Protein 3K8D (pdb70)

Sequence (984 aa):
SFVVIIPARYASTRLPGKPLVDINGKPMIVHVLERARESGAERIIVATDHEDVARAVEAAGGEVCMTRADHQSGTERLAEVVEKCAFSDDTVIVNVQGDEPMIPATIIRRQQVADNLAQRQVGMATLAVPIHNAEEAFNPNAVKVVVLDAEGYALYFSRATIPWDRDRFAEGLETVGDNFLRHLGIYGYRAGFIRRRYVNWQPSPLEHIEMLEQLRVLWYGEKIHVAVAQEVPGTGVDTPEDLERVRAEMSFVVIIPARYASTRLPGKPLVDINGKPMIVHVLERARESGAERIIVATDHEEDVARAVEAAGGEVCMTRADHQSGTERLAEVVEKCAFSDDTVIVNVQGDEPMIPATTIIRRQQVADNLAQRQVGMATLAVPIHNAEEAFNPNAVKVVVLDAEGYALYFSRATIPWDRDRFAEGLETVGDNFLRHLGIYGYRRAGFIRRRYVNWQPSPLEHIEMLEQLRVLWYGEKIHVAVAQEVPGTGVDTPEDLERVRAEMSFVVIIPARYASTRLPGKPLVDINGKPMIVHVLERARESGAERIIVATDHEDVARAVEAAGGEVCMTRADHQSGTERLAEVVEKCAFSDDTVIVNVQGDEPMIPATTIIRQVADNLAQRQVGMATLAVPIHNAEEAFNPNAVKVVLDAEGYALYFSRATIPWDRDRFAEGLETVGDNFLRHLGIYGYRRAGFIRRYVNWQPSPLEHIEMLEQLRVLLWYGEKIHVAVAQEVPGTGVDTPEDLERVRAEMSFVVIIPARYASTRLPGKPLVDINGKPMIVHVLERARESGAERIIVATDHEDVARAVEAAGGEVCMTRADHQSGTERLAEVVEKCAFSDDTVIVNVQGDEPMIPATTIIRQVADNLAQRQVGMATLAVPIHNAEEAFNPNAVKVVLDAEGYALYFSRATIPWDRDRFAEGLETVGDNFLRHLGIYGYRRAGFIRRYVNWQPSPLEHIEMLEQLRVLWYGEKIHVAVAQEVPGTGVDTPEDLERVRAEM

Nearest PDB structures (foldseek):
  3k8d-assembly1_A  TM=1.002E+00  e=8.936E-54  Escherichia coli
  1vh1-assembly1_D  TM=8.757E-01  e=4.073E-48  Escherichia coli
  1vh1-assembly1_A  TM=8.915E-01  e=3.406E-46  Escherichia coli
  3jtj-assembly1_A-2  TM=8.720E-01  e=7.257E-44  Yersinia pestis CO92
  3oam-assembly2_D  TM=9.037E-01  e=1.471E-38  Vibrio cholerae O1 biovar El Tor str. N16961

InterPro domains:
  IPR003329 Acylneuraminate cytidylyltransferase [PF02348] (4-221)
  IPR004528 3-deoxy-D-manno-octulosonate cytidylyltransferase [MF_00057] (1-248)
  IPR004528 3-deoxy-D-manno-octulosonate cytidylyltransferase [TIGR00466] (1-241)
  IPR004528 3-deoxy-D-manno-octulosonate cytidylyltransferase [cd02517] (2-245)
  IPR029044 Nucleotide-diphospho-sugar transferases [G3DSA:3.90.550.10] (1-247)
  IPR029044 Nucleotide-diphospho-sugar transferases [SSF53448] (3-245)

B-factor: mean 27.19, std 15.76, range [0.56, 127.56]

Solvent-accessible surface area: 38850 Å² total; per-residue (Å²): 130,19,10,0,0,0,14,6,112,79,63,14,100,76,16,98,7,32,5,54,26,72,0,94,64,99,33,0,0,10,21,0,1,46,42,0,87,84,3,57,16,80,91,28,0,0,0,0,42,57,111,70,0,8,134,23,0,104,95,34,61,9,75,32,20,90,14,143,85,79,31,133,24,15,2,27,6,0,3,46,0,0,94,168,36,76,27,70,96,111,35,17,0,0,0,0,37,8,17,13,0,36,4,40,13,87,10,0,98,67,0,4,83,27,0,62,150,93,117,11,19,4,0,1,0,0,6,30,2,143,78,17,147,32,0,60,52,49,47,9,20,0,2,7,25,11,24,110,13,35,9,19,0,0,0,13,5,9,0,6,33,22,33,77,88,11,88,158,20,91,142,75,26,21,100,46,3,28,23,17,3,8,0,5,0,1,61,0,22,19,0,97,108,3,49,126,33,137,62,1,73,8,12,97,32,0,76,10,31,5,0,4,0,7,52,69,45,52,108,0,13,3,13,57,15,138,88,22,98,5,16,9,0,20,23,85,75,28,12,101,108,0,79,90,83,70,144,15,10,0,0,0,13,6,114,79,63,14,100,76,16,98,7,32,5,53,27,73,0,95,62,94,33,0,0,8,22,0,2,20,43,0,16,102,1,53,9,81,92,17,1,0,0,0,42,56,106,70,0,9,135,23,0,96,29,22,0,5,47,31,21,91,14,140,86,80,31,136,22,17,0,28,6,0,2,47,0,0,108,164,36,77,25,70,96,110,36,18,0,0,0,0,38,10,16,13,0,35,3,42,20,101,11,0,110,60,0,4,76,31,0,60,158,94,121,11,19,0,0,1,0,0,6,29,2,135,74,16,146,32,0,61,53,48,45,9,19,0,2,6,24,12,50,125,13,38,9,19,0,0,0,13,5,9,0,6,35,21,32,84,93,11,90,96,20,90,141,73,24,14,134,46,3,27,20,16,2,8,0,5,0,0,59,0,23,21,0,59,112,1,50,126,34,136,63,0,76,10,13,98,34,0,77,9,32,4,0,5,0,7,54,71,45,51,108,0,13,3,13,59,16,140,86,22,99,8,16,8,0,19,25,86,74,28,11,100,107,0,80,88,84,70,110,16,12,0,0,0,13,6,111,82,62,18,99,77,15,102,6,30,6,54,26,76,0,90,66,90,35,0,0,9,12,0,2,41,35,0,105,104,4,60,15,143,90,26,0,0,0,0,41,54,111,68,0,10,139,21,0,107,94,32,64,11,74,31,18,86,14,138,84,87,14,142,23,14,2,28,6,0,11,26,0,0,100,131,36,80,24,74,87,64,32,14,0,0,0,0,37,9,17,13,0,33,4,29,19,94,9,0,124,61,0,6,60,34,2,52,144,101,122,20,30,3,1,1,0,0,10,25,3,125,61,26,78,25,0,58,55,49,46,11,20,0,1,6,23,9,54,123,12,36,10,19,0,0,0,14,4,12,0,4,40,20,36,82,90,10,86,155,17,90,126,68,26,12,130,35,2,26,21,17,2,9,0,5,0,0,87,0,21,19,0,55,114,2,62,126,34,138,67,0,77,8,15,97,37,0,81,11,31,4,0,4,0,8,51,67,50,50,106,0,13,3,15,57,14,121,152,21,75,10,13,11,0,18,11,73,120,23,12,102,91,0,79,90,95,70,132,17,12,0,0,0,14,5,107,82,62,18,101,79,14,100,7,29,5,52,26,77,0,90,67,89,36,0,0,12,13,0,2,42,36,0,104,103,2,60,16,82,89,25,0,0,0,0,41,54,112,68,0,12,143,22,0,109,96,34,64,12,73,30,18,81,14,129,84,96,17,138,23,16,1,29,6,0,9,17,0,0,100,130,36,80,25,68,88,108,30,23,0,0,0,0,36,9,18,12,0,30,3,33,21,100,10,0,143,57,1,7,73,33,0,60,140,94,116,14,24,0,0,2,0,0,10,21,4,125,66,26,79,25,0,58,59,48,46,10,20,0,1,6,23,9,54,123,12,38,9,20,0,0,0,14,3,12,0,4,36,20,33,80,88,10,86,160,26,94,153,74,28,18,117,39,2,27,21,17,2,9,0,4,0,0,61,0,21,18,0,56,60,1,62,50,6,81,68,0,74,8,13,100,37,0,79,10,29,3,0,5,0,8,52,29,48,51,106,0,14,3,16,57,15,124,156,23,79,10,12,11,0,17,15,70,129,23,12,104,94,0,80,92,94,70

CATH classification: 3.90.550.10

Structure (mmCIF, N/CA/C/O backbone):
data_3K8D
#
_entry.id   3K8D
#
_cell.length_a   94.770
_cell.length_b   94.770
_cell.length_c   153.140
_cell.angle_alpha   90.00
_cell.angle_beta   90.00
_cell.angle_gamma   120.00
#
_symmetry.space_group_name_H-M   'P 31'
#
loop_
_entity.id
_entity.type
_entity.pdbx_description
1 polymer '3-deoxy-manno-octulosonate cytidylyltransferase'
2 non-polymer 'MAGNESIUM ION'
3 non-polymer '3-deoxy-alpha-D-manno-oct-2-ulopyranosonic acid'
4 non-polymer "CYTIDINE-5'-TRIPHOSPHATE"
5 water water
#
loop_
_atom_site.group_PDB
_atom_site.id
_atom_site.type_symbol
_atom_site.label_atom_id
_atom_site.label_alt_id
_atom_site.label_comp_id
_atom_site.label_asym_id
_atom_site.label_entity_id
_atom_site.label_seq_id
_atom_site.pdbx_PDB_ins_code
_atom_site.Cartn_x
_atom_site.Cartn_y
_atom_site.Cartn_z
_atom_site.occupancy
_atom_site.B_iso_or_equiv
_atom_site.auth_seq_id
_atom_site.auth_comp_id
_atom_site.auth_asym_id
_atom_site.auth_atom_id
_atom_site.pdbx_PDB_model_num
ATOM 1 N N . SER A 1 18 ? -12.848 57.051 131.923 1.00 70.93 2 SER A N 1
ATOM 2 C CA . SER A 1 18 ? -11.791 56.220 131.362 1.00 30.94 2 SER A CA 1
ATOM 3 C C . SER A 1 18 ? -11.421 56.580 129.915 1.00 26.43 2 SER A C 1
ATOM 4 O O . SER A 1 18 ? -10.436 56.070 129.400 1.00 21.30 2 SER A O 1
ATOM 7 N N . PHE A 1 19 ? -12.206 57.430 129.254 1.00 18.53 3 PHE A N 1
ATOM 8 C CA . PHE A 1 19 ? -11.781 57.952 127.948 1.00 15.57 3 PHE A CA 1
ATOM 9 C C . PHE A 1 19 ? -12.353 59.339 127.663 1.00 18.56 3 PHE A C 1
ATOM 10 O O . PHE A 1 19 ? -13.348 59.744 128.260 1.00 17.02 3 PHE A O 1
ATOM 18 N N . VAL A 1 20 ? -11.708 60.065 126.757 1.00 12.82 4 VAL A N 1
ATOM 19 C CA . VAL A 1 20 ? -12.135 61.416 126.404 1.00 11.99 4 VAL A CA 1
ATOM 20 C C . VAL A 1 20 ? -12.636 61.379 124.969 1.00 20.06 4 VAL A C 1
ATOM 21 O O . VAL A 1 20 ? -12.012 60.739 124.129 1.00 17.10 4 VAL A O 1
ATOM 25 N N . VAL A 1 21 ? -13.759 62.041 124.683 1.00 12.53 5 VAL A N 1
ATOM 26 C CA . VAL A 1 21 ? -14.207 62.174 123.292 1.00 10.87 5 VAL A CA 1
ATOM 27 C C . VAL A 1 21 ? -13.903 63.588 122.811 1.00 15.63 5 VAL A C 1
ATOM 28 O O . VAL A 1 21 ? -14.175 64.568 123.523 1.00 13.35 5 VAL A O 1
ATOM 32 N N . ILE A 1 22 ? -13.296 63.695 121.629 1.00 10.88 6 ILE A N 1
ATOM 33 C CA . ILE A 1 22 ? -13.097 64.994 120.989 1.00 10.24 6 ILE A CA 1
ATOM 34 C C . ILE A 1 22 ? -13.760 64.907 119.625 1.00 15.85 6 ILE A C 1
ATOM 35 O O . ILE A 1 22 ? -13.535 63.952 118.877 1.00 14.87 6 ILE A O 1
ATOM 40 N N . ILE A 1 23 ? -14.611 65.881 119.318 1.00 11.65 7 ILE A N 1
ATOM 41 C CA . ILE A 1 23 ? -15.359 65.885 118.064 1.00 11.78 7 ILE A CA 1
ATOM 42 C C . ILE A 1 23 ? -14.842 67.023 117.200 1.00 15.63 7 ILE A C 1
ATOM 43 O O . ILE A 1 23 ? -15.023 68.186 117.544 1.00 16.79 7 ILE A O 1
ATOM 48 N N . PRO A 1 24 ? -14.171 66.692 116.085 1.00 13.07 8 PRO A N 1
ATOM 49 C CA . PRO A 1 24 ? -13.665 67.748 115.204 1.00 16.89 8 PRO A CA 1
ATOM 50 C C . PRO A 1 24 ? -14.796 68.231 114.304 1.00 17.66 8 PRO A C 1
ATOM 51 O O . PRO A 1 24 ? -15.506 67.416 113.715 1.00 17.25 8 PRO A O 1
ATOM 55 N N . ALA A 1 25 ? -14.964 69.544 114.190 1.00 15.26 9 ALA A N 1
ATOM 56 C CA . ALA A 1 25 ? -16.092 70.058 113.429 1.00 16.16 9 ALA A CA 1
ATOM 57 C C . ALA A 1 25 ? -15.754 71.414 112.819 1.00 26.25 9 ALA A C 1
ATOM 58 O O . ALA A 1 25 ? -16.137 72.461 113.347 1.00 20.48 9 ALA A O 1
ATOM 60 N N . ARG A 1 26 ? -15.019 71.402 111.717 1.00 18.29 10 ARG A N 1
ATOM 61 C CA . ARG A 1 26 ? -14.751 72.652 111.011 1.00 20.92 10 ARG A CA 1
ATOM 62 C C . ARG A 1 26 ? -15.996 73.072 110.233 1.00 17.64 10 ARG A C 1
ATOM 63 O O . ARG A 1 26 ? -16.850 72.246 109.900 1.00 18.15 10 ARG A O 1
ATOM 71 N N . TYR A 1 27 ? -16.111 74.360 109.943 1.00 16.43 11 TYR A N 1
ATOM 72 C CA . TYR A 1 27 ? -17.318 74.857 109.295 1.00 18.39 11 TYR A CA 1
ATOM 73 C C . TYR A 1 27 ? -17.333 74.585 107.777 1.00 17.49 11 TYR A C 1
ATOM 74 O O . TYR A 1 27 ? -18.327 74.096 107.234 1.00 21.93 11 TYR A O 1
ATOM 83 N N . ALA A 1 28 ? -16.222 74.878 107.110 1.00 20.27 12 ALA A N 1
ATOM 84 C CA . ALA A 1 28 ? -16.197 74.889 105.642 1.00 26.18 12 ALA A CA 1
ATOM 85 C C . ALA A 1 28 ? -15.992 73.521 104.980 1.00 22.18 12 ALA A C 1
ATOM 86 O O . ALA A 1 28 ? -15.021 73.315 104.246 1.00 25.44 12 ALA A O 1
ATOM 88 N N . SER A 1 29 ? -16.913 72.597 105.211 1.00 19.16 13 SER A N 1
ATOM 89 C CA . SER A 1 29 ? -16.917 71.352 104.445 1.00 19.18 13 SER A CA 1
ATOM 90 C C . SER A 1 29 ? -17.261 71.659 102.987 1.00 46.15 13 SER A C 1
ATOM 91 O O . SER A 1 29 ? -18.046 72.564 102.716 1.00 22.95 13 SER A O 1
ATOM 94 N N . THR A 1 30 ? -16.674 70.911 102.055 1.00 22.88 14 THR A N 1
ATOM 95 C CA . THR A 1 30 ? -16.853 71.185 100.624 1.00 26.45 14 THR A CA 1
ATOM 96 C C . THR A 1 30 ? -18.040 70.442 100.011 1.00 31.50 14 THR A C 1
ATOM 97 O O . THR A 1 30 ? -18.756 70.993 99.177 1.00 34.21 14 THR A O 1
ATOM 101 N N . ARG A 1 31 ? -18.257 69.196 100.418 1.00 24.08 15 ARG A N 1
ATOM 102 C CA . ARG A 1 31 ? -19.366 68.412 99.872 1.00 20.85 15 ARG A CA 1
ATOM 103 C C . ARG A 1 31 ? -20.707 68.816 100.486 1.00 39.01 15 ARG A C 1
ATOM 104 O O . ARG A 1 31 ? -21.768 68.529 99.928 1.00 30.47 15 ARG A O 1
ATOM 112 N N . LEU A 1 32 ? -20.656 69.473 101.640 1.00 26.33 16 LEU A N 1
ATOM 113 C CA . LEU A 1 32 ? -21.865 69.972 102.294 1.00 24.89 16 LEU A CA 1
ATOM 114 C C . LEU A 1 32 ? -21.488 71.147 103.182 1.00 28.05 16 LEU A C 1
ATOM 115 O O . LEU A 1 32 ? -21.299 70.976 104.381 1.00 30.29 16 LEU A O 1
ATOM 120 N N . PRO A 1 33 ? -21.373 72.348 102.598 1.00 32.16 17 PRO A N 1
ATOM 121 C CA . PRO A 1 33 ? -20.873 73.514 103.340 1.00 42.24 17 PRO A CA 1
ATOM 122 C C . PRO A 1 33 ? -21.611 73.806 104.651 1.00 28.43 17 PRO A C 1
ATOM 123 O O . PRO A 1 33 ? -22.828 73.617 104.758 1.00 24.36 17 PRO A O 1
ATOM 127 N N . GLY A 1 34 ? -20.847 74.247 105.644 1.00 22.77 18 GLY A N 1
ATOM 128 C CA . GLY A 1 34 ? -21.379 74.582 106.951 1.00 24.08 18 GLY A CA 1
ATOM 129 C C . GLY A 1 34 ? -22.086 73.443 107.671 1.00 30.06 18 GLY A C 1
ATOM 130 O O . GLY A 1 34 ? -22.949 73.687 108.509 1.00 20.71 18 GLY A O 1
ATOM 131 N N . LYS A 1 35 ? -21.701 72.200 107.391 1.00 17.65 19 LYS A N 1
ATOM 132 C CA . LYS A 1 35 ? -22.487 71.060 107.869 1.00 19.52 19 LYS A CA 1
ATOM 133 C C . LYS A 1 35 ? -22.659 70.882 109.395 1.00 12.89 19 LYS A C 1
ATOM 134 O O . LYS A 1 35 ? -23.672 70.326 109.819 1.00 21.28 19 LYS A O 1
ATOM 140 N N . PRO A 1 36 ? -21.694 71.341 110.219 1.00 16.22 20 PRO A N 1
ATOM 141 C CA . PRO A 1 36 ? -21.932 71.171 111.663 1.00 16.53 20 PRO A CA 1
ATOM 142 C C . PRO A 1 36 ? -23.234 71.838 112.107 1.00 25.75 20 PRO A C 1
ATOM 143 O O . PRO A 1 36 ? -23.840 71.416 113.089 1.00 17.95 20 PRO A O 1
ATOM 147 N N . LEU A 1 37 ? -23.655 72.875 111.390 1.00 20.79 21 LEU A N 1
ATOM 148 C CA . LEU A 1 37 ? -24.828 73.648 111.804 1.00 20.02 21 LEU A CA 1
ATOM 149 C C . LEU A 1 37 ? -26.122 73.344 111.039 1.00 31.52 21 LEU A C 1
ATOM 150 O O . LEU A 1 37 ? -27.150 73.975 111.295 1.00 26.85 21 LEU A O 1
ATOM 155 N N . VAL A 1 38 ? -26.097 72.383 110.117 1.00 21.76 22 VAL A N 1
ATOM 156 C CA . VAL A 1 38 ? -27.332 72.043 109.409 1.00 31.39 22 VAL A CA 1
ATOM 157 C C . VAL A 1 38 ? -28.339 71.463 110.384 1.00 40.02 22 VAL A C 1
ATOM 158 O O . VAL A 1 38 ? -27.998 70.656 111.248 1.00 26.05 22 VAL A O 1
ATOM 162 N N . ASP A 1 39 ? -29.588 71.889 110.243 1.00 25.95 23 ASP A N 1
ATOM 163 C CA . ASP A 1 39 ? -30.632 71.461 111.150 1.00 22.31 23 ASP A CA 1
ATOM 164 C C . ASP A 1 39 ? -31.033 70.019 110.915 1.00 30.02 23 ASP A C 1
ATOM 165 O O . ASP A 1 39 ? -31.268 69.599 109.782 1.00 29.20 23 ASP A O 1
ATOM 170 N N . ILE A 1 40 ? -31.108 69.256 111.998 1.00 25.32 24 ILE A N 1
ATOM 171 C CA . ILE A 1 40 ? -31.727 67.940 111.946 1.00 25.66 24 ILE A CA 1
ATOM 172 C C . ILE A 1 40 ? -32.806 67.873 113.018 1.00 40.18 24 ILE A C 1
ATOM 173 O O . ILE A 1 40 ? -32.517 67.771 114.211 1.00 29.85 24 ILE A O 1
ATOM 178 N N . ASN A 1 41 ? -34.057 67.971 112.585 1.00 46.37 25 ASN A N 1
ATOM 179 C CA . ASN A 1 41 ? -35.188 67.929 113.503 1.00 26.60 25 ASN A CA 1
ATOM 180 C C . ASN A 1 41 ? -35.054 68.870 114.701 1.00 22.35 25 ASN A C 1
ATOM 181 O O . ASN A 1 41 ? -35.309 68.482 115.838 1.00 41.87 25 ASN A O 1
ATOM 186 N N . GLY A 1 42 ? -34.649 70.108 114.439 1.00 30.42 26 GLY A N 1
ATOM 187 C CA . GLY A 1 42 ? -34.636 71.137 115.461 1.00 33.52 26 GLY A CA 1
ATOM 188 C C . GLY A 1 42 ? -33.316 71.393 116.165 1.00 54.09 26 GLY A C 1
ATOM 189 O O . GLY A 1 42 ? -33.207 72.334 116.947 1.00 32.89 26 GLY A O 1
ATOM 190 N N . LYS A 1 43 ? -32.317 70.557 115.905 1.00 35.66 27 LYS A N 1
ATOM 191 C CA . LYS A 1 43 ? -30.992 70.752 116.491 1.00 24.76 27 LYS A CA 1
ATOM 192 C C . LYS A 1 43 ? -29.926 70.642 115.406 1.00 18.19 27 LYS A C 1
ATOM 193 O O . LYS A 1 43 ? -30.077 69.865 114.466 1.00 24.58 27 LYS A O 1
ATOM 199 N N . PRO A 1 44 ? -28.851 71.426 115.532 1.00 19.80 28 PRO A N 1
ATOM 200 C CA . PRO A 1 44 ? -27.763 71.320 114.557 1.00 22.40 28 PRO A CA 1
ATOM 201 C C . PRO A 1 44 ? -27.048 69.971 114.676 1.00 22.82 28 PRO A C 1
ATOM 202 O O . PRO A 1 44 ? -26.926 69.428 115.787 1.00 20.91 28 PRO A O 1
ATOM 206 N N . MET A 1 45 ? -26.562 69.458 113.549 1.00 23.17 29 MET A N 1
ATOM 207 C CA . MET A 1 45 ? -25.889 68.163 113.515 1.00 16.36 29 MET A CA 1
ATOM 208 C C . MET A 1 45 ? -24.853 68.008 114.632 1.00 11.38 29 MET A C 1
ATOM 209 O O . MET A 1 45 ? -24.803 66.967 115.294 1.00 20.36 29 MET A O 1
ATOM 214 N N . ILE A 1 46 ? -24.033 69.033 114.838 1.00 16.85 30 ILE A N 1
ATOM 215 C CA . ILE A 1 46 ? -22.971 68.945 115.842 1.00 17.10 30 ILE A CA 1
ATOM 216 C C . ILE A 1 46 ? -23.529 68.635 117.234 1.00 25.22 30 ILE A C 1
ATOM 217 O O . ILE A 1 46 ? -22.897 67.928 118.014 1.00 15.51 30 ILE A O 1
ATOM 222 N N . VAL A 1 47 ? -24.720 69.143 117.540 1.00 18.57 31 VAL A N 1
ATOM 223 C CA . VAL A 1 47 ? -25.333 68.881 118.849 1.00 21.27 31 VAL A CA 1
ATOM 224 C C . VAL A 1 47 ? -25.814 67.429 118.978 1.00 14.85 31 VAL A C 1
ATOM 225 O O . VAL A 1 47 ? -25.739 66.835 120.054 1.00 19.25 31 VAL A O 1
ATOM 229 N N . HIS A 1 48 ? -26.301 66.846 117.885 1.00 16.29 32 HIS A N 1
ATOM 230 C CA . HIS A 1 48 ? -26.630 65.420 117.879 1.00 13.57 32 HIS A CA 1
ATOM 231 C C . HIS A 1 48 ? -25.392 64.556 118.166 1.00 21.19 32 HIS A C 1
ATOM 232 O O . HIS A 1 48 ? -25.460 63.604 118.946 1.00 15.14 32 HIS A O 1
ATOM 239 N N . VAL A 1 49 ? -24.267 64.870 117.524 1.00 17.21 33 VAL A N 1
ATOM 240 C CA . VAL A 1 49 ? -23.032 64.112 117.783 1.00 16.47 33 VAL A CA 1
ATOM 241 C C . VAL A 1 49 ? -22.614 64.264 119.259 1.00 12.86 33 VAL A C 1
ATOM 242 O O . VAL A 1 49 ? -22.216 63.299 119.914 1.00 15.28 33 VAL A O 1
ATOM 246 N N . LEU A 1 50 ? -22.701 65.489 119.769 1.00 12.35 34 LEU A N 1
ATOM 247 C CA . LEU A 1 50 ? -22.437 65.758 121.180 1.00 17.68 34 LEU A CA 1
ATOM 248 C C . LEU A 1 50 ? -23.266 64.824 122.074 1.00 15.59 34 LEU A C 1
ATOM 249 O O . LEU A 1 50 ? -22.768 64.293 123.075 1.00 14.98 34 LEU A O 1
ATOM 254 N N . GLU A 1 51 ? -24.530 64.614 121.711 1.00 18.41 35 GLU A N 1
ATOM 255 C CA . GLU A 1 51 ? -25.396 63.735 122.494 1.00 17.77 35 GLU A CA 1
ATOM 256 C C . GLU A 1 51 ? -24.959 62.270 122.440 1.00 22.51 35 GLU A C 1
ATOM 257 O O . GLU A 1 51 ? -24.996 61.574 123.459 1.00 19.51 35 GLU A O 1
ATOM 263 N N . ARG A 1 52 ? -24.546 61.797 121.265 1.00 15.83 36 ARG A N 1
ATOM 264 C CA . ARG A 1 52 ? -24.034 60.437 121.167 1.00 14.03 36 ARG A CA 1
ATOM 265 C C . ARG A 1 52 ? -22.838 60.288 122.119 1.00 17.22 36 ARG A C 1
ATOM 266 O O . ARG A 1 52 ? -22.724 59.287 122.824 1.00 17.50 36 ARG A O 1
ATOM 274 N N . ALA A 1 53 ? -21.960 61.289 122.138 1.00 15.45 37 ALA A N 1
ATOM 275 C CA . ALA A 1 53 ? -20.772 61.243 122.997 1.00 15.56 37 ALA A CA 1
ATOM 276 C C . ALA A 1 53 ? -21.143 61.214 124.474 1.00 20.34 37 ALA A C 1
ATOM 277 O O . ALA A 1 53 ? -20.555 60.468 125.258 1.00 16.42 37 ALA A O 1
ATOM 279 N N . ARG A 1 54 ? -22.102 62.044 124.866 1.00 17.61 38 ARG A N 1
ATOM 280 C CA . ARG A 1 54 ? -22.580 62.006 126.244 1.00 16.31 38 ARG A CA 1
ATOM 281 C C . ARG A 1 54 ? -23.097 60.624 126.618 1.00 15.46 38 ARG A C 1
ATOM 282 O O . ARG A 1 54 ? -22.801 60.108 127.699 1.00 21.88 38 ARG A O 1
ATOM 290 N N . GLU A 1 55 ? -23.878 60.030 125.727 1.00 16.14 39 GLU A N 1
ATOM 291 C CA . GLU A 1 55 ? -24.474 58.719 125.975 1.00 19.29 39 GLU A CA 1
ATOM 292 C C . GLU A 1 55 ? -23.430 57.608 126.136 1.00 21.80 39 GLU A C 1
ATOM 293 O O . GLU A 1 55 ? -23.721 56.567 126.725 1.00 19.87 39 GLU A O 1
ATOM 299 N N . SER A 1 56 ? -22.226 57.828 125.610 1.00 19.41 40 SER A N 1
ATOM 300 C CA . SER A 1 56 ? -21.156 56.825 125.676 1.00 14.90 40 SER A CA 1
ATOM 301 C C . SER A 1 56 ? -20.541 56.699 127.066 1.00 20.14 40 SER A C 1
ATOM 302 O O . SER A 1 56 ? -19.874 55.712 127.350 1.00 20.29 40 SER A O 1
ATOM 305 N N . GLY A 1 57 ? -20.749 57.698 127.922 1.00 16.76 41 GLY A N 1
ATOM 306 C CA . GLY A 1 57 ? -20.148 57.696 129.248 1.00 20.36 41 GLY A CA 1
ATOM 307 C C . GLY A 1 57 ? -18.728 58.248 129.306 1.00 18.78 41 GLY A C 1
ATOM 308 O O . GLY A 1 57 ? -18.042 58.105 130.311 1.00 19.51 41 GLY A O 1
ATOM 309 N N . ALA A 1 58 ? -18.278 58.869 128.219 1.00 17.11 42 ALA A N 1
ATOM 310 C CA . ALA A 1 58 ? -16.981 59.541 128.201 1.00 17.82 42 ALA A CA 1
ATOM 311 C C . ALA A 1 58 ? -16.819 60.467 129.409 1.00 27.31 42 ALA A C 1
ATOM 312 O O . ALA A 1 58 ? -17.770 61.131 129.812 1.00 21.69 42 ALA A O 1
ATOM 314 N N . GLU A 1 59 ? -15.614 60.519 129.972 1.00 16.84 43 GLU A N 1
ATOM 315 C CA . GLU A 1 59 ? -15.339 61.335 131.158 1.00 22.76 43 GLU A CA 1
ATOM 316 C C . GLU A 1 59 ? -15.273 62.821 130.820 1.00 31.21 43 GLU A C 1
ATOM 317 O O . GLU A 1 59 ? -15.494 63.681 131.663 1.00 20.55 43 GLU A O 1
ATOM 319 N N . ARG A 1 60 ? -14.949 63.119 129.575 1.00 16.81 44 ARG A N 1
ATOM 320 C CA . ARG A 1 60 ? -14.822 64.492 129.133 1.00 13.68 44 ARG A CA 1
ATOM 321 C C . ARG A 1 60 ? -15.132 64.500 127.653 1.00 20.36 44 ARG A C 1
ATOM 322 O O . ARG A 1 60 ? -14.765 63.568 126.949 1.00 18.71 44 ARG A O 1
ATOM 330 N N . ILE A 1 61 ? -15.834 65.534 127.192 1.00 13.68 45 ILE A N 1
ATOM 331 C CA . ILE A 1 61 ? -16.241 65.643 125.798 1.00 14.98 45 ILE A CA 1
ATOM 332 C C . ILE A 1 61 ? -15.965 67.058 125.333 1.00 21.52 45 ILE A C 1
ATOM 333 O O . ILE A 1 61 ? -16.420 68.020 125.960 1.00 19.95 45 ILE A O 1
ATOM 338 N N . ILE A 1 62 ? -15.212 67.185 124.244 1.00 14.35 46 ILE A N 1
ATOM 339 C CA . ILE A 1 62 ? -14.828 68.497 123.722 1.00 14.21 46 ILE A CA 1
ATOM 340 C C . ILE A 1 62 ? -15.138 68.585 122.236 1.00 23.04 46 ILE A C 1
ATOM 341 O O . ILE A 1 62 ? -14.800 67.681 121.474 1.00 16.69 46 ILE A O 1
ATOM 346 N N . VAL A 1 63 ? -15.783 69.668 121.811 1.00 11.20 47 VAL A N 1
ATOM 347 C CA . VAL A 1 63 ? -15.916 69.916 120.378 1.00 11.08 47 VAL A CA 1
ATOM 348 C C . VAL A 1 63 ? -14.793 70.848 119.926 1.00 15.73 47 VAL A C 1
ATOM 349 O O . VAL A 1 63 ? -14.606 71.927 120.500 1.00 15.57 47 VAL A O 1
ATOM 353 N N . ALA A 1 64 ? -14.032 70.417 118.920 1.00 12.75 48 ALA A N 1
ATOM 354 C CA . ALA A 1 64 ? -12.935 71.213 118.364 1.00 17.38 48 ALA A CA 1
ATOM 355 C C . ALA A 1 64 ? -13.449 71.880 117.106 1.00 17.60 48 ALA A C 1
ATOM 356 O O . ALA A 1 64 ? -13.894 71.192 116.183 1.00 15.46 48 ALA A O 1
ATOM 358 N N . THR A 1 65 ? -13.408 73.208 117.054 1.00 17.79 49 THR A N 1
ATOM 359 C CA . THR A 1 65 ? -13.924 73.891 115.869 1.00 14.36 49 THR A CA 1
ATOM 360 C C . THR A 1 65 ? -13.097 75.128 115.516 1.00 16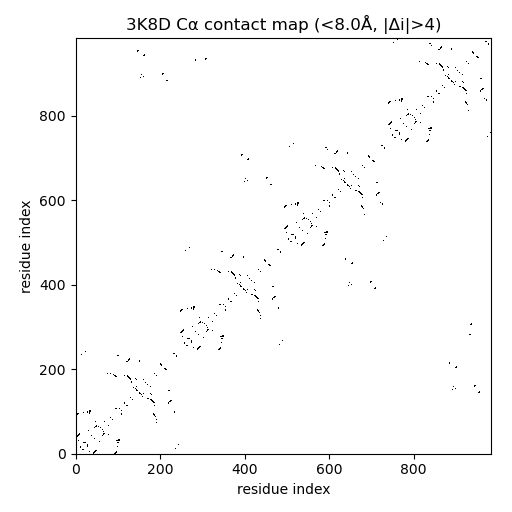.40 49 THR A C 1
ATOM 361 O O . THR A 1 65 ? -12.245 75.561 116.294 1.00 18.95 49 THR A O 1
ATOM 365 N N . ASP A 1 66 ? -13.353 75.690 114.341 1.00 18.91 50 ASP A N 1
ATOM 366 C CA . ASP A 1 66 ? -12.601 76.849 113.881 1.00 20.38 50 ASP A CA 1
ATOM 367 C C . ASP A 1 66 ? -13.523 78.043 113.655 1.00 28.21 50 ASP A C 1
ATOM 368 O O . ASP A 1 66 ? -13.094 79.079 113.162 1.00 26.15 50 ASP A O 1
ATOM 373 N N . HIS A 1 67 ? -14.787 77.893 114.034 1.00 21.34 51 HIS A N 1
ATOM 374 C CA . HIS A 1 67 ? -15.820 78.859 113.667 1.00 20.42 51 HIS A CA 1
ATOM 375 C C . HIS A 1 67 ? -16.684 79.264 114.869 1.00 28.88 51 HIS A C 1
ATOM 376 O O . HIS A 1 67 ? -17.230 78.414 115.568 1.00 19.62 51 HIS A O 1
ATOM 383 N N . GLU A 1 68 ? -16.820 80.563 115.102 1.00 21.26 52 GLU A N 1
ATOM 384 C CA . GLU A 1 68 ? -17.549 81.043 116.282 1.00 18.82 52 GLU A CA 1
ATOM 385 C C . GLU A 1 68 ? -19.011 80.614 116.335 1.00 15.82 52 GLU A C 1
ATOM 386 O O . GLU A 1 68 ? -19.550 80.380 117.419 1.00 27.95 52 GLU A O 1
ATOM 392 N N . ASP A 1 69 ? -19.668 80.516 115.183 1.00 18.83 53 ASP A N 1
ATOM 393 C CA . ASP A 1 69 ? -21.065 80.082 115.177 1.00 18.87 53 ASP A CA 1
ATOM 394 C C . ASP A 1 69 ? -21.222 78.624 115.607 1.00 33.02 53 ASP A C 1
ATOM 395 O O . ASP A 1 69 ? -22.226 78.253 116.216 1.00 19.24 53 ASP A O 1
ATOM 400 N N . VAL A 1 70 ? -20.246 77.789 115.272 1.00 22.69 54 VAL A N 1
ATOM 401 C CA . VAL A 1 70 ? -20.262 76.411 115.761 1.00 19.79 54 VAL A CA 1
ATOM 402 C C . VAL A 1 70 ? -20.022 76.408 117.271 1.00 13.16 54 VAL A C 1
ATOM 403 O O . VAL A 1 70 ? -20.730 75.729 118.017 1.00 22.75 54 VAL A O 1
ATOM 407 N N . ALA A 1 71 ? -19.020 77.162 117.716 1.00 14.75 55 ALA A N 1
ATOM 408 C CA . ALA A 1 71 ? -18.755 77.292 119.152 1.00 19.39 55 ALA A CA 1
ATOM 409 C C . ALA A 1 71 ? -20.010 77.701 119.939 1.00 29.96 55 ALA A C 1
ATOM 410 O O . ALA A 1 71 ? -20.360 77.077 120.944 1.00 19.78 55 ALA A O 1
ATOM 412 N N . ARG A 1 72 ? -20.696 78.743 119.483 1.00 22.66 56 ARG A N 1
ATOM 413 C CA . ARG A 1 72 ? -21.886 79.215 120.195 1.00 25.08 56 ARG A CA 1
ATOM 414 C C . ARG A 1 72 ? -22.976 78.156 120.295 1.00 21.78 56 ARG A C 1
ATOM 415 O O . ARG A 1 72 ? -23.630 78.035 121.327 1.00 22.26 56 ARG A O 1
ATOM 423 N N . ALA A 1 73 ? -23.183 77.396 119.223 1.00 20.24 57 ALA A N 1
ATOM 424 C CA . ALA A 1 73 ? -24.193 76.345 119.222 1.00 15.83 57 ALA A CA 1
ATOM 425 C C . ALA A 1 73 ? -23.863 75.269 120.263 1.00 20.70 57 ALA A C 1
ATOM 426 O O . ALA A 1 73 ? -24.747 74.780 120.977 1.00 17.67 57 ALA A O 1
ATOM 428 N N . VAL A 1 74 ? -22.592 74.891 120.339 1.00 20.68 58 VAL A N 1
ATOM 429 C CA . VAL A 1 74 ? -22.186 73.840 121.276 1.00 15.43 58 VAL A CA 1
ATOM 430 C C . VAL A 1 74 ? -22.275 74.349 122.719 1.00 16.28 58 VAL A C 1
ATOM 431 O O . VAL A 1 74 ? -22.753 73.643 123.607 1.00 18.21 58 VAL A O 1
ATOM 435 N N . GLU A 1 75 ? -21.818 75.578 122.941 1.00 16.68 59 GLU A N 1
ATOM 436 C CA . GLU A 1 75 ? -21.881 76.187 124.271 1.00 18.68 59 GLU A CA 1
ATOM 437 C C . GLU A 1 75 ? -23.323 76.313 124.762 1.00 23.29 59 GLU A C 1
ATOM 438 O O . GLU A 1 75 ? -23.608 76.110 125.942 1.00 18.79 59 GLU A O 1
ATOM 444 N N . ALA A 1 76 ? -24.232 76.619 123.843 1.00 18.45 60 ALA A N 1
ATOM 445 C CA . ALA A 1 76 ? -25.645 76.764 124.184 1.00 25.26 60 ALA A CA 1
ATOM 446 C C . ALA A 1 76 ? -26.269 75.424 124.540 1.00 32.63 60 ALA A C 1
ATOM 447 O O . ALA A 1 76 ? -27.258 75.375 125.267 1.00 22.15 60 ALA A O 1
ATOM 449 N N . ALA A 1 77 ? -25.691 74.339 124.026 1.00 18.53 61 ALA A N 1
ATOM 450 C CA . ALA A 1 77 ? -26.126 72.995 124.377 1.00 14.65 61 ALA A CA 1
ATOM 451 C C . ALA A 1 77 ? -25.350 72.479 125.593 1.00 15.79 61 ALA A C 1
ATOM 452 O O . ALA A 1 77 ? -25.534 71.342 126.028 1.00 18.79 61 ALA A O 1
ATOM 454 N N . GLY A 1 78 ? -24.472 73.316 126.129 1.00 16.51 62 GLY A N 1
ATOM 455 C CA . GLY A 1 78 ? -23.770 72.991 127.361 1.00 22.20 62 GLY A CA 1
ATOM 456 C C . GLY A 1 78 ? -22.520 72.138 127.180 1.00 23.86 62 GLY A C 1
ATOM 457 O O . GLY A 1 78 ? -22.033 71.526 128.141 1.00 15.44 62 GLY A O 1
ATOM 458 N N . GLY A 1 79 ? -21.994 72.093 125.960 1.00 19.65 63 GLY A N 1
ATOM 459 C CA . GLY A 1 79 ? -20.788 71.314 125.693 1.00 14.69 63 GLY A CA 1
ATOM 460 C C . GLY A 1 79 ? -19.544 72.176 125.780 1.00 21.02 63 GLY A C 1
ATOM 461 O O . GLY A 1 79 ? -19.608 73.386 125.557 1.00 19.29 63 GLY A O 1
ATOM 462 N N . GLU A 1 80 ? -18.411 71.558 126.111 1.00 14.27 64 GLU A N 1
ATOM 463 C CA . GLU A 1 80 ? -17.129 72.248 126.139 1.00 14.01 64 GLU A CA 1
ATOM 464 C C . GLU A 1 80 ? -16.608 72.428 124.710 1.00 21.03 64 GLU A C 1
ATOM 465 O O . GLU A 1 80 ? -16.756 71.535 123.880 1.00 17.42 64 GLU A O 1
ATOM 471 N N . VAL A 1 81 ? -16.003 73.579 124.434 1.00 17.80 65 VAL A N 1
ATOM 472 C CA . VAL A 1 81 ? -15.476 73.878 123.098 1.00 18.64 65 VAL A CA 1
ATOM 473 C C . VAL A 1 81 ? -14.009 74.267 123.155 1.00 28.76 65 VAL A C 1
ATOM 474 O O . VAL A 1 81 ? -13.578 74.965 124.066 1.00 21.93 65 VAL A O 1
ATOM 478 N N . CYS A 1 82 ? -13.239 73.825 122.171 1.00 20.96 66 CYS A N 1
ATOM 479 C CA . CYS A 1 82 ? -11.875 74.312 122.015 1.00 15.35 66 CYS A CA 1
ATOM 480 C C . CYS A 1 82 ? -11.727 74.916 120.624 1.00 24.68 66 CYS A C 1
ATOM 481 O O . CYS A 1 82 ? -11.925 74.222 119.630 1.00 18.84 66 CYS A O 1
ATOM 484 N N . MET A 1 83 ? -11.420 76.212 120.549 1.00 20.53 67 MET A N 1
ATOM 485 C CA . MET A 1 83 ? -11.167 76.860 119.257 1.00 21.27 67 MET A CA 1
ATOM 486 C C . MET A 1 83 ? -9.821 76.376 118.747 1.00 21.93 67 MET A C 1
ATOM 487 O O . MET A 1 83 ? -8.889 76.187 119.532 1.00 20.20 67 MET A O 1
ATOM 492 N N . THR A 1 84 ? -9.721 76.166 117.438 1.00 22.36 68 THR A N 1
ATOM 493 C CA . THR A 1 84 ? -8.506 75.607 116.852 1.00 14.53 68 THR A CA 1
ATOM 494 C C . THR A 1 84 ? -8.194 76.288 115.531 1.00 20.85 68 THR A C 1
ATOM 495 O O . THR A 1 84 ? -9.045 76.979 114.977 1.00 19.44 68 THR A O 1
ATOM 499 N N . ARG A 1 85 ? -6.982 76.075 115.021 1.00 19.29 69 ARG A N 1
ATOM 500 C CA . ARG A 1 85 ? -6.524 76.762 113.814 1.00 21.23 69 ARG A CA 1
ATOM 501 C C . ARG A 1 85 ? -7.343 76.424 112.577 1.00 27.82 69 ARG A C 1
ATOM 502 O O . ARG A 1 85 ? -7.773 75.290 112.381 1.00 24.81 69 ARG A O 1
ATOM 510 N N . ALA A 1 86 ? -7.533 77.420 111.725 1.00 22.54 70 ALA A N 1
ATOM 511 C CA . ALA A 1 86 ? -8.250 77.223 110.474 1.00 17.01 70 ALA A CA 1
ATOM 512 C C . ALA A 1 86 ? -7.467 76.346 109.492 1.00 17.96 70 ALA A C 1
ATOM 513 O O . ALA A 1 86 ? -8.060 75.744 108.594 1.00 25.75 70 ALA A O 1
ATOM 515 N N . ASP A 1 87 ? -6.147 76.274 109.646 1.00 19.32 71 ASP A N 1
ATOM 516 C CA . ASP A 1 87 ? -5.353 75.566 108.634 1.00 24.73 71 ASP A CA 1
ATOM 517 C C . ASP A 1 87 ? -5.132 74.057 108.850 1.00 26.70 71 ASP A C 1
ATOM 518 O O . ASP A 1 87 ? -4.419 73.422 108.076 1.00 22.66 71 ASP A O 1
ATOM 523 N N . HIS A 1 88 ? -5.741 73.477 109.880 1.00 21.43 72 HIS A N 1
ATOM 524 C CA . HIS A 1 88 ? -5.690 72.019 110.023 1.00 14.41 72 HIS A CA 1
ATOM 525 C C . HIS A 1 88 ? -6.328 71.360 108.799 1.00 15.90 72 HIS A C 1
ATOM 526 O O . HIS A 1 88 ? -7.336 71.842 108.291 1.00 22.04 72 HIS A O 1
ATOM 533 N N . GLN A 1 89 ? -5.753 70.247 108.342 1.00 14.49 73 GLN A N 1
ATOM 534 C CA . GLN A 1 89 ? -6.220 69.579 107.120 1.00 19.73 73 GLN A CA 1
ATOM 535 C C . GLN A 1 89 ? -7.072 68.325 107.374 1.00 21.93 73 GLN A C 1
ATOM 536 O O . GLN A 1 89 ? -7.591 67.706 106.437 1.00 16.18 73 GLN A O 1
ATOM 542 N N . SER A 1 90 ? -7.226 67.945 108.639 1.00 18.99 74 SER A N 1
ATOM 543 C CA . SER A 1 90 ? -8.100 66.826 108.976 1.00 19.10 74 SER A CA 1
ATOM 544 C C . SER A 1 90 ? -8.533 66.919 110.434 1.00 18.87 74 SER A C 1
ATOM 545 O O . SER A 1 90 ? -7.955 67.681 111.209 1.00 14.12 74 SER A O 1
ATOM 548 N N . GLY A 1 91 ? -9.556 66.151 110.794 1.00 13.75 75 GLY A N 1
ATOM 549 C CA . GLY A 1 91 ? -9.989 66.059 112.179 1.00 11.80 75 GLY A CA 1
ATOM 550 C C . GLY A 1 91 ? -8.877 65.612 113.118 1.00 16.53 75 GLY A C 1
ATOM 551 O O . GLY A 1 91 ? -8.755 66.122 114.229 1.00 14.99 75 GLY A O 1
ATOM 552 N N . THR A 1 92 ? -8.066 64.649 112.686 1.00 15.81 76 THR A N 1
ATOM 553 C CA . THR A 1 92 ? -6.998 64.137 113.544 1.00 11.16 76 THR A CA 1
ATOM 554 C C . THR A 1 92 ? -5.946 65.220 113.795 1.00 9.89 76 THR A C 1
ATOM 555 O O . THR A 1 92 ? -5.448 65.362 114.914 1.00 13.10 76 THR A O 1
ATOM 559 N N . GLU A 1 93 ? -5.614 65.995 112.761 1.00 12.24 77 GLU A N 1
ATOM 560 C CA . GLU A 1 93 ? -4.688 67.117 112.950 1.00 11.63 77 GLU A CA 1
ATOM 561 C C . GLU A 1 93 ? -5.277 68.121 113.945 1.00 15.22 77 GLU A C 1
ATOM 562 O O . GLU A 1 93 ? -4.573 68.626 114.810 1.00 13.45 77 GLU A O 1
ATOM 568 N N . ARG A 1 94 ? -6.573 68.398 113.820 1.00 11.38 78 ARG A N 1
ATOM 569 C CA . ARG A 1 94 ? -7.237 69.342 114.735 1.00 11.93 78 ARG A CA 1
ATOM 570 C C . ARG A 1 94 ? -7.217 68.807 116.171 1.00 19.81 78 ARG A C 1
ATOM 571 O O . ARG A 1 94 ? -6.973 69.556 117.123 1.00 12.69 78 ARG A O 1
ATOM 579 N N . LEU A 1 95 ? -7.462 67.506 116.329 1.00 15.46 79 LEU A N 1
ATOM 580 C CA . LEU A 1 95 ? -7.393 66.894 117.652 1.00 15.99 79 LEU A CA 1
ATOM 581 C C . LEU A 1 95 ? -6.055 67.121 118.340 1.00 15.50 79 LEU A C 1
ATOM 582 O O . LEU A 1 95 ? -6.013 67.316 119.553 1.00 15.81 79 LEU A O 1
ATOM 587 N N . ALA A 1 96 ? -4.959 67.063 117.588 1.00 12.03 80 ALA A N 1
ATOM 588 C CA . ALA A 1 96 ? -3.643 67.240 118.207 1.00 15.63 80 ALA A CA 1
ATOM 589 C C . ALA A 1 96 ? -3.529 68.600 118.893 1.00 18.99 80 ALA A C 1
ATOM 590 O O . ALA A 1 96 ? -2.901 68.722 119.945 1.00 17.75 80 ALA A O 1
ATOM 592 N N . GLU A 1 97 ? -4.123 69.629 118.304 1.00 14.50 81 GLU A N 1
ATOM 593 C CA . GLU A 1 97 ? -4.098 70.938 118.967 1.00 14.91 81 GLU A CA 1
ATOM 594 C C . GLU A 1 97 ? -4.854 70.897 120.302 1.00 18.17 81 GLU A C 1
ATOM 595 O O . GLU A 1 97 ? -4.394 71.467 121.306 1.00 17.57 81 GLU A O 1
ATOM 601 N N . VAL A 1 98 ? -6.001 70.218 120.330 1.00 12.43 82 VAL A N 1
ATOM 602 C CA . VAL A 1 98 ? -6.760 70.089 121.586 1.00 15.28 82 VAL A CA 1
ATOM 603 C C . VAL A 1 98 ? -5.956 69.308 122.626 1.00 25.80 82 VAL A C 1
ATOM 604 O O . VAL A 1 98 ? -5.910 69.672 123.808 1.00 18.19 82 VAL A O 1
ATOM 608 N N . VAL A 1 99 ? -5.333 68.224 122.175 1.00 16.65 83 VAL A N 1
ATOM 609 C CA . VAL A 1 99 ? -4.504 67.380 123.035 1.00 11.87 83 VAL A CA 1
ATOM 610 C C . VAL A 1 99 ? -3.359 68.177 123.675 1.00 14.71 83 VAL A C 1
ATOM 611 O O . VAL A 1 99 ? -3.060 68.006 124.860 1.00 17.93 83 VAL A O 1
ATOM 615 N N . GLU A 1 100 ? -2.740 69.060 122.899 1.00 15.17 84 GLU A N 1
ATOM 616 C CA . GLU A 1 100 ? -1.638 69.879 123.407 1.00 17.44 84 GLU A CA 1
ATOM 617 C C . GLU A 1 100 ? -2.154 70.901 124.422 1.00 19.45 84 GLU A C 1
ATOM 618 O O . GLU A 1 100 ? -1.564 71.088 125.482 1.00 20.26 84 GLU A O 1
ATOM 624 N N . LYS A 1 101 ? -3.261 71.553 124.090 1.00 18.92 85 LYS A N 1
ATOM 625 C CA . LYS A 1 101 ? -3.857 72.559 124.973 1.00 20.05 85 LYS A CA 1
ATOM 626 C C . LYS A 1 101 ? -4.340 71.974 126.308 1.00 23.77 85 LYS A C 1
ATOM 627 O O . LYS A 1 101 ? -4.160 72.586 127.357 1.00 22.10 85 LYS A O 1
ATOM 633 N N . CYS A 1 102 ? -4.950 70.794 126.271 1.00 17.18 86 CYS A N 1
ATOM 634 C CA . CYS A 1 102 ? -5.436 70.152 127.497 1.00 21.63 86 CYS A CA 1
ATOM 635 C C . CYS A 1 102 ? -4.336 69.423 128.235 1.00 20.66 86 CYS A C 1
ATOM 636 O O . CYS A 1 102 ? -4.528 68.998 129.370 1.00 21.06 86 CYS A O 1
ATOM 639 N N . ALA A 1 103 ? -3.207 69.231 127.566 1.00 17.01 87 ALA A N 1
ATOM 640 C CA . ALA A 1 103 ? -2.048 68.570 128.170 1.00 21.60 87 ALA A CA 1
ATOM 641 C C . ALA A 1 103 ? -2.329 67.158 128.695 1.00 18.94 87 ALA A C 1
ATOM 642 O O . ALA A 1 103 ? -1.837 66.777 129.763 1.00 16.97 87 ALA A O 1
ATOM 644 N N . PHE A 1 104 ? -3.094 66.370 127.939 1.00 16.11 88 PHE A N 1
ATOM 645 C CA . PHE A 1 104 ? -3.375 64.989 128.331 1.00 19.37 88 PHE A CA 1
ATOM 646 C C . PHE A 1 104 ? -2.099 64.159 128.489 1.00 15.81 88 PHE A C 1
ATOM 647 O O . PHE A 1 104 ? -1.132 64.336 127.741 1.00 14.54 88 PHE A O 1
ATOM 655 N N . SER A 1 105 ? -2.102 63.234 129.445 1.00 14.39 89 SER A N 1
ATOM 656 C CA . SER A 1 105 ? -1.003 62.273 129.565 1.00 19.39 89 SER A CA 1
ATOM 657 C C . SER A 1 105 ? -0.927 61.442 128.286 1.00 17.89 89 SER A C 1
ATOM 658 O O . SER A 1 105 ? -1.938 61.260 127.605 1.00 15.26 89 SER A O 1
ATOM 661 N N . ASP A 1 106 ? 0.257 60.926 127.966 1.00 18.34 90 ASP A N 1
ATOM 662 C CA . ASP A 1 106 ? 0.430 60.132 126.746 1.00 13.78 90 ASP A CA 1
ATOM 663 C C . ASP A 1 106 ? -0.488 58.909 126.690 1.00 15.85 90 ASP A C 1
ATOM 664 O O . ASP A 1 106 ? -0.919 58.516 125.602 1.00 16.66 90 ASP A O 1
ATOM 669 N N . ASP A 1 107 ? -0.749 58.287 127.848 1.00 13.01 91 ASP A N 1
ATOM 670 C CA . ASP A 1 107 ? -1.560 57.065 127.902 1.00 20.99 91 ASP A CA 1
ATOM 671 C C . ASP A 1 107 ? -3.079 57.304 127.960 1.00 23.78 91 ASP A C 1
ATOM 672 O O . ASP A 1 107 ? -3.859 56.351 127.986 1.00 19.57 91 ASP A O 1
ATOM 677 N N . THR A 1 108 ? -3.500 58.566 127.962 1.00 16.20 92 THR A N 1
ATOM 678 C CA . THR A 1 108 ? -4.935 58.881 127.974 1.00 14.19 92 THR A CA 1
ATOM 679 C C . THR A 1 108 ? -5.603 58.478 126.669 1.00 13.99 92 THR A C 1
ATOM 680 O O . THR A 1 108 ? -5.109 58.799 125.576 1.00 13.90 92 THR A O 1
ATOM 684 N N . VAL A 1 109 ? -6.716 57.759 126.784 1.00 15.60 93 VAL A N 1
ATOM 685 C CA . VAL A 1 109 ? -7.424 57.254 125.616 1.00 16.25 93 VAL A CA 1
ATOM 686 C C . VAL A 1 109 ? -8.343 58.331 125.047 1.00 18.30 93 VAL A C 1
ATOM 687 O O . VAL A 1 109 ? -9.208 58.847 125.758 1.00 15.87 93 VAL A O 1
ATOM 691 N N . ILE A 1 110 ? -8.146 58.670 123.775 1.00 12.58 94 ILE A N 1
ATOM 692 C CA . ILE A 1 110 ? -8.974 59.667 123.088 1.00 14.20 94 ILE A CA 1
ATOM 693 C C . ILE A 1 110 ? -9.814 58.952 122.025 1.00 18.62 94 ILE A C 1
ATOM 694 O O . ILE A 1 110 ? -9.305 58.099 121.304 1.00 12.80 94 ILE A O 1
ATOM 699 N N . VAL A 1 111 ? -11.099 59.276 121.937 1.00 12.54 95 VAL A N 1
ATOM 700 C CA . VAL A 1 111 ? -11.909 58.793 120.821 1.00 9.73 95 VAL A CA 1
ATOM 701 C C . VAL A 1 111 ? -12.331 59.992 119.988 1.00 12.00 95 VAL A C 1
ATOM 702 O O . VAL A 1 111 ? -12.971 60.914 120.491 1.00 15.57 95 VAL A O 1
ATOM 706 N N . ASN A 1 112 ? -11.913 59.984 118.727 1.00 11.83 96 ASN A N 1
ATOM 707 C CA . ASN A 1 112 ? -12.378 60.934 117.729 1.00 13.03 96 ASN A CA 1
ATOM 708 C C . ASN A 1 112 ? -13.717 60.428 117.225 1.00 16.11 96 ASN A C 1
ATOM 709 O O . ASN A 1 112 ? -13.780 59.426 116.523 1.00 14.33 96 ASN A O 1
ATOM 714 N N . VAL A 1 113 ? -14.802 61.077 117.633 1.00 12.70 97 VAL A N 1
ATOM 715 C CA . VAL A 1 113 ? -16.096 60.817 117.001 1.00 13.91 97 VAL A CA 1
ATOM 716 C C . VAL A 1 113 ? -16.337 61.940 115.993 1.00 16.14 97 VAL A C 1
ATOM 717 O O . VAL A 1 113 ? -16.500 63.100 116.384 1.00 14.73 97 VAL A O 1
ATOM 721 N N . GLN A 1 114 ? -16.313 61.625 114.699 1.00 15.30 98 GLN A N 1
ATOM 722 C CA . GLN A 1 114 ? -16.358 62.690 113.698 1.00 13.45 98 GLN A CA 1
ATOM 723 C C . GLN A 1 114 ? -17.683 63.446 113.754 1.00 16.63 98 GLN A C 1
ATOM 724 O O . GLN A 1 114 ? -18.729 62.863 114.043 1.00 13.82 98 GLN A O 1
ATOM 730 N N . GLY A 1 115 ? -17.619 64.742 113.474 1.00 17.10 99 GLY A N 1
ATOM 731 C CA . GLY A 1 115 ? -18.789 65.600 113.512 1.00 16.98 99 GLY A CA 1
ATOM 732 C C . GLY A 1 115 ? -19.828 65.215 112.473 1.00 20.73 99 GLY A C 1
ATOM 733 O O . GLY A 1 115 ? -20.943 65.737 112.495 1.00 22.76 99 GLY A O 1
ATOM 734 N N . ASP A 1 116 ? -19.476 64.301 111.568 1.00 18.94 100 ASP A N 1
ATOM 735 C CA . ASP A 1 116 ? -20.422 63.848 110.543 1.00 20.83 100 ASP A CA 1
ATOM 736 C C . ASP A 1 116 ? -21.121 62.534 110.901 1.00 28.28 100 ASP A C 1
ATOM 737 O O . ASP A 1 116 ? -21.699 61.886 110.030 1.00 25.09 100 ASP A O 1
ATOM 742 N N . GLU A 1 117 ? -21.084 62.141 112.177 1.00 18.69 101 GLU A N 1
ATOM 743 C CA . GLU A 1 117 ? -21.696 60.871 112.579 1.00 13.52 101 GLU A CA 1
ATOM 744 C C . GLU A 1 117 ? -22.782 61.047 113.650 1.00 20.97 101 GLU A C 1
ATOM 745 O O . GLU A 1 117 ? -22.669 60.501 114.741 1.00 23.95 101 GLU A O 1
ATOM 751 N N . PRO A 1 118 ? -23.857 61.786 113.330 1.00 20.99 102 PRO A N 1
ATOM 752 C CA . PRO A 1 118 ? -24.906 62.040 114.331 1.00 21.17 102 PRO A CA 1
ATOM 753 C C . PRO A 1 118 ? -25.671 60.785 114.797 1.00 22.83 102 PRO A C 1
ATOM 754 O O . PRO A 1 118 ? -26.324 60.848 115.835 1.00 24.32 102 PRO A O 1
ATOM 758 N N . MET A 1 119 ? -25.601 59.681 114.059 1.00 21.34 103 MET A N 1
ATOM 759 C CA . MET A 1 119 ? -26.345 58.474 114.439 1.00 26.20 103 MET A CA 1
ATOM 760 C C . MET A 1 119 ? -25.485 57.339 115.002 1.00 32.26 103 MET A C 1
ATOM 761 O O . MET A 1 119 ? -25.978 56.233 115.218 1.00 28.70 103 MET A O 1
ATOM 766 N N . ILE A 1 120 ? -24.203 57.594 115.228 1.00 23.63 104 ILE A N 1
ATOM 767 C CA . ILE A 1 120 ? -23.331 56.546 115.741 1.00 21.16 104 ILE A CA 1
ATOM 768 C C . ILE A 1 120 ? -23.747 56.196 117.174 1.00 17.50 104 ILE A C 1
ATOM 769 O O . ILE A 1 120 ? -23.851 57.069 118.024 1.00 21.05 104 ILE A O 1
ATOM 774 N N . PRO A 1 121 ? -24.030 54.914 117.442 1.00 20.73 105 PRO A N 1
ATOM 775 C CA . PRO A 1 121 ? -24.534 54.554 118.777 1.00 26.81 105 PRO A CA 1
ATOM 776 C C . PRO A 1 121 ? -23.486 54.689 119.881 1.00 26.64 105 PRO A C 1
ATOM 777 O O . PRO A 1 121 ? -22.298 54.469 119.639 1.00 16.35 105 PRO A O 1
ATOM 781 N N . ALA A 1 122 ? -23.923 55.029 121.089 1.00 15.78 106 ALA A N 1
ATOM 782 C CA . ALA A 1 122 ? -23.012 55.094 122.226 1.00 26.11 106 ALA A CA 1
ATOM 783 C C . ALA A 1 122 ? -22.239 53.788 122.446 1.00 26.73 106 ALA A C 1
ATOM 784 O O . ALA A 1 122 ? -21.080 53.812 122.848 1.00 22.09 106 ALA A O 1
ATOM 786 N N . THR A 1 123 ? -22.876 52.646 122.196 1.00 16.44 107 THR A N 1
ATOM 787 C CA . THR A 1 123 ? -22.204 51.360 122.397 1.00 19.00 107 THR A CA 1
ATOM 788 C C . THR A 1 123 ? -20.990 51.198 121.488 1.00 22.24 107 THR A C 1
ATOM 789 O O . THR A 1 123 ? -19.984 50.592 121.880 1.00 19.33 107 THR A O 1
ATOM 793 N N . ILE A 1 124 ? -21.093 51.721 120.272 1.00 19.03 108 ILE A N 1
ATOM 794 C CA . ILE A 1 124 ? -19.980 51.679 119.319 1.00 17.40 108 ILE A CA 1
ATOM 795 C C . ILE A 1 124 ? -18.832 52.570 119.802 1.00 20.65 108 ILE A C 1
ATOM 796 O O . ILE A 1 124 ? -17.657 52.202 119.688 1.00 18.19 108 ILE A O 1
ATOM 801 N N . ILE A 1 125 ? -19.170 53.741 120.339 1.00 14.34 109 ILE A N 1
ATOM 802 C CA . ILE A 1 125 ? -18.151 54.629 120.896 1.00 18.24 109 ILE A CA 1
ATOM 803 C C . ILE A 1 125 ? -17.376 53.904 122.011 1.00 22.65 109 ILE A C 1
ATOM 804 O O . ILE A 1 125 ? -16.142 53.897 122.013 1.00 19.28 109 ILE A O 1
ATOM 809 N N . ARG A 1 126 ? -18.097 53.283 122.945 1.00 19.07 110 ARG A N 1
ATOM 810 C CA A ARG A 1 126 ? -17.459 52.529 124.026 0.50 20.27 110 ARG A CA 1
ATOM 811 C CA B ARG A 1 126 ? -17.462 52.523 124.023 0.50 20.27 110 ARG A CA 1
ATOM 812 C C . ARG A 1 126 ? -16.611 51.384 123.488 1.00 23.48 110 ARG A C 1
ATOM 813 O O . ARG A 1 126 ? -15.513 51.135 123.987 1.00 21.69 110 ARG A O 1
ATOM 828 N N . GLN A 1 127 ? -17.129 50.683 122.478 1.00 17.74 111 GLN A N 1
ATOM 829 C CA A GLN A 1 127 ? -16.436 49.525 121.938 0.50 19.31 111 GLN A CA 1
ATOM 830 C CA B GLN A 1 127 ? -16.440 49.524 121.926 0.50 19.31 111 GLN A CA 1
ATOM 831 C C . GLN A 1 127 ? -15.073 49.908 121.369 1.00 24.95 111 GLN A C 1
ATOM 832 O O . GLN A 1 127 ? -14.095 49.177 121.533 1.00 18.62 111 GLN A O 1
ATOM 843 N N . VAL A 1 128 ? -15.007 51.054 120.701 1.00 16.76 112 VAL A N 1
ATOM 844 C CA . VAL A 1 128 ? -13.750 51.465 120.084 1.00 13.96 112 VAL A CA 1
ATOM 845 C C . VAL A 1 128 ? -12.731 51.815 121.167 1.00 16.04 112 VAL A C 1
ATOM 846 O O . VAL A 1 128 ? -11.561 51.433 121.080 1.00 18.42 112 VAL A O 1
ATOM 850 N N . ALA A 1 129 ? -13.176 52.529 122.197 1.00 16.44 113 ALA A N 1
ATOM 851 C CA . ALA A 1 129 ? -12.291 52.841 123.318 1.00 12.64 113 ALA A CA 1
ATOM 852 C C . ALA A 1 129 ? -11.759 51.560 123.984 1.00 16.65 113 ALA A C 1
ATOM 853 O O . ALA A 1 129 ? -10.565 51.440 124.269 1.00 17.75 113 ALA A O 1
ATOM 855 N N . ASP A 1 130 ? -12.647 50.604 124.230 1.00 19.72 114 ASP A N 1
ATOM 856 C CA . ASP A 1 130 ? -12.259 49.353 124.889 1.00 19.52 114 ASP A CA 1
ATOM 857 C C . ASP A 1 130 ? -11.299 48.535 124.028 1.00 24.08 114 ASP A C 1
ATOM 858 O O . ASP A 1 130 ? -10.307 47.994 124.523 1.00 22.34 114 ASP A O 1
ATOM 863 N N . ASN A 1 131 ? -11.605 48.440 122.738 1.00 17.30 115 ASN A N 1
ATOM 864 C CA . ASN A 1 131 ? -10.761 47.698 121.806 1.00 18.63 115 ASN A CA 1
ATOM 865 C C . ASN A 1 131 ? -9.347 48.250 121.783 1.00 22.30 115 ASN A C 1
ATOM 866 O O . ASN A 1 131 ? -8.369 47.497 121.772 1.00 20.87 115 ASN A O 1
ATOM 871 N N . LEU A 1 132 ? -9.245 49.577 121.771 1.00 17.09 116 LEU A N 1
ATOM 872 C CA . LEU A 1 132 ? -7.947 50.240 121.764 1.00 21.81 116 LEU A CA 1
ATOM 873 C C . LEU A 1 132 ? -7.184 49.896 123.037 1.00 29.12 116 LEU A C 1
ATOM 874 O O . LEU A 1 132 ? -6.016 49.523 122.989 1.00 24.99 116 LEU A O 1
ATOM 879 N N . ALA A 1 133 ? -7.852 50.024 124.177 1.00 26.72 117 ALA A N 1
ATOM 880 C CA . ALA A 1 133 ? -7.188 49.844 125.458 1.00 40.72 117 ALA A CA 1
ATOM 881 C C . ALA A 1 133 ? -6.759 48.401 125.678 1.00 27.41 117 ALA A C 1
ATOM 882 O O . ALA A 1 133 ? -5.813 48.138 126.415 1.00 49.98 117 ALA A O 1
ATOM 884 N N . GLN A 1 134 ? -7.449 47.469 125.028 1.00 31.34 118 GLN A N 1
ATOM 885 C CA . GLN A 1 134 ? -7.160 46.049 125.197 1.00 34.38 118 GLN A CA 1
ATOM 886 C C . GLN A 1 134 ? -6.083 45.518 124.258 1.00 65.64 118 GLN A C 1
ATOM 887 O O . GLN A 1 134 ? -5.677 44.363 124.372 1.00 40.38 118 GLN A O 1
ATOM 893 N N . ARG A 1 135 ? -5.626 46.346 123.326 1.00 35.23 119 ARG A N 1
ATOM 894 C CA . ARG A 1 135 ? -4.615 45.899 122.365 1.00 34.38 119 ARG A CA 1
ATOM 895 C C . ARG A 1 135 ? -3.374 46.776 122.431 1.00 38.35 119 ARG A C 1
ATOM 896 O O . ARG A 1 135 ? -3.416 47.892 122.951 1.00 63.51 119 ARG A O 1
ATOM 904 N N . GLN A 1 136 ? -2.267 46.260 121.907 1.00 48.11 120 GLN A N 1
ATOM 905 C CA . GLN A 1 136 ? -1.026 47.021 121.860 1.00 36.21 120 GLN A CA 1
ATOM 906 C C . GLN A 1 136 ? -0.920 47.730 120.517 1.00 77.27 120 GLN A C 1
ATOM 907 O O . GLN A 1 136 ? 0.173 48.062 120.054 1.00 66.38 120 GLN A O 1
ATOM 909 N N . VAL A 1 137 ? -2.072 47.954 119.894 1.00 48.01 121 VAL A N 1
ATOM 910 C CA . VAL A 1 137 ? -2.135 48.668 118.629 1.00 36.77 121 VAL A CA 1
ATOM 911 C C . VAL A 1 137 ? -2.265 50.159 118.912 1.00 29.06 121 VAL A C 1
ATOM 912 O O . VAL A 1 137 ? -2.819 50.556 119.936 1.00 30.17 121 VAL A O 1
ATOM 916 N N . GLY A 1 138 ? -1.755 50.982 118.006 1.00 23.76 122 GLY A N 1
ATOM 917 C CA . GLY A 1 138 ? -1.756 52.418 118.212 1.00 31.80 122 GLY A CA 1
ATOM 918 C C . GLY A 1 138 ? -3.083 53.081 117.896 1.00 33.15 122 GLY A C 1
ATOM 919 O O . GLY A 1 138 ? -3.371 54.161 118.400 1.00 19.45 122 GLY A O 1
ATOM 920 N N . MET A 1 139 ? -3.893 52.438 117.061 1.00 19.94 123 MET A N 1
ATOM 921 C CA . MET A 1 139 ? -5.144 53.039 116.613 1.00 14.62 123 MET A CA 1
ATOM 922 C C . MET A 1 139 ? -6.201 51.974 116.318 1.00 17.16 123 MET A C 1
ATOM 923 O O . MET A 1 139 ? -5.894 50.923 115.754 1.00 15.19 123 MET A O 1
ATOM 928 N N . ALA A 1 140 ? -7.439 52.240 116.731 1.00 13.30 124 ALA A N 1
ATOM 929 C CA . ALA A 1 140 ? -8.528 51.282 116.572 1.00 11.93 124 ALA A CA 1
ATOM 930 C C . ALA A 1 140 ? -9.693 51.980 115.895 1.00 14.59 124 ALA A C 1
ATOM 931 O O . ALA A 1 140 ? -9.893 53.179 116.070 1.00 14.30 124 ALA A O 1
ATOM 933 N N . THR A 1 141 ? -10.466 51.231 115.124 1.00 10.17 125 THR A N 1
ATOM 934 C CA . THR A 1 141 ? -11.647 51.804 114.492 1.00 11.05 125 THR A CA 1
ATOM 935 C C . THR A 1 141 ? -12.665 50.694 114.267 1.00 18.08 125 THR A C 1
ATOM 936 O O . THR A 1 141 ? -12.496 49.579 114.777 1.00 13.60 125 THR A O 1
ATOM 940 N N . LEU A 1 142 ? -13.727 50.997 113.538 1.00 12.91 126 LEU A N 1
ATOM 941 C CA . LEU A 1 142 ? -14.817 50.045 113.376 1.00 15.04 126 LEU A CA 1
ATOM 942 C C . LEU A 1 142 ? -15.457 50.159 111.988 1.00 19.10 126 LEU A C 1
ATOM 943 O O . LEU A 1 142 ? -15.457 51.230 111.378 1.00 14.42 126 LEU A O 1
ATOM 948 N N . ALA A 1 143 ? -15.970 49.040 111.481 1.00 15.37 127 ALA A N 1
ATOM 949 C CA . ALA A 1 143 ? -16.637 49.014 110.178 1.00 14.14 127 ALA A CA 1
ATOM 950 C C . ALA A 1 143 ? -17.897 48.157 110.269 1.00 17.04 127 ALA A C 1
ATOM 951 O O . ALA A 1 143 ? -18.056 47.371 111.214 1.00 18.45 127 ALA A O 1
ATOM 953 N N . VAL A 1 144 ? -18.786 48.321 109.292 1.00 17.60 128 VAL A N 1
ATOM 954 C CA . VAL A 1 144 ? -20.032 47.568 109.246 1.00 18.15 128 VAL A CA 1
ATOM 955 C C . VAL A 1 144 ? -20.258 47.018 107.835 1.00 16.48 128 VAL A C 1
ATOM 956 O O . VAL A 1 144 ? -19.839 47.630 106.850 1.00 18.85 128 VAL A O 1
ATOM 960 N N . PRO A 1 145 ? -20.919 45.859 107.734 1.00 26.43 129 PRO A N 1
ATOM 961 C CA . PRO A 1 145 ? -21.147 45.266 106.408 1.00 26.96 129 PRO A CA 1
ATOM 962 C C . PRO A 1 145 ? -21.969 46.170 105.496 1.00 25.83 129 PRO A C 1
ATOM 963 O O . PRO A 1 145 ? -22.838 46.912 105.959 1.00 30.02 129 PRO A O 1
ATOM 967 N N . ILE A 1 146 ? -21.658 46.122 104.204 1.00 21.39 130 ILE A N 1
ATOM 968 C CA . ILE A 1 146 ? -22.422 46.816 103.183 1.00 19.58 130 ILE A CA 1
ATOM 969 C C . ILE A 1 146 ? -23.326 45.768 102.541 1.00 33.68 130 ILE A C 1
ATOM 970 O O . ILE A 1 146 ? -22.867 44.684 102.188 1.00 34.59 130 ILE A O 1
ATOM 975 N N . HIS A 1 147 ? -24.610 46.071 102.406 1.00 31.59 131 HIS A N 1
ATOM 976 C CA . HIS A 1 147 ? -25.543 45.084 101.872 1.00 34.70 131 HIS A CA 1
ATOM 977 C C . HIS A 1 147 ? -26.184 45.484 100.547 1.00 59.92 131 HIS A C 1
ATOM 978 O O . HIS A 1 147 ? -26.984 44.735 99.987 1.00 52.55 131 HIS A O 1
ATOM 985 N N . ASN A 1 148 ? -25.837 46.658 100.037 1.00 28.39 132 ASN A N 1
ATOM 986 C CA . ASN A 1 148 ? -26.339 47.041 98.717 1.00 37.01 132 ASN A CA 1
ATOM 987 C C . ASN A 1 148 ? -25.273 47.619 97.796 1.00 36.17 132 ASN A C 1
ATOM 988 O O . ASN A 1 148 ? -24.348 48.308 98.236 1.00 29.98 132 ASN A O 1
ATOM 993 N N . ALA A 1 149 ? -25.423 47.339 96.507 1.00 25.81 133 ALA A N 1
ATOM 994 C CA . ALA A 1 149 ? -24.405 47.664 95.521 1.00 31.40 133 ALA A CA 1
ATOM 995 C C . ALA A 1 149 ? -24.200 49.163 95.342 1.00 24.14 133 ALA A C 1
ATOM 996 O O . ALA A 1 149 ? -23.092 49.610 95.054 1.00 32.90 133 ALA A O 1
ATOM 998 N N . GLU A 1 150 ? -25.261 49.943 95.494 0.50 9.97 134 GLU A N 1
ATOM 999 C CA . GLU A 1 150 ? -25.124 51.384 95.336 0.50 11.06 134 GLU A CA 1
ATOM 1000 C C . GLU A 1 150 ? -24.055 51.936 96.291 0.50 9.66 134 GLU A C 1
ATOM 1001 O O . GLU A 1 150 ? -23.220 52.748 95.901 0.50 14.73 134 GLU A O 1
ATOM 1007 N N . GLU A 1 151 ? -24.086 51.480 97.536 1.00 22.16 135 GLU A N 1
ATOM 1008 C CA . GLU A 1 151 ? -23.137 51.953 98.545 1.00 25.29 135 GLU A CA 1
ATOM 1009 C C . GLU A 1 151 ? -21.730 51.403 98.289 1.00 21.70 135 GLU A C 1
ATOM 1010 O O . GLU A 1 151 ? -20.734 52.102 98.475 1.00 21.49 135 GLU A O 1
ATOM 1016 N N . ALA A 1 152 ? -21.651 50.152 97.847 1.00 24.82 136 ALA A N 1
ATOM 1017 C CA . ALA A 1 152 ? -20.363 49.560 97.488 1.00 21.61 136 ALA A CA 1
ATOM 1018 C C . ALA A 1 152 ? -19.646 50.343 96.391 1.00 22.12 136 ALA A C 1
ATOM 1019 O O . ALA A 1 152 ? -18.415 50.377 96.349 1.00 22.24 136 ALA A O 1
ATOM 1021 N N . PHE A 1 153 ? -20.408 50.973 95.497 1.00 18.72 137 PHE A N 1
ATOM 1022 C CA . PHE A 1 153 ? -19.815 51.721 94.391 1.00 21.66 137 PHE A CA 1
ATOM 1023 C C . PHE A 1 153 ? -19.856 53.244 94.582 1.00 21.47 137 PHE A C 1
ATOM 1024 O O . PHE A 1 153 ? -19.555 53.997 93.655 1.00 21.65 137 PHE A O 1
ATOM 1032 N N . ASN A 1 154 ? -20.217 53.688 95.782 1.00 18.91 138 ASN A N 1
ATOM 1033 C CA . ASN A 1 154 ? -20.242 55.114 96.111 1.00 19.45 138 ASN A CA 1
ATOM 1034 C C . ASN A 1 154 ? -18.935 55.578 96.770 1.00 15.47 138 ASN A C 1
ATOM 1035 O O . ASN A 1 154 ? -18.614 55.148 97.877 1.00 17.23 138 ASN A O 1
ATOM 1040 N N . PRO A 1 155 ? -18.184 56.463 96.100 1.00 18.13 139 PRO A N 1
ATOM 1041 C CA . PRO A 1 155 ? -16.879 56.879 96.630 1.00 17.96 139 PRO A CA 1
ATOM 1042 C C . PRO A 1 155 ? -16.987 57.705 97.906 1.00 26.46 139 PRO A C 1
ATOM 1043 O O . PRO A 1 155 ? -15.956 57.945 98.530 1.00 19.11 139 PRO A O 1
ATOM 1047 N N . ASN A 1 156 ? -18.190 58.136 98.289 1.00 16.16 140 ASN A N 1
ATOM 1048 C CA . ASN A 1 156 ? -18.352 58.783 99.596 1.00 18.90 140 ASN A CA 1
ATOM 1049 C C . ASN A 1 156 ? -18.500 57.782 100.730 1.00 21.83 140 ASN A C 1
ATOM 1050 O O . ASN A 1 156 ? -18.419 58.151 101.898 1.00 18.44 140 ASN A O 1
ATOM 1055 N N . ALA A 1 157 ? -18.741 56.518 100.392 1.00 18.13 141 ALA A N 1
ATOM 1056 C CA . ALA A 1 157 ? -18.690 55.470 101.404 1.00 14.79 141 ALA A CA 1
ATOM 1057 C C . ALA A 1 157 ? -17.310 54.833 101.346 1.00 18.50 141 ALA A C 1
ATOM 1058 O O . ALA A 1 157 ? -16.922 54.263 100.332 1.00 17.79 141 ALA A O 1
ATOM 1060 N N . VAL A 1 158 ? -16.558 54.957 102.429 1.00 15.89 142 VAL A N 1
ATOM 1061 C CA . VAL A 1 158 ? -15.191 54.462 102.442 1.00 14.69 142 VAL A CA 1
ATOM 1062 C C . VAL A 1 158 ? -15.198 52.963 102.707 1.00 13.40 142 VAL A C 1
ATOM 1063 O O . VAL A 1 158 ? -15.776 52.520 103.698 1.00 15.90 142 VAL A O 1
ATOM 1067 N N . LYS A 1 159 ? -14.569 52.186 101.823 1.00 14.25 143 LYS A N 1
ATOM 1068 C CA . LYS A 1 159 ? -14.481 50.744 102.040 1.00 12.75 143 LYS A CA 1
ATOM 1069 C C . LYS A 1 159 ? -13.165 50.389 102.724 1.00 13.03 143 LYS A C 1
ATOM 1070 O O . LYS A 1 159 ? -12.174 51.111 102.599 1.00 15.42 143 LYS A O 1
ATOM 1076 N N . VAL A 1 160 ? -13.152 49.275 103.445 1.00 14.97 144 VAL A N 1
ATOM 1077 C CA . VAL A 1 160 ? -11.911 48.839 104.075 1.00 13.71 144 VAL A CA 1
ATOM 1078 C C . VAL A 1 160 ? -11.757 47.336 103.890 1.00 14.87 144 VAL A C 1
ATOM 1079 O O . VAL A 1 160 ? -12.747 46.604 103.915 1.00 15.36 144 VAL A O 1
ATOM 1083 N N . VAL A 1 161 ? -10.523 46.903 103.645 1.00 11.49 145 VAL A N 1
ATOM 1084 C CA A VAL A 1 161 ? -10.199 45.480 103.498 0.50 11.65 145 VAL A CA 1
ATOM 1085 C CA B VAL A 1 161 ? -10.208 45.482 103.507 0.50 11.65 145 VAL A CA 1
ATOM 1086 C C . VAL A 1 161 ? -9.281 45.074 104.645 1.00 16.74 145 VAL A C 1
ATOM 1087 O O . VAL A 1 161 ? -8.307 45.773 104.934 1.00 14.43 145 VAL A O 1
ATOM 1094 N N . LEU A 1 162 ? -9.597 43.950 105.290 1.00 12.66 146 LEU A N 1
ATOM 1095 C CA . LEU A 1 162 ? -8.890 43.507 106.494 1.00 13.01 146 LEU A CA 1
ATOM 1096 C C . LEU A 1 162 ? -8.002 42.293 106.264 1.00 15.33 146 LEU A C 1
ATOM 1097 O O . LEU A 1 162 ? -8.229 41.521 105.331 1.00 15.24 146 LEU A O 1
ATOM 1102 N N . ASP A 1 163 ? -6.999 42.121 107.124 1.00 13.13 147 ASP A N 1
ATOM 1103 C CA . ASP A 1 163 ? -6.242 40.872 107.124 1.00 11.66 147 ASP A CA 1
ATOM 1104 C C . ASP A 1 163 ? -6.893 39.866 108.078 1.00 16.30 147 ASP A C 1
ATOM 1105 O O . ASP A 1 163 ? -7.958 40.143 108.647 1.00 12.40 147 ASP A O 1
ATOM 1110 N N . ALA A 1 164 ? -6.270 38.699 108.238 1.00 14.76 148 ALA A N 1
ATOM 1111 C CA . ALA A 1 164 ? -6.871 37.620 109.030 1.00 18.58 148 ALA A CA 1
ATOM 1112 C C . ALA A 1 164 ? -7.074 37.985 110.496 1.00 14.15 148 ALA A C 1
ATOM 1113 O O . ALA A 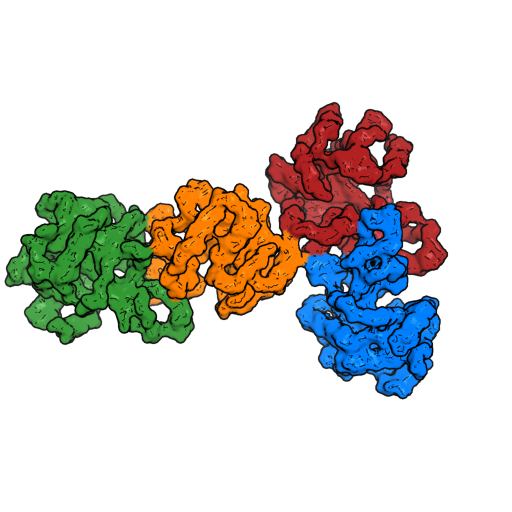1 164 ? -7.973 37.447 111.149 1.00 17.84 148 ALA A O 1
ATOM 1115 N N . GLU A 1 165 ? -6.231 38.879 111.009 1.00 15.04 149 GLU A N 1
ATOM 1116 C CA . GLU A 1 165 ? -6.305 39.305 112.409 1.00 16.37 149 GLU A CA 1
ATOM 1117 C C . GLU A 1 165 ? -7.181 40.540 112.637 1.00 22.87 149 GLU A C 1
ATOM 1118 O O . GLU A 1 165 ? -7.286 41.039 113.762 1.00 17.90 149 GLU A O 1
ATOM 1124 N N . GLY A 1 166 ? -7.790 41.041 111.572 1.00 16.86 150 GLY A N 1
ATOM 1125 C CA . GLY A 1 166 ? -8.630 42.224 111.669 1.00 15.28 150 GLY A CA 1
ATOM 1126 C C . GLY A 1 166 ? -7.923 43.569 111.509 1.00 19.03 150 GLY A C 1
ATOM 1127 O O . GLY A 1 166 ? -8.559 44.605 111.684 1.00 18.54 150 GLY A O 1
ATOM 1128 N N . TYR A 1 167 ? -6.628 43.582 111.188 1.00 13.46 151 TYR A N 1
ATOM 1129 C CA . TYR A 1 167 ? -5.965 44.864 110.917 1.00 13.45 151 TYR A CA 1
ATOM 1130 C C . TYR A 1 167 ? -6.293 45.304 109.502 1.00 14.60 151 TYR A C 1
ATOM 1131 O O . TYR A 1 167 ? -6.482 44.464 108.620 1.00 14.33 151 TYR A O 1
ATOM 1140 N N . ALA A 1 168 ? -6.356 46.613 109.276 1.00 12.66 152 ALA A N 1
ATOM 1141 C CA . ALA A 1 168 ? -6.643 47.116 107.930 1.00 9.78 152 ALA A CA 1
ATOM 1142 C C . ALA A 1 168 ? -5.442 46.894 107.002 1.00 14.93 152 ALA A C 1
ATOM 1143 O O . ALA A 1 168 ? -4.295 47.219 107.346 1.00 13.83 152 ALA A O 1
ATOM 1145 N N . LEU A 1 169 ? -5.699 46.321 105.832 1.00 11.04 153 LEU A N 1
ATOM 1146 C CA . LEU A 1 169 ? -4.709 46.328 104.765 1.00 8.85 153 LEU A CA 1
ATOM 1147 C C . LEU A 1 169 ? -4.735 47.683 104.050 1.00 11.75 153 LEU A C 1
ATOM 1148 O O . LEU A 1 169 ? -3.683 48.257 103.749 1.00 12.83 153 LEU A O 1
ATOM 1153 N N . TYR A 1 170 ? -5.939 48.182 103.786 1.00 13.80 154 TYR A N 1
ATOM 1154 C CA . TYR A 1 170 ? -6.102 49.430 103.033 1.00 11.90 154 TYR A CA 1
ATOM 1155 C C . TYR A 1 170 ? -7.526 49.977 103.221 1.00 14.24 154 TYR A C 1
ATOM 1156 O O . TYR A 1 170 ? -8.453 49.212 103.472 1.00 14.16 154 TYR A O 1
ATOM 1165 N N . PHE A 1 171 ? -7.684 51.303 103.154 1.00 11.59 155 PHE A N 1
ATOM 1166 C CA . PHE A 1 171 ? -9.005 51.951 103.143 1.00 10.89 155 PHE A CA 1
ATOM 1167 C C . PHE A 1 171 ? -9.052 52.661 101.798 1.00 11.99 155 PHE A C 1
ATOM 1168 O O . PHE A 1 171 ? -8.047 53.221 101.370 1.00 13.36 155 PHE A O 1
ATOM 1176 N N . SER A 1 172 ? -10.199 52.663 101.132 1.00 13.36 156 SER A N 1
ATOM 1177 C CA . SER A 1 172 ? -10.280 53.343 99.836 1.00 11.82 156 SER A CA 1
ATOM 1178 C C . SER A 1 172 ? -11.686 53.813 99.522 1.00 13.27 156 SER A C 1
ATOM 1179 O O . SER A 1 172 ? -12.669 53.259 100.020 1.00 12.87 156 SER A O 1
ATOM 1182 N N . ARG A 1 173 ? -11.775 54.842 98.688 1.00 13.04 157 ARG A N 1
ATOM 1183 C CA . ARG A 1 173 ? -13.060 55.225 98.111 1.00 16.00 157 ARG A CA 1
ATOM 1184 C C . ARG A 1 173 ? -13.415 54.341 96.921 1.00 18.77 157 ARG A C 1
ATOM 1185 O O . ARG A 1 173 ? -14.551 54.368 96.440 1.00 19.68 157 ARG A O 1
ATOM 1193 N N . ALA A 1 174 ? -12.451 53.553 96.455 1.00 14.42 158 ALA A N 1
ATOM 1194 C CA . ALA A 1 174 ? -12.718 52.592 95.378 1.00 14.27 158 ALA A CA 1
ATOM 1195 C C . ALA A 1 174 ? -13.402 51.356 95.947 1.00 17.89 158 ALA A C 1
ATOM 1196 O O . ALA A 1 174 ? -13.394 51.131 97.154 1.00 18.57 158 ALA A O 1
ATOM 1198 N N . THR A 1 175 ? -13.981 50.549 95.067 1.00 17.42 159 THR A N 1
ATOM 1199 C CA . THR A 1 175 ? -14.747 49.386 95.489 1.00 15.85 159 THR A CA 1
ATOM 1200 C C . THR A 1 175 ? -13.817 48.209 95.760 1.00 18.87 159 THR A C 1
ATOM 1201 O O . THR A 1 175 ? -13.507 47.436 94.865 1.00 17.20 159 THR A O 1
ATOM 1205 N N . ILE A 1 176 ? -13.361 48.089 97.002 1.00 17.48 160 ILE A N 1
ATOM 1206 C CA . ILE A 1 176 ? -12.474 46.994 97.385 1.00 14.48 160 ILE A CA 1
ATOM 1207 C C . ILE A 1 176 ? -13.107 46.156 98.502 1.00 13.30 160 ILE A C 1
ATOM 1208 O O . ILE A 1 176 ? -13.872 46.682 99.313 1.00 17.94 160 ILE A O 1
ATOM 1213 N N . PRO A 1 177 ? -12.846 44.835 98.517 1.00 15.05 161 PRO A N 1
ATOM 1214 C CA . PRO A 1 177 ? -12.094 44.079 97.506 1.00 17.45 161 PRO A CA 1
ATOM 1215 C C . PRO A 1 177 ? -12.901 43.958 96.216 1.00 26.15 161 PRO A C 1
ATOM 1216 O O . PRO A 1 177 ? -14.112 43.778 96.262 1.00 20.02 161 PRO A O 1
ATOM 1220 N N . TRP A 1 178 ? -12.232 44.061 95.078 1.00 14.81 162 TRP A N 1
ATOM 1221 C CA . TRP A 1 178 ? -12.905 43.947 93.788 1.00 15.24 162 TRP A CA 1
ATOM 1222 C C . TRP A 1 178 ? -13.254 42.483 93.528 1.00 16.91 162 TRP A C 1
ATOM 1223 O O . TRP A 1 178 ? -12.405 41.609 93.653 1.00 20.27 162 TRP A O 1
ATOM 1234 N N . ASP A 1 179 ? -14.511 42.217 93.187 1.00 16.62 163 ASP A N 1
ATOM 1235 C CA . ASP A 1 179 ? -14.950 40.849 92.893 1.00 14.74 163 ASP A CA 1
ATOM 1236 C C . ASP A 1 179 ? -14.778 40.603 91.394 1.00 21.16 163 ASP A C 1
ATOM 1237 O O . ASP A 1 179 ? -15.633 40.990 90.597 1.00 19.80 163 ASP A O 1
ATOM 1242 N N . ARG A 1 180 ? -13.670 39.978 91.003 1.00 14.07 164 ARG A N 1
ATOM 1243 C CA . ARG A 1 180 ? -13.335 39.899 89.579 1.00 17.15 164 ARG A CA 1
ATOM 1244 C C . ARG A 1 180 ? -14.455 39.278 88.750 1.00 21.10 164 ARG A C 1
ATOM 1245 O O . ARG A 1 180 ? -14.945 39.893 87.797 1.00 19.83 164 ARG A O 1
ATOM 1253 N N . ASP A 1 181 ? -14.855 38.065 89.119 1.00 23.10 165 ASP A N 1
ATOM 1254 C CA . ASP A 1 181 ? -15.797 37.299 88.299 1.00 29.41 165 ASP A CA 1
ATOM 1255 C C . ASP A 1 181 ? -17.203 37.887 88.284 1.00 34.71 165 ASP A C 1
ATOM 1256 O O . ASP A 1 181 ? -17.858 37.904 87.243 1.00 29.16 165 ASP A O 1
ATOM 1261 N N . ARG A 1 182 ? -17.669 38.362 89.435 1.00 20.47 166 ARG A N 1
ATOM 1262 C CA . ARG A 1 182 ? -19.004 38.946 89.520 1.00 26.70 166 ARG A CA 1
ATOM 1263 C C . ARG A 1 182 ? -19.094 40.253 88.738 1.00 27.71 166 ARG A C 1
ATOM 1264 O O . ARG A 1 182 ? -20.054 40.486 88.010 1.00 30.07 166 ARG A O 1
ATOM 1272 N N . PHE A 1 183 ? -18.086 41.106 88.889 1.00 20.42 167 PHE A N 1
ATOM 1273 C CA . PHE A 1 183 ? -18.120 42.431 88.281 1.00 18.73 167 PHE A CA 1
ATOM 1274 C C . PHE A 1 183 ? -17.761 42.405 86.795 1.00 23.94 167 PHE A C 1
ATOM 1275 O O . PHE A 1 183 ? -18.001 43.377 86.083 1.00 28.17 167 PHE A O 1
ATOM 1283 N N . ALA A 1 184 ? -17.169 41.309 86.329 1.00 22.86 168 ALA A N 1
ATOM 1284 C CA . ALA A 1 184 ? -16.941 41.159 84.893 1.00 29.66 168 ALA A CA 1
ATOM 1285 C C . ALA A 1 184 ? -18.296 40.984 84.206 1.00 37.90 168 ALA A C 1
ATOM 1286 O O . ALA A 1 184 ? -18.484 41.415 83.069 1.00 38.39 168 ALA A O 1
ATOM 1288 N N . GLU A 1 185 ? -19.236 40.361 84.917 1.00 24.44 169 GLU A N 1
ATOM 1289 C CA . GLU A 1 185 ? -20.601 40.179 84.420 1.00 44.71 169 GLU A CA 1
ATOM 1290 C C . GLU A 1 185 ? -21.368 41.496 84.415 1.00 60.82 169 GLU A C 1
ATOM 1291 O O . GLU A 1 185 ? -21.912 41.912 83.392 1.00 67.92 169 GLU A O 1
ATOM 1297 N N . GLY A 1 186 ? -21.422 42.138 85.577 1.00 31.95 170 GLY A N 1
ATOM 1298 C CA . GLY A 1 186 ? -22.151 43.386 85.735 1.00 44.40 170 GLY A CA 1
ATOM 1299 C C . GLY A 1 186 ? -21.945 43.980 87.115 1.00 77.54 170 GLY A C 1
ATOM 1300 O O . GLY A 1 186 ? -21.406 43.326 88.008 1.00 41.51 170 GLY A O 1
ATOM 1301 N N . LEU A 1 187 ? -22.387 45.218 87.298 1.00 40.61 171 LEU A N 1
ATOM 1302 C CA . LEU A 1 187 ? -22.131 45.945 88.538 1.00 40.75 171 LEU A CA 1
ATOM 1303 C C . LEU A 1 187 ? -23.361 46.123 89.432 1.00 44.83 171 LEU A C 1
ATOM 1304 O O . LEU A 1 187 ? -23.350 46.969 90.328 1.00 37.73 171 LEU A O 1
ATOM 1309 N N . GLU A 1 188 ? -24.414 45.341 89.210 1.00 43.74 172 GLU A N 1
ATOM 1310 C CA . GLU A 1 188 ? -25.675 45.597 89.915 1.00 41.77 172 GLU A CA 1
ATOM 1311 C C . GLU A 1 188 ? -25.891 44.816 91.208 1.00 45.82 172 GLU A C 1
ATOM 1312 O O . GLU A 1 188 ? -26.858 45.067 91.927 1.00 48.58 172 GLU A O 1
ATOM 1318 N N . THR A 1 189 ? -24.997 43.882 91.510 1.00 41.77 173 THR A N 1
ATOM 1319 C CA . THR A 1 189 ? -25.100 43.116 92.750 1.00 33.89 173 THR A CA 1
ATOM 1320 C C . THR A 1 189 ? -23.742 42.967 93.429 1.00 27.27 173 THR A C 1
ATOM 1321 O O . THR A 1 189 ? -22.703 43.019 92.776 1.00 32.06 173 THR A O 1
ATOM 1325 N N . VAL A 1 190 ? -23.762 42.766 94.740 1.00 30.17 174 VAL A N 1
ATOM 1326 C CA . VAL A 1 190 ? -22.542 42.494 95.486 1.00 34.05 174 VAL A CA 1
ATOM 1327 C C . VAL A 1 190 ? -22.769 41.332 96.433 1.00 30.19 174 VAL A C 1
ATOM 1328 O O . VAL A 1 190 ? -23.878 41.125 96.925 1.00 44.08 174 VAL A O 1
ATOM 1332 N N . GLY A 1 191 ? -21.714 40.568 96.683 1.00 29.48 175 GLY A N 1
ATOM 1333 C CA . GLY A 1 191 ? -21.770 39.510 97.670 1.00 32.53 175 GLY A CA 1
ATOM 1334 C C . GLY A 1 191 ? -21.748 40.071 99.080 1.00 39.99 175 GLY A C 1
ATOM 1335 O O . GLY A 1 191 ? -22.023 41.254 99.296 1.00 36.10 175 GLY A O 1
ATOM 1336 N N . ASP A 1 192 ? -21.417 39.220 100.044 1.00 33.59 176 ASP A N 1
ATOM 1337 C CA . ASP A 1 192 ? -21.455 39.605 101.448 1.00 45.34 176 ASP A CA 1
ATOM 1338 C C . ASP A 1 192 ? -20.046 39.776 102.003 1.00 54.46 176 ASP A C 1
ATOM 1339 O O . ASP A 1 192 ? -19.683 39.150 102.997 1.00 85.76 176 ASP A O 1
ATOM 1341 N N . ASN A 1 193 ? -19.252 40.624 101.357 1.00 26.65 177 ASN A N 1
ATOM 1342 C CA . ASN A 1 193 ? -17.867 40.812 101.768 1.00 42.02 177 ASN A CA 1
ATOM 1343 C C . ASN A 1 193 ? -17.352 42.256 101.707 1.00 32.23 177 ASN A C 1
ATOM 1344 O O . ASN A 1 193 ? -16.141 42.486 101.743 1.00 39.67 177 ASN A O 1
ATOM 1349 N N . PHE A 1 194 ? -18.254 43.225 101.601 1.00 24.60 178 PHE A N 1
ATOM 1350 C CA . PHE A 1 194 ? -17.838 44.625 101.661 1.00 22.47 178 PHE A CA 1
ATOM 1351 C C . PHE A 1 194 ? -18.055 45.201 103.058 1.00 21.99 178 PHE A C 1
ATOM 1352 O O . PHE A 1 194 ? -19.017 44.846 103.731 1.00 18.91 178 PHE A O 1
ATOM 1360 N N . LEU A 1 195 ? -17.149 46.080 103.485 1.00 15.57 179 LEU A N 1
ATOM 1361 C CA . LEU A 1 195 ? -17.239 46.725 104.788 1.00 13.69 179 LEU A CA 1
ATOM 1362 C C . LEU A 1 195 ? -17.176 48.242 104.618 1.00 18.75 179 LEU A C 1
ATOM 1363 O O . LEU A 1 195 ? -16.287 48.744 103.922 1.00 16.92 179 LEU A O 1
ATOM 1368 N N . ARG A 1 196 ? -18.114 48.962 105.241 1.00 16.50 180 ARG A N 1
ATOM 1369 C CA . ARG A 1 196 ? -18.091 50.430 105.250 1.00 15.55 180 ARG A CA 1
ATOM 1370 C C . ARG A 1 196 ? -17.427 50.922 106.536 1.00 17.28 180 ARG A C 1
ATOM 1371 O O . ARG A 1 196 ? -17.837 50.555 107.631 1.00 17.41 180 ARG A O 1
ATOM 1379 N N . HIS A 1 197 ? -16.409 51.757 106.395 1.00 14.05 181 HIS A N 1
ATOM 1380 C CA . HIS A 1 197 ? -15.686 52.282 107.540 1.00 14.22 181 HIS A CA 1
ATOM 1381 C C . HIS A 1 197 ? -16.476 53.401 108.218 1.00 16.49 181 HIS A C 1
ATOM 1382 O O . HIS A 1 197 ? -16.931 54.322 107.550 1.00 18.09 181 HIS A O 1
ATOM 1389 N N . LEU A 1 198 ? -16.641 53.318 109.535 1.00 12.64 182 LEU A N 1
ATOM 1390 C CA . LEU A 1 198 ? -17.324 54.375 110.303 1.00 12.84 182 LEU A CA 1
ATOM 1391 C C . LEU A 1 198 ? -16.363 55.512 110.698 1.00 21.09 182 LEU A C 1
ATOM 1392 O O . LEU A 1 198 ? -15.183 55.270 110.914 1.00 17.61 182 LEU A O 1
ATOM 1397 N N . GLY A 1 199 ? -16.871 56.742 110.794 1.00 16.53 183 GLY A N 1
ATOM 1398 C CA . GLY A 1 199 ? -16.036 57.895 111.126 1.00 13.92 183 GLY A CA 1
ATOM 1399 C C . GLY A 1 199 ? -15.723 58.014 112.611 1.00 18.09 183 GLY A C 1
ATOM 1400 O O . GLY A 1 199 ? -16.167 58.944 113.287 1.00 16.73 183 GLY A O 1
ATOM 1401 N N . ILE A 1 200 ? -14.971 57.053 113.135 1.00 12.23 184 ILE A N 1
ATOM 1402 C CA . ILE A 1 200 ? -14.604 57.067 114.542 1.00 9.70 184 ILE A CA 1
ATOM 1403 C C . ILE A 1 200 ? -13.209 56.449 114.709 1.00 15.41 184 ILE A C 1
ATOM 1404 O O . ILE A 1 200 ? -12.897 55.436 114.081 1.00 17.91 184 ILE A O 1
ATOM 1409 N N . TYR A 1 201 ? -12.367 57.076 115.523 1.00 13.21 185 TYR A N 1
ATOM 1410 C CA . TYR A 1 201 ? -11.029 56.530 115.787 1.00 10.40 185 TYR A CA 1
ATOM 1411 C C . TYR A 1 201 ? -10.715 56.539 117.283 1.00 10.91 185 TYR A C 1
ATOM 1412 O O . TYR A 1 201 ? -11.020 57.503 117.971 1.00 15.47 185 TYR A O 1
ATOM 1421 N N . GLY A 1 202 ? -10.098 55.466 117.773 1.00 10.13 186 GLY A N 1
ATOM 1422 C CA . GLY A 1 202 ? -9.558 55.460 119.129 1.00 11.39 186 GLY A CA 1
ATOM 1423 C C . GLY A 1 202 ? -8.046 55.506 119.031 1.00 15.04 186 GLY A C 1
ATOM 1424 O O . GLY A 1 202 ? -7.453 54.782 118.237 1.00 14.57 186 GLY A O 1
ATOM 1425 N N . TYR A 1 203 ? -7.423 56.396 119.793 1.00 12.02 187 TYR A N 1
ATOM 1426 C CA . TYR A 1 203 ? -5.972 56.451 119.865 1.00 9.99 187 TYR A CA 1
ATOM 1427 C C . TYR A 1 203 ? -5.554 57.140 121.149 1.00 18.22 187 TYR A C 1
ATOM 1428 O O . TYR A 1 203 ? -6.275 57.999 121.662 1.00 16.71 187 TYR A O 1
ATOM 1437 N N . ARG A 1 204 ? -4.408 56.746 121.690 1.00 12.88 188 ARG A N 1
ATOM 1438 C CA . ARG A 1 204 ? -3.919 57.412 122.899 1.00 15.31 188 ARG A CA 1
ATOM 1439 C C . ARG A 1 204 ? -3.358 58.775 122.532 1.00 16.80 188 ARG A C 1
ATOM 1440 O O . ARG A 1 204 ? -2.971 59.007 121.381 1.00 13.67 188 ARG A O 1
ATOM 1448 N N . ALA A 1 205 ? -3.343 59.694 123.492 1.00 13.64 189 ALA A N 1
ATOM 1449 C CA . ALA A 1 205 ? -2.865 61.056 123.220 1.00 14.13 189 ALA A CA 1
ATOM 1450 C C . ALA A 1 205 ? -1.454 61.042 122.629 1.00 9.56 189 ALA A C 1
ATOM 1451 O O . ALA A 1 205 ? -1.125 61.856 121.775 1.00 13.77 189 ALA A O 1
ATOM 1453 N N . GLY A 1 206 ? -0.618 60.125 123.101 1.00 13.12 190 GLY A N 1
ATOM 1454 C CA . GLY A 1 206 ? 0.758 60.067 122.619 1.00 14.03 190 GLY A CA 1
ATOM 1455 C C . GLY A 1 206 ? 0.835 59.679 121.153 1.00 13.68 190 GLY A C 1
ATOM 1456 O O . GLY A 1 206 ? 1.714 60.129 120.430 1.00 13.41 190 GLY A O 1
ATOM 1457 N N . PHE A 1 207 ? -0.089 58.831 120.716 1.00 13.46 191 PHE A N 1
ATOM 1458 C CA . PHE A 1 207 ? -0.158 58.462 119.300 1.00 13.03 191 PHE A CA 1
ATOM 1459 C C . PHE A 1 207 ? -0.605 59.638 118.444 1.00 14.37 191 PHE A C 1
ATOM 1460 O O . PHE A 1 207 ? -0.110 59.827 117.334 1.00 15.05 191 PHE A O 1
ATOM 1468 N N . ILE A 1 208 ? -1.569 60.414 118.933 1.00 10.60 192 ILE A N 1
ATOM 1469 C CA . ILE A 1 208 ? -2.012 61.598 118.190 1.00 10.89 192 ILE A CA 1
ATOM 1470 C C . ILE A 1 208 ? -0.825 62.560 117.997 1.00 12.61 192 ILE A C 1
ATOM 1471 O O . ILE A 1 208 ? -0.640 63.136 116.921 1.00 12.70 192 ILE A O 1
ATOM 1476 N N . ARG A 1 209 ? -0.009 62.718 119.039 1.00 13.56 193 ARG A N 1
ATOM 1477 C CA A ARG A 1 209 ? 1.217 63.521 118.946 0.50 14.38 193 ARG A CA 1
ATOM 1478 C CA B ARG A 1 209 ? 1.189 63.546 118.926 0.50 14.35 193 ARG A CA 1
ATOM 1479 C C . ARG A 1 209 ? 2.150 62.993 117.861 1.00 15.72 193 ARG A C 1
ATOM 1480 O O . ARG A 1 209 ? 2.680 63.750 117.042 1.00 14.53 193 ARG A O 1
ATOM 1495 N N . ARG A 1 210 ? 2.363 61.680 117.861 1.00 13.59 194 ARG A N 1
ATOM 1496 C CA . ARG A 1 210 ? 3.224 61.057 116.855 1.00 12.99 194 ARG A CA 1
ATOM 1497 C C . ARG A 1 210 ? 2.651 61.284 115.461 1.00 16.80 194 ARG A C 1
ATOM 1498 O O . ARG A 1 210 ? 3.385 61.568 114.509 1.00 15.29 194 ARG A O 1
ATOM 1506 N N . TYR A 1 211 ? 1.331 61.163 115.340 1.00 13.84 195 TYR A N 1
ATOM 1507 C CA . TYR A 1 211 ? 0.674 61.326 114.042 1.00 13.81 195 TYR A CA 1
ATOM 1508 C C . TYR A 1 211 ? 0.984 62.692 113.396 1.00 17.34 195 TYR A C 1
ATOM 1509 O O . TYR A 1 211 ? 1.325 62.755 112.220 1.00 14.89 195 TYR A O 1
ATOM 1518 N N . VAL A 1 212 ? 0.869 63.781 114.154 1.00 14.72 196 VAL A N 1
ATOM 1519 C CA . VAL A 1 212 ? 1.086 65.099 113.559 1.00 13.41 196 VAL A CA 1
ATOM 1520 C C . VAL A 1 212 ? 2.566 65.441 113.424 1.00 16.23 196 VAL A C 1
ATOM 1521 O O . VAL A 1 212 ? 2.932 66.402 112.746 1.00 18.36 196 VAL A O 1
ATOM 1525 N N . ASN A 1 213 ? 3.421 64.657 114.069 1.00 11.73 197 ASN A N 1
ATOM 1526 C CA . ASN A 1 213 ? 4.851 64.836 113.865 1.00 14.80 197 ASN A CA 1
ATOM 1527 C C . ASN A 1 213 ? 5.368 64.222 112.571 1.00 26.11 197 ASN A C 1
ATOM 1528 O O . ASN A 1 213 ? 6.409 64.627 112.064 1.00 22.64 197 ASN A O 1
ATOM 1533 N N . TRP A 1 214 ? 4.637 63.246 112.038 1.00 16.65 198 TRP A N 1
ATOM 1534 C CA . TRP A 1 214 ? 4.957 62.687 110.730 1.00 17.43 198 TRP A CA 1
ATOM 1535 C C . TRP A 1 214 ? 4.712 63.716 109.629 1.00 20.91 198 TRP A C 1
ATOM 1536 O O . TRP A 1 214 ? 3.749 64.473 109.687 1.00 19.94 198 TRP A O 1
ATOM 1547 N N . GLN A 1 215 ? 5.549 63.729 108.598 1.00 17.89 199 GLN A N 1
ATOM 1548 C CA . GLN A 1 215 ? 5.191 64.461 107.381 1.00 19.75 199 GLN A CA 1
ATOM 1549 C C . GLN A 1 215 ? 3.977 63.798 106.731 1.00 17.36 199 GLN A C 1
ATOM 1550 O O . GLN A 1 215 ? 3.841 62.578 106.770 1.00 21.76 199 GLN A O 1
ATOM 1556 N N . PRO A 1 216 ? 3.094 64.600 106.131 1.00 18.47 200 PRO A N 1
ATOM 1557 C CA . PRO A 1 216 ? 1.908 64.067 105.449 1.00 18.36 200 PRO A CA 1
ATOM 1558 C C . PRO A 1 216 ? 2.306 63.065 104.377 1.00 30.35 200 PRO A C 1
ATOM 1559 O O . PRO A 1 216 ? 3.326 63.255 103.715 1.00 23.90 200 PRO A O 1
ATOM 1563 N N . SER A 1 217 ? 1.524 62.005 104.219 1.00 18.20 201 SER A N 1
ATOM 1564 C CA . SER A 1 217 ? 1.757 61.041 103.147 1.00 15.95 201 SER A CA 1
ATOM 1565 C C . SER A 1 217 ? 1.148 61.573 101.852 1.00 22.15 201 SER A C 1
ATOM 1566 O O . SER A 1 217 ? 0.181 62.335 101.883 1.00 23.93 201 SER A O 1
ATOM 1569 N N . PRO A 1 218 ? 1.718 61.185 100.706 1.00 26.87 202 PRO A N 1
ATOM 1570 C CA . PRO A 1 218 ? 1.116 61.552 99.415 1.00 25.51 202 PRO A CA 1
ATOM 1571 C C . PRO A 1 218 ? -0.236 60.867 99.278 1.00 20.88 202 PRO A C 1
ATOM 1572 O O . PRO A 1 218 ? -1.198 61.415 98.743 1.00 21.31 202 PRO A O 1
ATOM 1576 N N . LEU A 1 219 ? -0.306 59.658 99.817 1.00 19.06 203 LEU A N 1
ATOM 1577 C CA . LEU A 1 219 ? -1.493 58.823 99.722 1.00 17.57 203 LEU A CA 1
ATOM 1578 C C . LEU A 1 219 ? -2.742 59.447 100.353 1.00 20.01 203 LEU A C 1
ATOM 1579 O O . LEU A 1 219 ? -3.836 59.377 99.787 1.00 15.66 203 LEU A O 1
ATOM 1584 N N . GLU A 1 220 ? -2.589 60.029 101.541 1.00 14.99 204 GLU A N 1
ATOM 1585 C CA . GLU A 1 220 ? -3.736 60.590 102.246 1.00 15.74 204 GLU A CA 1
ATOM 1586 C C . GLU A 1 220 ? -4.379 61.735 101.460 1.00 17.82 204 GLU A C 1
ATOM 1587 O O . GLU A 1 220 ? -5.591 61.928 101.530 1.00 17.01 204 GLU A O 1
ATOM 1593 N N . HIS A 1 221 ? -3.572 62.483 100.714 1.00 14.35 205 HIS A N 1
ATOM 1594 C CA . HIS A 1 221 ? -4.096 63.620 99.955 1.00 19.30 205 HIS A CA 1
ATOM 1595 C C . HIS A 1 221 ? -4.804 63.193 98.669 1.00 22.58 205 HIS A C 1
ATOM 1596 O O . HIS A 1 221 ? -5.686 63.896 98.182 1.00 21.42 205 HIS A O 1
ATOM 1603 N N . ILE A 1 222 ? -4.410 62.054 98.108 1.00 16.85 206 ILE A N 1
ATOM 1604 C CA . ILE A 1 222 ? -5.083 61.548 96.914 1.00 14.39 206 ILE A CA 1
ATOM 1605 C C . ILE A 1 222 ? -6.483 61.030 97.253 1.00 17.02 206 ILE A C 1
ATOM 1606 O O . ILE A 1 222 ? -7.483 61.502 96.709 1.00 15.37 206 ILE A O 1
ATOM 1611 N N . GLU A 1 223 ? -6.560 60.082 98.182 1.00 12.95 207 GLU A N 1
ATOM 1612 C CA . GLU A 1 223 ? -7.843 59.509 98.576 1.00 12.34 207 GLU A CA 1
ATOM 1613 C C . GLU A 1 223 ? -8.643 60.466 99.464 1.00 17.00 207 GLU A C 1
ATOM 1614 O O . GLU A 1 223 ? -9.845 60.282 99.643 1.00 14.04 207 GLU A O 1
ATOM 1620 N N . MET A 1 224 ? -7.972 61.464 100.035 1.00 12.88 208 MET A N 1
ATOM 1621 C CA . MET A 1 224 ? -8.591 62.313 101.056 1.00 17.15 208 MET A CA 1
ATOM 1622 C C . MET A 1 224 ? -9.090 61.464 102.237 1.00 23.20 208 MET A C 1
ATOM 1623 O O . MET A 1 224 ? -10.241 61.558 102.667 1.00 15.72 208 MET A O 1
ATOM 1628 N N . LEU A 1 225 ? -8.191 60.632 102.753 1.00 15.03 209 LEU A N 1
ATOM 1629 C CA . LEU A 1 225 ? -8.484 59.745 103.873 1.00 13.31 209 LEU A CA 1
ATOM 1630 C C . LEU A 1 225 ? -7.327 59.868 104.865 1.00 17.64 209 LEU A C 1
ATOM 1631 O O . LEU A 1 225 ? -6.231 59.365 104.605 1.00 13.99 209 LEU A O 1
ATOM 1636 N N . GLU A 1 226 ? -7.557 60.550 105.987 1.00 10.04 210 GLU A N 1
ATOM 1637 C CA . GLU A 1 226 ? -6.477 60.848 106.926 1.00 10.85 210 GLU A CA 1
ATOM 1638 C C . GLU A 1 226 ? -5.833 59.594 107.546 1.00 13.74 210 GLU A C 1
ATOM 1639 O O . GLU A 1 226 ? -4.663 59.622 107.953 1.00 11.68 210 GLU A O 1
ATOM 1645 N N . GLN A 1 227 ? -6.597 58.507 107.643 1.00 12.01 211 GLN A N 1
ATOM 1646 C CA . GLN A 1 227 ? -6.080 57.298 108.282 1.00 13.22 211 GLN A CA 1
ATOM 1647 C C . GLN A 1 227 ? -4.962 56.646 107.457 1.00 16.27 211 GLN A C 1
ATOM 1648 O O . GLN A 1 227 ? -4.175 55.840 107.972 1.00 13.02 211 GLN A O 1
ATOM 1654 N N . LEU A 1 228 ? -4.870 56.995 106.180 1.00 10.70 212 LEU A N 1
ATOM 1655 C CA . LEU A 1 228 ? -3.820 56.402 105.360 1.00 9.57 212 LEU A CA 1
ATOM 1656 C C . LEU A 1 228 ? -2.409 56.832 105.781 1.00 13.38 212 LEU A C 1
ATOM 1657 O O . LEU A 1 228 ? -1.436 56.149 105.465 1.00 13.40 212 LEU A O 1
ATOM 1662 N N . ARG A 1 229 ? -2.285 57.951 106.493 1.00 11.17 213 ARG A N 1
ATOM 1663 C CA . ARG A 1 229 ? -0.959 58.351 106.977 1.00 13.14 213 ARG A CA 1
ATOM 1664 C C . ARG A 1 229 ? -0.358 57.251 107.849 1.00 14.57 213 ARG A C 1
ATOM 1665 O O . ARG A 1 229 ? 0.848 56.956 107.772 1.00 13.06 213 ARG A O 1
ATOM 1673 N N . VAL A 1 230 ? -1.206 56.655 108.684 1.00 11.59 214 VAL A N 1
ATOM 1674 C CA . VAL A 1 230 ? -0.780 55.617 109.627 1.00 11.65 214 VAL A CA 1
ATOM 1675 C C . VAL A 1 230 ? -0.257 54.400 108.865 1.00 17.90 214 VAL A C 1
ATOM 1676 O O . VAL A 1 230 ? 0.823 53.886 109.162 1.00 12.96 214 VAL A O 1
ATOM 1680 N N . LEU A 1 231 ? -1.016 53.947 107.868 1.00 12.45 215 LEU A N 1
ATOM 1681 C CA . LEU A 1 231 ? -0.592 52.778 107.085 1.00 11.38 215 LEU A CA 1
ATOM 1682 C C . LEU A 1 231 ? 0.669 53.078 106.289 1.00 15.84 215 LEU A C 1
ATOM 1683 O O . LEU A 1 231 ? 1.540 52.224 106.146 1.00 14.08 215 LEU A O 1
ATOM 1688 N N . TRP A 1 232 ? 0.758 54.295 105.764 1.00 10.92 216 TRP A N 1
ATOM 1689 C CA . TRP A 1 232 ? 1.937 54.729 105.002 1.00 12.85 216 TRP A CA 1
ATOM 1690 C C . TRP A 1 232 ? 3.224 54.599 105.828 1.00 16.54 216 TRP A C 1
ATOM 1691 O O . TRP A 1 232 ? 4.249 54.178 105.297 1.00 15.70 216 TRP A O 1
ATOM 1702 N N . TYR A 1 233 ? 3.170 54.942 107.118 1.00 13.34 217 TYR A N 1
ATOM 1703 C CA . TYR A 1 233 ? 4.365 54.860 107.977 1.00 12.05 217 TYR A CA 1
ATOM 1704 C C . TYR A 1 233 ? 4.515 53.490 108.628 1.00 20.46 217 TYR A C 1
ATOM 1705 O O . TYR A 1 233 ? 5.305 53.314 109.555 1.00 19.51 217 TYR A O 1
ATOM 1714 N N . GLY A 1 234 ? 3.743 52.526 108.142 1.00 20.33 218 GLY A N 1
ATOM 1715 C CA . GLY A 1 234 ? 3.888 51.144 108.561 1.00 18.82 218 GLY A CA 1
ATOM 1716 C C . GLY A 1 234 ? 3.310 50.745 109.904 1.00 22.76 218 GLY A C 1
ATOM 1717 O O . GLY A 1 234 ? 3.653 49.688 110.418 1.00 22.69 218 GLY A O 1
ATOM 1718 N N . GLU A 1 235 ? 2.434 51.569 110.470 1.00 13.17 219 GLU A N 1
ATOM 1719 C CA . GLU A 1 235 ? 1.769 51.237 111.738 1.00 17.59 219 GLU A CA 1
ATOM 1720 C C . GLU A 1 235 ? 0.403 50.585 111.495 1.00 21.16 219 GLU A C 1
ATOM 1721 O O . GLU A 1 235 ? -0.242 50.843 110.489 1.00 19.61 219 GLU A O 1
ATOM 1727 N N . LYS A 1 236 ? -0.044 49.764 112.437 1.00 17.17 220 LYS A N 1
ATOM 1728 C CA . LYS A 1 236 ? -1.301 49.032 112.279 1.00 22.64 220 LYS A CA 1
ATOM 1729 C C . LYS A 1 236 ? -2.531 49.786 112.777 1.00 23.26 220 LYS A C 1
ATOM 1730 O O . LYS A 1 236 ? -2.462 50.576 113.719 1.00 18.78 220 LYS A O 1
ATOM 1736 N N . ILE A 1 237 ? -3.663 49.517 112.135 1.00 13.10 221 ILE A N 1
ATOM 1737 C CA . ILE A 1 237 ? -4.958 49.990 112.605 1.00 11.67 221 ILE A CA 1
ATOM 1738 C C . ILE A 1 237 ? -5.867 48.775 112.762 1.00 14.58 221 ILE A C 1
ATOM 1739 O O . ILE A 1 237 ? -6.135 48.063 111.787 1.00 14.50 221 ILE A O 1
ATOM 1744 N N . HIS A 1 238 ? -6.344 48.517 113.974 1.00 12.31 222 HIS A N 1
ATOM 1745 C CA . HIS A 1 238 ? -7.279 47.406 114.123 1.00 12.34 222 HIS A CA 1
ATOM 1746 C C . HIS A 1 238 ? -8.710 47.849 113.834 1.00 15.63 222 HIS A C 1
ATOM 1747 O O . HIS A 1 238 ? -9.150 48.914 114.277 1.00 15.52 222 HIS A O 1
ATOM 1754 N N . VAL A 1 239 ? -9.436 47.026 113.088 1.00 11.90 223 VAL A N 1
ATOM 1755 C CA . VAL A 1 239 ? -10.804 47.348 112.700 1.00 13.16 223 VAL A CA 1
ATOM 1756 C C . VAL A 1 239 ? -11.763 46.290 113.229 1.00 15.92 223 VAL A C 1
ATOM 1757 O O . VAL A 1 239 ? -11.748 45.143 112.763 1.00 17.05 223 VAL A O 1
ATOM 1761 N N . ALA A 1 240 ? -12.594 46.658 114.196 1.00 15.61 224 ALA A N 1
ATOM 1762 C CA . ALA A 1 240 ? -13.644 45.750 114.645 1.00 14.63 224 ALA A CA 1
ATOM 1763 C C . ALA A 1 240 ? -14.800 45.839 113.671 1.00 18.03 224 ALA A C 1
ATOM 1764 O O . ALA A 1 240 ? -14.999 46.869 113.023 1.00 19.98 224 ALA A O 1
ATOM 1766 N N . VAL A 1 241 ? -15.547 44.748 113.542 1.00 15.75 225 VAL A N 1
ATOM 1767 C CA . VAL A 1 241 ? -16.717 44.737 112.674 1.00 15.11 225 VAL A CA 1
ATOM 1768 C C . VAL A 1 241 ? -17.974 44.579 113.522 1.00 24.16 225 VAL A C 1
ATOM 1769 O O . VAL A 1 241 ? -18.072 43.644 114.307 1.00 22.71 225 VAL A O 1
ATOM 1773 N N . ALA A 1 242 ? -18.912 45.511 113.382 1.00 18.75 226 ALA A N 1
ATOM 1774 C CA . ALA A 1 242 ? -20.211 45.403 114.035 1.00 28.98 226 ALA A CA 1
ATOM 1775 C C . ALA A 1 242 ? -21.246 45.022 112.976 1.00 33.69 226 ALA A C 1
ATOM 1776 O O . ALA A 1 242 ? -21.224 45.549 111.866 1.00 30.40 226 ALA A O 1
ATOM 1778 N N . GLN A 1 243 ? -22.151 44.109 113.308 1.00 26.22 227 GLN A N 1
ATOM 1779 C CA . GLN A 1 243 ? -23.063 43.579 112.293 1.00 29.21 227 GLN A CA 1
ATOM 1780 C C . GLN A 1 243 ? -24.140 44.567 111.864 1.00 47.09 227 GLN A C 1
ATOM 1781 O O . GLN A 1 243 ? -24.470 44.661 110.679 1.00 43.73 227 GLN A O 1
ATOM 1787 N N . GLU A 1 244 ? -24.692 45.298 112.822 1.00 36.46 228 GLU A N 1
ATOM 1788 C CA . GLU A 1 244 ? -25.808 46.188 112.522 1.00 86.48 228 GLU A CA 1
ATOM 1789 C C . GLU A 1 244 ? -25.649 47.564 113.153 1.00 60.45 228 GLU A C 1
ATOM 1790 O O . GLU A 1 244 ? -25.580 47.699 114.373 1.00 56.24 228 GLU A O 1
ATOM 1792 N N . VAL A 1 245 ? -25.585 48.585 112.307 1.00 37.01 229 VAL A N 1
ATOM 1793 C CA . VAL A 1 245 ? -25.615 49.965 112.767 1.00 37.57 229 VAL A CA 1
ATOM 1794 C C . VAL A 1 245 ? -26.468 50.786 111.806 1.00 42.71 229 VAL A C 1
ATOM 1795 O O . VAL A 1 245 ? -26.039 51.090 110.691 1.00 64.02 229 VAL A O 1
ATOM 1799 N N . PRO A 1 246 ? -27.689 51.136 112.231 1.00 65.27 230 PRO A N 1
ATOM 1800 C CA . PRO A 1 246 ? -28.607 51.912 111.392 1.00 45.54 230 PRO A CA 1
ATOM 1801 C C . PRO A 1 246 ? -28.048 53.297 111.092 1.00 40.48 230 PRO A C 1
ATOM 1802 O O . PRO A 1 246 ? -27.239 53.817 111.860 1.00 39.52 230 PRO A O 1
ATOM 1806 N N . GLY A 1 247 ? -28.472 53.884 109.979 1.00 47.32 231 GLY A N 1
ATOM 1807 C CA . GLY A 1 247 ? -28.041 55.221 109.620 1.00 54.79 231 GLY A CA 1
ATOM 1808 C C . GLY A 1 247 ? -26.801 55.254 108.747 1.00 37.42 231 GLY A C 1
ATOM 1809 O O . GLY A 1 247 ? -26.398 54.243 108.174 1.00 43.77 231 GLY A O 1
ATOM 1810 N N . THR A 1 248 ? -26.199 56.433 108.653 1.00 28.89 232 THR A N 1
ATOM 1811 C CA . THR A 1 248 ? -25.039 56.654 107.805 1.00 22.83 232 THR A CA 1
ATOM 1812 C C . THR A 1 248 ? -24.369 57.946 108.235 1.00 23.23 232 THR A C 1
ATOM 1813 O O . THR A 1 248 ? -24.957 58.742 108.960 1.00 35.40 232 THR A O 1
ATOM 1817 N N . GLY A 1 249 ? -23.134 58.149 107.798 1.00 25.07 233 GLY A N 1
ATOM 1818 C CA . GLY A 1 249 ? -22.461 59.408 108.027 1.00 28.45 233 GLY A CA 1
ATOM 1819 C C . GLY A 1 249 ? -23.071 60.452 107.115 1.00 30.87 233 GLY A C 1
ATOM 1820 O O . GLY A 1 249 ? -23.723 60.114 106.129 1.00 27.30 233 GLY A O 1
ATOM 1821 N N . VAL A 1 250 ? -22.865 61.720 107.443 1.00 20.76 234 VAL A N 1
ATOM 1822 C CA . VAL A 1 250 ? -23.455 62.805 106.668 1.00 18.82 234 VAL A CA 1
ATOM 1823 C C . VAL A 1 250 ? -22.389 63.596 105.928 1.00 17.94 234 VAL A C 1
ATOM 1824 O O . VAL A 1 250 ? -21.781 64.509 106.484 1.00 19.28 234 VAL A O 1
ATOM 1828 N N . ASP A 1 251 ? -22.168 63.257 104.658 1.00 17.96 235 ASP A N 1
ATOM 1829 C CA . ASP A 1 251 ? -21.157 63.945 103.875 1.00 21.27 235 ASP A CA 1
ATOM 1830 C C . ASP A 1 251 ? -21.738 64.690 102.678 1.00 19.37 235 ASP A C 1
ATOM 1831 O O . ASP A 1 251 ? -21.102 65.598 102.151 1.00 25.74 235 ASP A O 1
ATOM 1836 N N . THR A 1 252 ? -22.947 64.313 102.273 1.00 26.16 236 THR A N 1
ATOM 1837 C CA . THR A 1 252 ? -23.602 64.932 101.120 1.00 29.51 236 THR A CA 1
ATOM 1838 C C . THR A 1 252 ? -25.025 65.391 101.412 1.00 26.98 236 THR A C 1
ATOM 1839 O O . THR A 1 252 ? -25.645 64.959 102.387 1.00 27.44 236 THR A O 1
ATOM 1843 N N . PRO A 1 253 ? -25.563 66.262 100.545 1.00 40.05 237 PRO A N 1
ATOM 1844 C CA . PRO A 1 253 ? -26.969 66.658 100.650 1.00 37.53 237 PRO A CA 1
ATOM 1845 C C . PRO A 1 253 ? -27.890 65.442 100.719 1.00 26.81 237 PRO A C 1
ATOM 1846 O O . PRO A 1 253 ? -28.856 65.447 101.484 1.00 34.81 237 PRO A O 1
ATOM 1850 N N . GLU A 1 254 ? -27.588 64.410 99.934 1.00 31.55 238 GLU A N 1
ATOM 1851 C CA . GLU A 1 254 ? -28.382 63.181 99.945 1.00 33.31 238 GLU A CA 1
ATOM 1852 C C . GLU A 1 254 ? -28.315 62.441 101.289 1.00 44.24 238 GLU A C 1
ATOM 1853 O O . GLU A 1 254 ? -29.308 61.865 101.741 1.00 27.95 238 GLU A O 1
ATOM 1855 N N . ASP A 1 255 ? -27.143 62.444 101.917 1.00 31.88 239 ASP A N 1
ATOM 1856 C CA . ASP A 1 255 ? -26.980 61.809 103.224 1.00 22.39 239 ASP A CA 1
ATOM 1857 C C . ASP A 1 255 ? -27.852 62.512 104.259 1.00 23.02 239 ASP A C 1
ATOM 1858 O O . ASP A 1 255 ? -28.482 61.871 105.103 1.00 32.37 239 ASP A O 1
ATOM 1863 N N . LEU A 1 256 ? -27.860 63.840 104.188 1.00 27.57 240 LEU A N 1
ATOM 1864 C CA . LEU A 1 256 ? -28.611 64.674 105.118 1.00 28.49 240 LEU A CA 1
ATOM 1865 C C . LEU A 1 256 ? -30.114 64.396 105.040 1.00 36.44 240 LEU A C 1
ATOM 1866 O O . LEU A 1 256 ? -30.794 64.297 106.066 1.00 31.12 240 LEU A O 1
ATOM 1871 N N . GLU A 1 257 ? -30.636 64.256 103.825 1.00 32.92 241 GLU A N 1
ATOM 1872 C CA . GLU A 1 257 ? -32.048 63.928 103.677 1.00 29.35 241 GLU A CA 1
ATOM 1873 C C . GLU A 1 257 ? -32.360 62.571 104.290 1.00 27.95 241 GLU A C 1
ATOM 1874 O O . GLU A 1 257 ? -33.359 62.411 104.993 1.00 34.26 241 GLU A O 1
ATOM 1880 N N . ARG A 1 258 ? -31.495 61.594 104.045 1.00 38.51 242 ARG A N 1
ATOM 1881 C CA . ARG A 1 258 ? -31.695 60.272 104.618 1.00 33.19 242 ARG A CA 1
ATOM 1882 C C . ARG A 1 258 ? -31.667 60.299 106.145 1.00 46.02 242 ARG A C 1
ATOM 1883 O O . ARG A 1 258 ? -32.492 59.659 106.795 1.00 33.38 242 ARG A O 1
ATOM 1891 N N . VAL A 1 259 ? -30.716 61.032 106.719 1.00 25.84 243 VAL A N 1
ATOM 1892 C CA . VAL A 1 259 ? -30.588 61.072 108.173 1.00 28.71 243 VAL A CA 1
ATOM 1893 C C . VAL A 1 259 ? -31.745 61.848 108.807 1.00 28.58 243 VAL A C 1
ATOM 1894 O O . VAL A 1 259 ? -32.256 61.469 109.864 1.00 26.10 243 VAL A O 1
ATOM 1898 N N . ARG A 1 260 ? -32.160 62.928 108.152 1.00 35.76 244 ARG A N 1
ATOM 1899 C CA . ARG A 1 260 ? -33.323 63.686 108.604 1.00 29.61 244 ARG A CA 1
ATOM 1900 C C . ARG A 1 260 ? -34.539 62.775 108.729 1.00 37.13 244 ARG A C 1
ATOM 1901 O O . ARG A 1 260 ? -35.279 62.843 109.708 1.00 45.50 244 ARG A O 1
ATOM 1909 N N . ALA A 1 261 ? -34.722 61.908 107.740 1.00 38.46 245 ALA A N 1
ATOM 1910 C CA . ALA A 1 261 ? -35.839 60.971 107.739 1.00 35.02 245 ALA A CA 1
ATOM 1911 C C . ALA A 1 261 ? -35.693 59.857 108.774 1.00 47.93 245 ALA A C 1
ATOM 1912 O O . ALA A 1 261 ? -36.684 59.406 109.346 1.00 47.92 245 ALA A O 1
ATOM 1914 N N . GLU A 1 262 ? -34.467 59.408 109.021 1.00 37.59 246 GLU A N 1
ATOM 1915 C CA . GLU A 1 262 ? -34.270 58.254 109.903 1.00 38.49 246 GLU A CA 1
ATOM 1916 C C . GLU A 1 262 ? -34.223 58.567 111.401 1.00 53.33 246 GLU A C 1
ATOM 1917 O O . GLU A 1 262 ? -34.522 57.701 112.220 1.00 57.80 246 GLU A O 1
ATOM 1923 N N . MET A 1 263 ? -33.846 59.790 111.763 1.00 46.88 247 MET A N 1
ATOM 1924 C CA . MET A 1 263 ? -33.715 60.143 113.178 1.00 36.53 247 MET A CA 1
ATOM 1925 C C . MET A 1 263 ? -35.037 60.591 113.805 1.00 52.64 247 MET A C 1
ATOM 1926 O O . MET A 1 263 ? -35.817 61.315 113.186 1.00 57.04 247 MET A O 1
ATOM 1931 N N . SER B 1 18 ? 6.077 10.458 104.298 1.00 27.45 2 SER B N 1
ATOM 1932 C CA . SER B 1 18 ? 4.818 11.190 104.405 1.00 26.83 2 SER B CA 1
ATOM 1933 C C . SER B 1 18 ? 4.170 10.939 105.759 1.00 26.81 2 SER B C 1
ATOM 1934 O O . SER B 1 18 ? 4.037 9.796 106.186 1.00 20.84 2 SER B O 1
ATOM 1937 N N . PHE B 1 19 ? 3.773 12.005 106.442 1.00 18.75 3 PHE B N 1
ATOM 1938 C CA . PHE B 1 19 ? 3.096 11.832 107.720 1.00 15.75 3 PHE B CA 1
ATOM 1939 C C . PHE B 1 19 ? 2.174 13.011 107.998 1.00 16.03 3 PHE B C 1
ATOM 1940 O O . PHE B 1 19 ? 2.294 14.058 107.370 1.00 16.74 3 PHE B O 1
ATOM 1948 N N . VAL B 1 20 ? 1.238 12.820 108.921 1.00 12.10 4 VAL B N 1
ATOM 1949 C CA . VAL B 1 20 ? 0.282 13.860 109.276 1.00 10.98 4 VAL B CA 1
ATOM 1950 C C . VAL B 1 20 ? 0.571 14.276 110.706 1.00 20.17 4 VAL B C 1
ATOM 1951 O O . VAL B 1 20 ? 0.831 13.419 111.542 1.00 18.94 4 VAL B O 1
ATOM 1955 N N . VAL B 1 21 ? 0.545 15.577 110.992 1.00 12.94 5 VAL B N 1
ATOM 1956 C CA . VAL B 1 21 ? 0.641 16.032 112.387 1.00 11.61 5 VAL B CA 1
ATOM 1957 C C . VAL B 1 21 ? -0.743 16.466 112.857 1.00 16.46 5 VAL B C 1
ATOM 1958 O O . VAL B 1 21 ? -1.448 17.193 112.143 1.00 14.27 5 VAL B O 1
ATOM 1962 N N . ILE B 1 22 ? -1.151 15.994 114.037 1.00 11.06 6 ILE B N 1
ATOM 1963 C CA . ILE B 1 22 ? -2.369 16.481 114.676 1.00 11.13 6 ILE B CA 1
ATOM 1964 C C . ILE B 1 22 ? -1.956 17.009 116.039 1.00 14.83 6 ILE B C 1
ATOM 1965 O O . ILE B 1 22 ? -1.269 16.318 116.791 1.00 14.08 6 ILE B O 1
ATOM 1970 N N . ILE B 1 23 ? -2.348 18.243 116.339 1.00 12.56 7 ILE B N 1
ATOM 1971 C CA . ILE B 1 23 ? -2.003 18.889 117.602 1.00 9.26 7 ILE B CA 1
ATOM 1972 C C . ILE B 1 23 ? -3.244 19.013 118.474 1.00 15.93 7 ILE B C 1
ATOM 1973 O O . ILE B 1 23 ? -4.154 19.772 118.150 1.00 15.92 7 ILE B O 1
ATOM 1978 N N . PRO B 1 24 ? -3.299 18.249 119.579 1.00 13.64 8 PRO B N 1
ATOM 1979 C CA . PRO B 1 24 ? -4.461 18.341 120.470 1.00 14.99 8 PRO B CA 1
ATOM 1980 C C . PRO B 1 24 ? -4.318 19.567 121.353 1.00 18.27 8 PRO B C 1
ATOM 1981 O O . PRO B 1 24 ? -3.247 19.781 121.927 1.00 15.82 8 PRO B O 1
ATOM 1985 N N . ALA B 1 25 ? -5.381 20.356 121.485 1.00 14.94 9 ALA B N 1
ATOM 1986 C CA . ALA B 1 25 ? -5.262 21.600 122.229 1.00 15.48 9 ALA B CA 1
ATOM 1987 C C . ALA B 1 25 ? -6.597 21.985 122.854 1.00 23.18 9 ALA B C 1
ATOM 1988 O O . ALA B 1 25 ? -7.310 22.852 122.342 1.00 20.11 9 ALA B O 1
ATOM 1990 N N . ARG B 1 26 ? -6.947 21.330 123.950 1.00 17.44 10 ARG B N 1
ATOM 1991 C CA . ARG B 1 26 ? -8.147 21.736 124.679 1.00 19.19 10 ARG B CA 1
ATOM 1992 C C . ARG B 1 26 ? -7.883 23.033 125.445 1.00 20.53 10 ARG B C 1
ATOM 1993 O O . ARG B 1 26 ? -6.740 23.354 125.781 1.00 18.40 10 ARG B O 1
ATOM 2001 N N . TYR B 1 27 ? -8.938 23.786 125.728 1.00 17.29 11 TYR B N 1
ATOM 2002 C CA . TYR B 1 27 ? -8.754 25.078 126.381 1.00 17.14 11 TYR B CA 1
ATOM 2003 C C . TYR B 1 27 ? -8.521 24.946 127.898 1.00 17.45 11 TYR B C 1
ATOM 2004 O O . TYR B 1 27 ? -7.600 25.554 128.448 1.00 22.23 11 TYR B O 1
ATOM 2013 N N . ALA B 1 28 ? -9.339 24.130 128.559 1.00 24.63 12 ALA B N 1
ATOM 2014 C CA . ALA B 1 28 ? -9.370 24.116 130.029 1.00 26.51 12 ALA B CA 1
ATOM 2015 C C . ALA B 1 28 ? -8.307 23.236 130.699 1.00 21.40 12 ALA B C 1
ATOM 2016 O O . ALA B 1 28 ? -8.635 22.287 131.410 1.00 23.68 12 ALA B O 1
ATOM 2018 N N . SER B 1 29 ? -7.041 23.568 130.499 1.00 20.15 13 SER B N 1
ATOM 2019 C CA . SER B 1 29 ? -5.976 22.936 131.272 1.00 23.58 13 SER B CA 1
ATOM 2020 C C . SER B 1 29 ? -6.065 23.401 132.722 1.00 55.02 13 SER B C 1
ATOM 2021 O O . SER B 1 29 ? -6.417 24.549 132.993 1.00 23.63 13 SER B O 1
ATOM 2024 N N . THR B 1 30 ? -5.736 22.511 133.652 1.00 21.94 14 THR B N 1
ATOM 2025 C CA . THR B 1 30 ? -5.852 22.820 135.080 1.00 26.58 14 THR B CA 1
ATOM 2026 C C . THR B 1 30 ? -4.606 23.489 135.657 1.00 34.36 14 THR B C 1
ATOM 2027 O O . THR B 1 30 ? -4.720 24.416 136.456 1.00 37.66 14 THR B O 1
ATOM 2031 N N . ARG B 1 31 ? -3.419 23.047 135.251 1.00 25.96 15 ARG B N 1
ATOM 2032 C CA . ARG B 1 31 ? -2.189 23.623 135.808 1.00 23.92 15 ARG B CA 1
ATOM 2033 C C . ARG B 1 31 ? -1.859 24.981 135.197 1.00 36.60 15 ARG B C 1
ATOM 2034 O O . ARG B 1 31 ? -1.096 25.756 135.766 1.00 29.38 15 ARG B O 1
ATOM 2042 N N . LEU B 1 32 ? -2.428 25.259 134.030 1.00 26.96 16 LEU B N 1
ATOM 2043 C CA . LEU B 1 32 ? -2.247 26.554 133.382 1.00 28.43 16 LEU B CA 1
ATOM 2044 C C . LEU B 1 32 ? -3.456 26.804 132.498 1.00 30.61 16 LEU B C 1
ATOM 2045 O O . LEU B 1 32 ? -3.422 26.511 131.311 1.00 33.10 16 LEU B O 1
ATOM 2050 N N . PRO B 1 33 ? -4.537 27.348 133.074 1.00 34.44 17 PRO B N 1
ATOM 2051 C CA . PRO B 1 33 ? -5.800 27.469 132.332 1.00 39.25 17 PRO B CA 1
ATOM 2052 C C . PRO B 1 33 ? -5.697 28.272 131.033 1.00 26.51 17 PRO B C 1
ATOM 2053 O O . PRO B 1 33 ? -4.931 29.233 130.946 1.00 23.64 17 PRO B O 1
ATOM 2057 N N . GLY B 1 34 ? -6.463 27.845 130.032 1.00 24.42 18 GLY B N 1
ATOM 2058 C CA . GLY B 1 34 ? -6.479 28.482 128.728 1.00 28.87 18 GLY B CA 1
ATOM 2059 C C . GLY B 1 34 ? -5.149 28.493 127.987 1.00 27.97 18 GLY B C 1
ATOM 2060 O O . GLY B 1 34 ? -4.929 29.346 127.126 1.00 22.01 18 GLY B O 1
ATOM 2061 N N . LYS B 1 35 ? -4.274 27.531 128.271 1.00 18.19 19 LYS B N 1
ATOM 2062 C CA . LYS B 1 35 ? -2.886 27.642 127.805 1.00 16.91 19 LYS B CA 1
ATOM 2063 C C . LYS B 1 35 ? -2.644 27.714 126.280 1.00 12.65 19 LYS B C 1
ATOM 2064 O O . LYS B 1 35 ? -1.668 28.330 125.860 1.00 20.96 19 LYS B O 1
ATOM 2070 N N . PRO B 1 36 ? -3.514 27.096 125.454 1.00 16.11 20 PRO B N 1
ATOM 2071 C CA . PRO B 1 36 ? -3.256 27.220 124.011 1.00 14.94 20 PRO B CA 1
ATOM 2072 C C . PRO B 1 36 ? -3.208 28.685 123.569 1.00 25.70 20 PRO B C 1
ATOM 2073 O O . PRO B 1 36 ? -2.558 29.010 122.579 1.00 18.34 20 PRO B O 1
ATOM 2077 N N . LEU B 1 37 ? -3.895 29.560 124.294 1.00 21.96 21 LEU B N 1
ATOM 2078 C CA . LEU B 1 37 ? -3.981 30.963 123.877 1.00 20.29 21 LEU B CA 1
ATOM 2079 C C . LEU B 1 37 ? -3.060 31.927 124.631 1.00 36.73 21 LEU B C 1
ATOM 2080 O O . LEU B 1 37 ? -3.100 33.130 124.381 1.00 27.63 21 LEU B O 1
ATOM 2085 N N . VAL B 1 38 ? -2.221 31.425 125.536 1.00 22.20 22 VAL B N 1
ATOM 2086 C CA . VAL B 1 38 ? -1.312 32.335 126.236 1.00 32.74 22 VAL B CA 1
ATOM 2087 C C . VAL B 1 38 ? -0.312 32.925 125.266 1.00 42.96 22 VAL B C 1
ATOM 2088 O O . VAL B 1 38 ? 0.223 32.234 124.398 1.00 25.64 22 VAL B O 1
ATOM 2092 N N . ASP B 1 39 ? -0.070 34.219 125.414 1.00 26.70 23 ASP B N 1
ATOM 2093 C CA . ASP B 1 39 ? 0.838 34.910 124.524 1.00 20.91 23 ASP B CA 1
ATOM 2094 C C . ASP B 1 39 ? 2.282 34.534 124.784 1.00 26.38 23 ASP B C 1
ATOM 2095 O O . ASP B 1 39 ? 2.742 34.507 125.927 1.00 33.74 23 ASP B O 1
ATOM 2100 N N . ILE B 1 40 ? 2.994 34.236 123.707 1.00 25.51 24 ILE B N 1
ATOM 2101 C CA . ILE B 1 40 ? 4.437 34.092 123.770 1.00 23.20 24 ILE B CA 1
ATOM 2102 C C . ILE B 1 40 ? 5.049 34.982 122.694 1.00 35.72 24 ILE B C 1
ATOM 2103 O O . ILE B 1 40 ? 5.026 34.656 121.510 1.00 30.48 24 ILE B O 1
ATOM 2108 N N . ASN B 1 41 ? 5.563 36.134 123.111 1.00 45.21 25 ASN B N 1
ATOM 2109 C CA . ASN B 1 41 ? 6.179 37.077 122.184 1.00 26.60 25 ASN B CA 1
ATOM 2110 C C . ASN B 1 41 ? 5.308 37.441 120.978 1.00 25.16 25 ASN B C 1
ATOM 2111 O O . ASN B 1 41 ? 5.791 37.507 119.850 1.00 38.61 25 ASN B O 1
ATOM 2116 N N . GLY B 1 42 ? 4.024 37.678 121.221 1.00 28.16 26 GLY B N 1
ATOM 2117 C CA . GLY B 1 42 ? 3.142 38.182 120.183 1.00 37.10 26 GLY B CA 1
ATOM 2118 C C . GLY B 1 42 ? 2.217 37.182 119.513 1.00 52.92 26 GLY B C 1
ATOM 2119 O O . GLY B 1 42 ? 1.302 37.572 118.787 1.00 34.59 26 GLY B O 1
ATOM 2120 N N . LYS B 1 43 ? 2.454 35.894 119.738 1.00 39.59 27 LYS B N 1
ATOM 2121 C CA . LYS B 1 43 ? 1.604 34.856 119.164 1.00 26.61 27 LYS B CA 1
ATOM 2122 C C . LYS B 1 43 ? 1.164 33.879 120.251 1.00 18.71 27 LYS B C 1
ATOM 2123 O O . LYS B 1 43 ? 1.912 33.617 121.193 1.00 24.30 27 LYS B O 1
ATOM 2129 N N . PRO B 1 44 ? -0.055 33.341 120.126 1.00 18.90 28 PRO B N 1
ATOM 2130 C CA . PRO B 1 44 ? -0.496 32.357 121.121 1.00 22.82 28 PRO B CA 1
ATOM 2131 C C . PRO B 1 44 ? 0.323 31.065 121.017 1.00 24.49 28 PRO B C 1
ATOM 2132 O O . PRO B 1 44 ? 0.806 30.720 119.930 1.00 22.93 28 PRO B O 1
ATOM 2136 N N . MET B 1 45 ? 0.460 30.356 122.134 1.00 25.39 29 MET B N 1
ATOM 2137 C CA . MET B 1 45 ? 1.258 29.135 122.175 1.00 16.66 29 MET B CA 1
ATOM 2138 C C . MET B 1 45 ? 0.902 28.166 121.050 1.00 10.07 29 MET B C 1
ATOM 2139 O O . MET B 1 45 ? 1.792 27.583 120.425 1.00 19.30 29 MET B O 1
ATOM 2144 N N . ILE B 1 46 ? -0.389 27.990 120.806 1.00 15.25 30 ILE B N 1
ATOM 2145 C CA . ILE B 1 46 ? -0.837 27.009 119.819 1.00 14.76 30 ILE B CA 1
ATOM 2146 C C . ILE B 1 46 ? -0.295 27.330 118.426 1.00 25.34 30 ILE B C 1
ATOM 2147 O O . ILE B 1 46 ? -0.012 26.423 117.644 1.00 15.96 30 ILE B O 1
ATOM 2152 N N . VAL B 1 47 ? -0.142 28.616 118.118 1.00 20.94 31 VAL B N 1
ATOM 2153 C CA . VAL B 1 47 ? 0.392 29.017 116.812 1.00 21.62 31 VAL B CA 1
ATOM 2154 C C . VAL B 1 47 ? 1.881 28.689 116.689 1.00 14.68 31 VAL B C 1
ATOM 2155 O O . VAL B 1 47 ? 2.346 28.301 115.619 1.00 18.69 31 VAL B O 1
ATOM 2159 N N . HIS B 1 48 ? 2.632 28.831 117.782 1.00 15.48 32 HIS B N 1
ATOM 2160 C CA . HIS B 1 48 ? 4.031 28.410 117.800 1.00 14.62 32 HIS B CA 1
ATOM 2161 C C . HIS B 1 48 ? 4.159 26.905 117.514 1.00 21.18 32 HIS B C 1
ATOM 2162 O O . HIS B 1 48 ? 5.031 26.480 116.750 1.00 15.15 32 HIS B O 1
ATOM 2169 N N . VAL B 1 49 ? 3.311 26.092 118.140 1.00 16.89 33 VAL B N 1
ATOM 2170 C CA . VAL B 1 49 ? 3.364 24.644 117.882 1.00 13.33 33 VAL B CA 1
ATOM 2171 C C . VAL B 1 49 ? 3.032 24.358 116.405 1.00 12.53 33 VAL B C 1
ATOM 2172 O O . VAL B 1 49 ? 3.663 23.524 115.753 1.00 15.94 33 VAL B O 1
ATOM 2176 N N . LEU B 1 50 ? 2.023 25.052 115.893 1.00 13.49 34 LEU B N 1
ATOM 2177 C CA . LEU B 1 50 ? 1.654 24.951 114.486 1.00 16.75 34 LEU B CA 1
ATOM 2178 C C . LEU B 1 50 ? 2.871 25.201 113.595 1.00 14.66 34 LEU B C 1
ATOM 2179 O O . LEU B 1 50 ? 3.075 24.502 112.592 1.00 13.15 34 LEU B O 1
ATOM 2184 N N . GLU B 1 51 ? 3.685 26.194 113.959 1.00 18.62 35 GLU B N 1
ATOM 2185 C CA . GLU B 1 51 ? 4.873 26.507 113.164 1.00 17.25 35 GLU B CA 1
ATOM 2186 C C . GLU B 1 51 ? 5.931 25.403 113.222 1.00 23.06 35 GLU B C 1
ATOM 2187 O O . GLU B 1 51 ? 6.563 25.102 112.210 1.00 20.27 35 GLU B O 1
ATOM 2193 N N . ARG B 1 52 ? 6.131 24.801 114.395 1.00 14.36 36 ARG B N 1
ATOM 2194 C CA . ARG B 1 52 ? 7.064 23.683 114.504 1.00 15.88 36 ARG B CA 1
ATOM 2195 C C . ARG B 1 52 ? 6.609 22.562 113.559 1.00 17.24 36 ARG B C 1
ATOM 2196 O O . ARG B 1 52 ? 7.424 21.949 112.858 1.00 17.76 36 ARG B O 1
ATOM 2204 N N . ALA B 1 53 ? 5.303 22.309 113.541 1.00 12.93 37 ALA B N 1
ATOM 2205 C CA . ALA B 1 53 ? 4.731 21.261 112.695 1.00 14.64 37 ALA B CA 1
ATOM 2206 C C . ALA B 1 53 ? 4.938 21.547 111.210 1.00 17.42 37 ALA B C 1
ATOM 2207 O O . ALA B 1 53 ? 5.268 20.650 110.429 1.00 16.57 37 ALA B O 1
ATOM 2209 N N . ARG B 1 54 ? 4.719 22.794 110.810 1.00 19.60 38 ARG B N 1
ATOM 2210 C CA . ARG B 1 54 ? 4.969 23.184 109.424 1.00 16.67 38 ARG B CA 1
ATOM 2211 C C . ARG B 1 54 ? 6.422 22.952 109.055 1.00 14.69 38 ARG B C 1
ATOM 2212 O O . ARG B 1 54 ? 6.723 22.441 107.978 1.00 19.96 38 ARG B O 1
ATOM 2220 N N . GLU B 1 55 ? 7.324 23.348 109.947 1.00 13.33 39 GLU B N 1
ATOM 2221 C CA . GLU B 1 55 ? 8.761 23.203 109.709 1.00 15.23 39 GLU B CA 1
ATOM 2222 C C . GLU B 1 55 ? 9.188 21.743 109.535 1.00 20.29 39 GLU B C 1
ATOM 2223 O O . GLU B 1 55 ? 10.229 21.466 108.945 1.00 18.72 39 GLU B O 1
ATOM 2229 N N . SER B 1 56 ? 8.390 20.817 110.060 1.00 19.80 40 SER B N 1
ATOM 2230 C CA . SER B 1 56 ? 8.729 19.393 110.009 1.00 16.47 40 SER B CA 1
ATOM 2231 C C . SER B 1 56 ? 8.526 18.784 108.627 1.00 22.40 40 SER B C 1
ATOM 2232 O O . SER B 1 56 ? 9.020 17.688 108.356 1.00 21.17 40 SER B O 1
ATOM 2235 N N . GLY B 1 57 ? 7.793 19.474 107.759 1.00 17.03 41 GLY B N 1
ATOM 2236 C CA . GLY B 1 57 ? 7.507 18.940 106.433 1.00 20.07 41 GLY B CA 1
ATOM 2237 C C . GLY B 1 57 ? 6.321 17.984 106.373 1.00 21.38 41 GLY B C 1
ATOM 2238 O O . GLY B 1 57 ? 6.108 17.307 105.368 1.00 20.59 41 GLY B O 1
ATOM 2239 N N . ALA B 1 58 ? 5.550 17.920 107.453 1.00 17.68 42 ALA B N 1
ATOM 2240 C CA . ALA B 1 58 ? 4.322 17.125 107.475 1.00 16.83 42 ALA B CA 1
ATOM 2241 C C . ALA B 1 58 ? 3.425 17.439 106.276 1.00 26.81 42 ALA B C 1
ATOM 2242 O O . ALA B 1 58 ? 3.283 18.595 105.894 1.00 19.38 42 ALA B O 1
ATOM 2244 N N . GLU B 1 59 ? 2.796 16.414 105.709 1.00 16.91 43 GLU B N 1
ATOM 2245 C CA . GLU B 1 59 ? 1.946 16.584 104.526 1.00 26.87 43 GLU B CA 1
ATOM 2246 C C . GLU B 1 59 ? 0.610 17.245 104.857 1.00 30.97 43 GLU B C 1
ATOM 2247 O O . GLU B 1 59 ? -0.063 17.798 103.994 1.00 21.97 43 GLU B O 1
ATOM 2249 N N . ARG B 1 60 ? 0.217 17.165 106.115 1.00 16.35 44 ARG B N 1
ATOM 2250 C CA . ARG B 1 60 ? -1.048 17.723 106.551 1.00 13.87 44 ARG B CA 1
ATOM 2251 C C . ARG B 1 60 ? -0.917 18.000 108.032 1.00 23.18 44 ARG B C 1
ATOM 2252 O O . ARG B 1 60 ? -0.294 17.220 108.746 1.00 17.24 44 ARG B O 1
ATOM 2260 N N . ILE B 1 61 ? -1.476 19.121 108.486 1.00 13.14 45 ILE B N 1
ATOM 2261 C CA . ILE B 1 61 ? -1.376 19.529 109.883 1.00 14.40 45 ILE B CA 1
ATOM 2262 C C . ILE B 1 61 ? -2.738 20.011 110.340 1.00 22.77 45 ILE B C 1
ATOM 2263 O O . ILE B 1 61 ? -3.334 20.894 109.713 1.00 18.85 45 ILE B O 1
ATOM 2268 N N . ILE B 1 62 ? -3.227 19.431 111.430 1.00 13.77 46 ILE B N 1
ATOM 2269 C CA . ILE B 1 62 ? -4.553 19.751 111.950 1.00 14.49 46 ILE B CA 1
ATOM 2270 C C . ILE B 1 62 ? -4.470 20.051 113.437 1.00 22.39 46 ILE B C 1
ATOM 2271 O O . ILE B 1 62 ? -3.862 19.298 114.192 1.00 17.18 46 ILE B O 1
ATOM 2276 N N . VAL B 1 63 ? -5.067 21.153 113.872 1.00 11.56 47 VAL B N 1
ATOM 2277 C CA . VAL B 1 63 ? -5.205 21.381 115.307 1.00 11.22 47 VAL B CA 1
ATOM 2278 C C . VAL B 1 63 ? -6.580 20.880 115.749 1.00 15.42 47 VAL B C 1
ATOM 2279 O O . VAL B 1 63 ? -7.607 21.255 115.165 1.00 16.54 47 VAL B O 1
ATOM 2283 N N . ALA B 1 64 ? -6.596 20.015 116.761 1.00 14.81 48 ALA B N 1
ATOM 2284 C CA . ALA B 1 64 ? -7.837 19.472 117.299 1.00 18.22 48 ALA B CA 1
ATOM 2285 C C . ALA B 1 64 ? -8.144 20.249 118.560 1.00 16.53 48 ALA B C 1
ATOM 2286 O O . ALA B 1 64 ? -7.326 20.279 119.478 1.00 15.52 48 ALA B O 1
ATOM 2288 N N . THR B 1 65 ? -9.305 20.891 118.617 1.00 17.61 49 THR B N 1
ATOM 2289 C CA . THR B 1 65 ? -9.635 21.662 119.812 1.00 13.67 49 THR B CA 1
ATOM 2290 C C . THR B 1 65 ? -11.113 21.546 120.170 1.00 15.67 49 THR B C 1
ATOM 2291 O O . THR B 1 65 ? -11.908 20.995 119.406 1.00 19.01 49 THR B O 1
ATOM 2295 N N . ASP B 1 66 ? -11.470 22.069 121.335 1.00 18.47 50 ASP B N 1
ATOM 2296 C CA . ASP B 1 66 ? -12.851 22.010 121.794 1.00 21.17 50 ASP B CA 1
ATOM 2297 C C . ASP B 1 66 ? -13.421 23.403 122.027 1.00 28.40 50 ASP B C 1
ATOM 2298 O O . ASP B 1 66 ? -14.532 23.549 122.529 1.00 24.77 50 ASP B O 1
ATOM 2303 N N . HIS B 1 67 ? -12.667 24.423 121.638 1.00 21.54 51 HIS B N 1
ATOM 2304 C CA . HIS B 1 67 ? -13.000 25.799 121.995 1.00 20.35 51 HIS B CA 1
ATOM 2305 C C . HIS B 1 67 ? -12.915 26.743 120.789 1.00 28.32 51 HIS B C 1
ATOM 2306 O O . HIS B 1 67 ? -11.887 26.806 120.121 1.00 20.19 51 HIS B O 1
ATOM 2313 N N . GLU B 1 68 ? -13.978 27.496 120.522 1.00 20.50 52 GLU B N 1
ATOM 2314 C CA A GLU B 1 68 ? -14.025 28.353 119.332 0.50 23.06 52 GLU B CA 1
ATOM 2315 C CA B GLU B 1 68 ? -14.017 28.342 119.326 0.50 23.06 52 GLU B CA 1
ATOM 2316 C C . GLU B 1 68 ? -12.914 29.400 119.292 1.00 19.11 52 GLU B C 1
ATOM 2317 O O . GLU B 1 68 ? -12.422 29.754 118.217 1.00 27.22 52 GLU B O 1
ATOM 2328 N N . ASP B 1 69 ? -12.510 29.902 120.456 1.00 20.04 53 ASP B N 1
ATOM 2329 C CA . ASP B 1 69 ? -11.440 30.903 120.478 1.00 19.51 53 ASP B CA 1
ATOM 2330 C C . ASP B 1 69 ? -10.095 30.319 120.054 1.00 29.52 53 ASP B C 1
ATOM 2331 O O . ASP B 1 69 ? -9.290 30.994 119.407 1.00 18.08 53 ASP B O 1
ATOM 2336 N N . VAL B 1 70 ? -9.835 29.073 120.436 1.00 24.61 54 VAL B N 1
ATOM 2337 C CA . VAL B 1 70 ? -8.650 28.377 119.932 1.00 22.63 54 VAL B CA 1
ATOM 2338 C C . VAL B 1 70 ? -8.784 28.164 118.424 1.00 14.10 54 VAL B C 1
ATOM 2339 O O . VAL B 1 70 ? -7.838 28.399 117.677 1.00 21.12 54 VAL B O 1
ATOM 2343 N N . ALA B 1 71 ? -9.954 27.709 117.980 1.00 13.41 55 ALA B N 1
ATOM 2344 C CA . ALA B 1 71 ? -10.177 27.516 116.544 1.00 19.57 55 ALA B CA 1
ATOM 2345 C C . ALA B 1 71 ? -9.911 28.808 115.751 1.00 35.20 55 ALA B C 1
ATOM 2346 O O . ALA B 1 71 ? -9.209 28.802 114.734 1.00 19.29 55 ALA B O 1
ATOM 2348 N N . ARG B 1 72 ? -10.460 29.923 116.219 1.00 21.23 56 ARG B N 1
ATOM 2349 C CA . ARG B 1 72 ? -10.285 31.191 115.506 1.00 24.87 56 ARG B CA 1
ATOM 2350 C C . ARG B 1 72 ? -8.824 31.607 115.389 1.00 20.63 56 ARG B C 1
ATOM 2351 O O . ARG B 1 72 ? -8.404 32.105 114.345 1.00 23.50 56 ARG B O 1
ATOM 2359 N N . ALA B 1 73 ? -8.052 31.407 116.457 1.00 18.57 57 ALA B N 1
ATOM 2360 C CA . ALA B 1 73 ? -6.640 31.779 116.466 1.00 14.27 57 ALA B CA 1
ATOM 2361 C C . ALA B 1 73 ? -5.867 30.956 115.434 1.00 21.56 57 ALA B C 1
ATOM 2362 O O . ALA B 1 73 ? -5.005 31.477 114.715 1.00 16.98 57 ALA B O 1
ATOM 2364 N N . VAL B 1 74 ? -6.170 29.663 115.374 1.00 22.07 58 VAL B N 1
ATOM 2365 C CA . VAL B 1 74 ? -5.486 28.780 114.429 1.00 17.08 58 VAL B CA 1
ATOM 2366 C C . VAL B 1 74 ? -5.867 29.116 112.984 1.00 16.10 58 VAL B C 1
ATOM 2367 O O . VAL B 1 74 ? -5.002 29.199 112.114 1.00 19.38 58 VAL B O 1
ATOM 2371 N N . GLU B 1 75 ? -7.158 29.315 112.739 1.00 16.62 59 GLU B N 1
ATOM 2372 C CA . GLU B 1 75 ? -7.627 29.657 111.387 1.00 19.58 59 GLU B CA 1
ATOM 2373 C C . GLU B 1 75 ? -7.031 30.979 110.907 1.00 24.14 59 GLU B C 1
ATOM 2374 O O . GLU B 1 75 ? -6.711 31.133 109.727 1.00 17.42 59 GLU B O 1
ATOM 2380 N N . ALA B 1 76 ? -6.858 31.918 111.832 1.00 19.62 60 ALA B N 1
ATOM 2381 C CA . ALA B 1 76 ? -6.266 33.214 111.501 1.00 24.00 60 ALA B CA 1
ATOM 2382 C C . ALA B 1 76 ? -4.796 33.074 111.136 1.00 35.25 60 ALA B C 1
ATOM 2383 O O . ALA B 1 76 ? -4.263 33.902 110.410 1.00 22.26 60 ALA B O 1
ATOM 2385 N N . ALA B 1 77 ? -4.143 32.032 111.648 1.00 16.11 61 ALA B N 1
ATOM 2386 C CA . ALA B 1 77 ? -2.760 31.744 111.294 1.00 14.02 61 ALA B CA 1
ATOM 2387 C C . ALA B 1 77 ? -2.715 30.816 110.079 1.00 15.75 61 ALA B C 1
ATOM 2388 O O . ALA B 1 77 ? -1.646 30.386 109.648 1.00 18.41 61 ALA B O 1
ATOM 2390 N N . GLY B 1 78 ? -3.887 30.502 109.542 1.00 15.68 62 GLY B N 1
ATOM 2391 C CA . GLY B 1 78 ? -3.979 29.727 108.314 1.00 18.99 62 GLY B CA 1
ATOM 2392 C C . GLY B 1 78 ? -3.861 28.220 108.503 1.00 22.06 62 GLY B C 1
ATOM 2393 O O . GLY B 1 78 ? -3.598 27.488 107.544 1.00 16.31 62 GLY B O 1
ATOM 2394 N N . GLY B 1 79 ? -4.055 27.749 109.731 1.00 20.38 63 GLY B N 1
ATOM 2395 C CA . GLY B 1 79 ? -3.990 26.317 109.994 1.00 13.36 63 GLY B CA 1
ATOM 2396 C C . GLY B 1 79 ? -5.354 25.660 109.911 1.00 19.53 63 GLY B C 1
ATOM 2397 O O . GLY B 1 79 ? -6.382 26.307 110.130 1.00 19.32 63 GLY B O 1
ATOM 2398 N N . GLU B 1 80 ? -5.367 24.367 109.591 1.00 14.98 64 GLU B N 1
ATOM 2399 C CA . GLU B 1 80 ? -6.604 23.602 109.553 1.00 12.36 64 GLU B CA 1
ATOM 2400 C C . GLU B 1 80 ? -7.028 23.238 110.980 1.00 18.01 64 GLU B C 1
ATOM 2401 O O . GLU B 1 80 ? -6.186 22.904 111.811 1.00 18.18 64 GLU B O 1
ATOM 2407 N N . VAL B 1 81 ? -8.327 23.306 111.256 1.00 16.07 65 VAL B N 1
ATOM 2408 C CA . VAL B 1 81 ? -8.856 23.008 112.590 1.00 21.73 65 VAL B CA 1
ATOM 2409 C C . VAL B 1 81 ? -9.910 21.920 112.522 1.00 28.34 65 VAL B C 1
ATOM 2410 O O . VAL B 1 81 ? -10.717 21.892 111.600 1.00 21.77 65 VAL B O 1
ATOM 2414 N N . CYS B 1 82 ? -9.913 21.030 113.508 1.00 19.36 66 CYS B N 1
ATOM 2415 C CA . CYS B 1 82 ? -11.006 20.079 113.660 1.00 16.17 66 CYS B CA 1
ATOM 2416 C C . CYS B 1 82 ? -11.616 20.250 115.042 1.00 24.39 66 CYS B C 1
ATOM 2417 O O . CYS B 1 82 ? -10.926 20.087 116.045 1.00 20.25 66 CYS B O 1
ATOM 2420 N N . MET B 1 83 ? -12.896 20.617 115.102 1.00 20.21 67 MET B N 1
ATOM 2421 C CA . MET B 1 83 ? -13.592 20.717 116.386 1.00 21.17 67 MET B CA 1
ATOM 2422 C C . MET B 1 83 ? -13.862 19.309 116.899 1.00 18.90 67 MET B C 1
ATOM 2423 O O . MET B 1 83 ? -14.184 18.408 116.115 1.00 21.21 67 MET B O 1
ATOM 2428 N N . THR B 1 84 ? -13.730 19.120 118.210 1.00 18.84 68 THR B N 1
ATOM 2429 C CA . THR B 1 84 ? -13.845 17.790 118.813 1.00 14.06 68 THR B CA 1
ATOM 2430 C C . THR B 1 84 ? -14.588 17.862 120.143 1.00 18.72 68 THR B C 1
ATOM 2431 O O . THR B 1 84 ? -14.767 18.944 120.696 1.00 20.81 68 THR B O 1
ATOM 2435 N N . ARG B 1 85 ? -15.007 16.711 120.660 1.00 19.36 69 ARG B N 1
ATOM 2436 C CA . ARG B 1 85 ? -15.826 16.679 121.875 1.00 24.05 69 ARG B CA 1
ATOM 2437 C C . ARG B 1 85 ? -15.113 17.249 123.093 1.00 25.14 69 ARG B C 1
ATOM 2438 O O . ARG B 1 85 ? -13.906 17.106 123.249 1.00 27.16 69 ARG B O 1
ATOM 2446 N N . ALA B 1 86 ? -15.879 17.876 123.978 1.00 21.14 70 ALA B N 1
ATOM 2447 C CA . ALA B 1 86 ? -15.324 18.386 125.221 1.00 20.30 70 ALA B CA 1
ATOM 2448 C C . ALA B 1 86 ? -14.974 17.264 126.207 1.00 18.62 70 ALA B C 1
ATOM 2449 O O . ALA B 1 86 ? -14.152 17.458 127.105 1.00 26.46 70 ALA B O 1
ATOM 2451 N N . ASP B 1 87 ? -15.597 16.100 126.057 1.00 22.26 71 ASP B N 1
ATOM 2452 C CA . ASP B 1 87 ? -15.397 15.043 127.055 1.00 26.32 71 ASP B CA 1
ATOM 2453 C C . ASP B 1 87 ? -14.196 14.102 126.832 1.00 25.71 71 ASP B C 1
ATOM 2454 O O . ASP B 1 87 ? -14.011 13.151 127.588 1.00 24.12 71 ASP B O 1
ATOM 2459 N N . HIS B 1 88 ? -13.377 14.360 125.816 1.00 19.85 72 HIS B N 1
ATOM 2460 C CA . HIS B 1 88 ? -12.137 13.591 125.663 1.00 15.21 72 HIS B CA 1
ATOM 2461 C C . HIS B 1 88 ? -11.239 13.812 126.881 1.00 17.06 72 HIS B C 1
ATOM 2462 O O . HIS B 1 88 ? -11.113 14.931 127.371 1.00 18.86 72 HIS B O 1
ATOM 2469 N N . GLN B 1 89 ? -10.588 12.749 127.346 1.00 14.11 73 GLN B N 1
ATOM 2470 C CA . GLN B 1 89 ? -9.774 12.819 128.563 1.00 19.00 73 GLN B CA 1
ATOM 2471 C C . GLN B 1 89 ? -8.268 12.910 128.297 1.00 23.88 73 GLN B C 1
ATOM 2472 O O . GLN B 1 89 ? -7.474 13.049 129.230 1.00 16.80 73 GLN B O 1
ATOM 2478 N N . SER B 1 90 ? -7.863 12.831 127.034 1.00 17.61 74 SER B N 1
ATOM 2479 C CA . SER B 1 90 ? -6.457 13.054 126.706 1.00 16.69 74 SER B CA 1
ATOM 2480 C C . SER B 1 90 ? -6.319 13.478 125.250 1.00 16.59 74 SER B C 1
ATOM 2481 O O . SER B 1 90 ? -7.269 13.371 124.475 1.00 12.75 74 SER B O 1
ATOM 2484 N N . GLY B 1 91 ? -5.137 13.966 124.893 1.00 13.96 75 GLY B N 1
ATOM 2485 C CA . GLY B 1 91 ? -4.843 14.317 123.513 1.00 13.11 75 GLY B CA 1
ATOM 2486 C C . GLY B 1 91 ? -4.986 13.132 122.574 1.00 15.53 75 GLY B C 1
ATOM 2487 O O . GLY B 1 91 ? -5.460 13.274 121.450 1.00 14.34 75 GLY B O 1
ATOM 2488 N N . THR B 1 92 ? -4.569 11.951 123.020 1.00 15.72 76 THR B N 1
ATOM 2489 C CA . THR B 1 92 ? -4.656 10.773 122.156 1.00 12.40 76 THR B CA 1
ATOM 2490 C C . THR B 1 92 ? -6.120 10.405 121.891 1.00 11.41 76 THR B C 1
ATOM 2491 O O . THR B 1 92 ? -6.488 10.066 120.760 1.00 14.15 76 THR B O 1
ATOM 2495 N N . GLU B 1 93 ? -6.965 10.488 122.920 1.00 12.26 77 GLU B N 1
ATOM 2496 C CA . GLU B 1 93 ? -8.399 10.243 122.711 1.00 13.03 77 GLU B CA 1
ATOM 2497 C C . GLU B 1 93 ? -8.978 11.266 121.717 1.00 13.11 77 GLU B C 1
ATOM 2498 O O . GLU B 1 93 ? -9.770 10.913 120.849 1.00 14.43 77 GLU B O 1
ATOM 2504 N N . ARG B 1 94 ? -8.567 12.524 121.845 1.00 12.06 78 ARG B N 1
ATOM 2505 C CA . ARG B 1 94 ? -9.049 13.586 120.946 1.00 11.45 78 ARG B CA 1
ATOM 2506 C C . ARG B 1 94 ? -8.588 13.309 119.508 1.00 16.18 78 ARG B C 1
ATOM 2507 O O . ARG B 1 94 ? -9.350 13.482 118.548 1.00 13.62 78 ARG B O 1
ATOM 2515 N N . LEU B 1 95 ? -7.340 12.868 119.359 1.00 16.26 79 LEU B N 1
ATOM 2516 C CA . LEU B 1 95 ? -6.841 12.506 118.036 1.00 14.04 79 LEU B CA 1
ATOM 2517 C C . LEU B 1 95 ? -7.695 11.457 117.342 1.00 15.96 79 LEU B C 1
ATOM 2518 O O . LEU B 1 95 ? -7.889 11.525 116.128 1.00 16.51 79 LEU B O 1
ATOM 2523 N N . ALA B 1 96 ? -8.192 10.476 118.090 1.00 13.47 80 ALA B N 1
ATOM 2524 C CA . ALA B 1 96 ? -9.003 9.426 117.472 1.00 13.11 80 ALA B CA 1
ATOM 2525 C C . ALA B 1 96 ? -10.240 9.998 116.780 1.00 17.07 80 ALA B C 1
ATOM 2526 O O . ALA B 1 96 ? -10.627 9.524 115.718 1.00 16.11 80 ALA B O 1
ATOM 2528 N N . GLU B 1 97 ? -10.869 11.000 117.386 1.00 13.35 81 GLU B N 1
ATOM 2529 C CA . GLU B 1 97 ? -12.000 11.657 116.726 1.00 15.63 81 GLU B CA 1
ATOM 2530 C C . GLU B 1 97 ? -11.578 12.284 115.388 1.00 18.27 81 GLU B C 1
ATOM 2531 O O . GLU B 1 97 ? -12.292 12.168 114.380 1.00 17.71 81 GLU B O 1
ATOM 2537 N N . VAL B 1 98 ? -10.419 12.940 115.365 1.00 14.13 82 VAL B N 1
ATOM 2538 C CA . VAL B 1 98 ? -9.929 13.548 114.112 1.00 13.85 82 VAL B CA 1
ATOM 2539 C C . VAL B 1 98 ? -9.658 12.467 113.062 1.00 23.72 82 VAL B C 1
ATOM 2540 O O . VAL B 1 98 ? -9.991 12.616 111.875 1.00 19.88 82 VAL B O 1
ATOM 2544 N N . VAL B 1 99 ? -9.052 11.373 113.508 1.00 17.35 83 VAL B N 1
ATOM 2545 C CA . VAL B 1 99 ? -8.731 10.248 112.628 1.00 12.03 83 VAL B CA 1
ATOM 2546 C C . VAL B 1 99 ? -9.989 9.640 111.987 1.00 12.53 83 VAL B C 1
ATOM 2547 O O . VAL B 1 99 ? -9.982 9.278 110.809 1.00 18.43 83 VAL B O 1
ATOM 2551 N N . GLU B 1 100 ? -11.065 9.535 112.759 1.00 14.51 84 GLU B N 1
ATOM 2552 C CA . GLU B 1 100 ? -12.321 8.985 112.243 1.00 19.50 84 GLU B CA 1
ATOM 2553 C C . GLU B 1 100 ? -12.964 9.949 111.245 1.00 19.66 84 GLU B C 1
ATOM 2554 O O . GLU B 1 100 ? -13.449 9.538 110.193 1.00 20.39 84 GLU B O 1
ATOM 2560 N N . LYS B 1 101 ? -12.965 11.232 111.581 1.00 19.46 85 LYS B N 1
ATOM 2561 C CA . LYS B 1 101 ? -13.546 12.244 110.700 1.00 19.97 85 LYS B CA 1
ATOM 2562 C C . LYS B 1 101 ? -12.781 12.366 109.377 1.00 27.41 85 LYS B C 1
ATOM 2563 O O . LYS B 1 101 ? -13.385 12.493 108.317 1.00 24.45 85 LYS B O 1
ATOM 2569 N N . CYS B 1 102 ? -11.454 12.314 109.435 1.00 18.05 86 CYS B N 1
ATOM 2570 C CA . CYS B 1 102 ? -10.643 12.406 108.219 1.00 20.78 86 CYS B CA 1
ATOM 2571 C C . CYS B 1 102 ? -10.574 11.093 107.463 1.00 21.27 86 CYS B C 1
ATOM 2572 O O . CYS B 1 102 ? -10.140 11.062 106.315 1.00 21.05 86 CYS B O 1
ATOM 2575 N N . ALA B 1 103 ? -10.965 10.012 108.128 1.00 16.75 87 ALA B N 1
ATOM 2576 C CA . ALA B 1 103 ? -10.973 8.680 107.523 1.00 20.84 87 ALA B CA 1
ATOM 2577 C C . ALA B 1 103 ? -9.614 8.219 106.992 1.00 18.55 87 ALA B C 1
ATOM 2578 O O . ALA B 1 103 ? -9.538 7.596 105.932 1.00 17.64 87 ALA B O 1
ATOM 2580 N N . PHE B 1 104 ? -8.545 8.504 107.736 1.00 15.60 88 PHE B N 1
ATOM 2581 C CA . PHE B 1 104 ? -7.205 8.045 107.356 1.00 18.91 88 PHE B CA 1
ATOM 2582 C C . PHE B 1 104 ? -7.137 6.527 107.194 1.00 16.28 88 PHE B C 1
ATOM 2583 O O . PHE B 1 104 ? -7.798 5.791 107.925 1.00 15.52 88 PHE B O 1
ATOM 2591 N N . SER B 1 105 ? -6.331 6.064 106.242 1.00 14.27 89 SER B N 1
ATOM 2592 C CA . SER B 1 105 ? -6.020 4.639 106.119 1.00 16.28 89 SER B CA 1
ATOM 2593 C C . SER B 1 105 ? -5.344 4.164 107.399 1.00 17.38 89 SER B C 1
ATOM 2594 O O . SER B 1 105 ? -4.664 4.947 108.059 1.00 16.42 89 SER B O 1
ATOM 2597 N N . ASP B 1 106 ? -5.511 2.888 107.739 1.00 16.52 90 ASP B N 1
ATOM 2598 C CA . ASP B 1 106 ? -4.897 2.341 108.949 1.00 17.01 90 ASP B CA 1
ATOM 2599 C C . ASP B 1 106 ? -3.379 2.519 108.978 1.00 14.99 90 ASP B C 1
ATOM 2600 O O . ASP B 1 106 ? -2.802 2.657 110.063 1.00 17.51 90 ASP B O 1
ATOM 2605 N N . ASP B 1 107 ? -2.731 2.472 107.807 1.00 13.53 91 ASP B N 1
ATOM 2606 C CA . ASP B 1 107 ? -1.267 2.553 107.757 1.00 17.95 91 ASP B CA 1
ATOM 2607 C C . ASP B 1 107 ? -0.707 3.986 107.711 1.00 20.02 91 ASP B C 1
ATOM 2608 O O . ASP B 1 107 ? 0.505 4.179 107.684 1.00 20.34 91 ASP B O 1
ATOM 2613 N N . THR B 1 108 ? -1.585 4.984 107.720 1.00 17.12 92 THR B N 1
ATOM 2614 C CA . THR B 1 108 ? -1.140 6.385 107.707 1.00 15.24 92 THR B CA 1
ATOM 2615 C C . THR B 1 108 ? -0.456 6.746 109.017 1.00 12.50 92 THR B C 1
ATOM 2616 O O . THR B 1 108 ? -0.976 6.453 110.102 1.00 13.77 92 THR B O 1
ATOM 2620 N N . VAL B 1 109 ? 0.724 7.357 108.911 1.00 13.76 93 VAL B N 1
ATOM 2621 C CA . VAL B 1 109 ? 1.517 7.706 110.081 1.00 14.38 93 VAL B CA 1
ATOM 2622 C C . VAL B 1 109 ? 1.061 9.050 110.635 1.00 14.56 93 VAL B C 1
ATOM 2623 O O . VAL B 1 109 ? 1.043 10.049 109.914 1.00 14.19 93 VAL B O 1
ATOM 2627 N N . ILE B 1 110 ? 0.673 9.056 111.905 1.00 11.88 94 ILE B N 1
ATOM 2628 C CA . ILE B 1 110 ? 0.212 10.263 112.590 1.00 15.94 94 ILE B CA 1
ATOM 2629 C C . ILE B 1 110 ? 1.246 10.624 113.653 1.00 17.66 94 ILE B C 1
ATOM 2630 O O . ILE B 1 110 ? 1.720 9.753 114.375 1.00 14.00 94 ILE B O 1
ATOM 2635 N N . VAL B 1 111 ? 1.610 11.898 113.745 1.00 11.50 95 VAL B N 1
ATOM 2636 C CA . VAL B 1 111 ? 2.426 12.356 114.870 1.00 10.86 95 VAL B CA 1
ATOM 2637 C C . VAL B 1 111 ? 1.594 13.311 115.708 1.00 14.93 95 VAL B C 1
ATOM 2638 O O . VAL B 1 111 ? 1.118 14.335 115.212 1.00 14.66 95 VAL B O 1
ATOM 2642 N N . ASN B 1 112 ? 1.387 12.941 116.967 1.00 11.93 96 ASN B N 1
ATOM 2643 C CA . ASN B 1 112 ? 0.803 13.829 117.955 1.00 14.62 96 ASN B CA 1
ATOM 2644 C C . ASN B 1 112 ? 1.921 14.737 118.453 1.00 15.25 96 ASN B C 1
ATOM 2645 O O . ASN B 1 112 ? 2.825 14.288 119.158 1.00 14.16 96 ASN B O 1
ATOM 2650 N N . VAL B 1 113 ? 1.901 16.001 118.048 1.00 13.94 97 VAL B N 1
ATOM 2651 C CA . VAL B 1 113 ? 2.779 16.986 118.678 1.00 14.18 97 VAL B CA 1
ATOM 2652 C C . VAL B 1 113 ? 1.927 17.752 119.684 1.00 15.48 97 VAL B C 1
ATOM 2653 O O . VAL B 1 113 ? 0.988 18.452 119.296 1.00 16.58 97 VAL B O 1
ATOM 2657 N N . GLN B 1 114 ? 2.205 17.585 120.976 1.00 14.34 98 GLN B N 1
ATOM 2658 C CA . GLN B 1 114 ? 1.307 18.145 121.981 1.00 14.11 98 GLN B CA 1
ATOM 2659 C C . GLN B 1 114 ? 1.303 19.669 121.918 1.00 17.44 98 GLN B C 1
ATOM 2660 O O . GLN B 1 114 ? 2.316 20.286 121.585 1.00 13.88 98 GLN B O 1
ATOM 2666 N N . GLY B 1 115 ? 0.146 20.255 122.217 1.00 17.85 99 GLY B N 1
ATOM 2667 C CA . GLY B 1 115 ? -0.017 21.697 122.203 1.00 16.56 99 GLY B CA 1
ATOM 2668 C C . GLY B 1 115 ? 0.827 22.404 123.246 1.00 17.15 99 GLY B C 1
ATOM 2669 O O . GLY B 1 115 ? 0.924 23.632 123.227 1.00 25.66 99 GLY B O 1
ATOM 2670 N N . ASP B 1 116 ? 1.445 21.640 124.147 1.00 19.96 100 ASP B N 1
ATOM 2671 C CA . ASP B 1 116 ? 2.317 22.226 125.170 1.00 20.37 100 ASP B CA 1
ATOM 2672 C C . ASP B 1 116 ? 3.802 22.195 124.799 1.00 28.08 100 ASP B C 1
ATOM 2673 O O . ASP B 1 116 ? 4.656 22.373 125.661 1.00 24.27 100 ASP B O 1
ATOM 2678 N N . GLU B 1 117 ? 4.120 21.978 123.523 1.00 19.95 101 GLU B N 1
ATOM 2679 C CA . GLU B 1 117 ? 5.524 21.883 123.122 1.00 15.59 101 GLU B CA 1
ATOM 2680 C C . GLU B 1 117 ? 5.905 22.900 122.039 1.00 21.75 101 GLU B C 1
ATOM 2681 O O . GLU B 1 117 ? 6.294 22.518 120.940 1.00 23.01 101 GLU B O 1
ATOM 2687 N N . PRO B 1 118 ? 5.824 24.203 122.355 1.00 20.75 102 PRO B N 1
ATOM 2688 C CA . PRO B 1 118 ? 6.109 25.235 121.345 1.00 20.12 102 PRO B CA 1
ATOM 2689 C C . PRO B 1 118 ? 7.578 25.277 120.884 1.00 21.11 102 PRO B C 1
ATOM 2690 O O . PRO B 1 118 ? 7.860 25.884 119.857 1.00 24.65 102 PRO B O 1
ATOM 2694 N N . MET B 1 119 ? 8.493 24.653 121.619 1.00 19.47 103 MET B N 1
ATOM 2695 C CA . MET B 1 119 ? 9.913 24.710 121.248 1.00 27.82 103 MET B CA 1
ATOM 2696 C C . MET B 1 119 ? 10.466 23.403 120.678 1.00 35.35 103 MET B C 1
ATOM 2697 O O . MET B 1 119 ? 11.671 23.281 120.453 1.00 28.50 103 MET B O 1
ATOM 2702 N N . ILE B 1 120 ? 9.603 22.421 120.449 1.00 25.11 104 ILE B N 1
ATOM 2703 C CA . ILE B 1 120 ? 10.077 21.143 119.931 1.00 22.05 104 ILE B CA 1
ATOM 2704 C C . ILE B 1 120 ? 10.592 21.319 118.496 1.00 18.34 104 ILE B C 1
ATOM 2705 O O . ILE B 1 120 ? 9.895 21.845 117.641 1.00 21.64 104 ILE B O 1
ATOM 2710 N N . PRO B 1 121 ? 11.841 20.910 118.235 1.00 20.43 105 PRO B N 1
ATOM 2711 C CA . PRO B 1 121 ? 12.430 21.148 116.908 1.00 24.28 105 PRO B CA 1
ATOM 2712 C C . PRO B 1 121 ? 11.774 20.325 115.802 1.00 24.85 105 PRO B C 1
ATOM 2713 O O . PRO B 1 121 ? 11.358 19.192 116.041 1.00 17.82 105 PRO B O 1
ATOM 2717 N N . ALA B 1 122 ? 11.695 20.881 114.598 1.00 16.42 106 ALA B N 1
ATOM 2718 C CA . ALA B 1 122 ? 11.167 20.131 113.462 1.00 24.53 106 ALA B CA 1
ATOM 2719 C C . ALA B 1 122 ? 11.917 18.812 113.236 1.00 25.71 106 ALA B C 1
ATOM 2720 O O . ALA B 1 122 ? 11.314 17.815 112.845 1.00 23.19 106 ALA B O 1
ATOM 2722 N N . THR B 1 123 ? 13.227 18.798 113.477 1.00 16.96 107 THR B N 1
ATOM 2723 C CA A THR B 1 123 ? 14.012 17.581 113.286 0.50 19.41 107 THR B CA 1
ATOM 2724 C CA B THR B 1 123 ? 14.016 17.580 113.292 0.50 19.45 107 THR B CA 1
ATOM 2725 C C . THR B 1 123 ? 13.543 16.450 114.204 1.00 22.38 107 THR B C 1
ATOM 2726 O O . THR B 1 123 ? 13.561 15.275 113.817 1.00 19.14 107 THR B O 1
ATOM 2733 N N . ILE B 1 124 ? 13.126 16.804 115.414 1.00 20.41 108 ILE B N 1
ATOM 2734 C CA . ILE B 1 124 ? 12.619 15.814 116.380 1.00 19.48 108 ILE B CA 1
ATOM 2735 C C . ILE B 1 124 ? 11.277 15.246 115.897 1.00 19.39 108 ILE B C 1
ATOM 2736 O O . ILE B 1 124 ? 11.010 14.048 116.017 1.00 17.39 108 ILE B O 1
ATOM 2741 N N . ILE B 1 125 ? 10.434 16.113 115.347 1.00 16.20 109 ILE B N 1
ATOM 2742 C CA . ILE B 1 125 ? 9.154 15.670 114.800 1.00 21.33 109 ILE B CA 1
ATOM 2743 C C . ILE B 1 125 ? 9.377 14.636 113.685 1.00 21.90 109 ILE B C 1
ATOM 2744 O O . ILE B 1 125 ? 8.729 13.585 113.674 1.00 19.15 109 ILE B O 1
ATOM 2749 N N . ARG B 1 126 ? 10.293 14.922 112.759 1.00 19.53 110 ARG B N 1
ATOM 2750 C CA A ARG B 1 126 ? 10.583 13.989 111.670 0.50 18.25 110 ARG B CA 1
ATOM 2751 C CA B ARG B 1 126 ? 10.614 13.998 111.662 0.50 18.33 110 ARG B CA 1
ATOM 2752 C C . ARG B 1 126 ? 11.208 12.695 112.178 1.00 19.63 110 ARG B C 1
ATOM 2753 O O . ARG B 1 126 ? 10.911 11.617 111.663 1.00 20.59 110 ARG B O 1
ATOM 2768 N N . GLN B 1 127 ? 12.077 12.804 113.183 1.00 16.62 111 GLN B N 1
ATOM 2769 C CA A GLN B 1 127 ? 12.735 11.631 113.736 0.50 17.50 111 GLN B CA 1
ATOM 2770 C CA B GLN B 1 127 ? 12.738 11.632 113.739 0.50 17.46 111 GLN B CA 1
ATOM 2771 C C . GLN B 1 127 ? 11.722 10.643 114.310 1.00 24.69 111 GLN B C 1
ATOM 2772 O O . GLN B 1 127 ? 11.869 9.429 114.157 1.00 18.49 111 GLN B O 1
ATOM 2783 N N . VAL B 1 128 ? 10.696 11.159 114.979 1.00 17.07 112 VAL B N 1
ATOM 2784 C CA . VAL B 1 128 ? 9.696 10.276 115.581 1.00 14.80 112 VAL B CA 1
ATOM 2785 C C . VAL B 1 128 ? 8.888 9.565 114.493 1.00 20.25 112 VAL B C 1
ATOM 2786 O O . VAL B 1 128 ? 8.641 8.359 114.577 1.00 18.03 112 VAL B O 1
ATOM 2790 N N . ALA B 1 129 ? 8.490 10.305 113.463 1.00 14.83 113 ALA B N 1
ATOM 2791 C CA . ALA B 1 129 ? 7.761 9.693 112.356 1.00 11.77 113 ALA B CA 1
ATOM 2792 C C . ALA B 1 129 ? 8.613 8.612 111.675 1.00 15.67 113 ALA B C 1
ATOM 2793 O O . ALA B 1 129 ? 8.127 7.525 111.374 1.00 18.09 113 ALA B O 1
ATOM 2795 N N . ASP B 1 130 ? 9.886 8.909 111.450 0.60 9.72 114 ASP B N 1
ATOM 2796 C CA . ASP B 1 130 ? 10.791 7.963 110.795 0.60 9.57 114 ASP B CA 1
ATOM 2797 C C . ASP B 1 130 ? 11.032 6.705 111.634 0.60 13.57 114 ASP B C 1
ATOM 2798 O O . ASP B 1 130 ? 11.035 5.585 111.114 0.60 9.95 114 ASP B O 1
ATOM 2803 N N . ASN B 1 131 ? 11.233 6.899 112.935 1.00 17.59 115 ASN B N 1
ATOM 2804 C CA . ASN B 1 131 ? 11.445 5.789 113.865 1.00 21.91 115 ASN B CA 1
ATOM 2805 C C . ASN B 1 131 ? 10.263 4.834 113.892 1.00 25.03 115 ASN B C 1
ATOM 2806 O O . ASN B 1 131 ? 10.434 3.612 113.899 1.00 20.74 115 ASN B O 1
ATOM 2811 N N . LEU B 1 132 ? 9.061 5.404 113.930 1.00 17.31 116 LEU B N 1
ATOM 2812 C CA . LEU B 1 132 ? 7.833 4.619 113.942 1.00 22.08 116 LEU B CA 1
ATOM 2813 C C . LEU B 1 132 ? 7.750 3.791 112.671 1.00 29.06 116 LEU B C 1
ATOM 2814 O O . LEU B 1 132 ? 7.494 2.592 112.714 1.00 23.86 116 LEU B O 1
ATOM 2819 N N . ALA B 1 133 ? 7.981 4.446 111.540 1.00 26.10 117 ALA B N 1
ATOM 2820 C CA . ALA B 1 133 ? 7.780 3.822 110.244 1.00 47.07 117 ALA B CA 1
ATOM 2821 C C . ALA B 1 133 ? 8.789 2.715 110.004 1.00 31.45 117 ALA B C 1
ATOM 2822 O O . ALA B 1 133 ? 8.511 1.761 109.282 1.00 47.54 117 ALA B O 1
ATOM 2824 N N . GLN B 1 134 ? 9.955 2.839 110.624 1.00 35.73 118 GLN B N 1
ATOM 2825 C CA . GLN B 1 134 ? 11.017 1.860 110.438 1.00 37.06 118 GLN B CA 1
ATOM 2826 C C . GLN B 1 134 ? 10.920 0.661 111.373 1.00 63.83 118 GLN B C 1
ATOM 2827 O O . GLN B 1 134 ? 11.670 -0.299 111.223 1.00 42.43 118 GLN B O 1
ATOM 2833 N N . ARG B 1 135 ? 10.007 0.710 112.336 1.00 35.78 119 ARG B N 1
ATOM 2834 C CA . ARG B 1 135 ? 9.892 -0.377 113.310 1.00 29.80 119 ARG B CA 1
ATOM 2835 C C . ARG B 1 135 ? 8.514 -1.024 113.284 1.00 34.57 119 ARG B C 1
ATOM 2836 O O . ARG B 1 135 ? 7.528 -0.402 112.886 1.00 61.53 119 ARG B O 1
ATOM 2844 N N . GLN B 1 136 ? 8.457 -2.281 113.711 1.00 45.70 120 GLN B N 1
ATOM 2845 C CA . GLN B 1 136 ? 7.197 -3.004 113.790 1.00 38.34 120 GLN B CA 1
ATOM 2846 C C . GLN B 1 136 ? 6.536 -2.716 115.130 1.00 68.81 120 GLN B C 1
ATOM 2847 O O . GLN B 1 136 ? 5.719 -3.497 115.618 1.00 80.09 120 GLN B O 1
ATOM 2849 N N . VAL B 1 137 ? 6.904 -1.586 115.722 1.00 50.51 121 VAL B N 1
ATOM 2850 C CA . VAL B 1 137 ? 6.316 -1.158 116.979 1.00 39.76 121 VAL B CA 1
ATOM 2851 C C . VAL B 1 137 ? 5.088 -0.299 116.698 1.00 34.78 121 VAL B C 1
ATOM 2852 O O . VAL B 1 137 ? 5.010 0.367 115.667 1.00 31.10 121 VAL B O 1
ATOM 2856 N N . GLY B 1 138 ? 4.130 -0.316 117.616 1.00 24.95 122 GLY B N 1
ATOM 2857 C CA . GLY B 1 138 ? 2.883 0.393 117.410 1.00 33.69 122 GLY B CA 1
ATOM 2858 C C . GLY B 1 138 ? 2.962 1.870 117.746 1.00 31.29 122 GLY B C 1
ATOM 2859 O O . GLY B 1 138 ? 2.171 2.665 117.246 1.00 18.74 122 GLY B O 1
ATOM 2860 N N . MET B 1 139 ? 3.914 2.241 118.596 1.00 21.24 123 MET B N 1
ATOM 2861 C CA . MET B 1 139 ? 4.013 3.621 119.054 1.00 15.35 123 MET B CA 1
ATOM 2862 C C . MET B 1 139 ? 5.462 3.998 119.333 1.00 16.35 123 MET B C 1
ATOM 2863 O O . MET B 1 139 ? 6.223 3.203 119.893 1.00 15.97 123 MET B O 1
ATOM 2868 N N . ALA B 1 140 ? 5.847 5.204 118.925 1.00 12.46 124 ALA B N 1
ATOM 2869 C CA . ALA B 1 140 ? 7.219 5.674 119.109 1.00 13.05 124 ALA B CA 1
ATOM 2870 C C . ALA B 1 140 ? 7.202 7.027 119.791 1.00 14.30 124 ALA B C 1
ATOM 2871 O O . ALA B 1 140 ? 6.279 7.821 119.601 1.00 14.85 124 ALA B O 1
ATOM 2873 N N . THR B 1 141 ? 8.234 7.303 120.571 1.00 10.40 125 THR B N 1
ATOM 2874 C CA . THR B 1 141 ? 8.340 8.615 121.202 1.00 11.67 125 THR B CA 1
ATOM 2875 C C . THR B 1 141 ? 9.811 8.954 121.406 1.00 16.38 125 THR B C 1
ATOM 2876 O O . THR B 1 141 ? 10.687 8.267 120.869 1.00 13.66 125 THR B O 1
ATOM 2880 N N . LEU B 1 142 ? 10.087 10.020 122.143 1.00 14.00 126 LEU B N 1
ATOM 2881 C CA . LEU B 1 142 ? 11.459 10.487 122.296 1.00 14.76 126 LEU B CA 1
ATOM 2882 C C . LEU B 1 142 ? 11.679 11.087 123.684 1.00 18.14 126 LEU B C 1
ATOM 2883 O O . LEU B 1 142 ? 10.750 11.615 124.301 1.00 15.14 126 LEU B O 1
ATOM 2888 N N . ALA B 1 143 ? 12.905 10.982 124.186 1.00 14.94 127 ALA B N 1
ATOM 2889 C CA . ALA B 1 143 ? 13.250 11.569 125.484 1.00 14.73 127 ALA B CA 1
ATOM 2890 C C . ALA B 1 143 ? 14.625 12.237 125.408 1.00 15.54 127 ALA B C 1
ATOM 2891 O O . ALA B 1 143 ? 15.395 11.987 124.469 1.00 18.39 127 ALA B O 1
ATOM 2893 N N . VAL B 1 144 ? 14.923 13.080 126.391 1.00 17.36 128 VAL B N 1
ATOM 2894 C CA . VAL B 1 144 ? 16.207 13.772 126.450 1.00 18.53 128 VAL B CA 1
ATOM 2895 C C . VAL B 1 144 ? 16.795 13.699 127.863 1.00 17.51 128 VAL B C 1
ATOM 2896 O O . VAL B 1 144 ? 16.056 13.621 128.846 1.00 19.45 128 VAL B O 1
ATOM 2900 N N . PRO B 1 145 ? 18.131 13.709 127.968 1.00 26.01 129 PRO B N 1
ATOM 2901 C CA . PRO B 1 145 ? 18.774 13.612 129.285 1.00 22.36 129 PRO B CA 1
ATOM 2902 C C . PRO B 1 145 ? 18.392 14.764 130.202 1.00 26.12 129 PRO B C 1
ATOM 2903 O O . PRO B 1 145 ? 18.153 15.882 129.747 1.00 30.24 129 PRO B O 1
ATOM 2907 N N . ILE B 1 146 ? 18.308 14.466 131.493 1.00 21.70 130 ILE B N 1
ATOM 2908 C CA . ILE B 1 146 ? 18.075 15.466 132.520 1.00 23.34 130 ILE B CA 1
ATOM 2909 C C . ILE B 1 146 ? 19.422 15.728 133.177 1.00 31.42 130 ILE B C 1
ATOM 2910 O O . ILE B 1 146 ? 20.137 14.793 133.536 1.00 35.12 130 ILE B O 1
ATOM 2915 N N . HIS B 1 147 ? 19.784 16.994 133.316 1.00 28.38 131 HIS B N 1
ATOM 2916 C CA . HIS B 1 147 ? 21.105 17.323 133.832 1.00 42.68 131 HIS B CA 1
ATOM 2917 C C . HIS B 1 147 ? 21.079 18.073 135.160 1.00 61.52 131 HIS B C 1
ATOM 2918 O O . HIS B 1 147 ? 22.125 18.304 135.766 1.00 54.30 131 HIS B O 1
ATOM 2925 N N . ASN B 1 148 ? 19.892 18.447 135.622 1.00 30.41 132 ASN B N 1
ATOM 2926 C CA . ASN B 1 148 ? 19.796 19.049 136.952 1.00 39.01 132 ASN B CA 1
ATOM 2927 C C . ASN B 1 148 ? 18.788 18.365 137.865 1.00 38.18 132 ASN B C 1
ATOM 2928 O O . ASN B 1 148 ? 17.758 17.861 137.420 1.00 30.93 132 ASN B O 1
ATOM 2933 N N . ALA B 1 149 ? 19.097 18.372 139.154 1.00 25.94 133 ALA B N 1
ATOM 2934 C CA . ALA B 1 149 ? 18.321 17.638 140.141 1.00 30.32 133 ALA B CA 1
ATOM 2935 C C . ALA B 1 149 ? 16.922 18.204 140.328 1.00 31.30 133 ALA B C 1
ATOM 2936 O O . ALA B 1 149 ? 15.989 17.474 140.654 1.00 30.05 133 ALA B O 1
ATOM 2938 N N . GLU B 1 150 ? 16.772 19.508 140.132 1.00 27.33 134 GLU B N 1
ATOM 2939 C CA . GLU B 1 150 ? 15.462 20.128 140.291 1.00 31.43 134 GLU B CA 1
ATOM 2940 C C . GLU B 1 150 ? 14.446 19.485 139.337 1.00 24.09 134 GLU B C 1
ATOM 2941 O O . GLU B 1 150 ? 13.314 19.183 139.724 1.00 28.36 134 GLU B O 1
ATOM 2947 N N . GLU B 1 151 ? 14.862 19.271 138.097 1.00 22.01 135 GLU B N 1
ATOM 2948 C CA . GLU B 1 151 ? 13.980 18.676 137.095 1.00 24.47 135 GLU B CA 1
ATOM 2949 C C . GLU B 1 151 ? 13.733 17.188 137.380 1.00 23.39 135 GLU B C 1
ATOM 2950 O O . GLU B 1 151 ? 12.624 16.687 137.198 1.00 22.02 135 GLU B O 1
ATOM 2956 N N . ALA B 1 152 ? 14.764 16.489 137.842 1.00 22.34 136 ALA B N 1
ATOM 2957 C CA . ALA B 1 152 ? 14.622 15.077 138.199 1.00 22.78 136 ALA B CA 1
ATOM 2958 C C . ALA B 1 152 ? 13.582 14.845 139.297 1.00 23.54 136 ALA B C 1
ATOM 2959 O O . ALA B 1 152 ? 12.944 13.791 139.342 1.00 22.34 136 ALA B O 1
ATOM 2961 N N . PHE B 1 153 ? 13.410 15.823 140.185 1.00 18.54 137 PHE B N 1
ATOM 2962 C CA . PHE B 1 153 ? 12.483 15.673 141.308 1.00 22.17 137 PHE B CA 1
ATOM 2963 C C . PHE B 1 153 ? 11.191 16.474 141.123 1.00 20.47 137 PHE B C 1
ATOM 2964 O O . PHE B 1 153 ? 10.380 16.592 142.044 1.00 21.28 137 PHE B O 1
ATOM 2972 N N . ASN B 1 154 ? 10.998 17.003 139.921 1.00 20.57 138 ASN B N 1
ATOM 2973 C CA . ASN B 1 154 ? 9.789 17.746 139.585 1.00 20.73 138 ASN B CA 1
ATOM 2974 C C . ASN B 1 154 ? 8.743 16.844 138.917 1.00 17.29 138 ASN B C 1
ATOM 2975 O O . ASN B 1 154 ? 8.967 16.344 137.815 1.00 16.02 138 ASN B O 1
ATOM 2980 N N . PRO B 1 155 ? 7.598 16.634 139.580 1.00 18.48 139 PRO B N 1
ATOM 2981 C CA . PRO B 1 155 ? 6.599 15.698 139.049 1.00 17.86 139 PRO B CA 1
ATOM 2982 C C . PRO B 1 155 ? 5.915 16.198 137.777 1.00 23.25 139 PRO B C 1
ATOM 2983 O O . PRO B 1 155 ? 5.198 15.419 137.151 1.00 17.91 139 PRO B O 1
ATOM 2987 N N . ASN B 1 156 ? 6.130 17.456 137.391 1.00 15.89 140 ASN B N 1
ATOM 2988 C CA . ASN B 1 156 ? 5.629 17.913 136.087 1.00 17.48 140 ASN B CA 1
ATOM 2989 C C . ASN B 1 156 ? 6.566 17.543 134.949 1.00 21.34 140 ASN B C 1
ATOM 2990 O O . ASN B 1 156 ? 6.211 17.672 133.782 1.00 18.00 140 ASN B O 1
ATOM 2995 N N . ALA B 1 157 ? 7.773 17.098 135.287 1.00 20.12 141 ALA B N 1
ATOM 2996 C CA . ALA B 1 157 ? 8.656 16.545 134.270 1.00 16.57 141 ALA B CA 1
ATOM 2997 C C . ALA B 1 157 ? 8.534 15.031 134.338 1.00 16.04 141 ALA B C 1
ATOM 2998 O O . ALA B 1 157 ? 8.830 14.415 135.356 1.00 16.22 141 ALA B O 1
ATOM 3000 N N . VAL B 1 158 ? 8.058 14.437 133.257 1.00 14.53 142 VAL B N 1
ATOM 3001 C CA . VAL B 1 158 ? 7.808 13.007 133.241 1.00 14.30 142 VAL B CA 1
ATOM 3002 C C . VAL B 1 158 ? 9.120 12.290 132.964 1.00 12.24 142 VAL B C 1
ATOM 3003 O O . VAL B 1 158 ? 9.792 12.584 131.968 1.00 15.85 142 VAL B O 1
ATOM 3007 N N . LYS B 1 159 ? 9.492 11.364 133.849 1.00 15.63 143 LYS B N 1
ATOM 3008 C CA . LYS B 1 159 ? 10.685 10.558 133.625 1.00 14.58 143 LYS B CA 1
ATOM 3009 C C . LYS B 1 159 ? 10.331 9.239 132.942 1.00 12.07 143 LYS B C 1
ATOM 3010 O O . LYS B 1 159 ? 9.215 8.732 133.084 1.00 13.50 143 LYS B O 1
ATOM 3016 N N . VAL B 1 160 ? 11.288 8.681 132.210 1.00 15.14 144 VAL B N 1
ATOM 3017 C CA . VAL B 1 160 ? 11.062 7.388 131.571 1.00 13.35 144 VAL B CA 1
ATOM 3018 C C . VAL B 1 160 ? 12.289 6.510 131.778 1.00 15.15 144 VAL B C 1
ATOM 3019 O O . VAL B 1 160 ? 13.415 7.008 131.787 1.00 15.19 144 VAL B O 1
ATOM 3023 N N . VAL B 1 161 ? 12.048 5.219 132.000 1.00 11.50 145 VAL B N 1
ATOM 3024 C CA A VAL B 1 161 ? 13.117 4.227 132.173 0.50 10.82 145 VAL B CA 1
ATOM 3025 C CA B VAL B 1 161 ? 13.124 4.240 132.159 0.50 10.82 145 VAL B CA 1
ATOM 3026 C C . VAL B 1 161 ? 13.017 3.218 131.036 1.00 15.94 145 VAL B C 1
ATOM 3027 O O . VAL B 1 161 ? 11.931 2.697 130.770 1.00 14.58 145 VAL B O 1
ATOM 3034 N N . LEU B 1 162 ? 14.146 2.949 130.373 1.00 12.17 146 LEU B N 1
ATOM 3035 C CA . LEU B 1 162 ? 14.172 2.105 129.173 1.00 14.08 146 LEU B CA 1
ATOM 3036 C C . LEU B 1 162 ? 14.772 0.724 129.402 1.00 15.67 146 LEU B C 1
ATOM 3037 O O . LEU B 1 162 ? 15.567 0.537 130.323 1.00 14.62 146 LEU B O 1
ATOM 3042 N N . ASP B 1 163 ? 14.399 -0.237 128.557 1.00 11.99 147 ASP B N 1
ATOM 3043 C CA . ASP B 1 163 ? 15.106 -1.520 128.546 1.00 12.68 147 ASP B CA 1
ATOM 3044 C C . ASP B 1 163 ? 16.311 -1.445 127.601 1.00 17.19 147 ASP B C 1
ATOM 3045 O O . ASP B 1 163 ? 16.615 -0.373 127.062 1.00 12.44 147 ASP B O 1
ATOM 3050 N N . ALA B 1 164 ? 17.002 -2.570 127.419 1.00 16.50 148 ALA B N 1
ATOM 3051 C CA . ALA B 1 164 ? 18.247 -2.585 126.643 1.00 17.23 148 ALA B CA 1
ATOM 3052 C C . ALA B 1 164 ? 18.041 -2.215 125.179 1.00 13.61 148 ALA B C 1
ATOM 3053 O O . ALA B 1 164 ? 18.952 -1.696 124.534 1.00 17.70 148 ALA B O 1
ATOM 3055 N N . GLU B 1 165 ? 16.848 -2.496 124.664 1.00 14.26 149 GLU B N 1
ATOM 3056 C CA . GLU B 1 165 ? 16.510 -2.238 123.264 1.00 16.38 149 GLU B CA 1
ATOM 3057 C C . GLU B 1 165 ? 15.874 -0.864 123.046 1.00 22.62 149 GLU B C 1
ATOM 3058 O O . GLU B 1 165 ? 15.516 -0.499 121.924 1.00 18.31 149 GLU B O 1
ATOM 3064 N N . GLY B 1 166 ? 15.721 -0.111 124.123 1.00 15.81 150 GLY B N 1
ATOM 3065 C CA . GLY B 1 166 ? 15.150 1.220 124.033 1.00 15.15 150 GLY B CA 1
ATOM 3066 C C . GLY B 1 166 ? 13.634 1.294 124.180 1.00 17.99 150 GLY B C 1
ATOM 3067 O O . GLY B 1 166 ? 13.067 2.368 124.019 1.00 18.89 150 GLY B O 1
ATOM 3068 N N . TYR B 1 167 ? 12.967 0.182 124.481 1.00 13.85 151 TYR B N 1
ATOM 3069 C CA . TYR B 1 167 ? 11.519 0.251 124.759 1.00 12.63 151 TYR B CA 1
ATOM 3070 C C . TYR B 1 167 ? 11.302 0.738 126.177 1.00 15.48 151 TYR B C 1
ATOM 3071 O O . TYR B 1 167 ? 12.106 0.449 127.064 1.00 15.15 151 TYR B O 1
ATOM 3080 N N . ALA B 1 168 ? 10.210 1.465 126.404 1.00 12.69 152 ALA B N 1
ATOM 3081 C CA . ALA B 1 168 ? 9.933 1.977 127.751 1.00 10.38 152 ALA B CA 1
ATOM 3082 C C . ALA B 1 168 ? 9.511 0.834 128.677 1.00 14.74 152 ALA B C 1
ATOM 3083 O O . ALA B 1 168 ? 8.657 0.010 128.324 1.00 14.83 152 ALA B O 1
ATOM 3085 N N . LEU B 1 169 ? 10.121 0.770 129.856 1.00 11.35 153 LEU B N 1
ATOM 3086 C CA . LEU B 1 169 ? 9.618 -0.093 130.911 1.00 9.91 153 LEU B CA 1
ATOM 3087 C C . LEU B 1 169 ? 8.454 0.600 131.626 1.00 11.71 153 LEU B C 1
ATOM 3088 O O . LEU B 1 169 ? 7.435 -0.030 131.932 1.00 13.21 153 LEU B O 1
ATOM 3093 N N . TYR B 1 170 ? 8.621 1.892 131.900 1.00 12.08 154 TYR B N 1
ATOM 3094 C CA . TYR B 1 170 ? 7.618 2.648 132.652 1.00 11.97 154 TYR B CA 1
ATOM 3095 C C . TYR B 1 170 ? 7.858 4.150 132.466 1.00 15.35 154 TYR B C 1
ATOM 3096 O O . TYR B 1 170 ? 8.986 4.567 132.226 1.00 14.48 154 TYR B O 1
ATOM 3105 N N . PHE B 1 171 ? 6.788 4.948 132.515 1.00 11.91 155 PHE B N 1
ATOM 3106 C CA . PHE B 1 171 ? 6.893 6.413 132.515 1.00 11.26 155 PHE B CA 1
ATOM 3107 C C . PHE B 1 171 ? 6.311 6.818 133.865 1.00 12.79 155 PHE B C 1
ATOM 3108 O O . PHE B 1 171 ? 5.301 6.255 134.283 1.00 12.91 155 PHE B O 1
ATOM 3116 N N . SER B 1 172 ? 6.904 7.793 134.541 1.00 14.18 156 SER B N 1
ATOM 3117 C CA . SER B 1 172 ? 6.348 8.205 135.835 1.00 13.39 156 SER B CA 1
ATOM 3118 C C . SER B 1 172 ? 6.644 9.656 136.159 1.00 13.88 156 SER B C 1
ATOM 3119 O O . SER B 1 172 ? 7.624 10.231 135.672 1.00 11.95 156 SER B O 1
ATOM 3122 N N . ARG B 1 173 ? 5.791 10.242 136.989 1.00 14.25 157 ARG B N 1
ATOM 3123 C CA . ARG B 1 173 ? 6.083 11.548 137.562 1.00 15.69 157 ARG B CA 1
ATOM 3124 C C . ARG B 1 173 ? 7.022 11.419 138.759 1.00 18.02 157 ARG B C 1
ATOM 3125 O O . ARG B 1 173 ? 7.557 12.421 139.244 1.00 18.51 157 ARG B O 1
ATOM 3133 N N . ALA B 1 174 ? 7.227 10.192 139.230 1.00 14.66 158 ALA B N 1
ATOM 3134 C CA . ALA B 1 174 ? 8.188 9.953 140.313 1.00 14.14 158 ALA B CA 1
ATOM 3135 C C . ALA B 1 174 ? 9.606 9.927 139.757 1.00 18.59 158 ALA B C 1
ATOM 3136 O O . ALA B 1 174 ? 9.810 9.786 138.553 1.00 17.06 158 ALA B O 1
ATOM 3138 N N . THR B 1 175 ? 10.587 10.049 140.642 1.00 18.17 159 THR B N 1
ATOM 3139 C CA . THR B 1 175 ? 11.980 10.121 140.227 1.00 16.94 159 THR B CA 1
ATOM 3140 C C . THR B 1 175 ? 12.545 8.735 139.942 1.00 19.64 159 THR B C 1
ATOM 3141 O O . THR B 1 175 ? 13.061 8.082 140.838 1.00 16.00 159 THR B O 1
ATOM 3145 N N . ILE B 1 176 ? 12.438 8.288 138.690 1.00 16.41 160 ILE B N 1
ATOM 3146 C CA . ILE B 1 176 ? 12.937 6.969 138.293 1.00 14.28 160 ILE B CA 1
ATOM 3147 C C . ILE B 1 176 ? 13.988 7.092 137.184 1.00 15.40 160 ILE B C 1
ATOM 3148 O O . ILE B 1 176 ? 13.920 8.010 136.366 1.00 17.09 160 ILE B O 1
ATOM 3153 N N . PRO B 1 177 ? 14.999 6.204 137.179 1.00 14.26 161 PRO B N 1
ATOM 3154 C CA . PRO B 1 177 ? 15.274 5.165 138.181 1.00 17.99 161 PRO B CA 1
ATOM 3155 C C . PRO B 1 177 ? 15.797 5.791 139.471 1.00 21.91 161 PRO B C 1
ATOM 3156 O O . PRO B 1 177 ? 16.582 6.734 139.419 1.00 18.81 161 PRO B O 1
ATOM 3160 N N . TRP B 1 178 ? 15.355 5.278 140.612 1.00 12.45 162 TRP B N 1
ATOM 3161 C CA . TRP B 1 178 ? 15.788 5.800 141.904 1.00 14.14 162 TRP B CA 1
ATOM 3162 C C . TRP B 1 178 ? 17.232 5.377 142.156 1.00 16.10 162 TRP B C 1
ATOM 3163 O O . TRP B 1 178 ? 17.566 4.210 142.042 1.00 21.01 162 TRP B O 1
ATOM 3174 N N . ASP B 1 179 ? 18.094 6.334 142.480 1.00 17.49 163 ASP B N 1
ATOM 3175 C CA . ASP B 1 179 ? 19.492 6.027 142.776 1.00 16.28 163 ASP B CA 1
ATOM 3176 C C . ASP B 1 179 ? 19.634 5.744 144.278 1.00 24.46 163 ASP B C 1
ATOM 3177 O O . ASP B 1 179 ? 19.780 6.669 145.081 1.00 20.78 163 ASP B O 1
ATOM 3182 N N . ARG B 1 180 ? 19.585 4.471 144.662 1.00 15.68 164 ARG B N 1
ATOM 3183 C CA . ARG B 1 180 ? 19.510 4.132 146.083 1.00 16.70 164 ARG B CA 1
ATOM 3184 C C . ARG B 1 180 ? 20.613 4.792 146.913 1.00 21.32 164 ARG B C 1
ATOM 3185 O O . ARG B 1 180 ? 20.327 5.534 147.855 1.00 18.24 164 ARG B O 1
ATOM 3193 N N . ASP B 1 181 ? 21.865 4.523 146.562 1.00 23.01 165 ASP B N 1
ATOM 3194 C CA . ASP B 1 181 ? 22.990 4.973 147.393 1.00 29.13 165 ASP B CA 1
ATOM 3195 C C . ASP B 1 181 ? 23.181 6.487 147.388 1.00 29.66 165 ASP B C 1
ATOM 3196 O O . ASP B 1 181 ? 23.471 7.083 148.425 1.00 27.82 165 ASP B O 1
ATOM 3201 N N . ARG B 1 182 ? 23.023 7.109 146.224 1.00 20.86 166 ARG B N 1
ATOM 3202 C CA . ARG B 1 182 ? 23.162 8.559 146.132 1.00 29.08 166 ARG B CA 1
ATOM 3203 C C . ARG B 1 182 ? 22.081 9.277 146.936 1.00 32.48 166 ARG B C 1
ATOM 3204 O O . ARG B 1 182 ? 22.365 10.198 147.693 1.00 25.66 166 ARG B O 1
ATOM 3212 N N . PHE B 1 183 ? 20.837 8.842 146.779 1.00 22.28 167 PHE B N 1
ATOM 3213 C CA . PHE B 1 183 ? 19.713 9.535 147.393 1.00 18.41 167 PHE B CA 1
ATOM 3214 C C . PHE B 1 183 ? 19.568 9.228 148.884 1.00 26.00 167 PHE B C 1
ATOM 3215 O O . PHE B 1 183 ? 18.874 9.949 149.601 1.00 27.34 167 PHE B O 1
ATOM 3223 N N . ALA B 1 184 ? 20.200 8.154 149.351 1.00 21.28 168 ALA B N 1
ATOM 3224 C CA . ALA B 1 184 ? 20.197 7.876 150.786 1.00 29.66 168 ALA B CA 1
ATOM 3225 C C . ALA B 1 184 ? 21.024 8.942 151.503 1.00 39.52 168 ALA B C 1
ATOM 3226 O O . ALA B 1 184 ? 20.770 9.265 152.662 1.00 38.54 168 ALA B O 1
ATOM 3228 N N . GLU B 1 185 ? 22.005 9.494 150.796 1.00 25.61 169 GLU B N 1
ATOM 3229 C CA . GLU B 1 185 ? 22.873 10.521 151.366 1.00 48.64 169 GLU B CA 1
ATOM 3230 C C . GLU B 1 185 ? 22.308 11.937 151.208 1.00 60.84 169 GLU B C 1
ATOM 3231 O O . GLU B 1 185 ? 22.478 12.780 152.087 1.00 65.93 169 GLU B O 1
ATOM 3233 N N . GLY B 1 186 ? 21.631 12.195 150.093 1.00 32.17 170 GLY B N 1
ATOM 3234 C CA . GLY B 1 186 ? 21.066 13.511 149.833 1.00 49.39 170 GLY B CA 1
ATOM 3235 C C . GLY B 1 186 ? 20.377 13.616 148.483 1.00 74.05 170 GLY B C 1
ATOM 3236 O O . GLY B 1 186 ? 20.667 12.848 147.566 1.00 46.04 170 GLY B O 1
ATOM 3237 N N . LEU B 1 187 ? 19.468 14.577 148.355 1.00 38.41 171 LEU B N 1
ATOM 3238 C CA . LEU B 1 187 ? 18.683 14.738 147.130 1.00 44.12 171 LEU B CA 1
ATOM 3239 C C . LEU B 1 187 ? 19.110 15.925 146.265 1.00 50.08 171 LEU B C 1
ATOM 3240 O O . LEU B 1 187 ? 18.346 16.374 145.408 1.00 36.58 171 LEU B O 1
ATOM 3245 N N . GLU B 1 188 ? 20.320 16.434 146.477 1.00 51.19 172 GLU B N 1
ATOM 3246 C CA . GLU B 1 188 ? 20.738 17.666 145.804 1.00 46.62 172 GLU B CA 1
ATOM 3247 C C . GLU B 1 188 ? 21.480 17.459 144.487 1.00 50.36 172 GLU B C 1
ATOM 3248 O O . GLU B 1 188 ? 21.661 18.407 143.721 1.00 52.47 172 GLU B O 1
ATOM 3254 N N . THR B 1 189 ? 21.905 16.228 144.221 1.00 42.11 173 THR B N 1
ATOM 3255 C CA . THR B 1 189 ? 22.644 15.929 142.994 1.00 36.30 173 THR B CA 1
ATOM 3256 C C . THR B 1 189 ? 22.083 14.699 142.275 1.00 33.58 173 THR B C 1
ATOM 3257 O O . THR B 1 189 ? 21.502 13.817 142.902 1.00 37.57 173 THR B O 1
ATOM 3261 N N . VAL B 1 190 ? 22.275 14.648 140.960 1.00 31.72 174 VAL B N 1
ATOM 3262 C CA . VAL B 1 190 ? 21.809 13.522 140.159 1.00 33.06 174 VAL B CA 1
ATOM 3263 C C . VAL B 1 190 ? 22.871 13.081 139.155 1.00 31.91 174 VAL B C 1
ATOM 3264 O O . VAL B 1 190 ? 23.585 13.909 138.589 1.00 39.33 174 VAL B O 1
ATOM 3268 N N . GLY B 1 191 ? 22.970 11.773 138.939 1.00 25.76 175 GLY B N 1
ATOM 3269 C CA . GLY B 1 191 ? 23.939 11.223 138.008 1.00 35.31 175 GLY B CA 1
ATOM 3270 C C . GLY B 1 191 ? 23.563 11.478 136.561 1.00 28.54 175 GLY B C 1
ATOM 3271 O O . GLY B 1 191 ? 22.744 12.350 136.270 1.00 35.52 175 GLY B O 1
ATOM 3272 N N . ASP B 1 192 ? 24.161 10.715 135.651 0.50 15.97 176 ASP B N 1
ATOM 3273 C CA . ASP B 1 192 ? 23.878 10.867 134.228 0.50 33.23 176 ASP B CA 1
ATOM 3274 C C . ASP B 1 192 ? 22.989 9.748 133.716 0.50 26.80 176 ASP B C 1
ATOM 3275 O O . ASP B 1 192 ? 23.372 9.015 132.805 0.50 52.46 176 ASP B O 1
ATOM 3280 N N . ASN B 1 193 ? 21.807 9.604 134.297 1.00 29.60 177 ASN B N 1
ATOM 3281 C CA . ASN B 1 193 ? 20.934 8.510 133.896 1.00 51.27 177 ASN B CA 1
ATOM 3282 C C . ASN B 1 193 ? 19.432 8.795 133.958 1.00 34.96 177 ASN B C 1
ATOM 3283 O O . ASN B 1 193 ? 18.621 7.871 133.881 1.00 37.41 177 ASN B O 1
ATOM 3288 N N . PHE B 1 194 ? 19.053 10.060 134.103 1.00 22.81 178 PHE B N 1
ATOM 3289 C CA . PHE B 1 194 ? 17.638 10.409 134.012 1.00 21.04 178 PHE B CA 1
ATOM 3290 C C . PHE B 1 194 ? 17.272 10.881 132.607 1.00 24.13 178 PHE B C 1
ATOM 3291 O O . PHE B 1 194 ? 18.085 11.497 131.916 1.00 19.77 178 PHE B O 1
ATOM 3299 N N . LEU B 1 195 ? 16.047 10.566 132.193 1.00 16.15 179 LEU B N 1
ATOM 3300 C CA . LEU B 1 195 ? 15.528 10.950 130.887 1.00 13.70 179 LEU B CA 1
ATOM 3301 C C . LEU B 1 195 ? 14.192 11.650 131.077 1.00 18.52 179 LEU B C 1
ATOM 3302 O O . LEU B 1 195 ? 13.313 11.122 131.761 1.00 16.02 179 LEU B O 1
ATOM 3307 N N . ARG B 1 196 ? 14.041 12.834 130.479 1.00 16.90 180 ARG B N 1
ATOM 3308 C CA . ARG B 1 196 ? 12.758 13.543 130.466 1.00 17.16 180 ARG B CA 1
ATOM 3309 C C . ARG B 1 196 ? 12.004 13.209 129.177 1.00 18.71 180 ARG B C 1
ATOM 3310 O O . ARG B 1 196 ? 12.541 13.353 128.081 1.00 16.86 180 ARG B O 1
ATOM 3318 N N . HIS B 1 197 ? 10.762 12.759 129.314 1.00 14.24 181 HIS B N 1
ATOM 3319 C CA . HIS B 1 197 ? 9.951 12.374 128.166 1.00 14.42 181 HIS B CA 1
ATOM 3320 C C . HIS B 1 197 ? 9.364 13.609 127.485 1.00 17.18 181 HIS B C 1
ATOM 3321 O O . HIS B 1 197 ? 8.795 14.466 128.152 1.00 18.93 181 HIS B O 1
ATOM 3328 N N . LEU B 1 198 ? 9.515 13.704 126.167 1.00 14.63 182 LEU B N 1
ATOM 3329 C CA . LEU B 1 198 ? 8.948 14.825 125.400 1.00 12.62 182 LEU B CA 1
ATOM 3330 C C . LEU B 1 198 ? 7.499 14.552 124.969 1.00 19.40 182 LEU B C 1
ATOM 3331 O O . LEU B 1 198 ? 7.136 13.408 124.715 1.00 18.91 182 LEU B O 1
ATOM 3336 N N . GLY B 1 199 ? 6.682 15.604 124.875 1.00 17.01 183 GLY B N 1
ATOM 3337 C CA . GLY B 1 199 ? 5.264 15.453 124.561 1.00 12.41 183 GLY B CA 1
ATOM 3338 C C . GLY B 1 199 ? 5.004 15.243 123.077 1.00 15.29 183 GLY B C 1
ATOM 3339 O O . GLY B 1 199 ? 4.406 16.090 122.407 1.00 16.20 183 GLY B O 1
ATOM 3340 N N . ILE B 1 200 ? 5.479 14.123 122.549 1.00 12.92 184 ILE B N 1
ATOM 3341 C CA . ILE B 1 200 ? 5.294 13.819 121.135 1.00 10.14 184 ILE B CA 1
ATOM 3342 C C . ILE B 1 200 ? 5.128 12.302 120.957 1.00 16.92 184 ILE B C 1
ATOM 3343 O O . ILE B 1 200 ? 5.861 11.520 121.564 1.00 17.78 184 ILE B O 1
ATOM 3348 N N . TYR B 1 201 ? 4.157 11.891 120.144 1.00 13.76 185 TYR B N 1
ATOM 3349 C CA . TYR B 1 201 ? 3.951 10.465 119.880 1.00 8.87 185 TYR B CA 1
ATOM 3350 C C . TYR B 1 201 ? 3.779 10.191 118.393 1.00 12.60 185 TYR B C 1
ATOM 3351 O O . TYR B 1 201 ? 3.059 10.917 117.713 1.00 15.61 185 TYR B O 1
ATOM 3360 N N . GLY B 1 202 ? 4.411 9.129 117.904 1.00 10.04 186 GLY B N 1
ATOM 3361 C CA . GLY B 1 202 ? 4.142 8.635 116.560 1.00 10.85 186 GLY B CA 1
ATOM 3362 C C . GLY B 1 202 ? 3.339 7.347 116.662 1.00 15.34 186 GLY B C 1
ATOM 3363 O O . GLY B 1 202 ? 3.673 6.464 117.447 1.00 14.83 186 GLY B O 1
ATOM 3364 N N . TYR B 1 203 ? 2.259 7.250 115.894 1.00 11.21 187 TYR B N 1
ATOM 3365 C CA . TYR B 1 203 ? 1.492 6.017 115.819 1.00 9.76 187 TYR B CA 1
ATOM 3366 C C . TYR B 1 203 ? 0.683 6.014 114.540 1.00 20.24 187 TYR B C 1
ATOM 3367 O O . TYR B 1 203 ? 0.286 7.068 114.048 1.00 17.20 187 TYR B O 1
ATOM 3376 N N . ARG B 1 204 ? 0.456 4.838 113.977 1.00 12.68 188 ARG B N 1
ATOM 3377 C CA A ARG B 1 204 ? -0.369 4.728 112.777 0.50 15.30 188 ARG B CA 1
ATOM 3378 C CA B ARG B 1 204 ? -0.362 4.766 112.771 0.50 15.29 188 ARG B CA 1
ATOM 3379 C C . ARG B 1 204 ? -1.826 4.947 113.149 1.00 16.30 188 ARG B C 1
ATOM 3380 O O . ARG B 1 204 ? -2.214 4.723 114.301 1.00 13.84 188 ARG B O 1
ATOM 3395 N N . ALA B 1 205 ? -2.638 5.389 112.191 1.00 11.73 189 ALA B N 1
ATOM 3396 C CA . ALA B 1 205 ? -4.052 5.655 112.478 1.00 13.98 189 ALA B CA 1
ATOM 3397 C C . ALA B 1 205 ? -4.749 4.426 113.053 1.00 9.40 189 ALA B C 1
ATOM 3398 O O . ALA B 1 205 ? -5.613 4.544 113.918 1.00 13.95 189 ALA B O 1
ATOM 3400 N N . GLY B 1 206 ? -4.388 3.250 112.552 1.00 12.77 190 GLY B N 1
ATOM 3401 C CA . GLY B 1 206 ? -4.995 2.018 113.039 1.00 16.05 190 GLY B CA 1
ATOM 3402 C C . GLY B 1 206 ? -4.709 1.763 114.512 1.00 17.15 190 GLY B C 1
ATOM 3403 O O . GLY B 1 206 ? -5.546 1.216 115.229 1.00 13.90 190 GLY B O 1
ATOM 3404 N N . PHE B 1 207 ? -3.516 2.143 114.961 1.00 14.83 191 PHE B N 1
ATOM 3405 C CA . PHE B 1 207 ? -3.163 2.014 116.378 1.00 13.73 191 PHE B CA 1
ATOM 3406 C C . PHE B 1 207 ? -3.957 2.984 117.235 1.00 14.21 191 PHE B C 1
ATOM 3407 O O . PHE B 1 207 ? -4.356 2.659 118.354 1.00 13.08 191 PHE B O 1
ATOM 3415 N N . ILE B 1 208 ? -4.165 4.199 116.735 1.00 10.80 192 ILE B N 1
ATOM 3416 C CA . ILE B 1 208 ? -4.958 5.168 117.488 1.00 10.50 192 ILE B CA 1
ATOM 3417 C C . ILE B 1 208 ? -6.384 4.630 117.676 1.00 13.00 192 ILE B C 1
ATOM 3418 O O . ILE B 1 208 ? -6.979 4.763 118.750 1.00 13.26 192 ILE B O 1
ATOM 3423 N N . ARG B 1 209 ? -6.925 3.994 116.639 1.00 14.27 193 ARG B N 1
ATOM 3424 C CA A ARG B 1 209 ? -8.243 3.378 116.753 0.50 14.83 193 ARG B CA 1
ATOM 3425 C CA B ARG B 1 209 ? -8.236 3.345 116.738 0.50 14.88 193 ARG B CA 1
ATOM 3426 C C . ARG B 1 209 ? -8.248 2.270 117.824 1.00 15.11 193 ARG B C 1
ATOM 3427 O O . ARG B 1 209 ? -9.174 2.185 118.638 1.00 15.18 193 ARG B O 1
ATOM 3442 N N . ARG B 1 210 ? -7.215 1.436 117.833 1.00 14.17 194 ARG B N 1
ATOM 3443 C CA . ARG B 1 210 ? -7.119 0.375 118.838 1.00 11.75 194 ARG B CA 1
ATOM 3444 C C . ARG B 1 210 ? -7.028 0.979 120.235 1.00 16.50 194 ARG B C 1
ATOM 3445 O O . ARG B 1 210 ? -7.651 0.486 121.184 1.00 14.43 194 ARG B O 1
ATOM 3453 N N . TYR B 1 211 ? -6.261 2.059 120.357 1.00 13.68 195 TYR B N 1
ATOM 3454 C CA . TYR B 1 211 ? -6.072 2.733 121.651 1.00 15.17 195 TYR B CA 1
ATOM 3455 C C . TYR B 1 211 ? -7.402 3.141 122.309 1.00 16.53 195 TYR B C 1
ATOM 3456 O O . TYR B 1 211 ? -7.624 2.869 123.492 1.00 14.45 195 TYR B O 1
ATOM 3465 N N . VAL B 1 212 ? -8.285 3.793 121.554 1.00 12.86 196 VAL B N 1
ATOM 3466 C CA . VAL B 1 212 ? -9.542 4.258 122.136 1.00 13.53 196 VAL B CA 1
ATOM 3467 C C . VAL B 1 212 ? -10.578 3.146 122.256 1.00 14.38 196 VAL B C 1
ATOM 3468 O O . VAL B 1 212 ? -11.584 3.300 122.947 1.00 17.99 196 VAL B O 1
ATOM 3472 N N . ASN B 1 213 ? -10.330 2.022 121.595 1.00 13.49 197 ASN B N 1
ATOM 3473 C CA . ASN B 1 213 ? -11.188 0.858 121.801 1.00 14.86 197 ASN B CA 1
ATOM 3474 C C . ASN B 1 213 ? -10.910 0.097 123.099 1.00 23.18 197 ASN B C 1
ATOM 3475 O O . ASN B 1 213 ? -11.776 -0.610 123.609 1.00 20.65 197 ASN B O 1
ATOM 3480 N N . TRP B 1 214 ? -9.702 0.244 123.633 1.00 16.55 198 TRP B N 1
ATOM 3481 C CA . TRP B 1 214 ? -9.386 -0.302 124.952 1.00 17.44 198 TRP B CA 1
ATOM 3482 C C . TRP B 1 214 ? -10.163 0.421 126.052 1.00 19.15 198 TRP B C 1
ATOM 3483 O O . TRP B 1 214 ? -10.355 1.631 125.981 1.00 19.80 198 TRP B O 1
ATOM 3494 N N . GLN B 1 215 ? -10.576 -0.296 127.094 1.00 17.35 199 GLN B N 1
ATOM 3495 C CA . GLN B 1 215 ? -11.044 0.377 128.308 1.00 20.02 199 GLN B CA 1
ATOM 3496 C C . GLN B 1 215 ? -9.874 1.106 128.969 1.00 17.20 199 GLN B C 1
ATOM 3497 O O . GLN B 1 215 ? -8.748 0.622 128.948 1.00 21.69 199 GLN B O 1
ATOM 3503 N N . PRO B 1 216 ? -10.138 2.278 129.552 1.00 20.22 200 PRO B N 1
ATOM 3504 C CA . PRO B 1 216 ? -9.076 3.030 130.228 1.00 19.79 200 PRO B CA 1
ATOM 3505 C C . PRO B 1 216 ? -8.397 2.174 131.292 1.00 26.40 200 PRO B C 1
ATOM 3506 O O . PRO B 1 216 ? -9.062 1.354 131.930 1.00 24.52 200 PRO B O 1
ATOM 3510 N N . SER B 1 217 ? -7.089 2.334 131.462 1.00 20.72 201 SER B N 1
ATOM 3511 C CA . SER B 1 217 ? -6.379 1.653 132.550 1.00 17.30 201 SER B CA 1
ATOM 3512 C C . SER B 1 217 ? -6.512 2.457 133.845 1.00 20.46 201 SER B C 1
ATOM 3513 O O . SER B 1 217 ? -6.649 3.677 133.811 1.00 23.49 201 SER B O 1
ATOM 3516 N N . PRO B 1 218 ? -6.487 1.774 134.996 1.00 28.87 202 PRO B N 1
ATOM 3517 C CA . PRO B 1 218 ? -6.489 2.488 136.283 1.00 23.86 202 PRO B CA 1
ATOM 3518 C C . PRO B 1 218 ? -5.217 3.312 136.411 1.00 20.07 202 PRO B C 1
ATOM 3519 O O . PRO B 1 218 ? -5.206 4.427 136.931 1.00 22.32 202 PRO B O 1
ATOM 3523 N N . LEU B 1 219 ? -4.136 2.748 135.893 1.00 21.65 203 LEU B N 1
ATOM 3524 C CA . LEU B 1 219 ? -2.819 3.358 135.963 1.00 16.75 203 LEU B CA 1
ATOM 3525 C C . LEU B 1 219 ? -2.738 4.745 135.318 1.00 21.49 203 LEU B C 1
ATOM 3526 O O . LEU B 1 219 ? -2.129 5.660 135.870 1.00 15.35 203 LEU B O 1
ATOM 3531 N N . GLU B 1 220 ? -3.317 4.897 134.130 1.00 15.86 204 GLU B N 1
ATOM 3532 C CA . GLU B 1 220 ? -3.213 6.167 133.426 1.00 14.47 204 GLU B CA 1
ATOM 3533 C C . GLU B 1 220 ? -3.892 7.291 134.217 1.00 16.85 204 GLU B C 1
ATOM 3534 O O . GLU B 1 220 ? -3.462 8.440 134.159 1.00 15.36 204 GLU B O 1
ATOM 3540 N N . HIS B 1 221 ? -4.942 6.956 134.963 1.00 14.90 205 HIS B N 1
ATOM 3541 C CA . HIS B 1 221 ? -5.675 7.966 135.734 1.00 21.75 205 HIS B CA 1
ATOM 3542 C C . HIS B 1 221 ? -4.945 8.381 137.013 1.00 24.74 205 HIS B C 1
ATOM 3543 O O . HIS B 1 221 ? -5.097 9.505 137.485 1.00 20.83 205 HIS B O 1
ATOM 3550 N N . ILE B 1 222 ? -4.170 7.466 137.585 1.00 16.18 206 ILE B N 1
ATOM 3551 C CA . ILE B 1 222 ? -3.368 7.792 138.764 1.00 16.31 206 ILE B CA 1
ATOM 3552 C C . ILE B 1 222 ? -2.226 8.752 138.426 1.00 16.99 206 ILE B C 1
ATOM 3553 O O . ILE B 1 222 ? -2.118 9.842 138.993 1.00 15.91 206 ILE B O 1
ATOM 3558 N N . GLU B 1 223 ? -1.381 8.361 137.475 1.00 12.23 207 GLU B N 1
ATOM 3559 C CA . GLU B 1 223 ? -0.241 9.181 137.089 1.00 12.27 207 GLU B CA 1
ATOM 3560 C C . GLU B 1 223 ? -0.666 10.359 136.214 1.00 16.42 207 GLU B C 1
ATOM 3561 O O . GLU B 1 223 ? 0.088 11.315 136.050 1.00 14.89 207 GLU B O 1
ATOM 3567 N N . MET B 1 224 ? -1.858 10.270 135.632 1.00 13.57 208 MET B N 1
ATOM 3568 C CA . MET B 1 224 ? -2.282 11.236 134.614 1.00 17.73 208 MET B CA 1
ATOM 3569 C C . MET B 1 224 ? -1.287 11.238 133.441 1.00 18.75 208 MET B C 1
ATOM 3570 O O . MET B 1 224 ? -0.794 12.283 133.001 1.00 14.16 208 MET B O 1
ATOM 3575 N N . LEU B 1 225 ? -1.004 10.036 132.942 1.00 13.37 209 LEU B N 1
ATOM 3576 C CA . LEU B 1 225 ? -0.094 9.841 131.816 1.00 12.15 209 LEU B CA 1
ATOM 3577 C C . LEU B 1 225 ? -0.773 8.907 130.816 1.00 16.93 209 LEU B C 1
ATOM 3578 O O . LEU B 1 225 ? -0.898 7.706 131.073 1.00 12.72 209 LEU B O 1
ATOM 3583 N N . GLU B 1 226 ? -1.234 9.452 129.691 1.00 10.46 210 GLU B N 1
ATOM 3584 C CA . GLU B 1 226 ? -2.062 8.682 128.765 1.00 11.66 210 GLU B CA 1
ATOM 3585 C C . GLU B 1 226 ? -1.315 7.498 128.140 1.00 15.11 210 GLU B C 1
ATOM 3586 O O . GLU B 1 226 ? -1.932 6.509 127.728 1.00 12.89 210 GLU B O 1
ATOM 3592 N N . GLN B 1 227 ? 0.007 7.611 128.044 1.00 13.63 211 GLN B N 1
ATOM 3593 C CA . GLN B 1 227 ? 0.784 6.562 127.394 1.00 12.45 211 GLN B CA 1
ATOM 3594 C C . GLN B 1 227 ? 0.798 5.273 128.222 1.00 15.36 211 GLN B C 1
ATOM 3595 O O . GLN B 1 227 ? 1.092 4.187 127.701 1.00 12.09 211 GLN B O 1
ATOM 3601 N N . LEU B 1 228 ? 0.450 5.372 129.501 1.00 10.16 212 LEU B N 1
ATOM 3602 C CA . LEU B 1 228 ? 0.457 4.170 130.326 1.00 10.38 212 LEU B CA 1
ATOM 3603 C C . LEU B 1 228 ? -0.621 3.163 129.916 1.00 17.41 212 LEU B C 1
ATOM 3604 O O . LEU B 1 228 ? -0.498 1.980 130.228 1.00 13.61 212 LEU B O 1
ATOM 3609 N N . ARG B 1 229 ? -1.668 3.611 129.218 1.00 12.18 213 ARG B N 1
ATOM 3610 C CA . ARG B 1 229 ? -2.665 2.657 128.710 1.00 11.58 213 ARG B CA 1
ATOM 3611 C C . ARG B 1 229 ? -2.015 1.600 127.827 1.00 12.60 213 ARG B C 1
ATOM 3612 O O . ARG B 1 229 ? -2.359 0.412 127.905 1.00 13.14 213 ARG B O 1
ATOM 3620 N N . VAL B 1 230 ? -1.078 2.034 126.984 1.00 10.35 214 VAL B N 1
ATOM 3621 C CA . VAL B 1 230 ? -0.389 1.136 126.056 1.00 11.63 214 VAL B CA 1
ATOM 3622 C C . VAL B 1 230 ? 0.406 0.081 126.826 1.00 16.27 214 VAL B C 1
ATOM 3623 O O . VAL B 1 230 ? 0.297 -1.112 126.543 1.00 12.75 214 VAL B O 1
ATOM 3627 N N . LEU B 1 231 ? 1.178 0.514 127.822 1.00 13.69 215 LEU B N 1
ATOM 3628 C CA . LEU B 1 231 ? 1.969 -0.439 128.607 1.00 10.42 215 LEU B CA 1
ATOM 3629 C C . LEU B 1 231 ? 1.083 -1.394 129.394 1.00 15.64 215 LEU B C 1
ATOM 3630 O O . LEU B 1 231 ? 1.397 -2.572 129.526 1.00 14.30 215 LEU B O 1
ATOM 3635 N N . TRP B 1 232 ? -0.015 -0.874 129.935 1.00 10.44 216 TRP B N 1
ATOM 3636 C CA . TRP B 1 232 ? -0.966 -1.685 130.696 1.00 11.63 216 TRP B CA 1
ATOM 3637 C C . TRP B 1 232 ? -1.499 -2.848 129.852 1.00 12.85 216 TRP B C 1
ATOM 3638 O O . TRP B 1 232 ? -1.667 -3.955 130.368 1.00 15.53 216 TRP B O 1
ATOM 3649 N N . TYR B 1 233 ? -1.745 -2.609 128.559 1.00 13.30 217 TYR B N 1
ATOM 3650 C CA . TYR B 1 233 ? -2.270 -3.669 127.686 1.00 12.89 217 TYR B CA 1
ATOM 3651 C C . TYR B 1 233 ? -1.169 -4.506 127.052 1.00 18.56 217 TYR B C 1
ATOM 3652 O O . TYR B 1 233 ? -1.423 -5.302 126.149 1.00 19.05 217 TYR B O 1
ATOM 3661 N N . GLY B 1 234 ? 0.060 -4.321 127.525 1.00 18.41 218 GLY B N 1
ATOM 3662 C CA . GLY B 1 234 ? 1.164 -5.168 127.112 1.00 17.32 218 GLY B CA 1
ATOM 3663 C C . GLY B 1 234 ? 1.798 -4.867 125.769 1.00 23.14 218 GLY B C 1
ATOM 3664 O O . GLY B 1 234 ? 2.543 -5.687 125.252 1.00 23.63 218 GLY B O 1
ATOM 3665 N N . GLU B 1 235 ? 1.514 -3.701 125.203 1.00 13.88 219 GLU B N 1
ATOM 3666 C CA . GLU B 1 235 ? 2.136 -3.283 123.946 1.00 20.35 219 GLU B CA 1
ATOM 3667 C C . GLU B 1 235 ? 3.379 -2.427 124.211 1.00 19.37 219 GLU B C 1
ATOM 3668 O O . GLU B 1 235 ? 3.475 -1.765 125.236 1.00 20.41 219 GLU B O 1
ATOM 3674 N N . LYS B 1 236 ? 4.318 -2.430 123.271 1.00 16.33 220 LYS B N 1
ATOM 3675 C CA . LYS B 1 236 ? 5.582 -1.715 123.438 1.00 19.96 220 LYS B CA 1
ATOM 3676 C C . LYS B 1 236 ? 5.548 -0.278 122.918 1.00 21.26 220 LYS B C 1
ATOM 3677 O O . LYS B 1 236 ? 4.836 0.040 121.970 1.00 17.37 220 LYS B O 1
ATOM 3683 N N . ILE B 1 237 ? 6.338 0.578 123.555 1.00 13.20 221 ILE B N 1
ATOM 3684 C CA . ILE B 1 237 ? 6.579 1.933 123.087 1.00 11.72 221 ILE B CA 1
ATOM 3685 C C . ILE B 1 237 ? 8.084 2.111 122.932 1.00 14.52 221 ILE B C 1
ATOM 3686 O O . ILE B 1 237 ? 8.835 1.979 123.904 1.00 15.78 221 ILE B O 1
ATOM 3691 N N . HIS B 1 238 ? 8.541 2.404 121.723 1.00 11.17 222 HIS B N 1
ATOM 3692 C CA . HIS B 1 238 ? 9.970 2.646 121.563 1.00 11.32 222 HIS B CA 1
ATOM 3693 C C . HIS B 1 238 ? 10.309 4.107 121.840 1.00 15.65 222 HIS B C 1
ATOM 3694 O O . HIS B 1 238 ? 9.618 5.021 121.380 1.00 16.07 222 HIS B O 1
ATOM 3701 N N . VAL B 1 239 ? 11.379 4.319 122.597 1.00 13.06 223 VAL B N 1
ATOM 3702 C CA . VAL B 1 239 ? 11.790 5.657 122.980 1.00 12.52 223 VAL B CA 1
ATOM 3703 C C . VAL B 1 239 ? 13.188 5.954 122.453 1.00 16.00 223 VAL B C 1
ATOM 3704 O O . VAL B 1 239 ? 14.164 5.354 122.912 1.00 17.19 223 VAL B O 1
ATOM 3708 N N . ALA B 1 240 ? 13.291 6.866 121.492 1.00 14.43 224 ALA B N 1
ATOM 3709 C CA . ALA B 1 240 ? 14.603 7.329 121.053 1.00 14.71 224 ALA B CA 1
ATOM 3710 C C . ALA B 1 240 ? 15.103 8.383 122.032 1.00 16.93 224 ALA B C 1
ATOM 3711 O O . ALA B 1 240 ? 14.310 9.061 122.679 1.00 18.67 224 ALA B O 1
ATOM 3713 N N . VAL B 1 241 ? 16.421 8.502 122.153 1.00 14.53 225 VAL B N 1
ATOM 3714 C CA . VAL B 1 241 ? 17.014 9.510 123.022 1.00 15.24 225 VAL B CA 1
ATOM 3715 C C . VAL B 1 241 ? 17.777 10.522 122.176 1.00 25.30 225 VAL B C 1
ATOM 3716 O O . VAL B 1 241 ? 18.638 10.145 121.392 1.00 23.33 225 VAL B O 1
ATOM 3720 N N . ALA B 1 242 ? 17.430 11.798 122.309 1.00 19.28 226 ALA B N 1
ATOM 3721 C CA . ALA B 1 242 ? 18.175 12.862 121.655 1.00 31.20 226 ALA B CA 1
ATOM 3722 C C . ALA B 1 242 ? 19.024 13.570 122.709 1.00 34.76 226 ALA B C 1
ATOM 3723 O O . ALA B 1 242 ? 18.563 13.823 123.821 1.00 29.80 226 ALA B O 1
ATOM 3725 N N . GLN B 1 243 ? 20.266 13.887 122.369 1.00 28.67 227 GLN B N 1
ATOM 3726 C CA . GLN B 1 243 ? 21.189 14.402 123.376 1.00 31.54 227 GLN B CA 1
ATOM 3727 C C . GLN B 1 243 ? 20.867 15.827 123.798 1.00 47.25 227 GLN B C 1
ATOM 3728 O O . GLN B 1 243 ? 20.944 16.165 124.980 1.00 44.46 227 GLN B O 1
ATOM 3734 N N . GLU B 1 244 ? 20.506 16.663 122.834 1.00 40.02 228 GLU B N 1
ATOM 3735 C CA . GLU B 1 244 ? 20.316 18.081 123.110 1.00 82.43 228 GLU B CA 1
ATOM 3736 C C . GLU B 1 244 ? 19.022 18.622 122.518 1.00 56.19 228 GLU B C 1
ATOM 3737 O O . GLU B 1 244 ? 18.834 18.616 121.303 1.00 58.26 228 GLU B O 1
ATOM 3739 N N . VAL B 1 245 ? 18.131 19.089 123.386 1.00 36.68 229 VAL B N 1
ATOM 3740 C CA . VAL B 1 245 ? 16.934 19.793 122.939 1.00 51.09 229 VAL B CA 1
ATOM 3741 C C . VAL B 1 245 ? 16.637 20.960 123.875 1.00 41.62 229 VAL B C 1
ATOM 3742 O O . VAL B 1 245 ? 16.156 20.762 124.992 1.00 69.97 229 VAL B O 1
ATOM 3746 N N . PRO B 1 246 ? 16.933 22.184 123.422 1.00 62.43 230 PRO B N 1
ATOM 3747 C CA . PRO B 1 246 ? 16.714 23.392 124.225 1.00 49.69 230 PRO B CA 1
ATOM 3748 C C . PRO B 1 246 ? 15.242 23.582 124.565 1.00 40.93 230 PRO B C 1
ATOM 3749 O O . PRO B 1 246 ? 14.373 23.167 123.800 1.00 42.31 230 PRO B O 1
ATOM 3753 N N . GLY B 1 247 ? 14.969 24.205 125.705 1.00 44.67 231 GLY B N 1
ATOM 3754 C CA . GLY B 1 247 ? 13.605 24.519 126.085 1.00 63.23 231 GLY B CA 1
ATOM 3755 C C . GLY B 1 247 ? 12.943 23.465 126.948 1.00 34.96 231 GLY B C 1
ATOM 3756 O O . GLY B 1 247 ? 13.604 22.599 127.523 1.00 42.70 231 GLY B O 1
ATOM 3757 N N . THR B 1 248 ? 11.621 23.546 127.033 1.00 30.76 232 THR B N 1
ATOM 3758 C CA . THR B 1 248 ? 10.844 22.656 127.876 1.00 25.60 232 THR B CA 1
ATOM 3759 C C . THR B 1 248 ? 9.388 22.728 127.445 1.00 25.63 232 THR B C 1
ATOM 3760 O O . THR B 1 248 ? 8.991 23.641 126.724 1.00 32.11 232 THR B O 1
ATOM 3764 N N . GLY B 1 249 ? 8.595 21.756 127.872 1.00 24.52 233 GLY B N 1
ATOM 3765 C CA . GLY B 1 249 ? 7.169 21.800 127.637 1.00 26.17 233 GLY B CA 1
ATOM 3766 C C . GLY B 1 249 ? 6.556 22.829 128.564 1.00 28.79 233 GLY B C 1
ATOM 3767 O O . GLY B 1 249 ? 7.154 23.194 129.571 1.00 25.40 233 GLY B O 1
ATOM 3768 N N . VAL B 1 250 ? 5.366 23.300 128.225 1.00 20.83 234 VAL B N 1
ATOM 3769 C CA . VAL B 1 250 ? 4.721 24.353 128.997 1.00 19.47 234 VAL B CA 1
ATOM 3770 C C . VAL B 1 250 ? 3.510 23.817 129.747 1.00 19.52 234 VAL B C 1
ATOM 3771 O O . VAL B 1 250 ? 2.412 23.747 129.201 1.00 17.82 234 VAL B O 1
ATOM 3775 N N . ASP B 1 251 ? 3.713 23.449 131.011 1.00 18.70 235 ASP B N 1
ATOM 3776 C CA . ASP B 1 251 ? 2.627 22.922 131.827 1.00 19.91 235 ASP B CA 1
ATOM 3777 C C . ASP B 1 251 ? 2.259 23.813 133.014 1.00 19.80 235 ASP B C 1
ATOM 3778 O O . ASP B 1 251 ? 1.147 23.719 133.531 1.00 25.22 235 ASP B O 1
ATOM 3783 N N . THR B 1 252 ? 3.179 24.685 133.412 1.00 25.11 236 THR B N 1
ATOM 3784 C CA . THR B 1 252 ? 2.964 25.565 134.561 1.00 28.07 236 THR B CA 1
ATOM 3785 C C . THR B 1 252 ? 3.293 27.022 134.260 1.00 27.79 236 THR B C 1
ATOM 3786 O O . THR B 1 252 ? 3.979 27.328 133.283 1.00 26.47 236 THR B O 1
ATOM 3790 N N . PRO B 1 253 ? 2.806 27.935 135.112 1.00 37.18 237 PRO B N 1
ATOM 3791 C CA . PRO B 1 253 ? 3.189 29.346 135.003 1.00 34.01 237 PRO B CA 1
ATOM 3792 C C . PRO B 1 253 ? 4.708 29.530 134.943 1.00 25.61 237 PRO B C 1
ATOM 3793 O O . PRO B 1 253 ? 5.188 30.397 134.211 1.00 36.38 237 PRO B O 1
ATOM 3797 N N . GLU B 1 254 ? 5.450 28.724 135.701 1.00 27.77 238 GLU B N 1
ATOM 3798 C CA . GLU B 1 254 ? 6.910 28.799 135.701 1.00 34.20 238 GLU B CA 1
ATOM 3799 C C . GLU B 1 254 ? 7.515 28.377 134.357 1.00 47.34 238 GLU B C 1
ATOM 3800 O O . GLU B 1 254 ? 8.520 28.940 133.906 1.00 28.20 238 GLU B O 1
ATOM 3802 N N . ASP B 1 255 ? 6.912 27.375 133.726 1.00 31.17 239 ASP B N 1
ATOM 3803 C CA . ASP B 1 255 ? 7.360 26.926 132.408 1.00 24.70 239 ASP B CA 1
ATOM 3804 C C . ASP B 1 255 ? 7.166 28.036 131.384 1.00 20.91 239 ASP B C 1
ATOM 3805 O O . ASP B 1 255 ? 8.032 28.289 130.549 1.00 30.93 239 ASP B O 1
ATOM 3810 N N . LEU B 1 256 ? 6.011 28.689 131.458 1.00 28.35 240 LEU B N 1
ATOM 3811 C CA . LEU B 1 256 ? 5.669 29.760 130.532 1.00 28.84 240 LEU B CA 1
ATOM 3812 C C . LEU B 1 256 ? 6.679 30.903 130.596 1.00 35.32 240 LEU B C 1
ATOM 3813 O O . LEU B 1 256 ? 7.139 31.402 129.566 1.00 29.92 240 LEU B O 1
ATOM 3818 N N . GLU B 1 257 ? 7.034 31.318 131.807 1.00 33.77 241 GLU B N 1
ATOM 3819 C CA . GLU B 1 257 ? 8.003 32.393 131.942 1.00 30.00 241 GLU B CA 1
ATOM 3820 C C . GLU B 1 257 ? 9.334 31.970 131.346 1.00 30.96 241 GLU B C 1
ATOM 3821 O O . GLU B 1 257 ? 9.986 32.748 130.652 1.00 36.18 241 GLU B O 1
ATOM 3827 N N . ARG B 1 258 ? 9.725 30.726 131.597 1.00 29.99 242 ARG B N 1
ATOM 3828 C CA . ARG B 1 258 ? 10.973 30.220 131.047 1.00 27.83 242 ARG B CA 1
ATOM 3829 C C . ARG B 1 258 ? 10.967 30.202 129.522 1.00 42.30 242 ARG B C 1
ATOM 3830 O O . ARG B 1 258 ? 11.940 30.608 128.889 1.00 32.14 242 ARG B O 1
ATOM 3838 N N . VAL B 1 259 ? 9.876 29.725 128.931 1.00 23.85 243 VAL B N 1
ATOM 3839 C CA . VAL B 1 259 ? 9.793 29.658 127.475 1.00 28.05 243 VAL B CA 1
ATOM 3840 C C . VAL B 1 259 ? 9.723 31.063 126.862 1.00 27.57 243 VAL B C 1
ATOM 3841 O O . VAL B 1 259 ? 10.305 31.319 125.806 1.00 26.80 243 VAL B O 1
ATOM 3845 N N . ARG B 1 260 ? 9.021 31.970 127.536 1.00 35.56 244 ARG B N 1
ATOM 3846 C CA . ARG B 1 260 ? 8.927 33.355 127.079 1.00 31.43 244 ARG B CA 1
ATOM 3847 C C . ARG B 1 260 ? 10.312 33.974 126.955 1.00 33.19 244 ARG B C 1
ATOM 3848 O O . ARG B 1 260 ? 10.587 34.723 126.019 1.00 47.65 244 ARG B O 1
ATOM 3856 N N . ALA B 1 261 ? 11.182 33.636 127.900 1.00 38.32 245 ALA B N 1
ATOM 3857 C CA . ALA B 1 261 ? 12.549 34.140 127.912 1.00 37.30 245 ALA B CA 1
ATOM 3858 C C . ALA B 1 261 ? 13.445 33.454 126.883 1.00 49.64 245 ALA B C 1
ATOM 3859 O O . ALA B 1 261 ? 14.346 34.080 126.327 1.00 46.40 245 ALA B O 1
ATOM 3861 N N . GLU B 1 262 ? 13.207 32.170 126.629 1.00 38.46 246 GLU B N 1
ATOM 3862 C CA . GLU B 1 262 ? 14.097 31.418 125.744 1.00 40.84 246 GLU B CA 1
ATOM 3863 C C . GLU B 1 262 ? 13.783 31.551 124.250 1.00 55.45 246 GLU B C 1
ATOM 3864 O O . GLU B 1 262 ? 14.673 31.398 123.415 1.00 56.31 246 GLU B O 1
ATOM 3870 N N . MET B 1 263 ? 12.529 31.834 123.910 1.00 43.91 247 MET B N 1
ATOM 3871 C CA . MET B 1 263 ? 12.140 31.951 122.504 1.00 37.80 247 MET B CA 1
ATOM 3872 C C . MET B 1 263 ? 12.367 33.361 121.958 1.00 57.01 247 MET B C 1
ATOM 3873 O O . MET B 1 263 ? 12.174 34.350 122.666 1.00 58.73 247 MET B O 1
ATOM 3878 N N . SER C 1 18 ? 8.824 -31.230 145.530 1.00 70.21 2 SER C N 1
ATOM 3879 C CA . SER C 1 18 ? 8.480 -30.564 144.283 1.00 53.58 2 SER C CA 1
ATOM 3880 C C . SER C 1 18 ? 9.206 -29.225 144.098 1.00 38.36 2 SER C C 1
ATOM 3881 O O . SER C 1 18 ? 9.210 -28.678 142.999 1.00 34.65 2 SER C O 1
ATOM 3884 N N . PHE C 1 19 ? 9.814 -28.694 145.159 1.00 25.40 3 PHE C N 1
ATOM 3885 C CA . PHE C 1 19 ? 10.685 -27.530 144.993 1.00 22.69 3 PHE C CA 1
ATOM 3886 C C . PHE C 1 19 ? 11.809 -27.407 146.027 1.00 25.09 3 PHE C C 1
ATOM 3887 O O . PHE C 1 19 ? 11.720 -27.939 147.129 1.00 26.90 3 PHE C O 1
ATOM 3895 N N . VAL C 1 20 ? 12.865 -26.699 145.638 1.00 17.71 4 VAL C N 1
ATOM 3896 C CA . VAL C 1 20 ? 14.029 -26.483 146.482 1.00 19.59 4 VAL C CA 1
ATOM 3897 C C . VAL C 1 20 ? 14.042 -25.040 14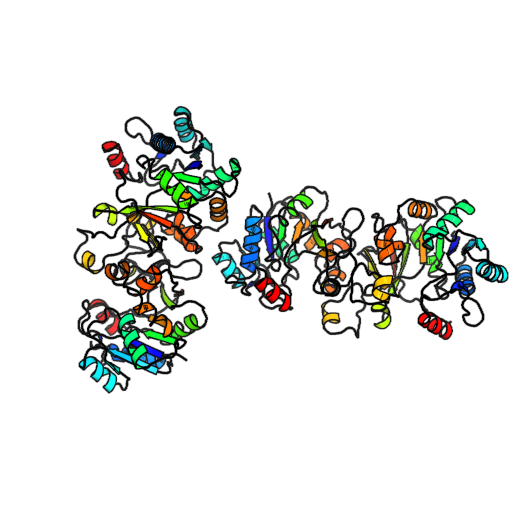6.969 1.00 25.08 4 VAL C C 1
ATOM 3898 O O . VAL C 1 20 ? 13.899 -24.119 146.177 1.00 21.42 4 VAL C O 1
ATOM 3902 N N . VAL C 1 21 ? 14.200 -24.835 148.273 1.00 19.77 5 VAL C N 1
ATOM 3903 C CA . VAL C 1 21 ? 14.384 -23.483 148.776 1.00 15.61 5 VAL C CA 1
ATOM 3904 C C . VAL C 1 21 ? 15.858 -23.203 148.978 1.00 21.18 5 VAL C C 1
ATOM 3905 O O . VAL C 1 21 ? 16.572 -24.002 149.586 1.00 20.08 5 VAL C O 1
ATOM 3909 N N . ILE C 1 22 ? 16.317 -22.068 148.460 1.00 15.37 6 ILE C N 1
ATOM 3910 C CA . ILE C 1 22 ? 17.663 -21.606 148.745 1.00 15.37 6 ILE C CA 1
ATOM 3911 C C . ILE C 1 22 ? 17.576 -20.208 149.341 1.00 21.38 6 ILE C C 1
ATOM 3912 O O . ILE C 1 22 ? 16.951 -19.320 148.766 1.00 19.11 6 ILE C O 1
ATOM 3917 N N . ILE C 1 23 ? 18.189 -20.025 150.504 1.00 14.96 7 ILE C N 1
ATOM 3918 C CA . ILE C 1 23 ? 18.175 -18.737 151.189 1.00 13.34 7 ILE C CA 1
ATOM 3919 C C . ILE C 1 23 ? 19.554 -18.102 151.114 1.00 22.25 7 ILE C C 1
ATOM 3920 O O . ILE C 1 23 ? 20.493 -18.579 151.760 1.00 21.11 7 ILE C O 1
ATOM 3925 N N . PRO C 1 24 ? 19.691 -17.021 150.330 1.00 16.81 8 PRO C N 1
ATOM 3926 C CA . PRO C 1 24 ? 20.982 -16.333 150.246 1.00 18.25 8 PRO C CA 1
ATOM 3927 C C . PRO C 1 24 ? 21.174 -15.433 151.457 1.00 21.77 8 PRO C C 1
ATOM 3928 O O . PRO C 1 24 ? 20.294 -14.630 151.771 1.00 21.25 8 PRO C O 1
ATOM 3932 N N . ALA C 1 25 ? 22.311 -15.548 152.133 1.00 16.36 9 ALA C N 1
ATOM 3933 C CA . ALA C 1 25 ? 22.534 -14.747 153.332 1.00 20.86 9 ALA C CA 1
ATOM 3934 C C . ALA C 1 25 ? 23.996 -14.389 153.523 1.00 24.10 9 ALA C C 1
ATOM 3935 O O . ALA C 1 25 ? 24.695 -15.035 154.292 1.00 20.49 9 ALA C O 1
ATOM 3937 N N . ARG C 1 26 ? 24.451 -13.355 152.825 1.00 15.67 10 ARG C N 1
ATOM 3938 C CA . ARG C 1 26 ? 25.811 -12.870 152.992 1.00 20.25 10 ARG C CA 1
ATOM 3939 C C . ARG C 1 26 ? 25.904 -12.092 154.296 1.00 27.78 10 ARG C C 1
ATOM 3940 O O . ARG C 1 26 ? 24.911 -11.552 154.782 1.00 19.74 10 ARG C O 1
ATOM 3948 N N . TYR C 1 27 ? 27.101 -12.012 154.862 1.00 19.25 11 TYR C N 1
ATOM 3949 C CA . TYR C 1 27 ? 27.242 -11.382 156.170 1.00 20.67 11 TYR C CA 1
ATOM 3950 C C . TYR C 1 27 ? 27.216 -9.855 156.105 1.00 22.46 11 TYR C C 1
ATOM 3951 O O . TYR C 1 27 ? 26.543 -9.212 156.912 1.00 23.53 11 TYR C O 1
ATOM 3960 N N . ALA C 1 28 ? 27.931 -9.278 155.139 1.00 18.14 12 ALA C N 1
ATOM 3961 C CA . ALA C 1 28 ? 28.210 -7.838 155.147 1.00 29.17 12 ALA C CA 1
ATOM 3962 C C . ALA C 1 28 ? 27.148 -6.946 154.490 1.00 38.80 12 ALA C C 1
ATOM 3963 O O . ALA C 1 28 ? 27.440 -6.231 153.531 1.00 18.75 12 ALA C O 1
ATOM 3965 N N . SER C 1 29 ? 25.929 -6.967 155.016 1.00 21.14 13 SER C N 1
ATOM 3966 C CA . SER C 1 29 ? 24.912 -6.021 154.569 1.00 22.33 13 SER C CA 1
ATOM 3967 C C . SER C 1 29 ? 25.305 -4.602 154.988 1.00 22.27 13 SER C C 1
ATOM 3968 O O . SER C 1 29 ? 25.916 -4.405 156.040 1.00 21.44 13 SER C O 1
ATOM 3971 N N . THR C 1 30 ? 24.964 -3.614 154.170 1.00 21.76 14 THR C N 1
ATOM 3972 C CA . THR C 1 30 ? 25.410 -2.245 154.422 1.00 19.67 14 THR C CA 1
ATOM 3973 C C . THR C 1 30 ? 24.438 -1.436 155.272 1.00 28.66 14 THR C C 1
ATOM 3974 O O . THR C 1 30 ? 24.866 -0.605 156.063 1.00 22.68 14 THR C O 1
ATOM 3978 N N . ARG C 1 31 ? 23.136 -1.670 155.112 1.00 19.83 15 ARG C N 1
ATOM 3979 C CA . ARG C 1 31 ? 22.138 -0.906 155.867 1.00 19.71 15 ARG C CA 1
ATOM 3980 C C . ARG C 1 31 ? 21.928 -1.458 157.285 1.00 18.35 15 ARG C C 1
ATOM 3981 O O . ARG C 1 31 ? 21.444 -0.747 158.177 1.00 22.47 15 ARG C O 1
ATOM 3989 N N . LEU C 1 32 ? 22.281 -2.724 157.478 1.00 18.62 16 LEU C N 1
ATOM 3990 C CA . LEU C 1 32 ? 22.188 -3.385 158.784 1.00 24.78 16 LEU C CA 1
ATOM 3991 C C . LEU C 1 32 ? 23.300 -4.427 158.854 1.00 24.86 16 LEU C C 1
ATOM 3992 O O . LEU C 1 32 ? 23.079 -5.585 158.518 1.00 23.28 16 LEU C O 1
ATOM 3997 N N . PRO C 1 33 ? 24.506 -4.025 159.279 1.00 30.90 17 PRO C N 1
ATOM 3998 C CA . PRO C 1 33 ? 25.661 -4.934 159.265 1.00 30.21 17 PRO C CA 1
ATOM 3999 C C . PRO C 1 33 ? 25.443 -6.273 159.983 1.00 21.76 17 PRO C C 1
ATOM 4000 O O . PRO C 1 33 ? 24.863 -6.318 161.069 1.00 24.07 17 PRO C O 1
ATOM 4004 N N . GLY C 1 34 ? 25.905 -7.354 159.355 1.00 17.32 18 GLY C N 1
ATOM 4005 C CA . GLY C 1 34 ? 25.862 -8.684 159.945 1.00 23.28 18 GLY C CA 1
ATOM 4006 C C . GLY C 1 34 ? 24.461 -9.223 160.166 1.00 27.78 18 GLY C C 1
ATOM 4007 O O . GLY C 1 34 ? 24.245 -10.081 161.024 1.00 22.09 18 GLY C O 1
ATOM 4008 N N . LYS C 1 35 ? 23.505 -8.751 159.371 1.00 19.94 19 LYS C N 1
ATOM 4009 C CA . LYS C 1 35 ? 22.092 -9.007 159.669 1.00 15.28 19 LYS C CA 1
ATOM 4010 C C . LYS C 1 35 ? 21.629 -10.468 159.719 1.00 14.70 19 LYS C C 1
ATOM 4011 O O . LYS C 1 35 ? 20.668 -10.764 160.419 1.00 23.11 19 LYS C O 1
ATOM 4017 N N . PRO C 1 36 ? 22.306 -11.397 159.012 1.00 14.09 20 PRO C N 1
ATOM 4018 C CA . PRO C 1 36 ? 21.761 -12.746 159.172 1.00 11.76 20 PRO C CA 1
ATOM 4019 C C . PRO C 1 36 ? 21.894 -13.224 160.619 1.00 19.55 20 PRO C C 1
ATOM 4020 O O . PRO C 1 36 ? 21.174 -14.118 161.055 1.00 14.64 20 PRO C O 1
ATOM 4024 N N . LEU C 1 37 ? 22.819 -12.630 161.357 1.00 17.38 21 LEU C N 1
ATOM 4025 C CA . LEU C 1 37 ? 23.029 -13.055 162.732 1.00 20.51 21 LEU C CA 1
ATOM 4026 C C . LEU C 1 37 ? 22.376 -12.156 163.782 1.00 30.68 21 LEU C C 1
ATOM 4027 O O . LEU C 1 37 ? 22.522 -12.411 164.980 1.00 20.75 21 LEU C O 1
ATOM 4032 N N . VAL C 1 38 ? 21.654 -11.114 163.371 1.00 15.65 22 VAL C N 1
ATOM 4033 C CA . VAL C 1 38 ? 21.024 -10.267 164.392 1.00 17.27 22 VAL C CA 1
ATOM 4034 C C . VAL C 1 38 ? 20.017 -11.058 165.223 1.00 22.17 22 VAL C C 1
ATOM 4035 O O . VAL C 1 38 ? 19.266 -11.876 164.697 1.00 18.08 22 VAL C O 1
ATOM 4039 N N . ASP C 1 39 ? 20.011 -10.816 166.530 1.00 18.31 23 ASP C N 1
ATOM 4040 C CA . ASP C 1 39 ? 19.099 -11.524 167.419 1.00 20.31 23 ASP C CA 1
ATOM 4041 C C . ASP C 1 39 ? 17.662 -11.040 167.236 1.00 17.73 23 ASP C C 1
ATOM 4042 O O . ASP C 1 39 ? 17.382 -9.850 167.335 1.00 21.40 23 ASP C O 1
ATOM 4047 N N . ILE C 1 40 ? 16.759 -11.969 166.962 1.00 18.24 24 ILE C N 1
ATOM 4048 C CA . ILE C 1 40 ? 15.336 -11.658 166.989 1.00 22.36 24 ILE C CA 1
ATOM 4049 C C . ILE C 1 40 ? 14.682 -12.562 168.029 1.00 15.93 24 ILE C C 1
ATOM 4050 O O . ILE C 1 40 ? 14.390 -13.730 167.766 1.00 17.06 24 ILE C O 1
ATOM 4055 N N . ASN C 1 41 ? 14.494 -12.016 169.228 1.00 18.54 25 ASN C N 1
ATOM 4056 C CA . ASN C 1 41 ? 13.818 -12.739 170.307 1.00 19.81 25 ASN C CA 1
ATOM 4057 C C . ASN C 1 41 ? 14.356 -14.131 170.617 1.00 15.70 25 ASN C C 1
ATOM 4058 O O . ASN C 1 41 ? 13.587 -15.066 170.846 1.00 19.39 25 ASN C O 1
ATOM 4063 N N . GLY C 1 42 ? 15.678 -14.261 170.627 1.00 19.02 26 GLY C N 1
ATOM 4064 C CA . GLY C 1 42 ? 16.319 -15.482 171.080 1.00 22.11 26 GLY C CA 1
ATOM 4065 C C . GLY C 1 42 ? 16.890 -16.364 169.989 1.00 29.35 26 GLY C C 1
ATOM 4066 O O . GLY C 1 42 ? 17.554 -17.350 170.289 1.00 21.85 26 GLY C O 1
ATOM 4067 N N . LYS C 1 43 ? 16.618 -16.027 168.728 1.00 19.47 27 LYS C N 1
ATOM 4068 C CA . LYS C 1 43 ? 17.186 -16.758 167.591 1.00 23.28 27 LYS C CA 1
ATOM 4069 C C . LYS C 1 43 ? 17.666 -15.758 166.538 1.00 18.18 27 LYS C C 1
ATOM 4070 O O . LYS C 1 43 ? 17.071 -14.696 166.378 1.00 21.88 27 LYS C O 1
ATOM 4076 N N . PRO C 1 44 ? 18.746 -16.095 165.818 1.00 16.08 28 PRO C N 1
ATOM 4077 C CA . PRO C 1 44 ? 19.261 -15.200 164.774 1.00 19.94 28 PRO C CA 1
ATOM 4078 C C . PRO C 1 44 ? 18.289 -15.143 163.590 1.00 13.78 28 PRO C C 1
ATOM 4079 O O . PRO C 1 44 ? 17.599 -16.131 163.330 1.00 18.09 28 PRO C O 1
ATOM 4083 N N . MET C 1 45 ? 18.249 -14.012 162.889 1.00 15.41 29 MET C N 1
ATOM 4084 C CA . MET C 1 45 ? 17.325 -13.851 161.769 1.00 17.71 29 MET C CA 1
ATOM 4085 C C . MET C 1 45 ? 17.379 -15.023 160.789 1.00 15.01 29 MET C C 1
ATOM 4086 O O . MET C 1 45 ? 16.346 -15.527 160.359 1.00 13.67 29 MET C O 1
ATOM 4091 N N . ILE C 1 46 ? 18.580 -15.465 160.430 1.00 14.58 30 ILE C N 1
ATOM 4092 C CA . ILE C 1 46 ? 18.687 -16.530 159.432 1.00 12.27 30 ILE C CA 1
ATOM 4093 C C . ILE C 1 46 ? 17.971 -17.812 159.873 1.00 19.15 30 ILE C C 1
ATOM 4094 O O . ILE C 1 46 ? 17.406 -18.544 159.055 1.00 14.60 30 ILE C O 1
ATOM 4099 N N . VAL C 1 47 ? 17.954 -18.078 161.176 1.00 18.30 31 VAL C N 1
ATOM 4100 C CA . VAL C 1 47 ? 17.285 -19.278 161.660 1.00 14.89 31 VAL C CA 1
ATOM 4101 C C . VAL C 1 47 ? 15.759 -19.144 161.574 1.00 14.12 31 VAL C C 1
ATOM 4102 O O . VAL C 1 47 ? 15.057 -20.122 161.311 1.00 16.82 31 VAL C O 1
ATOM 4106 N N . HIS C 1 48 ? 15.241 -17.939 161.799 1.00 13.53 32 HIS C N 1
ATOM 4107 C CA . HIS C 1 48 ? 13.811 -17.717 161.602 1.00 15.42 32 HIS C CA 1
ATOM 4108 C C . HIS C 1 48 ? 13.411 -17.970 160.140 1.00 17.47 32 HIS C C 1
ATOM 4109 O O . HIS C 1 48 ? 12.376 -18.582 159.877 1.00 17.76 32 HIS C O 1
ATOM 4116 N N . VAL C 1 49 ? 14.215 -17.490 159.194 1.00 12.92 33 VAL C N 1
ATOM 4117 C CA . VAL C 1 49 ? 13.907 -17.709 157.769 1.00 11.70 33 VAL C CA 1
ATOM 4118 C C . VAL C 1 49 ? 13.928 -19.205 157.468 1.00 15.50 33 VAL C C 1
ATOM 4119 O O . VAL C 1 49 ? 13.046 -19.730 156.786 1.00 18.08 33 VAL C O 1
ATOM 4123 N N . LEU C 1 50 ? 14.933 -19.898 157.998 1.00 17.89 34 LEU C N 1
ATOM 4124 C CA . LEU C 1 50 ? 15.002 -21.353 157.864 1.00 16.78 34 LEU C CA 1
ATOM 4125 C C . LEU C 1 50 ? 13.711 -22.008 158.365 1.00 15.21 34 LEU C C 1
ATOM 4126 O O . LEU C 1 50 ? 13.175 -22.917 157.718 1.00 21.71 34 LEU C O 1
ATOM 4131 N N . GLU C 1 51 ? 13.202 -21.546 159.506 1.00 16.70 35 GLU C N 1
ATOM 4132 C CA . GLU C 1 51 ? 11.948 -22.087 160.038 1.00 17.30 35 GLU C CA 1
ATOM 4133 C C . GLU C 1 51 ? 10.752 -21.854 159.100 1.00 28.51 35 GLU C C 1
ATOM 4134 O O . GLU C 1 51 ? 9.934 -22.752 158.897 1.00 20.27 35 GLU C O 1
ATOM 4140 N N . ARG C 1 52 ? 10.652 -20.656 158.529 1.00 17.03 36 ARG C N 1
ATOM 4141 C CA . ARG C 1 52 ? 9.632 -20.400 157.510 1.00 18.55 36 ARG C CA 1
ATOM 4142 C C . ARG C 1 52 ? 9.776 -21.375 156.340 1.00 17.27 36 ARG C C 1
ATOM 4143 O O . ARG C 1 52 ? 8.787 -21.913 155.853 1.00 19.71 36 ARG C O 1
ATOM 4151 N N . ALA C 1 53 ? 11.008 -21.596 155.882 1.00 14.60 37 ALA C N 1
ATOM 4152 C CA . ALA C 1 53 ? 11.240 -22.526 154.776 1.00 19.95 37 ALA C CA 1
ATOM 4153 C C . ALA C 1 53 ? 10.821 -23.955 155.126 1.00 29.39 37 ALA C C 1
ATOM 4154 O O . ALA C 1 53 ? 10.281 -24.675 154.288 1.00 20.14 37 ALA C O 1
ATOM 4156 N N . ARG C 1 54 ? 11.069 -24.368 156.365 1.00 20.54 38 ARG C N 1
ATOM 4157 C CA . ARG C 1 54 ? 10.656 -25.701 156.789 1.00 17.71 38 ARG C CA 1
ATOM 4158 C C . ARG C 1 54 ? 9.145 -25.835 156.766 1.00 26.47 38 ARG C C 1
ATOM 4159 O O . ARG C 1 54 ? 8.619 -26.864 156.354 1.00 26.85 38 ARG C O 1
ATOM 4167 N N . GLU C 1 55 ? 8.446 -24.785 157.195 1.00 18.24 39 GLU C N 1
ATOM 4168 C CA . GLU C 1 55 ? 6.992 -24.813 157.243 1.00 20.98 39 GLU C CA 1
ATOM 4169 C C . GLU C 1 55 ? 6.369 -24.932 155.850 1.00 23.88 39 GLU C C 1
ATOM 4170 O O . GLU C 1 55 ? 5.230 -25.363 155.707 1.00 22.61 39 GLU C O 1
ATOM 4176 N N . SER C 1 56 ? 7.122 -24.556 154.828 1.00 21.11 40 SER C N 1
ATOM 4177 C CA . SER C 1 56 ? 6.601 -24.582 153.464 1.00 18.40 40 SER C CA 1
ATOM 4178 C C . SER C 1 56 ? 6.540 -25.991 152.897 1.00 31.01 40 SER C C 1
ATOM 4179 O O . SER C 1 56 ? 5.861 -26.224 151.905 1.00 23.19 40 SER C O 1
ATOM 4182 N N . GLY C 1 57 ? 7.265 -26.925 153.511 1.00 29.78 41 GLY C N 1
ATOM 4183 C CA . GLY C 1 57 ? 7.287 -28.298 153.036 1.00 31.72 41 GLY C CA 1
ATOM 4184 C C . GLY C 1 57 ? 8.229 -28.554 151.870 1.00 36.98 41 GLY C C 1
ATOM 4185 O O . GLY C 1 57 ? 8.148 -29.585 151.211 1.00 40.57 41 GLY C O 1
ATOM 4186 N N . ALA C 1 58 ? 9.120 -27.604 151.610 1.00 23.34 42 ALA C N 1
ATOM 4187 C CA . ALA C 1 58 ? 10.138 -27.758 150.581 1.00 26.16 42 ALA C CA 1
ATOM 4188 C C . ALA C 1 58 ? 10.883 -29.069 150.773 1.00 51.80 42 ALA C C 1
ATOM 4189 O O . ALA C 1 58 ? 11.181 -29.454 151.902 1.00 35.41 42 ALA C O 1
ATOM 4191 N N . GLU C 1 59 ? 11.198 -29.739 149.669 1.00 38.09 43 GLU C N 1
ATOM 4192 C CA . GLU C 1 59 ? 11.906 -31.016 149.712 1.00 60.24 43 GLU C CA 1
ATOM 4193 C C . GLU C 1 59 ? 13.334 -30.870 150.212 1.00 55.21 43 GLU C C 1
ATOM 4194 O O . GLU C 1 59 ? 13.885 -31.779 150.827 1.00 46.08 43 GLU C O 1
ATOM 4200 N N . ARG C 1 60 ? 13.931 -29.719 149.932 1.00 25.55 44 ARG C N 1
ATOM 4201 C CA . ARG C 1 60 ? 15.322 -29.464 150.272 1.00 24.68 44 ARG C CA 1
ATOM 4202 C C . ARG C 1 60 ? 15.487 -27.980 150.549 1.00 32.23 44 ARG C C 1
ATOM 4203 O O . ARG C 1 60 ? 14.926 -27.146 149.835 1.00 22.95 44 ARG C O 1
ATOM 4211 N N . ILE C 1 61 ? 16.250 -27.655 151.586 1.00 22.46 45 ILE C N 1
ATOM 4212 C CA . ILE C 1 61 ? 16.445 -26.272 151.998 1.00 18.61 45 ILE C CA 1
ATOM 4213 C C . ILE C 1 61 ? 17.922 -26.002 152.241 1.00 25.37 45 ILE C C 1
ATOM 4214 O O . ILE C 1 61 ? 18.552 -26.667 153.063 1.00 25.45 45 ILE C O 1
ATOM 4219 N N . ILE C 1 62 ? 18.471 -25.028 151.524 1.00 16.75 46 ILE C N 1
ATOM 4220 C CA . ILE C 1 62 ? 19.895 -24.710 151.600 1.00 15.62 46 ILE C CA 1
ATOM 4221 C C . ILE C 1 62 ? 20.086 -23.243 151.963 1.00 27.91 46 ILE C C 1
ATOM 4222 O O . ILE C 1 62 ? 19.475 -22.371 151.345 1.00 22.70 46 ILE C O 1
ATOM 4227 N N . VAL C 1 63 ? 20.907 -22.960 152.974 1.00 16.73 47 VAL C N 1
ATOM 4228 C CA . VAL C 1 63 ? 21.332 -21.582 153.203 1.00 14.11 47 VAL C CA 1
ATOM 4229 C C . VAL C 1 63 ? 22.648 -21.337 152.480 1.00 22.72 47 VAL C C 1
ATOM 4230 O O . VAL C 1 63 ? 23.635 -22.041 152.715 1.00 23.46 47 VAL C O 1
ATOM 4234 N N . ALA C 1 64 ? 22.657 -20.345 151.593 1.00 17.17 48 ALA C N 1
ATOM 4235 C CA . ALA C 1 64 ? 23.860 -19.993 150.843 1.00 19.72 48 ALA C CA 1
ATOM 4236 C C . ALA C 1 64 ? 24.535 -18.810 151.508 1.00 20.87 48 ALA C C 1
ATOM 4237 O O . ALA C 1 64 ? 23.973 -17.712 151.549 1.00 19.07 48 ALA C O 1
ATOM 4239 N N . THR C 1 65 ? 25.742 -19.009 152.028 1.00 18.11 49 THR C N 1
ATOM 4240 C CA . THR C 1 65 ? 26.419 -17.915 152.713 1.00 13.02 49 THR C CA 1
ATOM 4241 C C . THR C 1 65 ? 27.901 -17.828 152.363 1.00 17.31 49 THR C C 1
ATOM 4242 O O . THR C 1 65 ? 28.460 -18.738 151.756 1.00 26.00 49 THR C O 1
ATOM 4246 N N . ASP C 1 66 ? 28.524 -16.719 152.747 1.00 17.92 50 ASP C N 1
ATOM 4247 C CA . ASP C 1 66 ? 29.941 -16.502 152.503 1.00 23.67 50 ASP C CA 1
ATOM 4248 C C . ASP C 1 66 ? 30.705 -16.386 153.821 1.00 22.58 50 ASP C C 1
ATOM 4249 O O . ASP C 1 66 ? 31.867 -15.993 153.830 1.00 21.40 50 ASP C O 1
ATOM 4254 N N . HIS C 1 67 ? 30.052 -16.722 154.932 1.00 18.45 51 HIS C N 1
ATOM 4255 C CA . HIS C 1 67 ? 30.621 -16.433 156.258 1.00 21.71 51 HIS C CA 1
ATOM 4256 C C . HIS C 1 67 ? 30.493 -17.619 157.216 1.00 23.93 51 HIS C C 1
ATOM 4257 O O . HIS C 1 67 ? 29.406 -18.157 157.398 1.00 20.41 51 HIS C O 1
ATOM 4264 N N . GLU C 1 68 ? 31.601 -18.028 157.832 0.60 10.99 52 GLU C N 1
ATOM 4265 C CA . GLU C 1 68 ? 31.576 -19.204 158.694 0.60 14.01 52 GLU C CA 1
ATOM 4266 C C . GLU C 1 68 ? 30.624 -19.094 159.895 0.60 7.34 52 GLU C C 1
ATOM 4267 O O . GLU C 1 68 ? 30.046 -20.094 160.324 0.60 12.95 52 GLU C O 1
ATOM 4273 N N . ASP C 1 69 ? 30.461 -17.895 160.443 1.00 18.19 53 ASP C N 1
ATOM 4274 C CA . ASP C 1 69 ? 29.571 -17.733 161.600 1.00 20.85 53 ASP C CA 1
ATOM 4275 C C . ASP C 1 69 ? 28.097 -17.882 161.217 1.00 24.68 53 ASP C C 1
ATOM 4276 O O . ASP C 1 69 ? 27.286 -18.359 162.005 1.00 19.05 53 ASP C O 1
ATOM 4281 N N . VAL C 1 70 ? 27.750 -17.482 160.000 1.00 23.05 54 VAL C N 1
ATOM 4282 C CA . VAL C 1 70 ? 26.404 -17.742 159.497 1.00 17.92 54 VAL C CA 1
ATOM 4283 C C . VAL C 1 70 ? 26.221 -19.238 159.330 1.00 15.34 54 VAL C C 1
ATOM 4284 O O . VAL C 1 70 ? 25.196 -19.804 159.735 1.00 18.95 54 VAL C O 1
ATOM 4288 N N . ALA C 1 71 ? 27.216 -19.888 158.728 1.00 17.88 55 ALA C N 1
ATOM 4289 C CA . ALA C 1 71 ? 27.162 -21.333 158.547 1.00 17.74 55 ALA C CA 1
ATOM 4290 C C . ALA C 1 71 ? 26.927 -22.057 159.879 1.00 20.68 55 ALA C C 1
ATOM 4291 O O . ALA C 1 71 ? 26.066 -22.934 159.985 1.00 22.07 55 ALA C O 1
ATOM 4293 N N . ARG C 1 72 ? 27.708 -21.699 160.893 1.00 23.45 56 ARG C N 1
ATOM 4294 C CA . ARG C 1 72 ? 27.577 -22.358 162.193 1.00 26.99 56 ARG C CA 1
ATOM 4295 C C . ARG C 1 72 ? 26.179 -22.190 162.807 1.00 17.74 56 ARG C C 1
ATOM 4296 O O . ARG C 1 72 ? 25.629 -23.136 163.380 1.00 21.50 56 ARG C O 1
ATOM 4304 N N . ALA C 1 73 ? 25.601 -20.995 162.689 1.00 19.88 57 ALA C N 1
ATOM 4305 C CA . ALA C 1 73 ? 24.270 -20.769 163.253 1.00 20.35 57 ALA C CA 1
ATOM 4306 C C . ALA C 1 73 ? 23.249 -21.672 162.579 1.00 18.83 57 ALA C C 1
ATOM 4307 O O . ALA C 1 73 ? 22.377 -22.237 163.235 1.00 17.45 57 ALA C O 1
ATOM 4309 N N . VAL C 1 74 ? 23.351 -21.807 161.258 1.00 18.47 58 VAL C N 1
ATOM 4310 C CA . VAL C 1 74 ? 22.417 -22.651 160.510 1.00 19.14 58 VAL C CA 1
ATOM 4311 C C . VAL C 1 74 ? 22.634 -24.133 160.830 1.00 19.92 58 VAL C C 1
ATOM 4312 O O . VAL C 1 74 ? 21.685 -24.887 161.049 1.00 18.80 58 VAL C O 1
ATOM 4316 N N . GLU C 1 75 ? 23.892 -24.548 160.864 1.00 20.25 59 GLU C N 1
ATOM 4317 C CA . GLU C 1 75 ? 24.199 -25.935 161.185 1.00 20.61 59 GLU C CA 1
ATOM 4318 C C . GLU C 1 75 ? 23.771 -26.286 162.613 1.00 25.30 59 GLU C C 1
ATOM 4319 O O . GLU C 1 75 ? 23.268 -27.381 162.866 1.00 22.47 59 GLU C O 1
ATOM 4325 N N . ALA C 1 76 ? 23.951 -25.357 163.543 1.00 19.67 60 ALA C N 1
ATOM 4326 C CA . ALA C 1 76 ? 23.512 -25.601 164.919 1.00 23.72 60 ALA C CA 1
ATOM 4327 C C . ALA C 1 76 ? 21.993 -25.769 164.998 1.00 41.85 60 ALA C C 1
ATOM 4328 O O . ALA C 1 76 ? 21.474 -26.357 165.945 1.00 27.10 60 ALA C O 1
ATOM 4330 N N . ALA C 1 77 ? 21.279 -25.258 163.997 1.00 23.31 61 ALA C N 1
ATOM 4331 C CA . ALA C 1 77 ? 19.821 -25.387 163.964 1.00 21.79 61 ALA C CA 1
ATOM 4332 C C . ALA C 1 77 ? 19.389 -26.556 163.090 1.00 22.75 61 ALA C C 1
ATOM 4333 O O . ALA C 1 77 ? 18.198 -26.756 162.848 1.00 28.56 61 ALA C O 1
ATOM 4335 N N . GLY C 1 78 ? 20.361 -27.331 162.622 1.00 22.70 62 GLY C N 1
ATOM 4336 C CA . GLY C 1 78 ? 20.071 -28.528 161.854 1.00 21.46 62 GLY C CA 1
ATOM 4337 C C . GLY C 1 78 ? 19.846 -28.281 160.365 1.00 24.67 62 GLY C C 1
ATOM 4338 O O . GLY C 1 78 ? 19.340 -29.155 159.666 1.00 25.32 62 GLY C O 1
ATOM 4339 N N . GLY C 1 79 ? 20.217 -27.099 159.879 1.00 23.01 63 GLY C N 1
ATOM 4340 C CA . GLY C 1 79 ? 20.010 -26.752 158.478 1.00 22.34 63 GLY C CA 1
ATOM 4341 C C . GLY C 1 79 ? 21.221 -27.010 157.597 1.00 34.52 63 GLY C C 1
ATOM 4342 O O . GLY C 1 79 ? 22.357 -27.019 158.071 1.00 25.55 63 GLY C O 1
ATOM 4343 N N . GLU C 1 80 ? 20.971 -27.223 156.308 1.00 24.81 64 GLU C N 1
ATOM 4344 C CA . GLU C 1 80 ? 22.029 -27.420 155.316 1.00 23.99 64 GLU C CA 1
ATOM 4345 C C . GLU C 1 80 ? 22.616 -26.088 154.834 1.00 25.21 64 GLU C C 1
ATOM 4346 O O . GLU C 1 80 ? 21.883 -25.130 154.581 1.00 22.90 64 GLU C O 1
ATOM 4352 N N . VAL C 1 81 ? 23.938 -26.037 154.704 1.00 17.38 65 VAL C N 1
ATOM 4353 C CA . VAL C 1 81 ? 24.646 -24.830 154.290 1.00 19.64 65 VAL C CA 1
ATOM 4354 C C . VAL C 1 81 ? 25.458 -25.071 153.022 1.00 32.21 65 VAL C C 1
ATOM 4355 O O . VAL C 1 81 ? 26.054 -26.133 152.856 1.00 25.07 65 VAL C O 1
ATOM 4359 N N . CYS C 1 8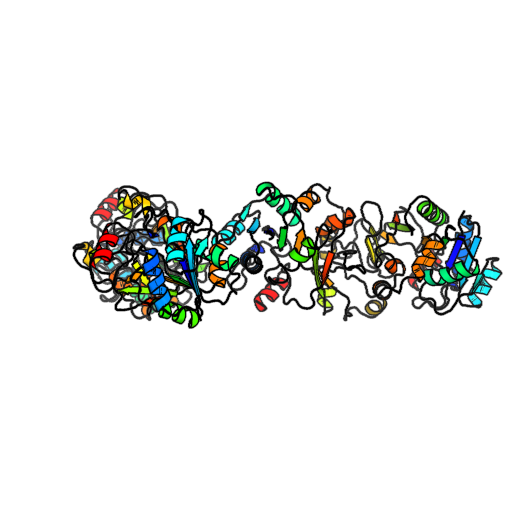2 ? 25.487 -24.082 152.131 1.00 21.56 66 CYS C N 1
ATOM 4360 C CA . CYS C 1 82 ? 26.428 -24.097 151.005 1.00 23.50 66 CYS C CA 1
ATOM 4361 C C . CYS C 1 82 ? 27.298 -22.847 151.058 1.00 32.82 66 CYS C C 1
ATOM 4362 O O . CYS C 1 82 ? 26.789 -21.724 150.986 1.00 23.60 66 CYS C O 1
ATOM 4365 N N . MET C 1 83 ? 28.606 -23.026 151.221 1.00 20.14 67 MET C N 1
ATOM 4366 C CA . MET C 1 83 ? 29.512 -21.880 151.208 1.00 21.29 67 MET C CA 1
ATOM 4367 C C . MET C 1 83 ? 29.619 -21.393 149.770 1.00 19.80 67 MET C C 1
ATOM 4368 O O . MET C 1 83 ? 29.615 -22.192 148.841 1.00 24.96 67 MET C O 1
ATOM 4373 N N . THR C 1 84 ? 29.719 -20.083 149.595 1.00 19.74 68 THR C N 1
ATOM 4374 C CA . THR C 1 84 ? 29.711 -19.500 148.263 1.00 21.21 68 THR C CA 1
ATOM 4375 C C . THR C 1 84 ? 30.702 -18.360 148.230 1.00 24.93 68 THR C C 1
ATOM 4376 O O . THR C 1 84 ? 31.181 -17.923 149.271 1.00 25.80 68 THR C O 1
ATOM 4380 N N . ARG C 1 85 ? 31.009 -17.873 147.032 1.00 23.07 69 ARG C N 1
ATOM 4381 C CA . ARG C 1 85 ? 31.992 -16.810 146.872 1.00 19.55 69 ARG C CA 1
ATOM 4382 C C . ARG C 1 85 ? 31.578 -15.503 147.530 1.00 27.82 69 ARG C C 1
ATOM 4383 O O . ARG C 1 85 ? 30.404 -15.130 147.536 1.00 26.76 69 ARG C O 1
ATOM 4391 N N . ALA C 1 86 ? 32.561 -14.779 148.043 1.00 21.90 70 ALA C N 1
ATOM 4392 C CA . ALA C 1 86 ? 32.310 -13.463 148.604 1.00 33.51 70 ALA C CA 1
ATOM 4393 C C . ALA C 1 86 ? 31.983 -12.416 147.532 1.00 37.66 70 ALA C C 1
ATOM 4394 O O . ALA C 1 86 ? 31.454 -11.353 147.846 1.00 25.68 70 ALA C O 1
ATOM 4396 N N . ASP C 1 87 ? 32.285 -12.699 146.268 1.00 23.70 71 ASP C N 1
ATOM 4397 C CA . ASP C 1 87 ? 32.205 -11.635 145.269 1.00 32.55 71 ASP C CA 1
ATOM 4398 C C . ASP C 1 87 ? 30.853 -11.515 144.548 1.00 30.07 71 ASP C C 1
ATOM 4399 O O . ASP C 1 87 ? 30.659 -10.617 143.729 1.00 31.91 71 ASP C O 1
ATOM 4404 N N . HIS C 1 88 ? 29.922 -12.407 144.864 1.00 24.85 72 HIS C N 1
ATOM 4405 C CA . HIS C 1 88 ? 28.563 -12.305 144.326 1.00 23.96 72 HIS C CA 1
ATOM 4406 C C . HIS C 1 88 ? 27.936 -10.959 144.697 1.00 24.98 72 HIS C C 1
ATOM 4407 O O . HIS C 1 88 ? 28.117 -10.472 145.813 1.00 20.26 72 HIS C O 1
ATOM 4414 N N . GLN C 1 89 ? 27.190 -10.367 143.767 1.00 23.16 73 GLN C N 1
ATOM 4415 C CA . GLN C 1 89 ? 26.645 -9.024 143.967 1.00 18.77 73 GLN C CA 1
ATOM 4416 C C . GLN C 1 89 ? 25.142 -9.017 144.280 1.00 17.73 73 GLN C C 1
ATOM 4417 O O . GLN C 1 89 ? 24.540 -7.954 144.477 1.00 18.29 73 GLN C O 1
ATOM 4423 N N . SER C 1 90 ? 24.538 -10.199 144.307 1.00 16.28 74 SER C N 1
ATOM 4424 C CA . SER C 1 90 ? 23.145 -10.322 144.706 1.00 20.44 74 SER C CA 1
ATOM 4425 C C . SER C 1 90 ? 22.855 -11.753 145.113 1.00 17.86 74 SER C C 1
ATOM 4426 O O . SER C 1 90 ? 23.638 -12.667 144.829 1.00 17.91 74 SER C O 1
ATOM 4429 N N . GLY C 1 91 ? 21.721 -11.950 145.771 1.00 15.37 75 GLY C N 1
ATOM 4430 C CA . GLY C 1 91 ? 21.292 -13.280 146.152 1.00 16.45 75 GLY C CA 1
ATOM 4431 C C . GLY C 1 91 ? 21.063 -14.166 144.940 1.00 22.53 75 GLY C C 1
ATOM 4432 O O . GLY C 1 91 ? 21.379 -15.355 144.958 1.00 15.36 75 GLY C O 1
ATOM 4433 N N . THR C 1 92 ? 20.504 -13.600 143.874 1.00 16.10 76 THR C N 1
ATOM 4434 C CA . THR C 1 92 ? 20.285 -14.400 142.671 1.00 12.47 76 THR C CA 1
ATOM 4435 C C . THR C 1 92 ? 21.615 -14.902 142.072 1.00 11.54 76 THR C C 1
ATOM 4436 O O . THR C 1 92 ? 21.715 -16.071 141.665 1.00 15.77 76 THR C O 1
ATOM 4440 N N . GLU C 1 93 ? 22.619 -14.033 142.012 1.00 14.22 77 GLU C N 1
ATOM 4441 C CA . GLU C 1 93 ? 23.949 -14.454 141.556 1.00 18.14 77 GLU C CA 1
ATOM 4442 C C . GLU C 1 93 ? 24.483 -15.580 142.454 1.00 22.18 77 GLU C C 1
ATOM 4443 O O . GLU C 1 93 ? 24.971 -16.591 141.961 1.00 18.92 77 GLU C O 1
ATOM 4449 N N . ARG C 1 94 ? 24.365 -15.405 143.767 1.00 19.09 78 ARG C N 1
ATOM 4450 C CA . ARG C 1 94 ? 24.840 -16.412 144.729 1.00 13.47 78 ARG C CA 1
ATOM 4451 C C . ARG C 1 94 ? 24.141 -17.757 144.513 1.00 17.16 78 ARG C C 1
ATOM 4452 O O . ARG C 1 94 ? 24.774 -18.818 144.563 1.00 18.69 78 ARG C O 1
ATOM 4460 N N . LEU C 1 95 ? 22.834 -17.725 144.250 1.00 18.64 79 LEU C N 1
ATOM 4461 C CA . LEU C 1 95 ? 22.090 -18.957 143.984 1.00 18.30 79 LEU C CA 1
ATOM 4462 C C . LEU C 1 95 ? 22.629 -19.737 142.786 1.00 23.61 79 LEU C C 1
ATOM 4463 O O . LEU C 1 95 ? 22.516 -20.959 142.747 1.00 18.75 79 LEU C O 1
ATOM 4468 N N . ALA C 1 96 ? 23.198 -19.041 141.807 1.00 20.52 80 ALA C N 1
ATOM 4469 C CA . ALA C 1 96 ? 23.715 -19.738 140.627 1.00 27.51 80 ALA C CA 1
ATOM 4470 C C . ALA C 1 96 ? 24.876 -20.653 141.003 1.00 23.67 80 ALA C C 1
ATOM 4471 O O . ALA C 1 96 ? 25.000 -21.761 140.474 1.00 25.39 80 ALA C O 1
ATOM 4473 N N . GLU C 1 97 ? 25.726 -20.189 141.912 1.00 22.83 81 GLU C N 1
ATOM 4474 C CA . GLU C 1 97 ? 26.822 -21.027 142.396 1.00 25.99 81 GLU C CA 1
ATOM 4475 C C . GLU C 1 97 ? 26.277 -22.270 143.094 1.00 31.08 81 GLU C C 1
ATOM 4476 O O . GLU C 1 97 ? 26.778 -23.377 142.887 1.00 28.16 81 GLU C O 1
ATOM 4482 N N . VAL C 1 98 ? 25.233 -22.099 143.899 1.00 22.27 82 VAL C N 1
ATOM 4483 C CA . VAL C 1 98 ? 24.600 -23.239 144.565 1.00 20.45 82 VAL C CA 1
ATOM 4484 C C . VAL C 1 98 ? 24.039 -24.237 143.564 1.00 33.46 82 VAL C C 1
ATOM 4485 O O . VAL C 1 98 ? 24.174 -25.451 143.733 1.00 24.70 82 VAL C O 1
ATOM 4489 N N . VAL C 1 99 ? 23.403 -23.721 142.517 1.00 20.28 83 VAL C N 1
ATOM 4490 C CA . VAL C 1 99 ? 22.753 -24.566 141.524 1.00 21.41 83 VAL C CA 1
ATOM 4491 C C . VAL C 1 99 ? 23.774 -25.439 140.789 1.00 17.69 83 VAL C C 1
ATOM 4492 O O . VAL C 1 99 ? 23.483 -26.580 140.424 1.00 25.02 83 VAL C O 1
ATOM 4496 N N . GLU C 1 100 ? 24.968 -24.899 140.583 1.00 23.43 84 GLU C N 1
ATOM 4497 C CA . GLU C 1 100 ? 26.020 -25.650 139.912 1.00 40.04 84 GLU C CA 1
ATOM 4498 C C . GLU C 1 100 ? 26.669 -26.665 140.853 1.00 53.61 84 GLU C C 1
ATOM 4499 O O . GLU C 1 100 ? 26.956 -27.793 140.455 1.00 32.88 84 GLU C O 1
ATOM 4505 N N . LYS C 1 101 ? 26.895 -26.268 142.101 1.00 28.88 85 LYS C N 1
ATOM 4506 C CA . LYS C 1 101 ? 27.476 -27.185 143.087 1.00 25.56 85 LYS C CA 1
ATOM 4507 C C . LYS C 1 101 ? 26.582 -28.386 143.326 1.00 39.94 85 LYS C C 1
ATOM 4508 O O . LYS C 1 101 ? 27.070 -29.492 143.561 1.00 39.05 85 LYS C O 1
ATOM 4514 N N . CYS C 1 102 ? 25.272 -28.167 143.279 1.00 27.45 86 CYS C N 1
ATOM 4515 C CA . CYS C 1 102 ? 24.310 -29.237 143.523 1.00 24.02 86 CYS C CA 1
ATOM 4516 C C . CYS C 1 102 ? 23.911 -29.909 142.218 1.00 31.12 86 CYS C C 1
ATOM 4517 O O . CYS C 1 102 ? 23.122 -30.850 142.214 1.00 39.45 86 CYS C O 1
ATOM 4520 N N . ALA C 1 103 ? 24.457 -29.411 141.113 1.00 33.55 87 ALA C N 1
ATOM 4521 C CA . ALA C 1 103 ? 24.135 -29.928 139.787 1.00 41.67 87 ALA C CA 1
ATOM 4522 C C . ALA C 1 103 ? 22.635 -30.173 139.578 1.00 45.83 87 ALA C C 1
ATOM 4523 O O . ALA C 1 103 ? 22.241 -31.231 139.091 1.00 35.26 87 ALA C O 1
ATOM 4525 N N . PHE C 1 104 ? 21.798 -29.206 139.949 1.00 36.68 88 PHE C N 1
ATOM 4526 C CA . PHE C 1 104 ? 20.358 -29.328 139.718 1.00 26.67 88 PHE C CA 1
ATOM 4527 C C . PHE C 1 104 ? 20.094 -29.325 138.217 1.00 26.85 88 PHE C C 1
ATOM 4528 O O . PHE C 1 104 ? 20.763 -28.611 137.467 1.00 33.16 88 PHE C O 1
ATOM 4536 N N . SER C 1 105 ? 19.119 -30.111 137.776 1.00 23.79 89 SER C N 1
ATOM 4537 C CA . SER C 1 105 ? 18.703 -30.055 136.379 1.00 30.94 89 SER C CA 1
ATOM 4538 C C . SER C 1 105 ? 18.018 -28.718 136.090 1.00 41.69 89 SER C C 1
ATOM 4539 O O . SER C 1 105 ? 17.485 -28.082 136.997 1.00 26.79 89 SER C O 1
ATOM 4542 N N . ASP C 1 106 ? 18.025 -28.302 134.828 1.00 27.56 90 ASP C N 1
ATOM 4543 C CA . ASP C 1 106 ? 17.395 -27.045 134.413 1.00 26.86 90 ASP C CA 1
ATOM 4544 C C . ASP C 1 106 ? 15.942 -26.890 134.861 1.00 30.43 90 ASP C C 1
ATOM 4545 O O . ASP C 1 106 ? 15.482 -25.768 135.112 1.00 25.20 90 ASP C O 1
ATOM 4550 N N . ASP C 1 107 ? 15.208 -27.998 134.951 1.00 21.82 91 ASP C N 1
ATOM 4551 C CA . ASP C 1 107 ? 13.782 -27.922 135.265 1.00 23.80 91 ASP C CA 1
ATOM 4552 C C . ASP C 1 107 ? 13.457 -27.880 136.762 1.00 18.13 91 ASP C C 1
ATOM 4553 O O . ASP C 1 107 ? 12.296 -27.747 137.143 1.00 24.55 91 ASP C O 1
ATOM 4555 N N . THR C 1 108 ? 14.477 -27.993 137.608 1.00 20.25 92 THR C N 1
ATOM 4556 C CA . THR C 1 108 ? 14.258 -27.958 139.053 1.00 24.78 92 THR C CA 1
ATOM 4557 C C . THR C 1 108 ? 13.704 -26.595 139.472 1.00 22.57 92 THR C C 1
ATOM 4558 O O . THR C 1 108 ? 14.285 -25.556 139.153 1.00 23.58 92 THR C O 1
ATOM 4562 N N . VAL C 1 109 ? 12.588 -26.611 140.189 1.00 20.03 93 VAL C N 1
ATOM 4563 C CA . VAL C 1 109 ? 11.958 -25.385 140.671 1.00 20.08 93 VAL C CA 1
ATOM 4564 C C . VAL C 1 109 ? 12.682 -24.894 141.920 1.00 26.68 93 VAL C C 1
ATOM 4565 O O . VAL C 1 109 ? 12.764 -25.620 142.914 1.00 23.35 93 VAL C O 1
ATOM 4569 N N . ILE C 1 110 ? 13.221 -23.676 141.854 1.00 16.75 94 ILE C N 1
ATOM 4570 C CA . ILE C 1 110 ? 13.945 -23.071 142.973 1.00 16.47 94 ILE C CA 1
ATOM 4571 C C . ILE C 1 110 ? 13.139 -21.893 143.520 1.00 21.67 94 ILE C C 1
ATOM 4572 O O . ILE C 1 110 ? 12.643 -21.068 142.753 1.00 21.00 94 ILE C O 1
ATOM 4577 N N . VAL C 1 111 ? 12.987 -21.812 144.837 1.00 16.62 95 VAL C N 1
ATOM 4578 C CA . VAL C 1 111 ? 12.429 -20.604 145.432 1.00 16.68 95 VAL C CA 1
ATOM 4579 C C . VAL C 1 111 ? 13.510 -19.899 146.251 1.00 22.85 95 VAL C C 1
ATOM 4580 O O . VAL C 1 111 ? 14.029 -20.451 147.217 1.00 17.45 95 VAL C O 1
ATOM 4584 N N . ASN C 1 112 ? 13.872 -18.692 145.829 1.00 14.52 96 ASN C N 1
ATOM 4585 C CA . ASN C 1 112 ? 14.734 -17.810 146.599 1.00 15.28 96 ASN C CA 1
ATOM 4586 C C . ASN C 1 112 ? 13.899 -17.172 147.698 1.00 20.55 96 ASN C C 1
ATOM 4587 O O . ASN C 1 112 ? 13.044 -16.330 147.434 1.00 14.42 96 ASN C O 1
ATOM 4592 N N . VAL C 1 113 ? 14.097 -17.612 148.934 1.00 13.55 97 VAL C N 1
ATOM 4593 C CA . VAL C 1 113 ? 13.500 -16.909 150.067 1.00 13.31 97 VAL C CA 1
ATOM 4594 C C . VAL C 1 113 ? 14.600 -16.058 150.675 1.00 17.15 97 VAL C C 1
ATOM 4595 O O . VAL C 1 113 ? 15.515 -16.589 151.300 1.00 19.17 97 VAL C O 1
ATOM 4599 N N . GLN C 1 114 ? 14.545 -14.744 150.474 1.00 13.73 98 GLN C N 1
ATOM 4600 C CA . GLN C 1 114 ? 15.642 -13.887 150.934 1.00 14.26 98 GLN C CA 1
ATOM 4601 C C . GLN C 1 114 ? 15.839 -13.978 152.442 1.00 17.72 98 GLN C C 1
ATOM 4602 O O . GLN C 1 114 ? 14.880 -14.157 153.186 1.00 15.05 98 GLN C O 1
ATOM 4608 N N . GLY C 1 115 ? 17.092 -13.858 152.877 1.00 14.96 99 GLY C N 1
ATOM 4609 C CA . GLY C 1 115 ? 17.435 -13.945 154.287 1.00 13.82 99 GLY C CA 1
ATOM 4610 C C . GLY C 1 115 ? 16.874 -12.802 155.112 1.00 19.03 99 GLY C C 1
ATOM 4611 O O . GLY C 1 115 ? 16.968 -12.822 156.339 1.00 20.25 99 GLY C O 1
ATOM 4612 N N . ASP C 1 116 ? 16.308 -11.796 154.449 1.00 18.79 100 ASP C N 1
ATOM 4613 C CA . ASP C 1 116 ? 15.713 -10.664 155.158 1.00 17.97 100 ASP C CA 1
ATOM 4614 C C . ASP C 1 116 ? 14.191 -10.782 155.342 1.00 17.44 100 ASP C C 1
ATOM 4615 O O . ASP C 1 116 ? 13.532 -9.798 155.671 1.00 19.53 100 ASP C O 1
ATOM 4620 N N . GLU C 1 117 ? 13.647 -11.984 155.168 1.00 18.55 101 GLU C N 1
ATOM 4621 C CA . GLU C 1 117 ? 12.199 -12.189 155.277 1.00 15.60 101 GLU C CA 1
ATOM 4622 C C . GLU C 1 117 ? 11.816 -13.219 156.349 1.00 16.01 101 GLU C C 1
ATOM 4623 O O . GLU C 1 117 ? 11.202 -14.249 156.045 1.00 18.30 101 GLU C O 1
ATOM 4629 N N . PRO C 1 118 ? 12.160 -12.940 157.616 1.00 16.01 102 PRO C N 1
ATOM 4630 C CA . PRO C 1 118 ? 11.944 -13.916 158.693 1.00 14.93 102 PRO C CA 1
ATOM 4631 C C . PRO C 1 118 ? 10.466 -14.138 159.043 1.00 19.40 102 PRO C C 1
ATOM 4632 O O . PRO C 1 118 ? 10.160 -15.104 159.732 1.00 17.37 102 PRO C O 1
ATOM 4636 N N . MET C 1 119 ? 9.569 -13.269 158.588 1.00 16.15 103 MET C N 1
ATOM 4637 C CA . MET C 1 119 ? 8.144 -13.466 158.868 1.00 15.06 103 MET C CA 1
ATOM 4638 C C . MET C 1 119 ? 7.316 -13.951 157.672 1.00 24.21 103 MET C C 1
ATOM 4639 O O . MET C 1 119 ? 6.100 -14.075 157.762 1.00 19.96 103 MET C O 1
ATOM 4644 N N . ILE C 1 120 ? 7.960 -14.237 156.551 1.00 16.80 104 ILE C N 1
ATOM 4645 C CA . ILE C 1 120 ? 7.186 -14.603 155.362 1.00 12.82 104 ILE C CA 1
ATOM 4646 C C . ILE C 1 120 ? 6.424 -15.916 155.569 1.00 21.31 104 ILE C C 1
ATOM 4647 O O . ILE C 1 120 ? 6.995 -16.915 156.016 1.00 20.11 104 ILE C O 1
ATOM 4652 N N . PRO C 1 121 ? 5.114 -15.914 155.275 1.00 17.35 105 PRO C N 1
ATOM 4653 C CA . PRO C 1 121 ? 4.316 -17.119 155.534 1.00 21.03 105 PRO C CA 1
ATOM 4654 C C . PRO C 1 121 ? 4.693 -18.303 154.645 1.00 25.01 105 PRO C C 1
ATOM 4655 O O . PRO C 1 121 ? 4.999 -18.134 153.467 1.00 15.84 105 PRO C O 1
ATOM 4659 N N . ALA C 1 122 ? 4.681 -19.499 155.224 1.00 20.15 106 ALA C N 1
ATOM 4660 C CA . ALA C 1 122 ? 4.905 -20.724 154.463 1.00 23.70 106 ALA C CA 1
ATOM 4661 C C . ALA C 1 122 ? 3.976 -20.822 153.242 1.00 24.11 106 ALA C C 1
ATOM 4662 O O . ALA C 1 122 ? 4.373 -21.322 152.184 1.00 22.83 106 ALA C O 1
ATOM 4664 N N A THR C 1 123 ? 2.742 -20.340 153.390 0.50 18.14 107 THR C N 1
ATOM 4665 N N B THR C 1 123 ? 2.740 -20.352 153.372 0.50 18.18 107 THR C N 1
ATOM 4666 C CA A THR C 1 123 ? 1.780 -20.408 152.290 0.50 24.57 107 THR C CA 1
ATOM 4667 C CA B THR C 1 123 ? 1.815 -20.461 152.243 0.50 24.67 107 THR C CA 1
ATOM 4668 C C A THR C 1 123 ? 2.237 -19.581 151.090 0.50 25.95 107 THR C C 1
ATOM 4669 C C B THR C 1 123 ? 2.188 -19.547 151.073 0.50 26.01 107 THR C C 1
ATOM 4670 O O A THR C 1 123 ? 2.027 -19.971 149.940 0.50 16.49 107 THR C O 1
ATOM 4671 O O B THR C 1 123 ? 1.869 -19.844 149.922 0.50 21.21 107 THR C O 1
ATOM 4678 N N . ILE C 1 124 ? 2.873 -18.446 151.365 1.00 19.48 108 ILE C N 1
ATOM 4679 C CA . ILE C 1 124 ? 3.390 -17.570 150.311 1.00 20.86 108 ILE C CA 1
ATOM 4680 C C . ILE C 1 124 ? 4.553 -18.248 149.573 1.00 19.22 108 ILE C C 1
ATOM 4681 O O . ILE C 1 124 ? 4.700 -18.136 148.348 1.00 16.97 108 ILE C O 1
ATOM 4686 N N . ILE C 1 125 ? 5.389 -18.966 150.317 1.00 15.19 109 ILE C N 1
ATOM 4687 C CA . ILE C 1 125 ? 6.482 -19.701 149.692 1.00 17.16 109 ILE C CA 1
ATOM 4688 C C . ILE C 1 125 ? 5.929 -20.744 148.713 1.00 21.81 109 ILE C C 1
ATOM 4689 O O . ILE C 1 125 ? 6.364 -20.823 147.559 1.00 20.62 109 ILE C O 1
ATOM 4694 N N . ARG C 1 126 ? 4.958 -21.530 149.172 1.00 20.99 110 ARG C N 1
ATOM 4695 C CA . ARG C 1 126 ? 4.342 -22.557 148.325 1.00 26.10 110 ARG C CA 1
ATOM 4696 C C . ARG C 1 126 ? 3.674 -21.934 147.108 1.00 26.91 110 ARG C C 1
ATOM 4697 O O . ARG C 1 126 ? 3.740 -22.474 146.000 1.00 24.76 110 ARG C O 1
ATOM 4705 N N . GLN C 1 127 ? 3.009 -20.805 147.319 1.00 21.29 111 GLN C N 1
ATOM 4706 C CA . GLN C 1 127 ? 2.280 -20.149 146.238 1.00 23.89 111 GLN C CA 1
ATOM 4707 C C . GLN C 1 127 ? 3.186 -19.686 145.093 1.00 22.09 111 GLN C C 1
ATOM 4708 O O . GLN C 1 127 ? 2.820 -19.792 143.921 1.00 22.57 111 GLN C O 1
ATOM 4714 N N . VAL C 1 128 ? 4.364 -19.165 145.420 1.00 19.12 112 VAL C N 1
ATOM 4715 C CA . VAL C 1 128 ? 5.273 -18.703 144.374 1.00 15.13 112 VAL C CA 1
ATOM 4716 C C . VAL C 1 128 ? 5.774 -19.884 143.534 1.00 22.54 112 VAL C C 1
ATOM 4717 O O . VAL C 1 128 ? 5.841 -19.803 142.307 1.00 20.72 112 VAL C O 1
ATOM 4721 N N . ALA C 1 129 ? 6.112 -20.983 144.201 1.00 21.07 113 ALA C N 1
ATOM 4722 C CA . ALA C 1 129 ? 6.570 -22.184 143.508 1.00 20.54 113 ALA C CA 1
ATOM 4723 C C . ALA C 1 129 ? 5.482 -22.709 142.575 1.00 22.25 113 ALA C C 1
ATOM 4724 O O . ALA C 1 129 ? 5.752 -23.113 141.439 1.00 25.44 113 ALA C O 1
ATOM 4726 N N . ASP C 1 130 ? 4.254 -22.707 143.081 1.00 24.70 114 ASP C N 1
ATOM 4727 C CA . ASP C 1 130 ? 3.078 -23.165 142.349 1.00 27.34 114 ASP C CA 1
ATOM 4728 C C . ASP C 1 130 ? 2.807 -22.275 141.144 1.00 31.50 114 ASP C C 1
ATOM 4729 O O . ASP C 1 130 ? 2.531 -22.764 140.042 1.00 29.84 114 ASP C O 1
ATOM 4734 N N . ASN C 1 131 ? 2.865 -20.966 141.359 1.00 22.49 115 ASN C N 1
ATOM 4735 C CA . ASN C 1 131 ? 2.615 -20.007 140.284 1.00 22.78 115 ASN C CA 1
ATOM 4736 C C . ASN C 1 131 ? 3.650 -20.123 139.165 1.00 23.37 115 ASN C C 1
ATOM 4737 O O . ASN C 1 131 ? 3.318 -20.063 137.979 1.00 28.14 115 ASN C O 1
ATOM 4742 N N . LEU C 1 132 ? 4.910 -20.283 139.546 1.00 22.32 116 LEU C N 1
ATOM 4743 C CA . LEU C 1 132 ? 5.984 -20.421 138.569 1.00 27.47 116 LEU C CA 1
ATOM 4744 C C . LEU C 1 132 ? 5.736 -21.654 137.702 1.00 42.80 116 LEU C C 1
ATOM 4745 O O . LEU C 1 132 ? 5.796 -21.594 136.470 1.00 32.07 116 LEU C O 1
ATOM 4750 N N . ALA C 1 133 ? 5.434 -22.768 138.360 1.00 37.75 117 ALA C N 1
ATOM 4751 C CA . ALA C 1 133 ? 5.243 -24.046 137.680 1.00 43.40 117 ALA C CA 1
ATOM 4752 C C . ALA C 1 133 ? 4.047 -24.041 136.730 1.00 39.68 117 ALA C C 1
ATOM 4753 O O . ALA C 1 133 ? 4.079 -24.689 135.685 1.00 49.14 117 ALA C O 1
ATOM 4755 N N . GLN C 1 134 ? 2.996 -23.312 137.092 1.00 44.52 118 GLN C N 1
ATOM 4756 C CA . GLN C 1 134 ? 1.775 -23.270 136.292 1.00 33.42 118 GLN C CA 1
ATOM 4757 C C . GLN C 1 134 ? 1.829 -22.280 135.128 1.00 63.94 118 GLN C C 1
ATOM 4758 O O . GLN C 1 134 ? 0.869 -22.166 134.364 1.00 46.25 118 GLN C O 1
ATOM 4764 N N . ARG C 1 135 ? 2.934 -21.551 134.999 1.00 48.29 119 ARG C N 1
ATOM 4765 C CA . ARG C 1 135 ? 3.045 -20.534 133.956 1.00 39.62 119 ARG C CA 1
ATOM 4766 C C . ARG C 1 135 ? 4.267 -20.752 133.069 1.00 39.18 119 ARG C C 1
ATOM 4767 O O . ARG C 1 135 ? 5.274 -21.302 133.511 1.00 48.29 119 ARG C O 1
ATOM 4775 N N . GLN C 1 136 ? 4.175 -20.309 131.817 1.00 49.34 120 GLN C N 1
ATOM 4776 C CA . GLN C 1 136 ? 5.297 -20.410 130.886 1.00 51.28 120 GLN C CA 1
ATOM 4777 C C . GLN C 1 136 ? 6.335 -19.321 131.155 1.00 59.48 120 GLN C C 1
ATOM 4778 O O . GLN C 1 136 ? 7.310 -19.176 130.416 1.00 111.71 120 GLN C O 1
ATOM 4780 N N . VAL C 1 137 ? 6.117 -18.566 132.227 1.00 42.14 121 VAL C N 1
ATOM 4781 C CA . VAL C 1 137 ? 6.992 -17.463 132.606 1.00 29.28 121 VAL C CA 1
ATOM 4782 C C . VAL C 1 137 ? 8.275 -17.971 133.264 1.00 25.67 121 VAL C C 1
ATOM 4783 O O . VAL C 1 137 ? 8.264 -18.982 133.964 1.00 31.38 121 VAL C O 1
ATOM 4787 N N . GLY C 1 138 ? 9.375 -17.261 133.041 1.00 21.29 122 GLY C N 1
ATOM 4788 C CA . GLY C 1 138 ? 10.665 -17.658 133.571 1.00 20.61 122 GLY C CA 1
ATOM 4789 C C . GLY C 1 138 ? 10.849 -17.341 135.045 1.00 28.58 122 GLY C C 1
ATOM 4790 O O . GLY C 1 138 ? 11.652 -17.965 135.724 1.00 16.99 122 GLY C O 1
ATOM 4791 N N . MET C 1 139 ? 10.100 -16.372 135.554 1.00 17.61 123 MET C N 1
ATOM 4792 C CA . MET C 1 139 ? 10.306 -15.928 136.930 1.00 16.79 123 MET C CA 1
ATOM 4793 C C . MET C 1 139 ? 9.011 -15.405 137.532 1.00 19.72 123 MET C C 1
ATOM 4794 O O . MET C 1 139 ? 8.255 -14.687 136.872 1.00 17.46 123 MET C O 1
ATOM 4799 N N . ALA C 1 140 ? 8.756 -15.768 138.788 1.00 14.73 124 ALA C N 1
ATOM 4800 C CA . ALA C 1 140 ? 7.525 -15.365 139.459 1.00 15.25 124 ALA C CA 1
ATOM 4801 C C . ALA C 1 140 ? 7.839 -14.786 140.836 1.00 15.63 124 ALA C C 1
ATOM 4802 O O . ALA C 1 140 ? 8.826 -15.157 141.471 1.00 15.00 124 ALA C O 1
ATOM 4804 N N . THR C 1 141 ? 6.992 -13.870 141.288 1.00 11.18 125 THR C N 1
ATOM 4805 C CA . THR C 1 141 ? 7.174 -13.272 142.601 1.00 13.69 125 THR C CA 1
ATOM 4806 C C . THR C 1 141 ? 5.812 -12.819 143.109 1.00 16.10 125 THR C C 1
ATOM 4807 O O . THR C 1 141 ? 4.768 -13.178 142.530 1.00 13.07 125 THR C O 1
ATOM 4811 N N . LEU C 1 142 ? 5.807 -12.040 144.184 1.00 12.28 126 LEU C N 1
ATOM 4812 C CA . LEU C 1 142 ? 4.555 -11.709 144.826 1.00 15.06 126 LEU C CA 1
ATOM 4813 C C . LEU C 1 142 ? 4.652 -10.339 145.468 1.00 12.85 126 LEU C C 1
ATOM 4814 O O . LEU C 1 142 ? 5.747 -9.892 145.825 1.00 13.33 126 LEU C O 1
ATOM 4819 N N . ALA C 1 143 ? 3.505 -9.677 145.597 1.00 12.90 127 ALA C N 1
ATOM 4820 C CA . ALA C 1 143 ? 3.428 -8.360 146.220 1.00 14.88 127 ALA C CA 1
ATOM 4821 C C . ALA C 1 143 ? 2.173 -8.256 147.102 1.00 10.03 127 ALA C C 1
ATOM 4822 O O . ALA C 1 143 ? 1.241 -9.054 146.966 1.00 15.55 127 ALA C O 1
ATOM 4824 N N . VAL C 1 144 ? 2.166 -7.288 148.016 1.00 14.66 128 VAL C N 1
ATOM 4825 C CA . VAL C 1 144 ? 1.057 -7.124 148.947 1.00 15.69 128 VAL C CA 1
ATOM 4826 C C . VAL C 1 144 ? 0.626 -5.663 148.915 1.00 14.36 128 VAL C C 1
ATOM 4827 O O . VAL C 1 144 ? 1.469 -4.773 148.789 1.00 14.89 128 VAL C O 1
ATOM 4831 N N . PRO C 1 145 ? -0.690 -5.406 149.016 1.00 17.36 129 PRO C N 1
ATOM 4832 C CA . PRO C 1 145 ? -1.156 -4.018 148.962 1.00 18.30 129 PRO C CA 1
ATOM 4833 C C . PRO C 1 145 ? -0.680 -3.232 150.168 1.00 23.23 129 PRO C C 1
ATOM 4834 O O . PRO C 1 145 ? -0.716 -3.747 151.286 1.00 20.74 129 PRO C O 1
ATOM 4838 N N . ILE C 1 146 ? -0.222 -2.009 149.923 1.00 15.52 130 ILE C N 1
ATOM 4839 C CA . ILE C 1 146 ? 0.220 -1.103 150.970 1.00 16.03 130 ILE C CA 1
ATOM 4840 C C . ILE C 1 146 ? -0.964 -0.218 151.377 1.00 27.18 130 ILE C C 1
ATOM 4841 O O . ILE C 1 146 ? -1.607 0.408 150.530 1.00 20.77 130 ILE C O 1
ATOM 4846 N N . HIS C 1 147 ? -1.254 -0.166 152.666 1.00 21.17 131 HIS C N 1
ATOM 4847 C CA . HIS C 1 147 ? -2.352 0.666 153.140 1.00 22.95 131 HIS C CA 1
ATOM 4848 C C . HIS C 1 147 ? -1.899 1.649 154.202 1.00 36.99 131 HIS C C 1
ATOM 4849 O O . HIS C 1 147 ? -2.656 1.970 155.114 1.00 31.12 131 HIS C O 1
ATOM 4856 N N . ASN C 1 148 ? -0.660 2.113 154.090 1.00 22.27 132 ASN C N 1
ATOM 4857 C CA . ASN C 1 148 ? -0.168 3.179 154.951 1.00 24.42 132 ASN C CA 1
ATOM 4858 C C . ASN C 1 148 ? 0.821 4.064 154.197 1.00 28.22 132 ASN C C 1
ATOM 4859 O O . ASN C 1 148 ? 1.580 3.580 153.361 1.00 25.44 132 ASN C O 1
ATOM 4864 N N . ALA C 1 149 ? 0.812 5.360 154.491 1.00 22.73 133 ALA C N 1
ATOM 4865 C CA . ALA C 1 149 ? 1.625 6.317 153.731 1.00 23.70 133 ALA C CA 1
ATOM 4866 C C . ALA C 1 149 ? 3.123 6.167 153.995 1.00 38.35 133 ALA C C 1
ATOM 4867 O O . ALA C 1 149 ? 3.948 6.462 153.123 1.00 28.01 133 ALA C O 1
ATOM 4869 N N . GLU C 1 150 ? 3.470 5.716 155.198 1.00 23.17 134 GLU C N 1
ATOM 4870 C CA . GLU C 1 150 ? 4.871 5.520 155.563 1.00 47.57 134 GLU C CA 1
ATOM 4871 C C . GLU C 1 150 ? 5.615 4.622 154.567 1.00 28.66 134 GLU C C 1
ATOM 4872 O O . GLU C 1 150 ? 6.640 5.018 154.008 1.00 24.80 134 GLU C O 1
ATOM 4874 N N . GLU C 1 151 ? 5.106 3.411 154.358 1.00 20.83 135 GLU C N 1
ATOM 4875 C CA . GLU C 1 151 ? 5.754 2.465 153.457 1.00 21.24 135 GLU C CA 1
ATOM 4876 C C . GLU C 1 151 ? 5.712 2.920 151.999 1.00 26.30 135 GLU C C 1
ATOM 4877 O O . GLU C 1 151 ? 6.642 2.655 151.235 1.00 16.80 135 GLU C O 1
ATOM 4883 N N . ALA C 1 152 ? 4.644 3.608 151.611 1.00 20.58 136 ALA C N 1
ATOM 4884 C CA . ALA C 1 152 ? 4.546 4.090 150.230 1.00 17.17 136 ALA C CA 1
ATOM 4885 C C . ALA C 1 152 ? 5.690 5.031 149.870 1.00 21.27 136 ALA C C 1
ATOM 4886 O O . ALA C 1 152 ? 6.153 5.036 148.738 1.00 19.43 136 ALA C O 1
ATOM 4888 N N . PHE C 1 153 ? 6.147 5.821 150.837 1.00 18.63 137 PHE C N 1
ATOM 4889 C CA . PHE C 1 153 ? 7.183 6.827 150.585 1.00 16.64 137 PHE C CA 1
ATOM 4890 C C . PHE C 1 153 ? 8.577 6.444 151.115 1.00 24.92 137 PHE C C 1
ATOM 4891 O O . PHE C 1 153 ? 9.499 7.252 151.076 1.00 18.01 137 PHE C O 1
ATOM 4899 N N . ASN C 1 154 ? 8.717 5.216 151.604 1.00 19.38 138 ASN C N 1
ATOM 4900 C CA . ASN C 1 154 ? 9.991 4.706 152.134 1.00 16.54 138 ASN C CA 1
ATOM 4901 C C . ASN C 1 154 ? 10.785 3.974 151.036 1.00 18.95 138 ASN C C 1
ATOM 4902 O O . ASN C 1 154 ? 10.333 2.943 150.549 1.00 16.90 138 ASN C O 1
ATOM 4907 N N . PRO C 1 155 ? 11.960 4.503 150.635 1.00 15.69 139 PRO C N 1
ATOM 4908 C CA . PRO C 1 155 ? 12.694 3.850 149.531 1.00 16.16 139 PRO C CA 1
ATOM 4909 C C . PRO C 1 155 ? 13.246 2.464 149.881 1.00 18.54 139 PRO C C 1
ATOM 4910 O O . PRO C 1 155 ? 13.692 1.741 148.983 1.00 17.56 139 PRO C O 1
ATOM 4914 N N . ASN C 1 156 ? 13.213 2.084 151.155 1.00 18.15 140 ASN C N 1
ATOM 4915 C CA . ASN C 1 156 ? 13.570 0.716 151.521 1.00 13.65 140 ASN C CA 1
ATOM 4916 C C . ASN C 1 156 ? 12.424 -0.269 151.281 1.00 19.44 140 ASN C C 1
ATOM 4917 O O . ASN C 1 156 ? 12.624 -1.484 151.335 1.00 21.11 140 ASN C O 1
ATOM 4922 N N . ALA C 1 157 ? 11.228 0.255 151.028 1.00 14.71 141 ALA C N 1
ATOM 4923 C CA . ALA C 1 157 ? 10.098 -0.584 150.627 1.00 18.03 141 ALA C CA 1
ATOM 4924 C C . ALA C 1 157 ? 9.973 -0.506 149.107 1.00 17.97 141 ALA C C 1
ATOM 4925 O O . ALA C 1 157 ? 9.756 0.566 148.547 1.00 15.84 141 ALA C O 1
ATOM 4927 N N . VAL C 1 158 ? 10.152 -1.640 148.442 1.00 15.63 142 VAL C N 1
ATOM 4928 C CA . VAL C 1 158 ? 10.177 -1.671 146.977 1.00 11.44 142 VAL C CA 1
ATOM 4929 C C . VAL C 1 158 ? 8.749 -1.740 146.456 1.00 10.09 142 VAL C C 1
ATOM 4930 O O . VAL C 1 158 ? 7.977 -2.614 146.868 1.00 15.15 142 VAL C O 1
ATOM 4934 N N . LYS C 1 159 ? 8.403 -0.789 145.592 1.00 12.52 143 LYS C N 1
ATOM 4935 C CA . LYS C 1 159 ? 7.083 -0.724 144.981 1.00 11.03 143 LYS C CA 1
ATOM 4936 C C . LYS C 1 159 ? 7.121 -1.407 143.618 1.00 13.31 143 LYS C C 1
ATOM 4937 O O . LYS C 1 159 ? 8.163 -1.431 142.951 1.00 12.16 143 LYS C O 1
ATOM 4943 N N . VAL C 1 160 ? 5.992 -1.966 143.205 1.00 14.58 144 VAL C N 1
ATOM 4944 C CA . VAL C 1 160 ? 5.926 -2.558 141.873 1.00 10.77 144 VAL C CA 1
ATOM 4945 C C . VAL C 1 160 ? 4.624 -2.111 141.189 1.00 14.80 144 VAL C C 1
ATOM 4946 O O . VAL C 1 160 ? 3.604 -1.916 141.858 1.00 13.79 144 VAL C O 1
ATOM 4950 N N . VAL C 1 161 ? 4.687 -1.910 139.873 1.00 13.71 145 VAL C N 1
ATOM 4951 C CA . VAL C 1 161 ? 3.515 -1.556 139.077 1.00 11.59 145 VAL C CA 1
ATOM 4952 C C . VAL C 1 161 ? 3.320 -2.642 138.022 1.00 11.02 145 VAL C C 1
ATOM 4953 O O . VAL C 1 161 ? 4.282 -3.052 137.368 1.00 13.08 145 VAL C O 1
ATOM 4957 N N . LEU C 1 162 ? 2.084 -3.116 137.877 1.00 11.91 146 LEU C N 1
ATOM 4958 C CA . LEU C 1 162 ? 1.802 -4.293 137.046 1.00 9.59 146 LEU C CA 1
ATOM 4959 C C . LEU C 1 162 ? 0.995 -3.932 135.806 1.00 14.50 146 LEU C C 1
ATOM 4960 O O . LEU C 1 162 ? 0.284 -2.925 135.798 1.00 13.95 146 LEU C O 1
ATOM 4965 N N . ASP C 1 163 ? 1.087 -4.772 134.773 1.00 11.66 147 ASP C N 1
ATOM 4966 C CA . ASP C 1 163 ? 0.189 -4.642 133.623 1.00 12.90 147 ASP C CA 1
ATOM 4967 C C . ASP C 1 163 ? -1.111 -5.421 133.873 1.00 26.29 147 ASP C C 1
ATOM 4968 O O . ASP C 1 163 ? -1.294 -6.000 134.954 1.00 13.93 147 ASP C O 1
ATOM 4973 N N . ALA C 1 164 ? -2.021 -5.406 132.900 1.00 17.14 148 ALA C N 1
ATOM 4974 C CA . ALA C 1 164 ? -3.337 -6.027 133.052 1.00 18.22 148 ALA C CA 1
ATOM 4975 C C . ALA C 1 164 ? -3.274 -7.518 133.371 1.00 17.18 148 ALA C C 1
ATOM 4976 O O . ALA C 1 164 ? -4.187 -8.065 133.986 1.00 19.78 148 ALA C O 1
ATOM 4978 N N . GLU C 1 165 ? -2.219 -8.173 132.911 1.00 14.78 149 GLU C N 1
ATOM 4979 C CA . GLU C 1 165 ? -2.083 -9.616 133.087 1.00 13.90 149 GLU C CA 1
ATOM 4980 C C . GLU C 1 165 ? -1.303 -9.943 134.353 1.00 21.94 149 GLU C C 1
ATOM 4981 O O . GLU C 1 165 ? -1.125 -11.109 134.681 1.00 17.27 149 GLU C O 1
ATOM 4987 N N . GLY C 1 166 ? -0.824 -8.912 135.044 1.00 16.65 150 GLY C N 1
ATOM 4988 C CA . GLY C 1 166 ? -0.061 -9.112 136.271 1.00 16.97 150 GLY C CA 1
ATOM 4989 C C . GLY C 1 166 ? 1.453 -9.228 136.125 1.00 20.72 150 GLY C C 1
ATOM 4990 O O . GLY C 1 166 ? 2.147 -9.509 137.106 1.00 17.58 150 GLY C O 1
ATOM 4991 N N . TYR C 1 167 ? 1.980 -9.028 134.917 1.00 12.92 151 TYR C N 1
ATOM 4992 C CA . TYR C 1 167 ? 3.428 -8.950 134.749 1.00 15.50 151 TYR C CA 1
ATOM 4993 C C . TYR C 1 167 ? 3.917 -7.597 135.243 1.00 14.00 151 TYR C C 1
ATOM 4994 O O . TYR C 1 167 ? 3.224 -6.589 135.101 1.00 14.92 151 TYR C O 1
ATOM 5003 N N . ALA C 1 168 ? 5.115 -7.571 135.814 1.00 12.53 152 ALA C N 1
ATOM 5004 C CA . ALA C 1 168 ? 5.677 -6.313 136.299 1.00 13.25 152 ALA C CA 1
ATOM 5005 C C . ALA C 1 168 ? 6.051 -5.397 135.136 1.00 15.50 152 ALA C C 1
ATOM 5006 O O . ALA C 1 168 ? 6.735 -5.816 134.191 1.00 13.47 152 ALA C O 1
ATOM 5008 N N . LEU C 1 169 ? 5.610 -4.147 135.200 1.00 11.72 153 LEU C N 1
ATOM 5009 C CA . LEU C 1 169 ? 6.114 -3.124 134.285 1.00 8.94 153 LEU C CA 1
ATOM 5010 C C . LEU C 1 169 ? 7.459 -2.621 134.804 1.00 13.80 153 LEU C C 1
ATOM 5011 O O . LEU C 1 169 ? 8.399 -2.428 134.041 1.00 13.34 153 LEU C O 1
ATOM 5016 N N . TYR C 1 170 ? 7.543 -2.411 136.115 1.00 12.05 154 TYR C N 1
ATOM 5017 C CA . TYR C 1 170 ? 8.756 -1.851 136.713 1.00 10.94 154 TYR C CA 1
ATOM 5018 C C . TYR C 1 170 ? 8.716 -2.054 138.220 1.00 17.88 154 TYR C C 1
ATOM 5019 O O . TYR C 1 170 ? 7.629 -2.107 138.801 1.00 11.81 154 TYR C O 1
ATOM 5028 N N . PHE C 1 171 ? 9.895 -2.191 138.833 1.00 11.52 155 PHE C N 1
ATOM 5029 C CA . PHE C 1 171 ? 10.035 -2.228 140.301 1.00 11.74 155 PHE C CA 1
ATOM 5030 C C . PHE C 1 171 ? 10.892 -1.028 140.657 1.00 14.90 155 PHE C C 1
ATOM 5031 O O . PHE C 1 171 ? 11.865 -0.739 139.971 1.00 12.70 155 PHE C O 1
ATOM 5039 N N . SER C 1 172 ? 10.570 -0.335 141.741 1.00 15.82 156 SER C N 1
ATOM 5040 C CA . SER C 1 172 ? 11.354 0.848 142.074 1.00 13.25 156 SER C CA 1
ATOM 5041 C C . SER C 1 172 ? 11.292 1.186 143.543 1.00 13.59 156 SER C C 1
ATOM 5042 O O . SER C 1 172 ? 10.328 0.853 144.242 1.00 12.40 156 SER C O 1
ATOM 5045 N N . ARG C 1 173 ? 12.330 1.868 143.996 1.00 11.14 157 ARG C N 1
ATOM 5046 C CA . ARG C 1 173 ? 12.326 2.440 145.334 1.00 13.62 157 ARG C CA 1
ATOM 5047 C C . ARG C 1 173 ? 11.589 3.773 145.350 1.00 18.28 157 ARG C C 1
ATOM 5048 O O . ARG C 1 173 ? 11.254 4.284 146.416 1.00 17.51 157 ARG C O 1
ATOM 5056 N N . ALA C 1 174 ? 11.346 4.337 144.170 1.00 14.90 158 ALA C N 1
ATOM 5057 C CA . ALA C 1 174 ? 10.515 5.540 144.062 1.00 14.01 158 ALA C CA 1
ATOM 5058 C C . ALA C 1 174 ? 9.040 5.227 144.316 1.00 19.40 158 ALA C C 1
ATOM 5059 O O . ALA C 1 174 ? 8.601 4.073 144.246 1.00 15.74 158 ALA C O 1
ATOM 5061 N N . THR C 1 175 ? 8.270 6.266 144.612 1.00 13.62 159 THR C N 1
ATOM 5062 C CA . THR C 1 175 ? 6.868 6.088 144.954 1.00 15.88 159 THR C CA 1
ATOM 5063 C C . THR C 1 175 ? 6.029 5.960 143.694 1.00 16.81 159 THR C C 1
ATOM 5064 O O . THR C 1 175 ? 5.573 6.968 143.138 1.00 16.13 159 THR C O 1
ATOM 5068 N N . ILE C 1 176 ? 5.865 4.722 143.227 1.00 13.27 160 ILE C N 1
ATOM 5069 C CA . ILE C 1 176 ? 5.120 4.472 141.994 1.00 13.40 160 ILE C CA 1
ATOM 5070 C C . ILE C 1 176 ? 3.978 3.520 142.288 1.00 15.70 160 ILE C C 1
ATOM 5071 O O . ILE C 1 176 ? 4.110 2.642 143.143 1.00 15.62 160 ILE C O 1
ATOM 5076 N N . PRO C 1 177 ? 2.833 3.699 141.607 1.00 12.41 161 PRO C N 1
ATOM 5077 C CA . PRO C 1 177 ? 2.554 4.783 140.652 1.00 15.48 161 PRO C CA 1
ATOM 5078 C C . PRO C 1 177 ? 2.334 6.113 141.360 1.00 18.84 161 PRO C C 1
ATOM 5079 O O . PRO C 1 177 ? 1.659 6.154 142.392 1.00 17.90 161 PRO C O 1
ATOM 5083 N N . TRP C 1 178 ? 2.894 7.184 140.811 1.00 15.96 162 TRP C N 1
ATOM 5084 C CA . TRP C 1 178 ? 2.746 8.506 141.418 1.00 15.56 162 TRP C CA 1
ATOM 5085 C C . TRP C 1 178 ? 1.329 9.046 141.197 1.00 23.98 162 TRP C C 1
ATOM 5086 O O . TRP C 1 178 ? 0.838 9.058 140.075 1.00 19.76 162 TRP C O 1
ATOM 5097 N N . ASP C 1 179 ? 0.678 9.484 142.273 1.00 19.03 163 ASP C N 1
ATOM 5098 C CA . ASP C 1 179 ? -0.688 10.027 142.194 1.00 16.10 163 ASP C CA 1
ATOM 5099 C C . ASP C 1 179 ? -0.590 11.547 141.994 1.00 20.18 163 ASP C C 1
ATOM 5100 O O . ASP C 1 179 ? -0.414 12.292 142.959 1.00 23.98 163 ASP C O 1
ATOM 5105 N N . ARG C 1 180 ? -0.682 12.005 140.744 1.00 19.38 164 ARG C N 1
ATOM 5106 C CA . ARG C 1 180 ? -0.421 13.407 140.440 1.00 18.80 164 ARG C CA 1
ATOM 5107 C C . ARG C 1 180 ? -1.301 14.369 141.244 1.00 17.48 164 ARG C C 1
ATOM 5108 O O . ARG C 1 180 ? -0.799 15.314 141.848 1.00 22.44 164 ARG C O 1
ATOM 5116 N N . ASP C 1 181 ? -2.609 14.139 141.226 1.00 18.74 165 ASP C N 1
ATOM 5117 C CA . ASP C 1 181 ? -3.532 15.101 141.820 1.00 28.12 165 ASP C CA 1
ATOM 5118 C C . ASP C 1 181 ? -3.506 15.053 143.348 1.00 31.57 165 ASP C C 1
ATOM 5119 O O . ASP C 1 181 ? -3.551 16.089 144.009 1.00 26.55 165 ASP C O 1
ATOM 5124 N N . ARG C 1 182 ? -3.436 13.851 143.906 1.00 19.57 166 ARG C N 1
ATOM 5125 C CA . ARG C 1 182 ? -3.396 13.703 145.356 1.00 23.62 166 ARG C CA 1
ATOM 5126 C C . ARG C 1 182 ? -2.104 14.270 145.923 1.00 31.23 166 ARG C C 1
ATOM 5127 O O . ARG C 1 182 ? -2.118 15.056 146.876 1.00 32.04 166 ARG C O 1
ATOM 5135 N N . PHE C 1 183 ? -0.981 13.878 145.332 1.00 20.07 167 PHE C N 1
ATOM 5136 C CA . PHE C 1 183 ? 0.317 14.261 145.873 1.00 24.67 167 PHE C CA 1
ATOM 5137 C C . PHE C 1 183 ? 0.640 15.731 145.653 1.00 28.80 167 PHE C C 1
ATOM 5138 O O . PHE C 1 183 ? 1.433 16.302 146.395 1.00 27.08 167 PHE C O 1
ATOM 5146 N N . ALA C 1 184 ? 0.020 16.349 144.652 1.00 22.11 168 ALA C N 1
ATOM 5147 C CA . ALA C 1 184 ? 0.200 17.784 144.438 1.00 30.83 168 ALA C CA 1
ATOM 5148 C C . ALA C 1 184 ? -0.353 18.571 145.632 1.00 38.48 168 ALA C C 1
ATOM 5149 O O . ALA C 1 184 ? 0.077 19.691 145.901 1.00 43.65 168 ALA C O 1
ATOM 5151 N N . GLU C 1 185 ? -1.301 17.970 146.348 1.00 37.73 169 GLU C N 1
ATOM 5152 C CA . GLU C 1 185 ? -1.910 18.609 147.515 1.00 43.32 169 GLU C CA 1
ATOM 5153 C C . GLU C 1 185 ? -1.238 18.238 148.844 1.00 75.02 169 GLU C C 1
ATOM 5154 O O . GLU C 1 185 ? -1.360 18.963 149.831 1.00 59.10 169 GLU C O 1
ATOM 5160 N N . GLY C 1 186 ? -0.543 17.105 148.873 1.00 43.23 170 GLY C N 1
ATOM 5161 C CA . GLY C 1 186 ? 0.135 16.656 150.080 1.00 52.40 170 GLY C CA 1
ATOM 5162 C C . GLY C 1 186 ? 0.515 15.185 150.042 1.00 86.59 170 GLY C C 1
ATOM 5163 O O . GLY C 1 186 ? -0.031 14.422 149.254 1.00 45.03 170 GLY C O 1
ATOM 5164 N N . LEU C 1 187 ? 1.450 14.783 150.900 1.00 53.93 171 LEU C N 1
ATOM 5165 C CA . LEU C 1 187 ? 1.947 13.407 150.901 1.00 43.04 171 LEU C CA 1
ATOM 5166 C C . LEU C 1 187 ? 1.470 12.612 152.114 1.00 70.82 171 LEU C C 1
ATOM 5167 O O . LEU C 1 187 ? 2.035 11.566 152.441 1.00 39.29 171 LEU C O 1
ATOM 5172 N N . GLU C 1 188 ? 0.427 13.101 152.775 1.00 37.87 172 GLU C N 1
ATOM 5173 C CA . GLU C 1 188 ? -0.010 12.510 154.038 1.00 78.90 172 GLU C CA 1
ATOM 5174 C C . GLU C 1 188 ? -0.892 11.273 153.866 1.00 50.48 172 GLU C C 1
ATOM 5175 O O . GLU C 1 188 ? -1.000 10.456 154.778 1.00 38.67 172 GLU C O 1
ATOM 5181 N N . THR C 1 189 ? -1.518 11.133 152.701 1.00 34.96 173 THR C N 1
ATOM 5182 C CA . THR C 1 189 ? -2.418 10.009 152.456 1.00 42.94 173 THR C CA 1
ATOM 5183 C C . THR C 1 189 ? -2.093 9.328 151.129 1.00 29.35 173 THR C C 1
ATOM 5184 O O . THR C 1 189 ? -1.485 9.939 150.246 1.00 33.28 173 THR C O 1
ATOM 5188 N N . VAL C 1 190 ? -2.500 8.068 151.003 1.00 30.20 174 VAL C N 1
ATOM 5189 C CA . VAL C 1 190 ? -2.322 7.315 149.763 1.00 33.33 174 VAL C CA 1
ATOM 5190 C C . VAL C 1 190 ? -3.615 6.591 149.404 1.00 39.65 174 VAL C C 1
ATOM 5191 O O . VAL C 1 190 ? -4.395 6.232 150.286 1.00 33.85 174 VAL C O 1
ATOM 5195 N N . GLY C 1 191 ? -3.845 6.392 148.108 1.00 39.03 175 GLY C N 1
ATOM 5196 C CA . GLY C 1 191 ? -4.992 5.625 147.649 1.00 35.08 175 GLY C CA 1
ATOM 5197 C C . GLY C 1 191 ? -4.755 4.131 147.803 1.00 31.79 175 GLY C C 1
ATOM 5198 O O . GLY C 1 191 ? -3.896 3.716 148.581 1.00 39.87 175 GLY C O 1
ATOM 5199 N N . ASP C 1 192 ? -5.506 3.323 147.061 1.00 34.22 176 ASP C N 1
ATOM 5200 C CA . ASP C 1 192 ? -5.395 1.869 147.159 1.00 45.50 176 ASP C CA 1
ATOM 5201 C C . ASP C 1 192 ? -4.609 1.273 145.993 1.00 38.45 176 ASP C C 1
ATOM 5202 O O . ASP C 1 192 ? -4.851 0.139 145.584 1.00 52.08 176 ASP C O 1
ATOM 5207 N N . ASN C 1 193 ? -3.658 2.037 145.474 1.00 25.79 177 ASN C N 1
ATOM 5208 C CA . ASN C 1 193 ? -2.955 1.653 144.255 1.00 31.06 177 ASN C CA 1
ATOM 5209 C C . ASN C 1 193 ? -1.520 1.161 144.453 1.00 27.31 177 ASN C C 1
ATOM 5210 O O . ASN C 1 193 ? -0.841 0.848 143.481 1.00 27.59 177 ASN C O 1
ATOM 5215 N N . PHE C 1 194 ? -1.052 1.105 145.694 1.00 16.07 178 PHE C N 1
ATOM 5216 C CA . PHE C 1 194 ? 0.352 0.742 145.932 1.00 17.45 178 PHE C CA 1
ATOM 5217 C C . PHE C 1 194 ? 0.554 -0.731 146.277 1.00 18.09 178 PHE C C 1
ATOM 5218 O O . PHE C 1 194 ? -0.233 -1.328 147.014 1.00 15.39 178 PHE C O 1
ATOM 5226 N N . LEU C 1 195 ? 1.634 -1.305 145.753 1.00 11.18 179 LEU C N 1
ATOM 5227 C CA . LEU C 1 195 ? 1.994 -2.700 146.007 1.00 10.97 179 LEU C CA 1
ATOM 5228 C C . LEU C 1 195 ? 3.434 -2.766 146.522 1.00 13.10 179 LEU C C 1
ATOM 5229 O O . LEU C 1 195 ? 4.334 -2.173 145.914 1.00 15.02 179 LEU C O 1
ATOM 5234 N N . ARG C 1 196 ? 3.639 -3.471 147.638 1.00 13.32 180 ARG C N 1
ATOM 5235 C CA . ARG C 1 196 ? 4.983 -3.720 148.179 1.00 16.21 180 ARG C CA 1
ATOM 5236 C C . ARG C 1 196 ? 5.472 -5.072 147.684 1.00 11.36 180 ARG C C 1
ATOM 5237 O O . ARG C 1 196 ? 4.803 -6.089 147.864 1.00 14.58 180 ARG C O 1
ATOM 5245 N N . HIS C 1 197 ? 6.633 -5.073 147.044 1.00 14.24 181 HIS C N 1
ATOM 5246 C CA . HIS C 1 197 ? 7.227 -6.311 146.558 1.00 12.80 181 HIS C CA 1
ATOM 5247 C C . HIS C 1 197 ? 7.859 -7.096 147.712 1.00 14.96 181 HIS C C 1
ATOM 5248 O O . HIS C 1 197 ? 8.630 -6.545 148.493 1.00 18.15 181 HIS C O 1
ATOM 5255 N N . LEU C 1 198 ? 7.526 -8.379 147.821 1.00 14.00 182 LEU C N 1
ATOM 5256 C CA . LEU C 1 198 ? 8.123 -9.257 148.840 1.00 13.33 182 LEU C CA 1
ATOM 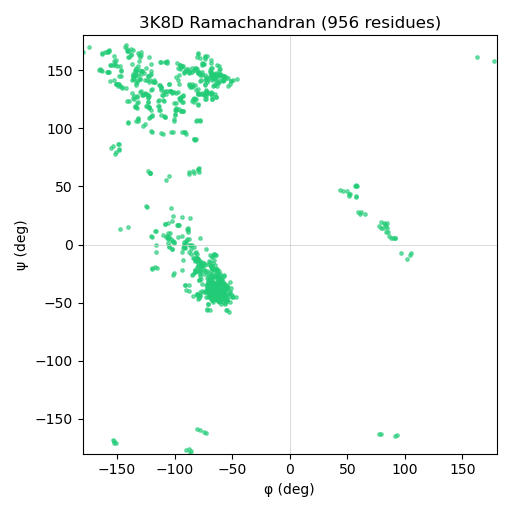5257 C C . LEU C 1 198 ? 9.435 -9.876 148.355 1.00 24.99 182 LEU C C 1
ATOM 5258 O O . LEU C 1 198 ? 9.584 -10.159 147.169 1.00 17.07 182 LEU C O 1
ATOM 5263 N N . GLY C 1 199 ? 10.369 -10.118 149.276 1.00 17.81 183 GLY C N 1
ATOM 5264 C CA . GLY C 1 199 ? 11.671 -10.667 148.917 1.00 18.96 183 GLY C CA 1
ATOM 5265 C C . GLY C 1 199 ? 11.668 -12.169 148.684 1.00 19.79 183 GLY C C 1
ATOM 5266 O O . GLY C 1 199 ? 12.317 -12.938 149.408 1.00 14.07 183 GLY C O 1
ATOM 5267 N N . ILE C 1 200 ? 10.940 -12.601 147.660 1.00 13.66 184 ILE C N 1
ATOM 5268 C CA . ILE C 1 200 ? 10.839 -14.018 147.355 1.00 10.45 184 ILE C CA 1
ATOM 5269 C C . ILE C 1 200 ? 10.742 -14.178 145.833 1.00 21.24 184 ILE C C 1
ATOM 5270 O O . ILE C 1 200 ? 10.000 -13.454 145.177 1.00 19.06 184 ILE C O 1
ATOM 5275 N N . TYR C 1 201 ? 11.496 -15.112 145.270 1.00 13.57 185 TYR C N 1
ATOM 5276 C CA . TYR C 1 201 ? 11.450 -15.325 143.820 1.00 10.53 185 TYR C CA 1
ATOM 5277 C C . TYR C 1 201 ? 11.319 -16.807 143.509 1.00 17.91 185 TYR C C 1
ATOM 5278 O O . TYR C 1 201 ? 11.941 -17.638 144.165 1.00 17.68 185 TYR C O 1
ATOM 5287 N N . GLY C 1 202 ? 10.507 -17.132 142.506 1.00 14.73 186 GLY C N 1
ATOM 5288 C CA . GLY C 1 202 ? 10.456 -18.484 141.991 1.00 12.87 186 GLY C CA 1
ATOM 5289 C C . GLY C 1 202 ? 11.080 -18.481 140.610 1.00 21.59 186 GLY C C 1
ATOM 5290 O O . GLY C 1 202 ? 10.749 -17.640 139.782 1.00 16.31 186 GLY C O 1
ATOM 5291 N N . TYR C 1 203 ? 12.022 -19.384 140.375 1.00 17.41 187 TYR C N 1
ATOM 5292 C CA . TYR C 1 203 ? 12.567 -19.573 139.033 1.00 15.26 187 TYR C CA 1
ATOM 5293 C C . TYR C 1 203 ? 13.168 -20.964 138.909 1.00 27.13 187 TYR C C 1
ATOM 5294 O O . TYR C 1 203 ? 13.662 -21.518 139.891 1.00 20.03 187 TYR C O 1
ATOM 5303 N N . ARG C 1 204 ? 13.116 -21.546 137.717 1.00 23.28 188 ARG C N 1
ATOM 5304 C CA A ARG C 1 204 ? 13.739 -22.845 137.518 0.50 18.02 188 ARG C CA 1
ATOM 5305 C CA B ARG C 1 204 ? 13.739 -22.842 137.489 0.50 18.11 188 ARG C CA 1
ATOM 5306 C C . ARG C 1 204 ? 15.249 -22.664 137.465 1.00 21.63 188 ARG C C 1
ATOM 5307 O O . ARG C 1 204 ? 15.743 -21.572 137.188 1.00 19.74 188 ARG C O 1
ATOM 5322 N N . ALA C 1 205 ? 15.987 -23.728 137.765 1.00 21.86 189 ALA C N 1
ATOM 5323 C CA . ALA C 1 205 ? 17.447 -23.650 137.758 1.00 25.08 189 ALA C CA 1
ATOM 5324 C C . ALA C 1 205 ? 17.977 -23.150 136.411 1.00 17.76 189 ALA C C 1
ATOM 5325 O O . ALA C 1 205 ? 18.966 -22.412 136.350 1.00 19.64 189 ALA C O 1
ATOM 5327 N N . GLY C 1 206 ? 17.316 -23.555 135.331 1.00 20.75 190 GLY C N 1
ATOM 5328 C CA . GLY C 1 206 ? 17.727 -23.141 134.000 1.00 19.90 190 GLY C CA 1
ATOM 5329 C C . GLY C 1 206 ? 17.628 -21.636 133.818 1.00 20.19 190 GLY C C 1
ATOM 5330 O O . GLY C 1 206 ? 18.439 -21.031 133.112 1.00 20.80 190 GLY C O 1
ATOM 5331 N N . PHE C 1 207 ? 16.642 -21.014 134.463 1.00 19.46 191 PHE C N 1
ATOM 5332 C CA . PHE C 1 207 ? 16.528 -19.555 134.390 1.00 14.56 191 PHE C CA 1
ATOM 5333 C C . PHE C 1 207 ? 17.607 -18.872 135.212 1.00 16.82 191 PHE C C 1
ATOM 5334 O O . PHE C 1 207 ? 18.142 -17.837 134.814 1.00 18.26 191 PHE C O 1
ATOM 5342 N N . ILE C 1 208 ? 17.919 -19.435 136.378 1.00 15.04 192 ILE C N 1
ATOM 5343 C CA . ILE C 1 208 ? 19.017 -18.895 137.165 1.00 13.10 192 ILE C CA 1
ATOM 5344 C C . ILE C 1 208 ? 20.311 -18.913 136.350 1.00 15.02 192 ILE C C 1
ATOM 5345 O O . ILE C 1 208 ? 21.111 -17.972 136.401 1.00 17.42 192 ILE C O 1
ATOM 5350 N N . ARG C 1 209 ? 20.510 -19.984 135.585 1.00 16.96 193 ARG C N 1
ATOM 5351 C CA . ARG C 1 209 ? 21.689 -20.089 134.733 1.00 18.70 193 ARG C CA 1
ATOM 5352 C C . ARG C 1 209 ? 21.665 -19.000 133.665 1.00 16.98 193 ARG C C 1
ATOM 5353 O O . ARG C 1 209 ? 22.686 -18.376 133.371 1.00 20.02 193 ARG C O 1
ATOM 5361 N N . ARG C 1 210 ? 20.486 -18.766 133.099 1.00 18.51 194 ARG C N 1
ATOM 5362 C CA . ARG C 1 210 ? 20.318 -17.711 132.105 1.00 17.46 194 ARG C CA 1
ATOM 5363 C C . ARG C 1 210 ? 20.626 -16.337 132.700 1.00 19.92 194 ARG C C 1
ATOM 5364 O O . ARG C 1 210 ? 21.309 -15.520 132.081 1.00 16.32 194 ARG C O 1
ATOM 5372 N N . TYR C 1 211 ? 20.124 -16.090 133.909 1.00 17.06 195 TYR C N 1
ATOM 5373 C CA . TYR C 1 211 ? 20.332 -14.807 134.581 1.00 15.78 195 TYR C CA 1
ATOM 5374 C C . TYR C 1 211 ? 21.814 -14.433 134.688 1.00 14.18 195 TYR C C 1
ATOM 5375 O O . TYR C 1 211 ? 22.202 -13.299 134.379 1.00 15.82 195 TYR C O 1
ATOM 5384 N N . VAL C 1 212 ? 22.658 -15.373 135.120 1.00 14.68 196 VAL C N 1
ATOM 5385 C CA . VAL C 1 212 ? 24.081 -15.057 135.254 1.00 15.95 196 VAL C CA 1
ATOM 5386 C C . VAL C 1 212 ? 24.869 -15.122 133.930 1.00 14.41 196 VAL C C 1
ATOM 5387 O O . VAL C 1 212 ? 26.036 -14.716 133.875 1.00 19.28 196 VAL C O 1
ATOM 5391 N N . ASN C 1 213 ? 24.240 -15.615 132.872 1.00 16.72 197 ASN C N 1
ATOM 5392 C CA . ASN C 1 213 ? 24.851 -15.501 131.541 1.00 15.53 197 ASN C CA 1
ATOM 5393 C C . ASN C 1 213 ? 24.711 -14.098 130.941 1.00 28.24 197 ASN C C 1
ATOM 5394 O O . ASN C 1 213 ? 25.375 -13.758 129.958 1.00 23.15 197 ASN C O 1
ATOM 5399 N N . TRP C 1 214 ? 23.829 -13.288 131.517 1.00 18.35 198 TRP C N 1
ATOM 5400 C CA . TRP C 1 214 ? 23.689 -11.905 131.068 1.00 12.98 198 TRP C CA 1
ATOM 5401 C C . TRP C 1 214 ? 24.722 -11.031 131.755 1.00 17.68 198 TRP C C 1
ATOM 5402 O O . TRP C 1 214 ? 24.907 -11.120 132.974 1.00 22.55 198 TRP C O 1
ATOM 5413 N N . GLN C 1 215 ? 25.372 -10.156 130.997 1.00 15.39 199 GLN C N 1
ATOM 5414 C CA . GLN C 1 215 ? 26.146 -9.082 131.608 1.00 15.12 199 GLN C CA 1
ATOM 5415 C C . GLN C 1 215 ? 25.240 -8.249 132.521 1.00 19.93 199 GLN C C 1
ATOM 5416 O O . GLN C 1 215 ? 24.057 -8.063 132.226 1.00 21.22 199 GLN C O 1
ATOM 5422 N N . PRO C 1 216 ? 25.788 -7.752 133.635 1.00 21.06 200 PRO C N 1
ATOM 5423 C CA . PRO C 1 216 ? 24.967 -6.931 134.537 1.00 19.26 200 PRO C CA 1
ATOM 5424 C C . PRO C 1 216 ? 24.387 -5.713 133.816 1.00 28.43 200 PRO C C 1
ATOM 5425 O O . PRO C 1 216 ? 25.050 -5.119 132.961 1.00 20.52 200 PRO C O 1
ATOM 5429 N N . SER C 1 217 ? 23.142 -5.369 134.133 1.00 18.88 201 SER C N 1
ATOM 5430 C CA . SER C 1 217 ? 22.526 -4.164 133.597 1.00 14.84 201 SER C CA 1
ATOM 5431 C C . SER C 1 217 ? 22.932 -2.931 134.400 1.00 26.46 201 SER C C 1
ATOM 5432 O O . SER C 1 217 ? 23.169 -3.016 135.606 1.00 25.29 201 SER C O 1
ATOM 5435 N N . PRO C 1 218 ? 22.985 -1.766 133.741 1.00 19.87 202 PRO C N 1
ATOM 5436 C CA . PRO C 1 218 ? 23.239 -0.523 134.477 1.00 18.93 202 PRO C CA 1
ATOM 5437 C C . PRO C 1 218 ? 22.102 -0.255 135.463 1.00 23.59 202 PRO C C 1
ATOM 5438 O O . PRO C 1 218 ? 22.308 0.237 136.582 1.00 17.71 202 PRO C O 1
ATOM 5442 N N . LEU C 1 219 ? 20.895 -0.609 135.040 1.00 23.12 203 LEU C N 1
ATOM 5443 C CA . LEU C 1 219 ? 19.688 -0.308 135.798 1.00 19.55 203 LEU C CA 1
ATOM 5444 C C . LEU C 1 219 ? 19.665 -0.977 137.173 1.00 21.19 203 LEU C C 1
ATOM 5445 O O . LEU C 1 219 ? 19.284 -0.355 138.157 1.00 19.63 203 LEU C O 1
ATOM 5450 N N . GLU C 1 220 ? 20.056 -2.246 137.243 1.00 17.37 204 GLU C N 1
ATOM 5451 C CA . GLU C 1 220 ? 20.065 -2.957 138.522 1.00 19.66 204 GLU C CA 1
ATOM 5452 C C . GLU C 1 220 ? 20.994 -2.309 139.552 1.00 15.16 204 GLU C C 1
ATOM 5453 O O . GLU C 1 220 ? 20.746 -2.382 140.746 1.00 18.13 204 GLU C O 1
ATOM 5459 N N . HIS C 1 221 ? 22.066 -1.671 139.093 1.00 16.81 205 HIS C N 1
ATOM 5460 C CA . HIS C 1 221 ? 23.020 -1.064 140.019 1.00 18.82 205 HIS C CA 1
ATOM 5461 C C . HIS C 1 221 ? 22.528 0.281 140.553 1.00 24.89 205 HIS C C 1
ATOM 5462 O O . HIS C 1 221 ? 22.860 0.679 141.670 1.00 26.10 205 HIS C O 1
ATOM 5469 N N . ILE C 1 222 ? 21.745 0.992 139.751 1.00 15.27 206 ILE C N 1
ATOM 5470 C CA . ILE C 1 222 ? 21.249 2.300 140.180 1.00 14.43 206 ILE C CA 1
ATOM 5471 C C . ILE C 1 222 ? 20.209 2.125 141.284 1.00 16.14 206 ILE C C 1
ATOM 5472 O O . ILE C 1 222 ? 20.318 2.720 142.361 1.00 13.91 206 ILE C O 1
ATOM 5477 N N . GLU C 1 223 ? 19.223 1.272 141.030 1.00 14.48 207 GLU C N 1
ATOM 5478 C CA . GLU C 1 223 ? 18.156 1.032 142.000 1.00 15.92 207 GLU C CA 1
ATOM 5479 C C . GLU C 1 223 ? 18.602 0.064 143.087 1.00 17.87 207 GLU C C 1
ATOM 5480 O O . GLU C 1 223 ? 17.985 0.004 144.146 1.00 15.53 207 GLU C O 1
ATOM 5486 N N . MET C 1 224 ? 19.661 -0.705 142.819 1.00 14.84 208 MET C N 1
ATOM 5487 C CA . MET C 1 224 ? 20.052 -1.814 143.703 1.00 15.61 208 MET C CA 1
ATOM 5488 C C . MET C 1 224 ? 18.893 -2.805 143.866 1.00 16.65 208 MET C C 1
ATOM 5489 O O . MET C 1 224 ? 18.514 -3.188 144.985 1.00 14.15 208 MET C O 1
ATOM 5494 N N . LEU C 1 225 ? 18.343 -3.217 142.722 1.00 13.72 209 LEU C N 1
ATOM 5495 C CA . LEU C 1 225 ? 17.259 -4.181 142.654 1.00 12.17 209 LEU C CA 1
ATOM 5496 C C . LEU C 1 225 ? 17.639 -5.226 141.610 1.00 14.65 209 LEU C C 1
ATOM 5497 O O . LEU C 1 225 ? 17.646 -4.939 140.412 1.00 14.67 209 LEU C O 1
ATOM 5502 N N . GLU C 1 226 ? 17.976 -6.432 142.058 1.00 15.66 210 GLU C N 1
ATOM 5503 C CA . GLU C 1 226 ? 18.524 -7.447 141.149 1.00 13.99 210 GLU C CA 1
ATOM 5504 C C . GLU C 1 226 ? 17.530 -7.903 140.066 1.00 15.39 210 GLU C C 1
ATOM 5505 O O . GLU C 1 226 ? 17.932 -8.316 138.970 1.00 15.64 210 GLU C O 1
ATOM 5511 N N . GLN C 1 227 ? 16.240 -7.827 140.375 1.00 15.78 211 GLN C N 1
ATOM 5512 C CA . GLN C 1 227 ? 15.217 -8.295 139.449 1.00 12.34 211 GLN C CA 1
ATOM 5513 C C . GLN C 1 227 ? 15.145 -7.418 138.193 1.00 13.69 211 GLN C C 1
ATOM 5514 O O . GLN C 1 227 ? 14.619 -7.837 137.154 1.00 14.35 211 GLN C O 1
ATOM 5520 N N . LEU C 1 228 ? 15.684 -6.209 138.273 1.00 12.69 212 LEU C N 1
ATOM 5521 C CA . LEU C 1 228 ? 15.630 -5.316 137.115 1.00 14.08 212 LEU C CA 1
ATOM 5522 C C . LEU C 1 228 ? 16.504 -5.800 135.951 1.00 18.17 212 LEU C C 1
ATOM 5523 O O . LEU C 1 228 ? 16.302 -5.389 134.818 1.00 12.64 212 LEU C O 1
ATOM 5528 N N . ARG C 1 229 ? 17.469 -6.675 136.214 1.00 14.41 213 ARG C N 1
ATOM 5529 C CA . ARG C 1 229 ? 18.231 -7.252 135.099 1.00 16.73 213 ARG C CA 1
ATOM 5530 C C . ARG C 1 229 ? 17.293 -7.969 134.122 1.00 13.24 213 ARG C C 1
ATOM 5531 O O . ARG C 1 229 ? 17.467 -7.901 132.899 1.00 15.16 213 ARG C O 1
ATOM 5539 N N . VAL C 1 230 ? 16.300 -8.660 134.665 1.00 12.91 214 VAL C N 1
ATOM 5540 C CA . VAL C 1 230 ? 15.370 -9.430 133.853 1.00 14.34 214 VAL C CA 1
ATOM 5541 C C . VAL C 1 230 ? 14.538 -8.524 132.924 1.00 20.01 214 VAL C C 1
ATOM 5542 O O . VAL C 1 230 ? 14.412 -8.794 131.730 1.00 14.34 214 VAL C O 1
ATOM 5546 N N A LEU C 1 231 ? 13.987 -7.450 133.479 0.50 14.47 215 LEU C N 1
ATOM 5547 N N B LEU C 1 231 ? 13.971 -7.456 133.485 0.50 14.47 215 LEU C N 1
ATOM 5548 C CA A LEU C 1 231 ? 13.216 -6.489 132.690 0.50 10.17 215 LEU C CA 1
ATOM 5549 C CA B LEU C 1 231 ? 13.209 -6.482 132.697 0.50 10.19 215 LEU C CA 1
ATOM 5550 C C A LEU C 1 231 ? 14.092 -5.755 131.685 0.50 12.05 215 LEU C C 1
ATOM 5551 C C B LEU C 1 231 ? 14.095 -5.767 131.683 0.50 12.05 215 LEU C C 1
ATOM 5552 O O A LEU C 1 231 ? 13.661 -5.468 130.566 0.50 13.68 215 LEU C O 1
ATOM 5553 O O B LEU C 1 231 ? 13.671 -5.507 130.555 0.50 13.68 215 LEU C O 1
ATOM 5562 N N . TRP C 1 232 ? 15.324 -5.444 132.083 1.00 13.20 216 TRP C N 1
ATOM 5563 C CA . TRP C 1 232 ? 16.271 -4.771 131.184 1.00 16.46 216 TRP C CA 1
ATOM 5564 C C . TRP C 1 232 ? 16.482 -5.585 129.907 1.00 18.79 216 TRP C C 1
ATOM 5565 O O . TRP C 1 232 ? 16.504 -5.036 128.791 1.00 13.84 216 TRP C O 1
ATOM 5576 N N . TYR C 1 233 ? 16.617 -6.897 130.070 1.00 13.92 217 TYR C N 1
ATOM 5577 C CA . TYR C 1 233 ? 16.832 -7.777 128.916 1.00 16.08 217 TYR C CA 1
ATOM 5578 C C . TYR C 1 233 ? 15.532 -8.268 128.269 1.00 18.09 21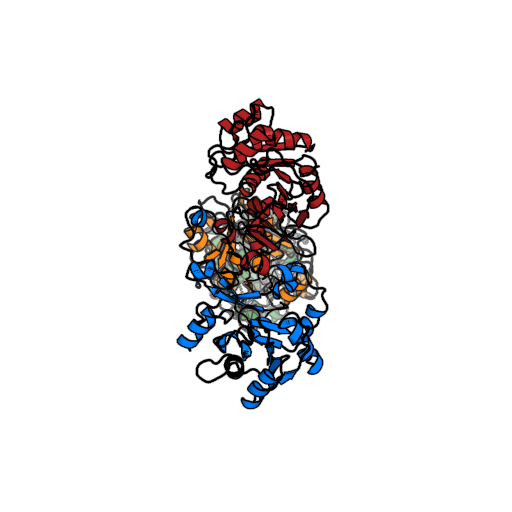7 TYR C C 1
ATOM 5579 O O . TYR C 1 233 ? 15.530 -9.190 127.443 1.00 18.24 217 TYR C O 1
ATOM 5588 N N . GLY C 1 234 ? 14.425 -7.621 128.627 1.00 16.88 218 GLY C N 1
ATOM 5589 C CA . GLY C 1 234 ? 13.177 -7.789 127.906 1.00 15.57 218 GLY C CA 1
ATOM 5590 C C . GLY C 1 234 ? 12.386 -9.035 128.230 1.00 25.54 218 GLY C C 1
ATOM 5591 O O . GLY C 1 234 ? 11.532 -9.446 127.451 1.00 22.72 218 GLY C O 1
ATOM 5592 N N . GLU C 1 235 ? 12.655 -9.643 129.377 1.00 15.64 219 GLU C N 1
ATOM 5593 C CA . GLU C 1 235 ? 11.902 -10.822 129.775 1.00 13.45 219 GLU C CA 1
ATOM 5594 C C . GLU C 1 235 ? 10.931 -10.528 130.903 1.00 20.01 219 GLU C C 1
ATOM 5595 O O . GLU C 1 235 ? 11.099 -9.557 131.635 1.00 19.48 219 GLU C O 1
ATOM 5601 N N . LYS C 1 236 ? 9.906 -11.363 131.028 1.00 16.68 220 LYS C N 1
ATOM 5602 C CA . LYS C 1 236 ? 8.793 -11.054 131.926 1.00 22.05 220 LYS C CA 1
ATOM 5603 C C . LYS C 1 236 ? 8.970 -11.610 133.330 1.00 27.14 220 LYS C C 1
ATOM 5604 O O . LYS C 1 236 ? 9.588 -12.658 133.527 1.00 16.87 220 LYS C O 1
ATOM 5610 N N . ILE C 1 237 ? 8.423 -10.883 134.301 1.00 12.76 221 ILE C N 1
ATOM 5611 C CA . ILE C 1 237 ? 8.259 -11.405 135.658 1.00 14.26 221 ILE C CA 1
ATOM 5612 C C . ILE C 1 237 ? 6.785 -11.329 136.027 1.00 15.09 221 ILE C C 1
ATOM 5613 O O . ILE C 1 237 ? 6.188 -10.255 135.979 1.00 14.11 221 ILE C O 1
ATOM 5618 N N . HIS C 1 238 ? 6.182 -12.460 136.381 1.00 11.95 222 HIS C N 1
ATOM 5619 C CA . HIS C 1 238 ? 4.798 -12.408 136.828 1.00 10.89 222 HIS C CA 1
ATOM 5620 C C . HIS C 1 238 ? 4.708 -12.152 138.333 1.00 16.40 222 HIS C C 1
ATOM 5621 O O . HIS C 1 238 ? 5.451 -12.745 139.109 1.00 14.94 222 HIS C O 1
ATOM 5628 N N . VAL C 1 239 ? 3.777 -11.284 138.726 1.00 11.34 223 VAL C N 1
ATOM 5629 C CA . VAL C 1 239 ? 3.609 -10.880 140.125 1.00 17.45 223 VAL C CA 1
ATOM 5630 C C . VAL C 1 239 ? 2.198 -11.202 140.617 1.00 19.46 223 VAL C C 1
ATOM 5631 O O . VAL C 1 239 ? 1.220 -10.578 140.202 1.00 18.99 223 VAL C O 1
ATOM 5635 N N . ALA C 1 240 ? 2.094 -12.190 141.495 1.00 14.82 224 ALA C N 1
ATOM 5636 C CA . ALA C 1 240 ? 0.826 -12.491 142.139 1.00 12.91 224 ALA C CA 1
ATOM 5637 C C . ALA C 1 240 ? 0.620 -11.479 143.254 1.00 20.32 224 ALA C C 1
ATOM 5638 O O . ALA C 1 240 ? 1.582 -11.015 143.846 1.00 19.74 224 ALA C O 1
ATOM 5640 N N . VAL C 1 241 ? -0.628 -11.123 143.536 1.00 13.90 225 VAL C N 1
ATOM 5641 C CA . VAL C 1 241 ? -0.894 -10.217 144.647 1.00 13.81 225 VAL C CA 1
ATOM 5642 C C . VAL C 1 241 ? -1.576 -10.978 145.782 1.00 22.15 225 VAL C C 1
ATOM 5643 O O . VAL C 1 241 ? -2.606 -11.624 145.575 1.00 18.64 225 VAL C O 1
ATOM 5647 N N . ALA C 1 242 ? -0.987 -10.932 146.975 1.00 18.72 226 ALA C N 1
ATOM 5648 C CA . ALA C 1 242 ? -1.639 -11.525 148.140 1.00 16.75 226 ALA C CA 1
ATOM 5649 C C . ALA C 1 242 ? -2.217 -10.390 148.958 1.00 21.18 226 ALA C C 1
ATOM 5650 O O . ALA C 1 242 ? -1.518 -9.418 149.241 1.00 20.42 226 ALA C O 1
ATOM 5652 N N . GLN C 1 243 ? -3.480 -10.519 149.356 1.00 21.91 227 GLN C N 1
ATOM 5653 C CA . GLN C 1 243 ? -4.176 -9.420 150.015 1.00 26.15 227 GLN C CA 1
ATOM 5654 C C . GLN C 1 243 ? -3.659 -9.152 151.426 1.00 17.71 227 GLN C C 1
ATOM 5655 O O . GLN C 1 243 ? -3.642 -8.006 151.865 1.00 23.54 227 GLN C O 1
ATOM 5661 N N . GLU C 1 244 ? -3.247 -10.206 152.130 1.00 15.00 228 GLU C N 1
ATOM 5662 C CA . GLU C 1 244 ? -2.805 -10.070 153.518 1.00 18.62 228 GLU C CA 1
ATOM 5663 C C . GLU C 1 244 ? -1.505 -10.840 153.779 1.00 25.04 228 GLU C C 1
ATOM 5664 O O . GLU C 1 244 ? -1.467 -12.057 153.623 1.00 25.79 228 GLU C O 1
ATOM 5670 N N . VAL C 1 245 ? -0.453 -10.125 154.186 1.00 15.67 229 VAL C N 1
ATOM 5671 C CA . VAL C 1 245 ? 0.851 -10.730 154.497 1.00 15.13 229 VAL C CA 1
ATOM 5672 C C . VAL C 1 245 ? 1.448 -10.015 155.724 1.00 12.71 229 VAL C C 1
ATOM 5673 O O . VAL C 1 245 ? 1.610 -8.806 155.705 1.00 16.15 229 VAL C O 1
ATOM 5677 N N . PRO C 1 246 ? 1.767 -10.765 156.792 1.00 16.30 230 PRO C N 1
ATOM 5678 C CA . PRO C 1 246 ? 2.246 -10.137 158.038 1.00 16.43 230 PRO C CA 1
ATOM 5679 C C . PRO C 1 246 ? 3.709 -9.720 157.954 1.00 22.68 230 PRO C C 1
ATOM 5680 O O . PRO C 1 246 ? 4.452 -10.217 157.109 1.00 20.23 230 PRO C O 1
ATOM 5684 N N . GLY C 1 247 ? 4.119 -8.817 158.835 1.00 16.12 231 GLY C N 1
ATOM 5685 C CA . GLY C 1 247 ? 5.525 -8.488 158.969 1.00 20.00 231 GLY C CA 1
ATOM 5686 C C . GLY C 1 247 ? 6.055 -7.573 157.883 1.00 33.92 231 GLY C C 1
ATOM 5687 O O . GLY C 1 247 ? 5.299 -6.917 157.160 1.00 19.10 231 GLY C O 1
ATOM 5688 N N . THR C 1 248 ? 7.376 -7.536 157.777 1.00 15.74 232 THR C N 1
ATOM 5689 C CA . THR C 1 248 ? 8.062 -6.693 156.816 1.00 19.43 232 THR C CA 1
ATOM 5690 C C . THR C 1 248 ? 9.447 -7.282 156.569 1.00 21.72 232 THR C C 1
ATOM 5691 O O . THR C 1 248 ? 9.896 -8.145 157.322 1.00 23.20 232 THR C O 1
ATOM 5695 N N . GLY C 1 249 ? 10.120 -6.824 155.520 1.00 16.57 233 GLY C N 1
ATOM 5696 C CA . GLY C 1 249 ? 11.491 -7.243 155.271 1.00 14.47 233 GLY C CA 1
ATOM 5697 C C . GLY C 1 249 ? 12.413 -6.518 156.231 1.00 17.29 233 GLY C C 1
ATOM 5698 O O . GLY C 1 249 ? 12.144 -5.381 156.633 1.00 23.74 233 GLY C O 1
ATOM 5699 N N . VAL C 1 250 ? 13.501 -7.166 156.619 1.00 17.90 234 VAL C N 1
ATOM 5700 C CA . VAL C 1 250 ? 14.390 -6.567 157.603 1.00 12.26 234 VAL C CA 1
ATOM 5701 C C . VAL C 1 250 ? 15.637 -6.010 156.916 1.00 16.74 234 VAL C C 1
ATOM 5702 O O . VAL C 1 250 ? 16.589 -6.737 156.668 1.00 16.04 234 VAL C O 1
ATOM 5706 N N . ASP C 1 251 ? 15.622 -4.711 156.626 1.00 18.59 235 ASP C N 1
ATOM 5707 C CA . ASP C 1 251 ? 16.725 -4.073 155.912 1.00 18.46 235 ASP C CA 1
ATOM 5708 C C . ASP C 1 251 ? 17.393 -2.955 156.709 1.00 21.34 235 ASP C C 1
ATOM 5709 O O . ASP C 1 251 ? 18.532 -2.589 156.436 1.00 22.68 235 ASP C O 1
ATOM 5714 N N . THR C 1 252 ? 16.681 -2.430 157.701 1.00 18.55 236 THR C N 1
ATOM 5715 C CA . THR C 1 252 ? 17.167 -1.304 158.486 1.00 22.64 236 THR C CA 1
ATOM 5716 C C . THR C 1 252 ? 17.012 -1.580 159.974 1.00 22.56 236 THR C C 1
ATOM 5717 O O . THR C 1 252 ? 16.295 -2.504 160.373 1.00 20.65 236 THR C O 1
ATOM 5721 N N . PRO C 1 253 ? 17.698 -0.783 160.808 1.00 23.28 237 PRO C N 1
ATOM 5722 C CA . PRO C 1 253 ? 17.510 -0.880 162.258 1.00 23.95 237 PRO C CA 1
ATOM 5723 C C . PRO C 1 253 ? 16.045 -0.718 162.679 1.00 20.06 237 PRO C C 1
ATOM 5724 O O . PRO C 1 253 ? 15.600 -1.405 163.608 1.00 22.90 237 PRO C O 1
ATOM 5728 N N . GLU C 1 254 ? 15.311 0.174 162.016 1.00 24.68 238 GLU C N 1
ATOM 5729 C CA . GLU C 1 254 ? 13.892 0.365 162.329 1.00 40.85 238 GLU C CA 1
ATOM 5730 C C . GLU C 1 254 ? 13.037 -0.869 161.990 1.00 25.53 238 GLU C C 1
ATOM 5731 O O . GLU C 1 254 ? 12.126 -1.225 162.744 1.00 21.32 238 GLU C O 1
ATOM 5737 N N . ASP C 1 255 ? 13.337 -1.528 160.872 1.00 22.80 239 ASP C N 1
ATOM 5738 C CA . ASP C 1 255 ? 12.672 -2.791 160.544 1.00 22.82 239 ASP C CA 1
ATOM 5739 C C . ASP C 1 255 ? 12.960 -3.807 161.635 1.00 17.22 239 ASP C C 1
ATOM 5740 O O . ASP C 1 255 ? 12.089 -4.586 162.027 1.00 18.44 239 ASP C O 1
ATOM 5745 N N . LEU C 1 256 ? 14.203 -3.823 162.110 1.00 19.71 240 LEU C N 1
ATOM 5746 C CA . LEU C 1 256 ? 14.606 -4.820 163.096 1.00 18.88 240 LEU C CA 1
ATOM 5747 C C . LEU C 1 256 ? 13.821 -4.621 164.395 1.00 19.04 240 LEU C C 1
ATOM 5748 O O . LEU C 1 256 ? 13.352 -5.588 164.996 1.00 18.45 240 LEU C O 1
ATOM 5753 N N . GLU C 1 257 ? 13.673 -3.372 164.819 0.70 14.30 241 GLU C N 1
ATOM 5754 C CA . GLU C 1 257 ? 12.884 -3.090 166.020 0.70 17.99 241 GLU C CA 1
ATOM 5755 C C . GLU C 1 257 ? 11.434 -3.534 165.850 0.70 13.03 241 GLU C C 1
ATOM 5756 O O . GLU C 1 257 ? 10.809 -4.069 166.770 0.70 10.00 241 GLU C O 1
ATOM 5762 N N . ARG C 1 258 ? 10.903 -3.324 164.656 1.00 19.05 242 ARG C N 1
ATOM 5763 C CA . ARG C 1 258 ? 9.520 -3.680 164.382 1.00 20.40 242 ARG C CA 1
ATOM 5764 C C . ARG C 1 258 ? 9.296 -5.193 164.401 1.00 18.90 242 ARG C C 1
ATOM 5765 O O . ARG C 1 258 ? 8.358 -5.685 165.028 1.00 18.17 242 ARG C O 1
ATOM 5773 N N . VAL C 1 259 ? 10.153 -5.937 163.711 1.00 14.63 243 VAL C N 1
ATOM 5774 C CA . VAL C 1 259 ? 10.019 -7.383 163.721 1.00 14.10 243 VAL C CA 1
ATOM 5775 C C . VAL C 1 259 ? 10.283 -7.966 165.121 1.00 15.11 243 VAL C C 1
ATOM 5776 O O . VAL C 1 259 ? 9.653 -8.955 165.525 1.00 16.97 243 VAL C O 1
ATOM 5780 N N . ARG C 1 260 ? 11.208 -7.367 165.864 1.00 17.74 244 ARG C N 1
ATOM 5781 C CA . ARG C 1 260 ? 11.440 -7.827 167.233 1.00 17.32 244 ARG C CA 1
ATOM 5782 C C . ARG C 1 260 ? 10.165 -7.653 168.063 1.00 21.31 244 ARG C C 1
ATOM 5783 O O . ARG C 1 260 ? 9.801 -8.516 168.862 1.00 20.64 244 ARG C O 1
ATOM 5791 N N . ALA C 1 261 ? 9.482 -6.535 167.859 1.00 17.77 245 ALA C N 1
ATOM 5792 C CA . ALA C 1 261 ? 8.238 -6.271 168.581 1.00 23.81 245 ALA C CA 1
ATOM 5793 C C . ALA C 1 261 ? 7.104 -7.219 168.183 1.00 27.66 245 ALA C C 1
ATOM 5794 O O . ALA C 1 261 ? 6.291 -7.595 169.025 1.00 23.95 245 ALA C O 1
ATOM 5796 N N . GLU C 1 262 ? 7.070 -7.619 166.912 1.00 18.85 246 GLU C N 1
ATOM 5797 C CA . GLU C 1 262 ? 5.914 -8.324 166.346 1.00 18.11 246 GLU C CA 1
ATOM 5798 C C . GLU C 1 262 ? 6.052 -9.843 166.223 1.00 30.79 246 GLU C C 1
ATOM 5799 O O . GLU C 1 262 ? 5.050 -10.545 166.150 1.00 27.10 246 GLU C O 1
ATOM 5805 N N . MET C 1 263 ? 7.276 -10.351 166.140 1.00 20.93 247 MET C N 1
ATOM 5806 C CA . MET C 1 263 ? 7.456 -11.790 165.954 1.00 23.85 247 MET C CA 1
ATOM 5807 C C . MET C 1 263 ? 7.029 -12.537 167.221 1.00 25.68 247 MET C C 1
ATOM 5808 O O . MET C 1 263 ? 7.755 -12.551 168.216 1.00 44.41 247 MET C O 1
ATOM 5813 N N . SER D 1 18 ? 22.616 31.536 90.076 1.00 78.24 2 SER D N 1
ATOM 5814 C CA . SER D 1 18 ? 22.233 32.159 91.337 1.00 58.99 2 SER D CA 1
ATOM 5815 C C . SER D 1 18 ? 20.716 32.167 91.565 1.00 46.81 2 SER D C 1
ATOM 5816 O O . SER D 1 18 ? 20.259 32.431 92.674 1.00 33.47 2 SER D O 1
ATOM 5819 N N . PHE D 1 19 ? 19.935 31.878 90.527 1.00 25.88 3 PHE D N 1
ATOM 5820 C CA . PHE D 1 19 ? 18.496 31.699 90.719 1.00 25.09 3 PHE D CA 1
ATOM 5821 C C . PHE D 1 19 ? 17.843 30.776 89.687 1.00 27.79 3 PHE D C 1
ATOM 5822 O O . PHE D 1 19 ? 18.372 30.570 88.597 1.00 27.61 3 PHE D O 1
ATOM 5830 N N . VAL D 1 20 ? 16.687 30.228 90.057 1.00 19.37 4 VAL D N 1
ATOM 5831 C CA . VAL D 1 20 ? 15.920 29.334 89.198 1.00 21.90 4 VAL D CA 1
ATOM 5832 C C . VAL D 1 20 ? 14.659 30.047 88.717 1.00 25.44 4 VAL D C 1
ATOM 5833 O O . VAL D 1 20 ? 13.944 30.642 89.514 1.00 21.69 4 VAL D O 1
ATOM 5837 N N . VAL D 1 21 ? 14.388 30.001 87.416 1.00 17.95 5 VAL D N 1
ATOM 5838 C CA . VAL D 1 21 ? 13.132 30.538 86.910 1.00 16.72 5 VAL D CA 1
ATOM 5839 C C . VAL D 1 21 ? 12.156 29.394 86.717 1.00 19.90 5 VAL D C 1
ATOM 5840 O O . VAL D 1 21 ? 12.492 28.375 86.106 1.00 19.49 5 VAL D O 1
ATOM 5844 N N . ILE D 1 22 ? 10.949 29.550 87.245 1.00 14.07 6 ILE D N 1
ATOM 5845 C CA . ILE D 1 22 ? 9.882 28.608 86.947 1.00 15.67 6 ILE D CA 1
ATOM 5846 C C . ILE D 1 22 ? 8.718 29.390 86.357 1.00 19.76 6 ILE D C 1
ATOM 5847 O O . ILE D 1 22 ? 8.278 30.380 86.933 1.00 19.40 6 ILE D O 1
ATOM 5852 N N . ILE D 1 23 ? 8.248 28.957 85.191 1.00 17.00 7 ILE D N 1
ATOM 5853 C CA . ILE D 1 23 ? 7.147 29.616 84.498 1.00 12.12 7 ILE D CA 1
ATOM 5854 C C . ILE D 1 23 ? 5.911 28.735 84.577 1.00 20.25 7 ILE D C 1
ATOM 5855 O O . ILE D 1 23 ? 5.860 27.678 83.939 1.00 21.31 7 ILE D O 1
ATOM 5860 N N . PRO D 1 24 ? 4.905 29.158 85.359 1.00 17.65 8 PRO D N 1
ATOM 5861 C CA . PRO D 1 24 ? 3.668 28.380 85.445 1.00 19.09 8 PRO D CA 1
ATOM 5862 C C . PRO D 1 24 ? 2.792 28.670 84.235 1.00 22.95 8 PRO D C 1
ATOM 5863 O O . PRO D 1 24 ? 2.551 29.837 83.912 1.00 21.16 8 PRO D O 1
ATOM 5867 N N . ALA D 1 25 ? 2.317 27.627 83.566 1.00 16.46 9 ALA D N 1
ATOM 5868 C CA . ALA D 1 25 ? 1.522 27.830 82.360 1.00 21.78 9 ALA D CA 1
ATOM 5869 C C . ALA D 1 25 ? 0.482 26.741 82.179 1.00 24.76 9 ALA D C 1
ATOM 5870 O O . ALA D 1 25 ? 0.699 25.797 81.427 1.00 20.18 9 ALA D O 1
ATOM 5872 N N . ARG D 1 26 ? -0.647 26.880 82.864 1.00 15.91 10 ARG D N 1
ATOM 5873 C CA . ARG D 1 26 ? -1.761 25.962 82.694 1.00 20.38 10 ARG D CA 1
ATOM 5874 C C . ARG D 1 26 ? -2.482 26.272 81.393 1.00 24.06 10 ARG D C 1
ATOM 5875 O O . ARG D 1 26 ? -2.462 27.403 80.913 1.00 18.58 10 ARG D O 1
ATOM 5883 N N . TYR D 1 27 ? -3.148 25.274 80.829 1.00 19.30 11 TYR D N 1
ATOM 5884 C CA . TYR D 1 27 ? -3.777 25.461 79.528 1.00 19.79 11 TYR D CA 1
ATOM 5885 C C . TYR D 1 27 ? -5.097 26.241 79.587 1.00 20.61 11 TYR D C 1
ATOM 5886 O O . TYR D 1 27 ? -5.328 27.134 78.770 1.00 22.79 11 TYR D O 1
ATOM 5895 N N . ALA D 1 28 ? -5.947 25.922 80.563 1.00 18.67 12 ALA D N 1
ATOM 5896 C CA . ALA D 1 28 ? -7.336 26.390 80.560 1.00 27.86 12 ALA D CA 1
ATOM 5897 C C . ALA D 1 28 ? -7.583 27.757 81.215 1.00 36.02 12 ALA D C 1
ATOM 5898 O O . ALA D 1 28 ? -8.323 27.859 82.199 1.00 20.47 12 ALA D O 1
ATOM 5900 N N . SER D 1 29 ? -6.982 28.805 80.660 1.00 23.14 13 SER D N 1
ATOM 5901 C CA . SER D 1 29 ? -7.302 30.171 81.067 1.00 23.40 13 SER D CA 1
ATOM 5902 C C . SER D 1 29 ? -8.727 30.498 80.665 1.00 20.36 13 SER D C 1
ATOM 5903 O O . SER D 1 29 ? -9.197 30.051 79.617 1.00 22.27 13 SER D O 1
ATOM 5906 N N . THR D 1 30 ? -9.408 31.296 81.480 1.00 22.01 14 THR D N 1
ATOM 5907 C CA . THR D 1 30 ? -10.810 31.600 81.233 1.00 22.85 14 THR D CA 1
ATOM 5908 C C . THR D 1 30 ? -11.004 32.853 80.385 1.00 29.13 14 THR D C 1
ATOM 5909 O O . THR D 1 30 ? -11.924 32.910 79.579 1.00 22.10 14 THR D O 1
ATOM 5913 N N . ARG D 1 31 ? -10.142 33.854 80.554 1.00 18.57 15 ARG D N 1
ATOM 5914 C CA . ARG D 1 31 ? -10.298 35.106 79.809 1.00 19.29 15 ARG D CA 1
ATOM 5915 C C . ARG D 1 31 ? -9.714 35.007 78.392 1.00 20.89 15 ARG D C 1
ATOM 5916 O O . ARG D 1 31 ? -10.101 35.764 77.494 1.00 22.84 15 ARG D O 1
ATOM 5924 N N . LEU D 1 32 ? -8.779 34.081 78.213 1.00 17.34 16 LEU D N 1
ATOM 5925 C CA . LEU D 1 32 ? -8.167 33.808 76.910 1.00 21.34 16 LEU D CA 1
ATOM 5926 C C . LEU D 1 32 ? -7.808 32.319 76.853 1.00 22.29 16 LEU D C 1
ATOM 5927 O O . LEU D 1 32 ? -6.694 31.928 77.188 1.00 24.88 16 LEU D O 1
ATOM 5932 N N . PRO D 1 33 ? -8.766 31.476 76.441 1.00 30.69 17 PRO D N 1
ATOM 5933 C CA . PRO D 1 33 ? -8.578 30.018 76.445 1.00 31.24 17 PRO D CA 1
ATOM 5934 C C . PRO D 1 33 ? -7.307 29.545 75.731 1.00 24.84 17 PRO D C 1
ATOM 5935 O O . PRO D 1 33 ? -6.957 30.059 74.668 1.00 24.07 17 PRO D O 1
ATOM 5939 N N . GLY D 1 34 ? -6.626 28.575 76.335 1.00 16.63 18 GLY D N 1
ATOM 5940 C CA . GLY D 1 34 ? -5.435 27.964 75.759 1.00 21.70 18 GLY D CA 1
ATOM 5941 C C . GLY D 1 34 ? -4.271 28.916 75.533 1.00 29.42 18 GLY D C 1
ATOM 5942 O O . GLY D 1 34 ? -3.430 28.682 74.665 1.00 21.04 18 GLY D O 1
ATOM 5943 N N . LYS D 1 35 ? -4.190 29.976 76.330 1.00 20.28 19 LYS D N 1
ATOM 5944 C CA . LYS D 1 35 ? -3.256 31.065 76.018 1.00 16.46 19 LYS D CA 1
ATOM 5945 C C . LYS D 1 35 ? -1.755 30.735 75.953 1.00 13.03 19 LYS D C 1
ATOM 5946 O O . LYS D 1 35 ? -1.023 31.422 75.243 1.00 22.62 19 LYS D O 1
ATOM 5952 N N . PRO D 1 36 ? -1.280 29.680 76.650 1.00 15.75 20 PRO D N 1
ATOM 5953 C CA . PRO D 1 36 ? 0.167 29.483 76.496 1.00 12.61 20 PRO D CA 1
ATOM 5954 C C . PRO D 1 36 ? 0.515 29.133 75.048 1.00 20.20 20 PRO D C 1
ATOM 5955 O O . PRO D 1 36 ? 1.647 29.313 74.612 1.00 16.01 20 PRO D O 1
ATOM 5959 N N . LEU D 1 37 ? -0.466 28.643 74.304 1.00 16.33 21 LEU D N 1
ATOM 5960 C CA . LEU D 1 37 ? -0.217 28.242 72.929 1.00 21.15 21 LEU D CA 1
ATOM 5961 C C . LEU D 1 37 ? -0.670 29.257 71.877 1.00 28.14 21 LEU D C 1
ATOM 5962 O O . LEU D 1 37 ? -0.530 28.999 70.680 1.00 21.69 21 LEU D O 1
ATOM 5967 N N . VAL D 1 38 ? -1.207 30.405 72.288 1.00 17.03 22 VAL D N 1
ATOM 5968 C CA . VAL D 1 38 ? -1.635 31.373 71.271 1.00 17.31 22 VAL D CA 1
ATOM 5969 C C . VAL D 1 38 ? -0.444 31.860 70.454 1.00 24.34 22 VAL D C 1
ATOM 5970 O O . VAL D 1 38 ? 0.639 32.089 70.988 1.00 20.21 22 VAL D O 1
ATOM 5974 N N . ASP D 1 39 ? -0.645 32.000 69.146 1.00 19.72 23 ASP D N 1
ATOM 5975 C CA . ASP D 1 39 ? 0.429 32.419 68.257 1.00 20.06 23 ASP D CA 1
ATOM 5976 C C . ASP D 1 39 ? 0.737 33.904 68.432 1.00 17.04 23 ASP D C 1
ATOM 5977 O O . ASP D 1 39 ? -0.149 34.737 68.331 1.00 21.74 23 ASP D O 1
ATOM 5982 N N . ILE D 1 40 ? 1.994 34.223 68.704 1.00 18.23 24 ILE D N 1
ATOM 5983 C CA . ILE D 1 40 ? 2.439 35.610 68.675 1.00 22.05 24 ILE D CA 1
ATOM 5984 C C . ILE D 1 40 ? 3.550 35.726 67.629 1.00 16.68 24 ILE D C 1
ATOM 5985 O O . ILE D 1 40 ? 4.714 35.397 67.885 1.00 17.23 24 ILE D O 1
ATOM 5990 N N . ASN D 1 41 ? 3.163 36.156 66.434 1.00 20.21 25 ASN D N 1
ATOM 5991 C CA . ASN D 1 41 ? 4.117 36.375 65.354 1.00 17.32 25 ASN D CA 1
ATOM 5992 C C . ASN D 1 41 ? 5.054 35.203 65.068 1.00 16.54 25 ASN D C 1
ATOM 5993 O O . ASN D 1 41 ? 6.256 35.393 64.875 1.00 20.11 25 ASN D O 1
ATOM 5998 N N . GLY D 1 42 ? 4.498 33.994 65.045 1.00 19.11 26 GLY D N 1
ATOM 5999 C CA . GLY D 1 42 ? 5.242 32.829 64.601 1.00 19.32 26 GLY D CA 1
ATOM 6000 C C . GLY D 1 42 ? 5.724 31.892 65.693 1.00 29.60 26 GLY D C 1
ATOM 6001 O O . GLY D 1 42 ? 6.232 30.816 65.386 1.00 22.76 26 GLY D O 1
ATOM 6002 N N . LYS D 1 43 ? 5.585 32.295 66.958 1.00 18.10 27 LYS D N 1
ATOM 6003 C CA . LYS D 1 43 ? 5.933 31.425 68.087 1.00 17.17 27 LYS D CA 1
ATOM 6004 C C . LYS D 1 43 ? 4.839 31.512 69.151 1.00 18.94 27 LYS D C 1
ATOM 6005 O O . LYS D 1 43 ? 4.249 32.569 69.345 1.00 21.40 27 LYS D O 1
ATOM 6011 N N . PRO D 1 44 ? 4.555 30.396 69.839 1.00 17.12 28 PRO D N 1
ATOM 6012 C CA . PRO D 1 44 ? 3.520 30.453 70.878 1.00 16.91 28 PRO D CA 1
ATOM 6013 C C . PRO D 1 44 ? 3.976 31.303 72.078 1.00 12.88 28 PRO D C 1
ATOM 6014 O O . PRO D 1 44 ? 5.174 31.397 72.333 1.00 18.64 28 PRO D O 1
ATOM 6018 N N . MET D 1 45 ? 3.026 31.907 72.791 1.00 14.72 29 MET D N 1
ATOM 6019 C CA . MET D 1 45 ? 3.355 32.786 73.911 1.00 16.13 29 MET D CA 1
ATOM 6020 C C . MET D 1 45 ? 4.339 32.146 74.888 1.00 13.41 29 MET D C 1
ATOM 6021 O O . MET D 1 45 ? 5.291 32.784 75.320 1.00 15.53 29 MET D O 1
ATOM 6026 N N . ILE D 1 46 ? 4.114 30.885 75.240 1.00 14.25 30 ILE D N 1
ATOM 6027 C CA . ILE D 1 46 ? 4.977 30.246 76.236 1.00 12.54 30 ILE D CA 1
ATOM 6028 C C . ILE D 1 46 ? 6.440 30.219 75.785 1.00 20.29 30 ILE D C 1
ATOM 6029 O O . ILE D 1 46 ? 7.351 30.356 76.600 1.00 13.86 30 ILE D O 1
ATOM 6034 N N . VAL D 1 47 ? 6.676 30.089 74.479 1.00 16.99 31 VAL D N 1
ATOM 6035 C CA . VAL D 1 47 ? 8.049 30.089 73.984 1.00 15.34 31 VAL D CA 1
ATOM 6036 C C . VAL D 1 47 ? 8.691 31.478 74.070 1.00 16.30 31 VAL D C 1
ATOM 6037 O O . VAL D 1 47 ? 9.892 31.594 74.315 1.00 18.12 31 VAL D O 1
ATOM 6041 N N . HIS D 1 48 ? 7.900 32.528 73.865 1.00 14.74 32 HIS D N 1
ATOM 6042 C CA . HIS D 1 48 ? 8.406 33.884 74.080 1.00 20.39 32 HIS D CA 1
ATOM 6043 C C . HIS D 1 48 ? 8.836 34.103 75.539 1.00 17.98 32 HIS D C 1
ATOM 6044 O O . HIS D 1 48 ? 9.887 34.695 75.792 1.00 16.31 32 HIS D O 1
ATOM 6051 N N . VAL D 1 49 ? 8.027 33.640 76.491 1.00 14.15 33 VAL D N 1
ATOM 6052 C CA . VAL D 1 49 ? 8.371 33.799 77.915 1.00 13.11 33 VAL D CA 1
ATOM 6053 C C . VAL D 1 49 ? 9.667 33.054 78.219 1.00 13.95 33 VAL D C 1
ATOM 6054 O O . VAL D 1 49 ? 10.559 33.584 78.881 1.00 18.00 33 VAL D O 1
ATOM 6058 N N . LEU D 1 50 ? 9.777 31.823 77.714 1.00 16.12 34 LEU D N 1
ATOM 6059 C CA . LEU D 1 50 ? 11.016 31.055 77.825 1.00 17.72 34 LEU D CA 1
ATOM 6060 C C . LEU D 1 50 ? 12.219 31.860 77.315 1.00 14.55 34 LEU D C 1
ATOM 6061 O O . LEU D 1 50 ? 13.279 31.884 77.955 1.00 21.05 34 LEU D O 1
ATOM 6066 N N . GLU D 1 51 ? 12.063 32.525 76.169 1.00 15.32 35 GLU D N 1
ATOM 6067 C CA . GLU D 1 51 ? 13.159 33.336 75.632 1.00 19.05 35 GLU D CA 1
ATOM 6068 C C . GLU D 1 51 ? 13.548 34.496 76.566 1.00 23.83 35 GLU D C 1
ATOM 6069 O O . GLU D 1 51 ? 14.730 34.773 76.751 1.00 20.22 35 GLU D O 1
ATOM 6075 N N . ARG D 1 52 ? 12.563 35.165 77.162 1.00 15.68 36 ARG D N 1
ATOM 6076 C CA . ARG D 1 52 ? 12.871 36.184 78.172 1.00 16.57 36 ARG D CA 1
ATOM 6077 C C . ARG D 1 52 ? 13.643 35.566 79.339 1.00 18.74 36 ARG D C 1
ATOM 6078 O O . ARG D 1 52 ? 14.604 36.150 79.838 1.00 19.41 36 ARG D O 1
ATOM 6086 N N . ALA D 1 53 ? 13.227 34.383 79.781 1.00 16.86 37 ALA D N 1
ATOM 6087 C CA . ALA D 1 53 ? 13.900 33.735 80.908 1.00 18.41 37 ALA D CA 1
ATOM 6088 C C . ALA D 1 53 ? 15.351 33.377 80.568 1.00 28.03 37 ALA D C 1
ATOM 6089 O O . ALA D 1 53 ? 16.246 33.497 81.408 1.00 19.52 37 ALA D O 1
ATOM 6091 N N . ARG D 1 54 ? 15.584 32.943 79.334 1.00 21.75 38 ARG D N 1
ATOM 6092 C CA . ARG D 1 54 ? 16.941 32.621 78.905 1.00 18.60 38 ARG D CA 1
ATOM 6093 C C . ARG D 1 54 ? 17.816 33.862 78.924 1.00 26.97 38 ARG D C 1
ATOM 6094 O O . ARG D 1 54 ? 18.968 33.805 79.343 1.00 26.66 38 ARG D O 1
ATOM 6102 N N . GLU D 1 55 ? 17.259 34.987 78.481 1.00 16.42 39 GLU D N 1
ATOM 6103 C CA . GLU D 1 55 ? 18.008 36.232 78.428 1.00 20.05 39 GLU D CA 1
ATOM 6104 C C . GLU D 1 55 ? 18.424 36.731 79.819 1.00 20.90 39 GLU D C 1
ATOM 6105 O O . GLU D 1 55 ? 19.366 37.511 79.946 1.00 20.25 39 GLU D O 1
ATOM 6111 N N . SER D 1 56 ? 17.730 36.274 80.853 1.00 20.05 40 SER D N 1
ATOM 6112 C CA . SER D 1 56 ? 18.014 36.722 82.216 1.00 16.79 40 SER D CA 1
ATOM 6113 C C . SER D 1 56 ? 19.265 36.074 82.793 1.00 31.32 40 SER D C 1
ATOM 6114 O O . SER D 1 56 ? 19.806 36.559 83.775 1.00 26.19 40 SER D O 1
ATOM 6117 N N . GLY D 1 57 ? 19.710 34.972 82.197 1.00 31.27 41 GLY D N 1
ATOM 6118 C CA . GLY D 1 57 ? 20.903 34.288 82.669 1.00 37.42 41 GLY D CA 1
ATOM 6119 C C . GLY D 1 57 ? 20.657 33.283 83.783 1.00 38.24 41 GLY D C 1
ATOM 6120 O O . GLY D 1 57 ? 21.597 32.751 84.370 1.00 43.91 41 GLY D O 1
ATOM 6121 N N . ALA D 1 58 ? 19.387 33.032 84.080 1.00 25.93 42 ALA D N 1
ATOM 6122 C CA . ALA D 1 58 ? 18.999 32.050 85.087 1.00 25.44 42 ALA D CA 1
ATOM 6123 C C . ALA D 1 58 ? 19.769 30.745 84.927 1.00 48.45 42 ALA D C 1
ATOM 6124 O O . ALA D 1 58 ? 20.011 30.297 83.806 1.00 32.56 42 ALA D O 1
ATOM 6126 N N . GLU D 1 59 ? 20.127 30.131 86.053 1.00 31.43 43 GLU D N 1
ATOM 6127 C CA . GLU D 1 59 ? 20.898 28.889 86.048 1.00 54.59 43 GLU D CA 1
ATOM 6128 C C . GLU D 1 59 ? 20.058 27.707 85.574 1.00 51.94 43 GLU D C 1
ATOM 6129 O O . GLU D 1 59 ? 20.577 26.745 85.012 1.00 42.09 43 GLU D O 1
ATOM 6131 N N . ARG D 1 60 ? 18.755 27.784 85.810 1.00 24.31 44 ARG D N 1
ATOM 6132 C CA . ARG D 1 60 ? 17.839 26.723 85.423 1.00 26.63 44 ARG D CA 1
ATOM 6133 C C . ARG D 1 60 ? 16.472 27.320 85.146 1.00 33.79 44 ARG D C 1
ATOM 6134 O O . ARG D 1 60 ? 16.006 28.195 85.875 1.00 23.61 44 ARG D O 1
ATOM 6142 N N . ILE D 1 61 ? 15.830 26.843 84.090 1.00 21.53 45 ILE D N 1
ATOM 6143 C CA . ILE D 1 61 ? 14.539 27.374 83.680 1.00 18.95 45 ILE D CA 1
ATOM 6144 C C . ILE D 1 61 ? 13.564 26.231 83.434 1.00 27.09 45 ILE D C 1
ATOM 6145 O O . ILE D 1 61 ? 13.826 25.356 82.614 1.00 26.45 45 ILE D O 1
ATOM 6150 N N . ILE D 1 62 ? 12.438 26.247 84.141 1.00 16.74 46 ILE D N 1
ATOM 6151 C CA . ILE D 1 62 ? 11.459 25.169 84.068 1.00 17.01 46 ILE D CA 1
ATOM 6152 C C . ILE D 1 62 ? 10.090 25.721 83.728 1.00 25.32 46 ILE D C 1
ATOM 6153 O O . ILE D 1 62 ? 9.631 26.665 84.368 1.00 23.28 46 ILE D O 1
ATOM 6158 N N . VAL D 1 63 ? 9.432 25.152 82.721 1.00 16.33 47 VAL D N 1
ATOM 6159 C CA . VAL D 1 63 ? 8.027 25.474 82.490 1.00 12.65 47 VAL D CA 1
ATOM 6160 C C . VAL D 1 63 ? 7.148 24.449 83.194 1.00 25.76 47 VAL D C 1
ATOM 6161 O O . VAL D 1 63 ? 7.259 23.242 82.948 1.00 23.13 47 VAL D O 1
ATOM 6165 N N . ALA D 1 64 ? 6.284 24.929 84.084 1.00 17.78 48 ALA D N 1
ATOM 6166 C CA . ALA D 1 64 ? 5.377 24.052 84.820 1.00 19.81 48 ALA D CA 1
ATOM 6167 C C . ALA D 1 64 ? 4.017 24.079 84.157 1.00 22.49 48 ALA D C 1
ATOM 6168 O O . ALA D 1 64 ? 3.358 25.122 84.118 1.00 18.87 48 ALA D O 1
ATOM 6170 N N . THR D 1 65 ? 3.584 22.942 83.626 1.00 18.70 49 THR D N 1
ATOM 6171 C CA . THR D 1 65 ? 2.302 22.907 82.944 1.00 12.83 49 THR D CA 1
ATOM 6172 C C . THR D 1 65 ? 1.473 21.677 83.303 1.00 18.49 49 THR D C 1
ATOM 6173 O O . THR D 1 65 ? 1.974 20.739 83.914 1.00 25.72 49 THR D O 1
ATOM 6177 N N . ASP D 1 66 ? 0.200 21.701 82.923 1.00 19.35 50 ASP D N 1
ATOM 6178 C CA . ASP D 1 66 ? -0.702 20.583 83.171 1.00 24.93 50 ASP D CA 1
ATOM 6179 C C . ASP D 1 66 ? -1.173 19.960 81.858 1.00 24.40 50 ASP D C 1
ATOM 6180 O O . ASP D 1 66 ? -2.098 19.152 81.848 1.00 22.73 50 ASP D O 1
ATOM 6185 N N . HIS D 1 67 ? -0.541 20.333 80.749 1.00 18.01 51 HIS D N 1
ATOM 6186 C CA . HIS D 1 67 ? -1.098 19.984 79.438 1.00 22.57 51 HIS D CA 1
ATOM 6187 C C . HIS D 1 67 ? -0.013 19.510 78.475 1.00 27.67 51 HIS D C 1
ATOM 6188 O O . HIS D 1 67 ? 1.017 20.166 78.324 1.00 21.48 51 HIS D O 1
ATOM 6195 N N . GLU D 1 68 ? -0.238 18.370 77.822 1.00 22.77 52 GLU D N 1
ATOM 6196 C CA . GLU D 1 68 ? 0.800 17.785 76.977 1.00 25.91 52 GLU D CA 1
ATOM 6197 C C . GLU D 1 68 ? 1.212 18.658 75.787 1.00 18.39 52 GLU D C 1
ATOM 6198 O O . GLU D 1 68 ? 2.378 18.649 75.383 1.00 22.63 52 GLU D O 1
ATOM 6204 N N . ASP D 1 69 ? 0.262 19.394 75.218 1.00 18.95 53 ASP D N 1
ATOM 6205 C CA . ASP D 1 69 ? 0.572 20.243 74.062 1.00 19.06 53 ASP D CA 1
ATOM 6206 C C . ASP D 1 69 ? 1.426 21.452 74.450 1.00 26.14 53 ASP D C 1
ATOM 6207 O O . ASP D 1 69 ? 2.237 21.930 73.662 1.00 19.11 53 ASP D O 1
ATOM 6212 N N . VAL D 1 70 ? 1.251 21.944 75.668 1.00 22.22 54 VAL D N 1
ATOM 6213 C CA . VAL D 1 70 ? 2.151 22.975 76.181 1.00 17.48 54 VAL D CA 1
ATOM 6214 C C . VAL D 1 70 ? 3.532 22.376 76.364 1.00 15.86 54 VAL D C 1
ATOM 6215 O O . VAL D 1 70 ? 4.545 22.972 75.965 1.00 20.11 54 VAL D O 1
ATOM 6219 N N . ALA D 1 71 ? 3.584 21.191 76.971 1.00 18.48 55 ALA D N 1
ATOM 6220 C CA . ALA D 1 71 ? 4.864 20.508 77.155 1.00 18.11 55 ALA D CA 1
ATOM 6221 C C . ALA D 1 71 ? 5.615 20.349 75.822 1.00 20.41 55 ALA D C 1
ATOM 6222 O O . ALA D 1 71 ? 6.813 20.629 75.723 1.00 21.45 55 ALA D O 1
ATOM 6224 N N . ARG D 1 72 ? 4.906 19.899 74.795 1.00 24.34 56 ARG D N 1
ATOM 6225 C CA . ARG D 1 72 ? 5.545 19.673 73.501 1.00 27.74 56 ARG D CA 1
ATOM 6226 C C . ARG D 1 72 ? 6.104 20.961 72.884 1.00 16.75 56 ARG D C 1
ATOM 6227 O O . ARG D 1 72 ? 7.205 20.960 72.324 1.00 21.34 56 ARG D O 1
ATOM 6235 N N . ALA D 1 73 ? 5.363 22.062 72.992 1.00 19.56 57 ALA D N 1
ATOM 6236 C CA . ALA D 1 73 ? 5.839 23.319 72.409 1.00 19.58 57 ALA D CA 1
ATOM 6237 C C . ALA D 1 73 ? 7.135 23.746 73.073 1.00 16.96 57 ALA D C 1
ATOM 6238 O O . ALA D 1 73 ? 8.055 24.229 72.414 1.00 17.56 57 ALA D O 1
ATOM 6240 N N . VAL D 1 74 ? 7.209 23.567 74.390 1.00 18.21 58 VAL D N 1
ATOM 6241 C CA . VAL D 1 74 ? 8.394 23.967 75.138 1.00 16.31 58 VAL D CA 1
ATOM 6242 C C . VAL D 1 74 ? 9.573 23.050 74.824 1.00 18.66 58 VAL D C 1
ATOM 6243 O O . VAL D 1 74 ? 10.695 23.506 74.584 1.00 20.85 58 VAL D O 1
ATOM 6247 N N . GLU D 1 75 ? 9.318 21.750 74.814 1.00 17.90 59 GLU D N 1
ATOM 6248 C CA . GLU D 1 75 ? 10.380 20.804 74.489 1.00 18.02 59 GLU D CA 1
ATOM 6249 C C . GLU D 1 75 ? 10.904 21.001 73.058 1.00 21.64 59 GLU D C 1
ATOM 6250 O O . GLU D 1 75 ? 12.105 20.894 72.804 1.00 20.48 59 GLU D O 1
ATOM 6256 N N . ALA D 1 76 ? 10.010 21.311 72.129 1.00 21.14 60 ALA D N 1
ATOM 6257 C CA . ALA D 1 76 ? 10.441 21.543 70.748 1.00 21.83 60 ALA D CA 1
ATOM 6258 C C . ALA D 1 76 ? 11.361 22.759 70.684 1.00 39.84 60 ALA D C 1
ATOM 6259 O O . ALA D 1 76 ? 12.178 22.882 69.776 1.00 27.15 60 ALA D O 1
ATOM 6261 N N . ALA D 1 77 ? 11.238 23.652 71.662 1.00 23.63 61 ALA D N 1
ATOM 6262 C CA . ALA D 1 77 ? 12.086 24.843 71.714 1.00 19.75 61 ALA D CA 1
ATOM 6263 C C . ALA D 1 77 ? 13.317 24.628 72.581 1.00 20.88 61 ALA D C 1
ATOM 6264 O O . ALA D 1 77 ? 14.075 25.565 72.839 1.00 26.89 61 ALA D O 1
ATOM 6266 N N . GLY D 1 78 ? 13.515 23.392 73.030 1.00 22.86 62 GLY D N 1
ATOM 6267 C CA . GLY D 1 78 ? 14.682 23.049 73.822 1.00 22.47 62 GLY D CA 1
ATOM 6268 C C . GLY D 1 78 ? 14.566 23.346 75.313 1.00 21.89 62 GLY D C 1
ATOM 6269 O O . GLY D 1 78 ? 15.569 23.355 76.019 1.00 24.98 62 GLY D O 1
ATOM 6270 N N . GLY D 1 79 ? 13.351 23.574 75.802 1.00 23.37 63 GLY D N 1
ATOM 6271 C CA . GLY D 1 79 ? 13.164 23.959 77.194 1.00 27.35 63 GLY D CA 1
ATOM 6272 C C . GLY D 1 79 ? 12.788 22.802 78.102 1.00 32.56 63 GLY D C 1
ATOM 6273 O O . GLY D 1 79 ? 12.249 21.795 77.648 1.00 25.82 63 GLY D O 1
ATOM 6274 N N . GLU D 1 80 ? 13.069 22.950 79.392 1.00 23.39 64 GLU D N 1
ATOM 6275 C CA . GLU D 1 80 ? 12.715 21.930 80.373 1.00 24.08 64 GLU D CA 1
ATOM 6276 C C . GLU D 1 80 ? 11.273 22.086 80.859 1.00 27.08 64 GLU D C 1
ATOM 6277 O O . GLU D 1 80 ? 10.812 23.200 81.124 1.00 22.96 64 GLU D O 1
ATOM 6283 N N . VAL D 1 81 ? 10.575 20.964 80.993 1.00 18.01 65 VAL D N 1
ATOM 6284 C CA . VAL D 1 81 ? 9.173 20.949 81.401 1.00 18.59 65 VAL D CA 1
ATOM 6285 C C . VAL D 1 81 ? 8.969 20.114 82.663 1.00 36.56 65 VAL D C 1
ATOM 6286 O O . VAL D 1 81 ? 9.566 19.051 82.815 1.00 25.84 65 VAL D O 1
ATOM 6290 N N . CYS D 1 82 ? 8.122 20.595 83.565 1.00 22.81 66 CYS D N 1
ATOM 6291 C CA . CYS D 1 82 ? 7.669 19.773 84.691 1.00 22.27 66 CYS D CA 1
ATOM 6292 C C . CYS D 1 82 ? 6.153 19.640 84.646 1.00 29.86 66 CYS D C 1
ATOM 6293 O O . CYS D 1 82 ? 5.435 20.636 84.755 1.00 24.82 66 CYS D O 1
ATOM 6296 N N . MET D 1 83 ? 5.654 18.418 84.456 1.00 20.26 67 MET D N 1
ATOM 6297 C CA . MET D 1 83 ? 4.207 18.202 84.467 1.00 21.07 67 MET D CA 1
ATOM 6298 C C . MET D 1 83 ? 3.722 18.369 85.901 1.00 23.04 67 MET D C 1
ATOM 6299 O O . MET D 1 83 ? 4.414 17.980 86.835 1.00 25.70 67 MET D O 1
ATOM 6304 N N . THR D 1 84 ? 2.537 18.943 86.068 1.00 20.05 68 THR D N 1
ATOM 6305 C CA . THR D 1 84 ? 2.028 19.242 87.398 1.00 24.81 68 THR D CA 1
ATOM 6306 C C . THR D 1 84 ? 0.543 18.961 87.436 1.00 25.44 68 THR D C 1
ATOM 6307 O O . THR D 1 84 ? -0.088 18.792 86.398 1.00 25.83 68 THR D O 1
ATOM 6311 N N . ARG D 1 85 ? -0.019 18.911 88.637 1.00 23.90 69 ARG D N 1
ATOM 6312 C CA . ARG D 1 85 ? -1.430 18.583 88.792 1.00 19.27 69 ARG D CA 1
ATOM 6313 C C . ARG D 1 85 ? -2.345 19.606 88.157 1.00 29.00 69 ARG D C 1
ATOM 6314 O O . ARG D 1 85 ? -2.053 20.801 88.141 1.00 28.02 69 ARG D O 1
ATOM 6322 N N . ALA D 1 86 ? -3.480 19.132 87.663 1.00 21.67 70 ALA D N 1
ATOM 6323 C CA . ALA D 1 86 ? -4.476 20.009 87.076 1.00 32.17 70 ALA D CA 1
ATOM 6324 C C . ALA D 1 86 ? -5.243 20.808 88.132 1.00 31.97 70 ALA D C 1
ATOM 6325 O O . ALA D 1 86 ? -5.908 21.786 87.805 1.00 26.68 70 ALA D O 1
ATOM 6327 N N . ASP D 1 87 ? -5.161 20.406 89.396 1.00 23.73 71 ASP D N 1
ATOM 6328 C CA . ASP D 1 87 ? -6.045 21.015 90.384 1.00 27.75 71 ASP D CA 1
ATOM 6329 C C . ASP D 1 87 ? -5.461 22.234 91.109 1.00 29.55 71 ASP D C 1
ATOM 6330 O O . ASP D 1 87 ? -6.137 22.849 91.929 1.00 28.76 71 ASP D O 1
ATOM 6335 N N . HIS D 1 88 ? -4.221 22.589 90.797 1.00 22.88 72 HIS D N 1
ATOM 6336 C CA . HIS D 1 88 ? -3.628 23.812 91.349 1.00 24.86 72 HIS D CA 1
ATOM 6337 C C . HIS D 1 88 ? -4.472 25.033 90.978 1.00 26.26 72 HIS D C 1
ATOM 6338 O O . HIS D 1 88 ? -4.980 25.125 89.860 1.00 20.71 72 HIS D O 1
ATOM 6345 N N . GLN D 1 89 ? -4.610 25.976 91.907 1.00 24.14 73 GLN D N 1
ATOM 6346 C CA . GLN D 1 89 ? -5.503 27.118 91.704 1.00 20.31 73 GLN D CA 1
ATOM 6347 C C . GLN D 1 89 ? -4.763 28.425 91.392 1.00 19.06 73 GLN D C 1
ATOM 6348 O O . GLN D 1 89 ? -5.393 29.465 91.178 1.00 19.76 73 GLN D O 1
ATOM 6354 N N . SER D 1 90 ? -3.436 28.374 91.392 1.00 16.10 74 SER D N 1
ATOM 6355 C CA . SER D 1 90 ? -2.636 29.519 90.975 1.00 19.24 74 SER D CA 1
ATOM 6356 C C . SER D 1 90 ? -1.252 29.059 90.572 1.00 18.05 74 SER D C 1
ATOM 6357 O O . SER D 1 90 ? -0.839 27.932 90.879 1.00 18.91 74 SER D O 1
ATOM 6360 N N . GLY D 1 91 ? -0.525 29.937 89.892 1.00 14.12 75 GLY D N 1
ATOM 6361 C CA . GLY D 1 91 ? 0.852 29.660 89.527 1.00 14.70 75 GLY D CA 1
ATOM 6362 C C . GLY D 1 91 ? 1.738 29.398 90.737 1.00 23.15 75 GLY D C 1
ATOM 6363 O O . GLY D 1 91 ? 2.602 28.523 90.705 1.00 15.70 75 GLY D O 1
ATOM 6364 N N . THR D 1 92 ? 1.535 30.152 91.815 1.00 14.74 76 THR D N 1
ATOM 6365 C CA . THR D 1 92 ? 2.349 29.946 93.010 1.00 14.22 76 THR D CA 1
ATOM 6366 C C . THR D 1 92 ? 2.128 28.543 93.600 1.00 11.91 76 THR D C 1
ATOM 6367 O O . THR D 1 92 ? 3.094 27.872 94.005 1.00 16.77 76 THR D O 1
ATOM 6371 N N . GLU D 1 93 ? 0.876 28.105 93.657 1.00 13.38 77 GLU D N 1
ATOM 6372 C CA . GLU D 1 93 ? 0.575 26.750 94.133 1.00 19.82 77 GLU D CA 1
ATOM 6373 C C . GLU D 1 93 ? 1.276 25.724 93.235 1.00 23.83 77 GLU D C 1
ATOM 6374 O O . GLU D 1 93 ? 1.905 24.785 93.717 1.00 17.65 77 GLU D O 1
ATOM 6380 N N . ARG D 1 94 ? 1.183 25.924 91.925 1.00 19.08 78 ARG D N 1
ATOM 6381 C CA . ARG D 1 94 ? 1.807 25.003 90.969 1.00 15.26 78 ARG D CA 1
ATOM 6382 C C . ARG D 1 94 ? 3.325 24.927 91.183 1.00 19.52 78 ARG D C 1
ATOM 6383 O O . ARG D 1 94 ? 3.929 23.849 91.099 1.00 20.04 78 ARG D O 1
ATOM 6391 N N . LEU D 1 95 ? 3.948 26.065 91.480 1.00 17.68 79 LEU D N 1
ATOM 6392 C CA . LEU D 1 95 ? 5.388 26.098 91.722 1.00 15.54 79 LEU D CA 1
ATOM 6393 C C . LEU D 1 95 ? 5.808 25.247 92.914 1.00 22.07 79 LEU D C 1
ATOM 6394 O O . LEU D 1 95 ? 6.931 24.749 92.948 1.00 21.21 79 LEU D O 1
ATOM 6399 N N . ALA D 1 96 ? 4.923 25.088 93.895 1.00 23.13 80 ALA D N 1
ATOM 6400 C CA . ALA D 1 96 ? 5.271 24.285 95.068 1.00 22.61 80 ALA D CA 1
ATOM 6401 C C . ALA D 1 96 ? 5.458 22.820 94.687 1.00 24.46 80 ALA D C 1
ATOM 6402 O O . ALA D 1 96 ? 6.328 22.140 95.227 1.00 26.30 80 ALA D O 1
ATOM 6404 N N . GLU D 1 97 ? 4.639 22.328 93.766 1.00 22.20 81 GLU D N 1
ATOM 6405 C CA . GLU D 1 97 ? 4.824 20.957 93.294 1.00 28.39 81 GLU D CA 1
ATOM 6406 C C . GLU D 1 97 ? 6.172 20.815 92.587 1.00 30.57 81 GLU D C 1
ATOM 6407 O O . GLU D 1 97 ? 6.894 19.833 92.780 1.00 23.60 81 GLU D O 1
ATOM 6413 N N . VAL D 1 98 ? 6.527 21.808 91.781 1.00 23.95 82 VAL D N 1
ATOM 6414 C CA . VAL D 1 98 ? 7.829 21.800 91.118 1.00 20.28 82 VAL D CA 1
ATOM 6415 C C . VAL D 1 98 ? 8.987 21.800 92.115 1.00 38.70 82 VAL D C 1
ATOM 6416 O O . VAL D 1 98 ? 9.981 21.092 91.930 1.00 25.52 82 VAL D O 1
ATOM 6420 N N . VAL D 1 99 ? 8.850 22.594 93.174 1.00 20.80 83 VAL D N 1
ATOM 6421 C CA . VAL D 1 99 ? 9.901 22.727 94.174 1.00 20.66 83 VAL D CA 1
ATOM 6422 C C . VAL D 1 99 ? 10.139 21.403 94.907 1.00 20.43 83 VAL D C 1
ATOM 6423 O O . VAL D 1 99 ? 11.273 21.067 95.242 1.00 27.31 83 VAL D O 1
ATOM 6427 N N . GLU D 1 100 ? 9.065 20.658 95.144 1.00 22.60 84 GLU D N 1
ATOM 6428 C CA . GLU D 1 100 ? 9.184 19.359 95.797 1.00 33.08 84 GLU D CA 1
ATOM 6429 C C . GLU D 1 100 ? 9.789 18.313 94.859 1.00 46.18 84 GLU D C 1
ATOM 6430 O O . GLU D 1 100 ? 10.673 17.555 95.248 1.00 36.89 84 GLU D O 1
ATOM 6436 N N . LYS D 1 101 ? 9.313 18.281 93.620 1.00 31.39 85 LYS D N 1
ATOM 6437 C CA . LYS D 1 101 ? 9.818 17.323 92.637 1.00 29.23 85 LYS D CA 1
ATOM 6438 C C . LYS D 1 101 ? 11.298 17.519 92.320 1.00 40.63 85 LYS D C 1
ATOM 6439 O O . LYS D 1 101 ? 12.008 16.551 92.040 1.00 42.33 85 LYS D O 1
ATOM 6445 N N . CYS D 1 102 ? 11.765 18.764 92.363 1.00 26.94 86 CYS D N 1
ATOM 6446 C CA . CYS D 1 102 ? 13.180 19.045 92.126 1.00 24.22 86 CYS D CA 1
ATOM 6447 C C . CYS D 1 102 ? 13.962 19.037 93.433 1.00 28.05 86 CYS D C 1
ATOM 6448 O O . CYS D 1 102 ? 15.180 19.207 93.439 1.00 37.93 86 CYS D O 1
ATOM 6451 N N . ALA D 1 103 ? 13.245 18.845 94.536 1.00 29.66 87 ALA D N 1
ATOM 6452 C CA . ALA D 1 103 ? 13.846 18.845 95.866 1.00 37.89 87 ALA D CA 1
ATOM 6453 C C . ALA D 1 103 ? 14.815 20.012 96.092 1.00 44.01 87 ALA D C 1
ATOM 6454 O O . ALA D 1 103 ? 15.912 19.818 96.606 1.00 32.94 87 ALA D O 1
ATOM 6456 N N . PHE D 1 104 ? 14.413 21.220 95.704 1.00 32.41 88 PHE D N 1
ATOM 6457 C CA . PHE D 1 104 ? 15.235 22.406 95.938 1.00 24.73 88 PHE D CA 1
ATOM 6458 C C . PHE D 1 104 ? 15.361 22.654 97.433 1.00 27.40 88 PHE D C 1
ATOM 6459 O O . PHE D 1 104 ? 14.401 22.455 98.181 1.00 30.03 88 PHE D O 1
ATOM 6467 N N . SER D 1 105 ? 16.528 23.110 97.870 1.00 24.03 89 SER D N 1
ATOM 6468 C CA . SER D 1 105 ? 16.690 23.492 99.265 1.00 29.84 89 SER D CA 1
ATOM 6469 C C . SER D 1 105 ? 15.860 24.743 99.547 1.00 41.43 89 SER D C 1
ATOM 6470 O O . SER D 1 105 ? 15.524 25.486 98.625 1.00 24.75 89 SER D O 1
ATOM 6473 N N . ASP D 1 106 ? 15.541 24.967 100.819 1.00 30.59 90 ASP D N 1
ATOM 6474 C CA . ASP D 1 106 ? 14.748 26.121 101.253 1.00 27.89 90 ASP D CA 1
ATOM 6475 C C . ASP D 1 106 ? 15.306 27.476 100.808 1.00 28.84 90 ASP D C 1
ATOM 6476 O O . ASP D 1 106 ? 14.538 28.406 100.536 1.00 26.56 90 ASP D O 1
ATOM 6481 N N . ASP D 1 107 ? 16.630 27.602 100.748 1.00 21.72 91 ASP D N 1
ATOM 6482 C CA . ASP D 1 107 ? 17.241 28.889 100.416 1.00 24.64 91 ASP D CA 1
ATOM 6483 C C . ASP D 1 107 ? 17.403 29.150 98.918 1.00 18.26 91 ASP D C 1
ATOM 6484 O O . ASP D 1 107 ? 17.900 30.205 98.516 1.00 23.02 91 ASP D O 1
ATOM 6489 N N . THR D 1 108 ? 16.987 28.197 98.091 1.00 20.33 92 THR D N 1
ATOM 6490 C CA . THR D 1 108 ? 17.085 28.392 96.649 1.00 28.72 92 THR D CA 1
ATOM 6491 C C . THR D 1 108 ? 16.183 29.555 96.230 1.00 25.09 92 THR D C 1
ATOM 6492 O O . THR D 1 108 ? 14.993 29.562 96.545 1.00 21.94 92 THR D O 1
ATOM 6496 N N . VAL D 1 109 ? 16.753 30.523 95.522 1.00 21.08 93 VAL D N 1
ATOM 6497 C CA . VAL D 1 109 ? 15.994 31.674 95.036 1.00 21.86 93 VAL D CA 1
ATOM 6498 C C . VAL D 1 109 ? 15.210 31.302 93.782 1.00 25.83 93 VAL D C 1
ATOM 6499 O O . VAL D 1 109 ? 15.799 30.879 92.780 1.00 21.99 93 VAL D O 1
ATOM 6503 N N . ILE D 1 110 ? 13.887 31.447 93.842 1.00 15.96 94 ILE D N 1
ATOM 6504 C CA . ILE D 1 110 ? 13.021 31.125 92.713 1.00 15.73 94 ILE D CA 1
ATOM 6505 C C . ILE D 1 110 ? 12.405 32.410 92.166 1.00 23.34 94 ILE D C 1
ATOM 6506 O O . ILE D 1 110 ? 11.947 33.257 92.933 1.00 20.13 94 ILE D O 1
ATOM 6511 N N . VAL D 1 111 ? 12.395 32.568 90.847 1.00 18.60 95 VAL D N 1
ATOM 6512 C CA . VAL D 1 111 ? 11.632 33.656 90.251 1.00 17.45 95 VAL D CA 1
ATOM 6513 C C . VAL D 1 111 ? 10.483 33.074 89.432 1.00 25.43 95 VAL D C 1
ATOM 6514 O O . VAL D 1 111 ? 10.709 32.359 88.458 1.00 16.82 95 VAL D O 1
ATOM 6518 N N . ASN D 1 112 ? 9.255 33.357 89.856 1.00 16.16 96 ASN D N 1
ATOM 6519 C CA . ASN D 1 112 ? 8.065 33.037 89.080 1.00 17.51 96 ASN D CA 1
ATOM 6520 C C . ASN D 1 112 ? 7.935 34.082 87.983 1.00 18.34 96 ASN D C 1
ATOM 6521 O O . ASN D 1 112 ? 7.629 35.239 88.257 1.00 14.77 96 ASN D O 1
ATOM 6526 N N . VAL D 1 113 ? 8.212 33.697 86.742 1.00 15.34 97 VAL D N 1
ATOM 6527 C CA . VAL D 1 113 ? 7.901 34.573 85.615 1.00 11.46 97 VAL D CA 1
ATOM 6528 C C . VAL D 1 113 ? 6.616 34.048 85.008 1.00 17.06 97 VAL D C 1
ATOM 6529 O O . VAL D 1 113 ? 6.609 32.977 84.401 1.00 18.92 97 VAL D O 1
ATOM 6533 N N . GLN D 1 114 ? 5.513 34.768 85.192 1.00 13.70 98 GLN D N 1
ATOM 6534 C CA . GLN D 1 114 ? 4.228 34.236 84.762 1.00 13.70 98 GLN D CA 1
ATOM 6535 C C . GLN D 1 114 ? 4.201 34.014 83.247 1.00 16.79 98 GLN D C 1
ATOM 6536 O O . GLN D 1 114 ? 4.817 34.763 82.499 1.00 15.59 98 GLN D O 1
ATOM 6542 N N . GLY D 1 115 ? 3.488 32.979 82.816 1.00 16.62 99 GLY D N 1
ATOM 6543 C CA . GLY D 1 115 ? 3.377 32.652 81.402 1.00 15.61 99 GLY D CA 1
ATOM 6544 C C . GLY D 1 115 ? 2.647 33.702 80.587 1.00 20.77 99 GLY D C 1
ATOM 6545 O O . GLY D 1 115 ? 2.606 33.612 79.357 1.00 19.82 99 GLY D O 1
ATOM 6546 N N . ASP D 1 116 ? 2.055 34.691 81.254 1.00 17.79 100 ASP D N 1
ATOM 6547 C CA . ASP D 1 116 ? 1.369 35.767 80.545 1.00 19.28 100 ASP D CA 1
ATOM 6548 C C . ASP D 1 116 ? 2.227 37.028 80.356 1.00 19.22 100 ASP D C 1
ATOM 6549 O O . ASP D 1 116 ? 1.698 38.084 80.023 1.00 19.96 100 ASP D O 1
ATOM 6554 N N . GLU D 1 117 ? 3.543 36.908 80.528 1.00 18.02 101 GLU D N 1
ATOM 6555 C CA . GLU D 1 117 ? 4.445 38.063 80.405 1.00 15.29 101 GLU D CA 1
ATOM 6556 C C . GLU D 1 117 ? 5.521 37.890 79.325 1.00 15.69 101 GLU D C 1
ATOM 6557 O O . GLU D 1 117 ? 6.721 37.912 79.620 1.00 17.11 101 GLU D O 1
ATOM 6563 N N . PRO D 1 118 ? 5.102 37.741 78.057 1.00 15.52 102 PRO D N 1
ATOM 6564 C CA . PRO D 1 118 ? 6.057 37.439 76.985 1.00 15.95 102 PRO D CA 1
ATOM 6565 C C . PRO D 1 118 ? 7.007 38.599 76.652 1.00 20.58 102 PRO D C 1
ATOM 6566 O O . PRO D 1 118 ? 8.010 38.374 75.983 1.00 16.96 102 PRO D O 1
ATOM 6570 N N . MET D 1 119 ? 6.704 39.811 77.107 1.00 16.13 103 MET D N 1
ATOM 6571 C CA . MET D 1 119 ? 7.567 40.960 76.812 1.00 14.92 103 MET D CA 1
ATOM 6572 C C . MET D 1 119 ? 8.416 41.434 78.005 1.00 24.65 103 MET D C 1
ATOM 6573 O O . MET D 1 119 ? 9.111 42.443 77.923 1.00 19.21 103 MET D O 1
ATOM 6578 N N . ILE D 1 120 ? 8.376 40.712 79.112 1.00 18.21 104 ILE D N 1
ATOM 6579 C CA . ILE D 1 120 ? 9.076 41.199 80.302 1.00 16.02 104 ILE D CA 1
ATOM 6580 C C . ILE D 1 120 ? 10.589 41.193 80.093 1.00 19.08 104 ILE D C 1
ATOM 6581 O O . ILE D 1 120 ? 11.163 40.186 79.668 1.00 21.85 104 ILE D O 1
ATOM 6586 N N . PRO D 1 121 ? 11.242 42.335 80.358 1.00 16.25 105 PRO D N 1
ATOM 6587 C CA . PRO D 1 121 ? 12.692 42.419 80.142 1.00 22.43 105 PRO D CA 1
ATOM 6588 C C . PRO D 1 121 ? 13.505 41.490 81.041 1.00 24.32 105 PRO D C 1
ATOM 6589 O O . PRO D 1 121 ? 13.184 41.309 82.217 1.00 18.30 105 PRO D O 1
ATOM 6593 N N . ALA D 1 122 ? 14.555 40.901 80.477 1.00 19.06 106 ALA D N 1
ATOM 6594 C CA . ALA D 1 122 ? 15.499 40.101 81.253 1.00 21.17 106 ALA D CA 1
ATOM 6595 C C . ALA D 1 122 ? 16.044 40.885 82.461 1.00 22.73 106 ALA D C 1
ATOM 6596 O O . ALA D 1 122 ? 16.258 40.319 83.536 1.00 23.31 106 ALA D O 1
ATOM 6598 N N . THR D 1 123 ? 16.267 42.188 82.297 1.00 18.00 107 THR D N 1
ATOM 6599 C CA A THR D 1 123 ? 16.790 43.006 83.392 0.50 24.62 107 THR D CA 1
ATOM 6600 C CA B THR D 1 123 ? 16.799 42.991 83.400 0.50 24.61 107 THR D CA 1
ATOM 6601 C C . THR D 1 123 ? 15.842 43.018 84.588 1.00 24.83 107 THR D C 1
ATOM 6602 O O . THR D 1 123 ? 16.275 43.039 85.747 1.00 21.07 107 THR D O 1
ATOM 6609 N N . ILE D 1 124 ? 14.543 43.009 84.307 1.00 19.05 108 ILE D N 1
ATOM 6610 C CA . ILE D 1 124 ? 13.538 42.985 85.373 1.00 20.15 108 ILE D CA 1
ATOM 6611 C C . ILE D 1 124 ? 13.541 41.644 86.109 1.00 20.96 108 ILE D C 1
ATOM 6612 O O . ILE D 1 124 ? 13.389 41.586 87.336 1.00 17.77 108 ILE D O 1
ATOM 6617 N N . ILE D 1 125 ? 13.722 40.557 85.366 1.00 14.00 109 ILE D N 1
ATOM 6618 C CA . ILE D 1 125 ? 13.797 39.238 85.987 1.00 17.12 109 ILE D CA 1
ATOM 6619 C C . ILE D 1 125 ? 14.984 39.188 86.959 1.00 22.31 109 ILE D C 1
ATOM 6620 O O . ILE D 1 125 ? 14.845 38.771 88.115 1.00 21.39 109 ILE D O 1
ATOM 6625 N N . ARG D 1 126 ? 16.149 39.633 86.496 1.00 17.64 110 ARG D N 1
ATOM 6626 C CA . ARG D 1 126 ? 17.341 39.658 87.346 1.00 25.52 110 ARG D CA 1
ATOM 6627 C C . ARG D 1 126 ? 17.145 40.559 88.552 1.00 30.20 110 ARG D C 1
ATOM 6628 O O . ARG D 1 126 ? 17.573 40.236 89.661 1.00 26.30 110 ARG D O 1
ATOM 6636 N N . GLN D 1 127 ? 16.512 41.705 88.333 1.00 22.64 111 GLN D N 1
ATOM 6637 C CA . GLN D 1 127 ? 16.323 42.666 89.413 1.00 22.09 111 GLN D CA 1
ATOM 6638 C C . GLN D 1 127 ? 15.477 42.111 90.560 1.00 22.09 111 GLN D C 1
ATOM 6639 O O . GLN D 1 127 ? 15.763 42.367 91.731 1.00 23.13 111 GLN D O 1
ATOM 6645 N N . VAL D 1 128 ? 14.428 41.363 90.234 1.00 17.84 112 VAL D N 1
ATOM 6646 C CA . VAL D 1 128 ? 13.563 40.810 91.282 1.00 15.67 112 VAL D CA 1
ATOM 6647 C C . VAL D 1 128 ? 14.327 39.777 92.125 1.00 21.11 112 VAL D C 1
ATOM 6648 O O . VAL D 1 128 ? 14.218 39.754 93.358 1.00 22.52 112 VAL D O 1
ATOM 6652 N N . ALA D 1 129 ? 15.111 38.934 91.454 1.00 21.27 113 ALA D N 1
ATOM 6653 C CA . ALA D 1 129 ? 15.937 37.943 92.139 1.00 21.87 113 ALA D CA 1
ATOM 6654 C C . ALA D 1 129 ? 16.928 38.620 93.089 1.00 22.73 113 ALA D C 1
ATOM 6655 O O . ALA D 1 129 ? 17.108 38.192 94.234 1.00 25.50 113 ALA D O 1
ATOM 6657 N N . ASP D 1 130 ? 17.568 39.676 92.597 1.00 22.43 114 ASP D N 1
ATOM 6658 C CA . ASP D 1 130 ? 18.546 40.434 93.375 1.00 27.05 114 ASP D CA 1
ATOM 6659 C C . ASP D 1 130 ? 17.908 41.148 94.566 1.00 34.85 114 ASP D C 1
ATOM 6660 O O . ASP D 1 130 ? 18.458 41.148 95.676 1.00 26.80 114 ASP D O 1
ATOM 6665 N N . ASN D 1 131 ? 16.757 41.769 94.326 1.00 22.86 115 ASN D N 1
ATOM 6666 C CA . ASN D 1 131 ? 16.024 42.464 95.382 1.00 23.69 115 ASN D CA 1
ATOM 6667 C C . ASN D 1 131 ? 15.610 41.502 96.497 1.00 23.20 115 ASN D C 1
ATOM 6668 O O . ASN D 1 131 ? 15.722 41.818 97.685 1.00 27.30 115 ASN D O 1
ATOM 6673 N N . LEU D 1 132 ? 15.125 40.327 96.109 1.00 22.55 116 LEU D N 1
ATOM 6674 C CA . LEU D 1 132 ? 14.724 39.313 97.079 1.00 25.09 116 LEU D CA 1
ATOM 6675 C C . LEU D 1 132 ? 15.911 38.911 97.948 1.00 40.51 116 LEU D C 1
ATOM 6676 O O . LEU D 1 132 ? 15.812 38.860 99.176 1.00 32.40 116 LEU D O 1
ATOM 6681 N N . ALA D 1 133 ? 17.039 38.640 97.302 1.00 35.68 117 ALA D N 1
ATOM 6682 C CA . ALA D 1 133 ? 18.230 38.165 98.000 1.00 47.75 117 ALA D CA 1
ATOM 6683 C C . ALA D 1 133 ? 18.791 39.193 98.983 1.00 39.37 117 ALA D C 1
ATOM 6684 O O . ALA D 1 133 ? 19.266 38.835 100.059 1.00 53.55 117 ALA D O 1
ATOM 6686 N N . GLN D 1 134 ? 18.728 40.467 98.612 1.00 52.56 118 GLN D N 1
ATOM 6687 C CA . GLN D 1 134 ? 19.296 41.537 99.426 1.00 36.09 118 GLN D CA 1
ATOM 6688 C C . GLN D 1 134 ? 18.400 41.981 100.583 1.00 67.37 118 GLN D C 1
ATOM 6689 O O . GLN D 1 134 ? 18.810 42.802 101.404 1.00 50.75 118 GLN D O 1
ATOM 6695 N N . ARG D 1 135 ? 17.179 41.456 100.647 1.00 50.10 119 ARG D N 1
ATOM 6696 C CA . ARG D 1 135 ? 16.237 41.856 101.693 1.00 44.01 119 ARG D CA 1
ATOM 6697 C C . ARG D 1 135 ? 15.795 40.685 102.567 1.00 36.82 119 ARG D C 1
ATOM 6698 O O . ARG D 1 135 ? 15.711 39.550 102.103 1.00 43.66 119 ARG D O 1
ATOM 6706 N N . GLN D 1 136 ? 15.495 40.973 103.832 1.00 53.09 120 GLN D N 1
ATOM 6707 C CA . GLN D 1 136 ? 15.029 39.949 104.766 1.00 46.56 120 GLN D CA 1
ATOM 6708 C C . GLN D 1 136 ? 13.589 39.522 104.469 1.00 51.83 120 GLN D C 1
ATOM 6709 O O . GLN D 1 136 ? 13.052 38.613 105.105 1.00 86.00 120 GLN D O 1
ATOM 6711 N N . VAL D 1 137 ? 12.979 40.181 103.488 1.00 39.14 121 VAL D N 1
ATOM 6712 C CA . VAL D 1 137 ? 11.596 39.926 103.097 1.00 25.92 121 VAL D CA 1
ATOM 6713 C C . VAL D 1 137 ? 11.425 38.558 102.438 1.00 25.83 121 VAL D C 1
ATOM 6714 O O . VAL D 1 137 ? 12.329 38.067 101.763 1.00 31.56 121 VAL D O 1
ATOM 6718 N N . GLY D 1 138 ? 10.255 37.957 102.637 1.00 20.66 122 GLY D N 1
ATOM 6719 C CA . GLY D 1 138 ? 9.949 36.646 102.094 1.00 22.99 122 GLY D CA 1
ATOM 6720 C C . GLY D 1 138 ? 9.597 36.647 100.615 1.00 33.02 122 GLY D C 1
ATOM 6721 O O . GLY D 1 138 ? 9.774 35.645 99.935 1.00 18.52 122 GLY D O 1
ATOM 6722 N N . MET D 1 139 ? 9.109 37.773 100.106 1.00 18.44 123 MET D N 1
ATOM 6723 C CA . MET D 1 139 ? 8.617 37.821 98.729 1.00 19.48 123 MET D CA 1
ATOM 6724 C C . MET D 1 139 ? 8.826 39.206 98.137 1.00 22.12 123 MET D C 1
ATOM 6725 O O . MET D 1 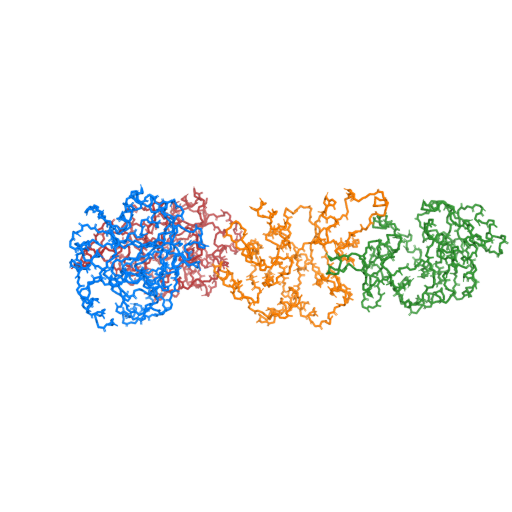139 ? 8.575 40.216 98.796 1.00 18.63 123 MET D O 1
ATOM 6730 N N . ALA D 1 140 ? 9.294 39.250 96.892 1.00 15.12 124 ALA D N 1
ATOM 6731 C CA . ALA D 1 140 ? 9.576 40.518 96.223 1.00 15.24 124 ALA D CA 1
ATOM 6732 C C . ALA D 1 140 ? 8.897 40.538 94.856 1.00 16.33 124 ALA D C 1
ATOM 6733 O O . ALA D 1 140 ? 8.714 39.501 94.228 1.00 15.02 124 ALA D O 1
ATOM 6735 N N . THR D 1 141 ? 8.515 41.724 94.404 1.00 14.54 125 THR D N 1
ATOM 6736 C CA . THR D 1 141 ? 7.902 41.853 93.089 1.00 15.10 125 THR D CA 1
ATOM 6737 C C . THR D 1 141 ? 8.200 43.257 92.566 1.00 16.97 125 THR D C 1
ATOM 6738 O O . THR D 1 141 ? 9.043 43.980 93.134 1.00 12.28 125 THR D O 1
ATOM 6742 N N . LEU D 1 142 ? 7.545 43.641 91.479 1.00 13.31 126 LEU D N 1
ATOM 6743 C CA . LEU D 1 142 ? 7.876 44.896 90.838 1.00 14.20 126 LEU D CA 1
ATOM 6744 C C . LEU D 1 142 ? 6.633 45.503 90.215 1.00 13.56 126 LEU D C 1
ATOM 6745 O O . LEU D 1 142 ? 5.692 44.784 89.867 1.00 13.82 126 LEU D O 1
ATOM 6750 N N . ALA D 1 143 ? 6.629 46.826 90.091 1.00 12.72 127 ALA D N 1
ATOM 6751 C CA . ALA D 1 143 ? 5.521 47.538 89.457 1.00 13.40 127 ALA D CA 1
ATOM 6752 C C . ALA D 1 143 ? 6.054 48.688 88.587 1.00 11.37 127 ALA D C 1
ATOM 6753 O O . ALA D 1 143 ? 7.207 49.094 88.727 1.00 16.70 127 ALA D O 1
ATOM 6755 N N . VAL D 1 144 ? 5.226 49.181 87.667 1.00 14.61 128 VAL D N 1
ATOM 6756 C CA . VAL D 1 144 ? 5.649 50.241 86.751 1.00 14.87 128 VAL D CA 1
ATOM 6757 C C . VAL D 1 144 ? 4.600 51.348 86.767 1.00 15.97 128 VAL D C 1
ATOM 6758 O O . VAL D 1 144 ? 3.401 51.066 86.858 1.00 14.89 128 VAL D O 1
ATOM 6762 N N . PRO D 1 145 ? 5.040 52.616 86.692 1.00 15.85 129 PRO D N 1
ATOM 6763 C CA . PRO D 1 145 ? 4.072 53.715 86.731 1.00 20.07 129 PRO D CA 1
ATOM 6764 C C . PRO D 1 145 ? 3.137 53.674 85.537 1.00 23.68 129 PRO D C 1
ATOM 6765 O O . PRO D 1 145 ? 3.580 53.428 84.413 1.00 21.61 129 PRO D O 1
ATOM 6769 N N . ILE D 1 146 ? 1.853 53.898 85.794 1.00 15.03 130 ILE D N 1
ATOM 6770 C CA . ILE D 1 146 ? 0.847 53.972 84.743 1.00 17.42 130 ILE D CA 1
ATOM 6771 C C . ILE D 1 146 ? 0.674 55.439 84.320 1.00 26.48 130 ILE D C 1
ATOM 6772 O O . ILE D 1 146 ? 0.456 56.319 85.157 1.00 20.74 130 ILE D O 1
ATOM 6777 N N . HIS D 1 147 ? 0.763 55.702 83.027 1.00 21.36 131 HIS D N 1
ATOM 6778 C CA . HIS D 1 147 ? 0.599 57.065 82.529 1.00 23.27 131 HIS D CA 1
ATOM 6779 C C . HIS D 1 147 ? -0.505 57.167 81.482 1.00 31.81 131 HIS D C 1
ATOM 6780 O O . HIS D 1 147 ? -0.416 57.982 80.570 1.00 31.72 131 HIS D O 1
ATOM 6787 N N . ASN D 1 148 ? -1.536 56.339 81.605 1.00 22.04 132 ASN D N 1
ATOM 6788 C CA . ASN D 1 148 ? -2.710 56.462 80.747 1.00 24.62 132 ASN D CA 1
ATOM 6789 C C . ASN D 1 148 ? -3.960 56.034 81.500 1.00 28.27 132 ASN D C 1
ATOM 6790 O O . ASN D 1 148 ? -3.908 55.116 82.307 1.00 25.41 132 ASN D O 1
ATOM 6795 N N . ALA D 1 149 ? -5.086 56.689 81.234 1.00 25.52 133 ALA D N 1
ATOM 6796 C CA . ALA D 1 149 ? -6.303 56.450 82.022 1.00 25.80 133 ALA D CA 1
ATOM 6797 C C . ALA D 1 149 ? -6.947 55.087 81.766 1.00 39.41 133 ALA D C 1
ATOM 6798 O O . ALA D 1 149 ? -7.632 54.539 82.636 1.00 27.47 133 ALA D O 1
ATOM 6800 N N . GLU D 1 150 ? -6.733 54.548 80.570 1.00 28.61 134 GLU D N 1
ATOM 6801 C CA . GLU D 1 150 ? -7.292 53.247 80.213 1.00 40.53 134 GLU D CA 1
ATOM 6802 C C . GLU D 1 150 ? -6.815 52.125 81.145 1.00 27.96 134 GLU D C 1
ATOM 6803 O O . GLU D 1 150 ? -7.623 51.355 81.660 1.00 24.75 134 GLU D O 1
ATOM 6805 N N . GLU D 1 151 ? -5.503 52.024 81.343 1.00 20.41 135 GLU D N 1
ATOM 6806 C CA . GLU D 1 151 ? -4.941 50.986 82.196 1.00 20.23 135 GLU D CA 1
ATOM 6807 C C . GLU D 1 151 ? -5.373 51.206 83.655 1.00 23.73 135 GLU D C 1
ATOM 6808 O O . GLU D 1 151 ? -5.658 50.249 84.377 1.00 19.23 135 GLU D O 1
ATOM 6814 N N . ALA D 1 152 ? -5.433 52.466 84.085 1.00 21.47 136 ALA D N 1
ATOM 6815 C CA . ALA D 1 152 ? -5.818 52.765 85.468 1.00 19.51 136 ALA D CA 1
ATOM 6816 C C . ALA D 1 152 ? -7.219 52.272 85.801 1.00 20.86 136 ALA D C 1
ATOM 6817 O O . ALA D 1 152 ? -7.485 51.872 86.931 1.00 19.56 136 ALA D O 1
ATOM 6819 N N . PHE D 1 153 ? -8.116 52.292 84.820 1.00 18.25 137 PHE D N 1
ATOM 6820 C CA . PHE D 1 153 ? -9.512 51.913 85.060 1.00 15.96 137 PHE D CA 1
ATOM 6821 C C . PHE D 1 153 ? -9.863 50.506 84.549 1.00 23.62 137 PHE D C 1
ATOM 6822 O O . PHE D 1 153 ? -11.014 50.081 84.609 1.00 18.70 137 PHE D O 1
ATOM 6830 N N . ASN D 1 154 ? -8.861 49.789 84.062 1.00 20.83 138 ASN D N 1
ATOM 6831 C CA . ASN D 1 154 ? -9.051 48.429 83.550 1.00 17.35 138 ASN D CA 1
ATOM 6832 C C . ASN D 1 154 ? -8.795 47.369 84.642 1.00 19.89 138 ASN D C 1
ATOM 6833 O O . ASN D 1 154 ? -7.671 47.244 85.118 1.00 18.43 138 ASN D O 1
ATOM 6838 N N . PRO D 1 155 ? -9.833 46.606 85.044 1.00 18.16 139 PRO D N 1
ATOM 6839 C CA . PRO D 1 155 ? -9.665 45.628 86.137 1.00 15.89 139 PRO D CA 1
ATOM 6840 C C . PRO D 1 155 ? -8.725 44.472 85.798 1.00 18.50 139 PRO D C 1
ATOM 6841 O O . PRO D 1 155 ? -8.324 43.727 86.698 1.00 17.14 139 PRO D O 1
ATOM 6845 N N . ASN D 1 156 ? -8.377 44.309 84.525 1.00 16.29 140 ASN D N 1
ATOM 6846 C CA . ASN D 1 156 ? -7.375 43.321 84.158 1.00 13.74 140 ASN D CA 1
ATOM 6847 C C . ASN D 1 156 ? -5.964 43.835 84.395 1.00 17.18 140 ASN D C 1
ATOM 6848 O O . ASN D 1 156 ? -5.007 43.069 84.324 1.00 21.83 140 ASN D O 1
ATOM 6853 N N . ALA D 1 157 ? -5.837 45.133 84.662 1.00 14.26 141 ALA D N 1
ATOM 6854 C CA . ALA D 1 157 ? -4.550 45.698 85.061 1.00 16.44 141 ALA D CA 1
ATOM 6855 C C . ALA D 1 157 ? -4.560 45.845 86.577 1.00 15.97 141 ALA D C 1
ATOM 6856 O O . ALA D 1 157 ? -5.379 46.576 87.139 1.00 14.45 141 ALA D O 1
ATOM 6858 N N . VAL D 1 158 ? -3.674 45.109 87.237 1.00 14.07 142 VAL D N 1
ATOM 6859 C CA . VAL D 1 158 ? -3.663 45.074 88.701 1.00 9.97 142 VAL D CA 1
ATOM 6860 C C . VAL D 1 158 ? -2.894 46.280 89.219 1.00 10.64 142 VAL D C 1
ATOM 6861 O O . VAL D 1 158 ? -1.755 46.517 88.806 1.00 15.16 142 VAL D O 1
ATOM 6865 N N . LYS D 1 159 ? -3.535 47.046 90.100 1.00 12.11 143 LYS D N 1
ATOM 6866 C CA . LYS D 1 159 ? -2.920 48.213 90.711 1.00 11.99 143 LYS D CA 1
ATOM 6867 C C . LYS D 1 159 ? -2.361 47.837 92.084 1.00 12.50 143 LYS D C 1
ATOM 6868 O O . LYS D 1 159 ? -2.865 46.920 92.750 1.00 11.95 143 LYS D O 1
ATOM 6874 N N . VAL D 1 160 ? -1.319 48.539 92.509 1.00 16.77 144 VAL D N 1
ATOM 6875 C CA . VAL D 1 160 ? -0.782 48.303 93.838 1.00 13.00 144 VAL D CA 1
ATOM 6876 C C . VAL D 1 160 ? -0.491 49.652 94.497 1.00 16.47 144 VAL D C 1
ATOM 6877 O O . VAL D 1 160 ? -0.118 50.614 93.818 1.00 12.21 144 VAL D O 1
ATOM 6881 N N . VAL D 1 161 ? -0.694 49.710 95.810 1.00 14.96 145 VAL D N 1
ATOM 6882 C CA . VAL D 1 161 ? -0.409 50.905 96.595 1.00 13.48 145 VAL D CA 1
ATOM 6883 C C . VAL D 1 161 ? 0.631 50.523 97.644 1.00 12.88 145 VAL D C 1
ATOM 6884 O O . VAL D 1 161 ? 0.502 49.480 98.294 1.00 12.86 145 VAL D O 1
ATOM 6888 N N . LEU D 1 162 ? 1.662 51.355 97.795 1.00 12.87 146 LEU D N 1
ATOM 6889 C CA . LEU D 1 162 ? 2.813 51.012 98.634 1.00 12.73 146 LEU D CA 1
ATOM 6890 C C . LEU D 1 162 ? 2.892 51.887 99.878 1.00 15.62 146 LEU D C 1
ATOM 6891 O O . LEU D 1 162 ? 2.376 53.008 99.888 1.00 13.56 146 LEU D O 1
ATOM 6896 N N . ASP D 1 163 ? 3.565 51.387 100.913 1.00 13.62 147 ASP D N 1
ATOM 6897 C CA . ASP D 1 163 ? 3.911 52.231 102.053 1.00 12.82 147 ASP D CA 1
ATOM 6898 C C . ASP D 1 163 ? 5.235 52.971 101.801 1.00 21.83 147 ASP D C 1
ATOM 6899 O O . ASP D 1 163 ? 5.820 52.863 100.709 1.00 14.41 147 ASP D O 1
ATOM 6904 N N . ALA D 1 164 ? 5.694 53.743 102.786 1.00 14.91 148 ALA D N 1
ATOM 6905 C CA . ALA D 1 164 ? 6.882 54.578 102.608 1.00 15.18 148 ALA D CA 1
ATOM 6906 C C . ALA D 1 164 ? 8.145 53.782 102.296 1.00 15.76 148 ALA D C 1
ATOM 6907 O O . ALA D 1 164 ? 9.066 54.298 101.669 1.00 19.98 148 ALA D O 1
ATOM 6909 N N . GLU D 1 165 ? 8.199 52.547 102.777 1.00 16.59 149 GLU D N 1
ATOM 6910 C CA . GLU D 1 165 ? 9.370 51.697 102.585 1.00 16.40 149 GLU D CA 1
ATOM 6911 C C . GLU D 1 165 ? 9.264 50.845 101.321 1.00 19.73 149 GLU D C 1
ATOM 6912 O O . GLU D 1 165 ? 10.176 50.079 101.016 1.00 19.02 149 GLU D O 1
ATOM 6918 N N . GLY D 1 166 ? 8.144 50.957 100.609 1.00 15.93 150 GLY D N 1
ATOM 6919 C CA . GLY D 1 166 ? 7.950 50.201 99.376 1.00 19.07 150 GLY D CA 1
ATOM 6920 C C . GLY D 1 166 ? 7.274 48.841 99.526 1.00 20.82 150 GLY D C 1
ATOM 6921 O O . GLY D 1 166 ? 7.168 48.083 98.550 1.00 17.80 150 GLY D O 1
ATOM 6922 N N . TYR D 1 167 ? 6.818 48.509 100.732 1.00 15.38 151 TYR D N 1
ATOM 6923 C CA . TYR D 1 167 ? 6.035 47.286 100.915 1.00 14.52 151 TYR D CA 1
ATOM 6924 C C . TYR D 1 167 ? 4.610 47.521 100.432 1.00 11.60 151 TYR D C 1
ATOM 6925 O O . TYR D 1 167 ? 4.075 48.619 100.588 1.00 15.54 151 TYR D O 1
ATOM 6934 N N . ALA D 1 168 ? 3.992 46.489 99.864 1.00 12.62 152 ALA D N 1
ATOM 6935 C CA . ALA D 1 168 ? 2.618 46.615 99.382 1.00 12.01 152 ALA D CA 1
ATOM 6936 C C . ALA D 1 168 ? 1.646 46.769 100.545 1.00 13.11 152 ALA D C 1
ATOM 6937 O O . ALA D 1 168 ? 1.664 45.975 101.494 1.00 13.91 152 ALA D O 1
ATOM 6939 N N . LEU D 1 169 ? 0.788 47.776 100.473 1.00 13.45 153 LEU D N 1
ATOM 6940 C CA . LEU D 1 169 ? -0.345 47.839 101.390 1.00 11.38 153 LEU D CA 1
ATOM 6941 C C . LEU D 1 169 ? -1.454 46.924 100.876 1.00 13.45 153 LEU D C 1
ATOM 6942 O O . LEU D 1 169 ? -2.076 46.189 101.645 1.00 13.77 153 LEU D O 1
ATOM 6947 N N . TYR D 1 170 ? -1.694 46.968 99.569 1.00 13.17 154 TYR D N 1
ATOM 6948 C CA . TYR D 1 170 ? -2.785 46.195 98.973 1.00 10.09 154 TYR D CA 1
ATOM 6949 C C . TYR D 1 170 ? -2.588 46.139 97.463 1.00 14.76 154 TYR D C 1
ATOM 6950 O O . TYR D 1 170 ? -1.981 47.044 96.888 1.00 13.84 154 TYR D O 1
ATOM 6959 N N . PHE D 1 171 ? -3.078 45.062 96.843 1.00 10.73 155 PHE D N 1
ATOM 6960 C CA . PHE D 1 171 ? -3.089 44.918 95.375 1.00 8.67 155 PHE D CA 1
ATOM 6961 C C . PHE D 1 171 ? -4.552 44.790 95.014 1.00 14.48 155 PHE D C 1
ATOM 6962 O O . PHE D 1 171 ? -5.297 44.089 95.692 1.00 12.70 155 PHE D O 1
ATOM 6970 N N . SER D 1 172 ? -4.982 45.417 93.928 1.00 14.93 156 SER D N 1
ATOM 6971 C CA . SER D 1 172 ? -6.395 45.339 93.605 1.00 11.64 156 SER D CA 1
ATOM 6972 C C . SER D 1 172 ? -6.664 45.546 92.135 1.00 13.98 156 SER D C 1
ATOM 6973 O O . SER D 1 172 ? -5.889 46.197 91.428 1.00 12.25 156 SER D O 1
ATOM 6976 N N . ARG D 1 173 ? -7.782 44.996 91.692 1.00 10.73 157 ARG D N 1
ATOM 6977 C CA . ARG D 1 173 ? -8.257 45.269 90.340 1.00 13.21 157 ARG D CA 1
ATOM 6978 C C . ARG D 1 173 ? -9.055 46.559 90.320 1.00 19.21 157 ARG D C 1
ATOM 6979 O O . ARG D 1 173 ? -9.378 47.080 89.256 1.00 16.53 157 ARG D O 1
ATOM 6987 N N . ALA D 1 174 ? -9.384 47.063 91.505 1.00 13.76 158 ALA D N 1
ATOM 6988 C CA . ALA D 1 174 ? -10.037 48.363 91.619 1.00 14.27 158 ALA D CA 1
ATOM 6989 C C . ALA D 1 174 ? -9.040 49.487 91.350 1.00 19.61 158 ALA D C 1
ATOM 6990 O O . ALA D 1 174 ? -7.821 49.289 91.388 1.00 13.91 158 ALA D O 1
ATOM 6992 N N . THR D 1 175 ? -9.563 50.674 91.068 1.00 13.83 159 THR D N 1
ATOM 6993 C CA . THR D 1 175 ? -8.713 51.795 90.715 1.00 15.23 159 THR D CA 1
ATOM 6994 C C . THR D 1 175 ? -8.180 52.457 91.979 1.00 15.33 159 THR D C 1
ATOM 6995 O O . THR D 1 175 ? -8.828 53.345 92.543 1.00 17.02 159 THR D O 1
ATOM 6999 N N . ILE D 1 176 ? -7.016 51.995 92.432 1.00 12.11 160 ILE D N 1
ATOM 7000 C CA . ILE D 1 176 ? -6.424 52.517 93.662 1.00 11.65 160 ILE D CA 1
ATOM 7001 C C . ILE D 1 176 ? -5.032 53.041 93.373 1.00 16.25 160 ILE D C 1
ATOM 7002 O O . ILE D 1 176 ? -4.323 52.488 92.529 1.00 13.99 160 ILE D O 1
ATOM 7007 N N . PRO D 1 177 ? -4.628 54.124 94.056 1.00 13.63 161 PRO D N 1
ATOM 7008 C CA . PRO D 1 177 ? -5.412 54.907 95.023 1.00 14.21 161 PRO D CA 1
ATOM 7009 C C . PRO D 1 177 ? -6.457 55.762 94.322 1.00 20.94 161 PRO D C 1
ATOM 7010 O O . PRO D 1 177 ? -6.156 56.353 93.285 1.00 21.21 161 PRO D O 1
ATOM 7014 N N . TRP D 1 178 ? -7.666 55.816 94.869 1.00 16.75 162 TRP D N 1
ATOM 7015 C CA . TRP D 1 178 ? -8.744 56.587 94.250 1.00 15.69 162 TRP D CA 1
ATOM 7016 C C . TRP D 1 178 ? -8.505 58.080 94.462 1.00 26.55 162 TRP D C 1
ATOM 7017 O O . TRP D 1 178 ? -8.247 58.510 95.580 1.00 19.01 162 TRP D O 1
ATOM 7028 N N . ASP D 1 179 ? -8.585 58.863 93.388 1.00 19.35 163 ASP D N 1
ATOM 7029 C CA . ASP D 1 179 ? -8.364 60.313 93.472 1.00 18.91 163 ASP D CA 1
ATOM 7030 C C . ASP D 1 179 ? -9.721 60.991 93.670 1.00 22.77 163 ASP D C 1
ATOM 7031 O O . ASP D 1 179 ? -10.452 61.214 92.701 1.00 24.82 163 ASP D O 1
ATOM 7036 N N . ARG D 1 180 ? -10.070 61.296 94.921 1.00 17.91 164 ARG D N 1
ATOM 7037 C CA . ARG D 1 180 ? -11.413 61.774 95.234 1.00 17.16 164 ARG D CA 1
ATOM 7038 C C . ARG D 1 180 ? -11.815 63.023 94.434 1.00 17.83 164 ARG D C 1
ATOM 7039 O O . ARG D 1 180 ? -12.892 63.063 93.838 1.00 25.01 164 ARG D O 1
ATOM 7047 N N . ASP D 1 181 ? -10.956 64.035 94.441 1.00 19.39 165 ASP D N 1
ATOM 7048 C CA . ASP D 1 181 ? -11.320 65.319 93.852 1.00 26.44 165 ASP D CA 1
ATOM 7049 C C . ASP D 1 181 ? -11.272 65.284 92.324 1.00 32.91 165 ASP D C 1
ATOM 7050 O O . ASP D 1 181 ? -12.136 65.856 91.660 1.00 27.37 165 ASP D O 1
ATOM 7055 N N . ARG D 1 182 ? -10.265 64.621 91.768 1.00 23.18 166 ARG D N 1
ATOM 7056 C CA . ARG D 1 182 ? -10.156 64.511 90.315 1.00 24.46 166 ARG D CA 1
ATOM 7057 C C . ARG D 1 182 ? -11.293 63.679 89.743 1.00 31.43 166 ARG D C 1
ATOM 7058 O O . ARG D 1 182 ? -11.944 64.073 88.769 1.00 28.55 166 ARG D O 1
ATOM 7066 N N . PHE D 1 183 ? -11.531 62.523 90.351 1.00 21.50 167 PHE D N 1
ATOM 7067 C CA . PHE D 1 183 ? -12.515 61.585 89.819 1.00 24.76 167 PHE D CA 1
ATOM 7068 C C . PHE D 1 183 ? -13.953 62.025 90.060 1.00 29.19 167 PHE D C 1
ATOM 7069 O O . PHE D 1 183 ? -14.854 61.602 89.345 1.00 25.87 167 PHE D O 1
ATOM 7077 N N . ALA D 1 184 ? -14.172 62.886 91.049 1.00 21.83 168 ALA D N 1
ATOM 7078 C CA . ALA D 1 184 ? -15.505 63.448 91.258 1.00 29.12 168 ALA D CA 1
ATOM 7079 C C . ALA D 1 184 ? -15.934 64.271 90.039 1.00 35.61 168 ALA D C 1
ATOM 7080 O O . ALA D 1 184 ? -17.121 64.389 89.746 1.00 40.83 168 ALA D O 1
ATOM 7082 N N . GLU D 1 185 ? -14.953 64.832 89.336 1.00 32.46 169 GLU D N 1
ATOM 7083 C CA . GLU D 1 185 ? -15.205 65.646 88.148 1.00 45.97 169 GLU D CA 1
ATOM 7084 C C . GLU D 1 185 ? -15.375 64.800 86.883 1.00 78.12 169 GLU D C 1
ATOM 7085 O O . GLU D 1 185 ? -16.261 65.058 86.071 1.00 64.11 169 GLU D O 1
ATOM 7091 N N . GLY D 1 186 ? -14.511 63.806 86.710 1.00 52.50 170 GLY D N 1
ATOM 7092 C CA . GLY D 1 186 ? -14.568 62.931 85.551 1.00 54.61 170 GLY D CA 1
ATOM 7093 C C . GLY D 1 186 ? -13.483 61.871 85.590 1.00 84.33 170 GLY D C 1
ATOM 7094 O O . GLY D 1 186 ? -12.536 61.980 86.363 1.00 44.14 170 GLY D O 1
ATOM 7095 N N . LEU D 1 187 ? -13.616 60.842 84.757 1.00 45.36 171 LEU D N 1
ATOM 7096 C CA . LEU D 1 187 ? -12.640 59.754 84.724 1.00 39.88 171 LEU D CA 1
ATOM 7097 C C . LEU D 1 187 ? -11.705 59.885 83.526 1.00 68.42 171 LEU D C 1
ATOM 7098 O O . LEU D 1 187 ? -11.059 58.915 83.120 1.00 40.41 171 LEU D O 1
ATOM 7103 N N . GLU D 1 188 ? -11.630 61.093 82.975 1.00 35.88 172 GLU D N 1
ATOM 7104 C CA . GLU D 1 188 ? -10.900 61.338 81.732 1.00 101.70 172 GLU D CA 1
ATOM 7105 C C . GLU D 1 188 ? -9.382 61.238 81.892 1.00 49.31 172 GLU D C 1
ATOM 7106 O O . GLU D 1 188 ? -8.688 60.755 80.995 1.00 39.11 172 GLU D O 1
ATOM 7112 N N . THR D 1 189 ? -8.876 61.699 83.033 1.00 34.35 173 THR D N 1
ATOM 7113 C CA . THR D 1 189 ? -7.439 61.833 83.250 1.00 48.08 173 THR D CA 1
ATOM 7114 C C . THR D 1 189 ? -6.995 61.206 84.568 1.00 33.51 173 THR D C 1
ATOM 7115 O O . THR D 1 189 ? -7.808 60.986 85.465 1.00 32.63 173 THR D O 1
ATOM 7119 N N . VAL D 1 190 ? -5.698 60.937 84.676 1.00 30.59 174 VAL D N 1
ATOM 7120 C CA . VAL D 1 190 ? -5.110 60.463 85.927 1.00 34.00 174 VAL D CA 1
ATOM 7121 C C . VAL D 1 190 ? -3.835 61.248 86.209 1.00 34.48 174 VAL D C 1
ATOM 7122 O O . VAL D 1 190 ? -3.133 61.647 85.281 1.00 36.55 174 VAL D O 1
ATOM 7126 N N . GLY D 1 191 ? -3.535 61.352 87.483 1.00 38.16 175 GLY D N 1
ATOM 7127 C CA . GLY D 1 191 ? -2.303 61.927 87.945 1.00 44.61 175 GLY D CA 1
ATOM 7128 C C . GLY D 1 191 ? -1.176 60.949 87.863 1.00 32.43 175 GLY D C 1
ATOM 7129 O O . GLY D 1 191 ? -1.260 60.029 87.128 1.00 41.28 175 GLY D O 1
ATOM 7130 N N . ASP D 1 192 ? -0.134 61.168 88.623 0.60 21.45 176 ASP D N 1
ATOM 7131 C CA . ASP D 1 192 ? 1.074 60.384 88.534 0.60 50.05 176 ASP D CA 1
ATOM 7132 C C . ASP D 1 192 ? 1.191 59.321 89.651 0.60 25.81 176 ASP D C 1
ATOM 7133 O O . ASP D 1 192 ? 2.266 58.954 89.982 0.60 35.61 176 ASP D O 1
ATOM 7138 N N . ASN D 1 193 ? 0.097 58.872 90.223 1.00 30.02 177 ASN D N 1
ATOM 7139 C CA . ASN D 1 193 ? 0.149 58.058 91.421 1.00 38.07 177 ASN D CA 1
ATOM 7140 C C . ASN D 1 193 ? -0.227 56.584 91.302 1.00 24.62 177 ASN D C 1
ATOM 7141 O O . ASN D 1 193 ? -0.364 55.901 92.273 1.00 33.29 177 ASN D O 1
ATOM 7146 N N . PHE D 1 194 ? -0.402 56.151 90.091 1.00 18.57 178 PHE D N 1
ATOM 7147 C CA . PHE D 1 194 ? -0.788 54.772 89.751 1.00 20.19 178 PHE D CA 1
ATOM 7148 C C . PHE D 1 194 ? 0.385 53.859 89.384 1.00 19.87 178 PHE D C 1
ATOM 7149 O O . PHE D 1 194 ? 1.302 54.242 88.649 1.00 16.52 178 PHE D O 1
ATOM 7157 N N . LEU D 1 195 ? 0.329 52.633 89.891 1.00 11.99 179 LEU D N 1
ATOM 7158 C CA . LEU D 1 195 ? 1.363 51.631 89.654 1.00 11.00 179 LEU D CA 1
ATOM 7159 C C . LEU D 1 195 ? 0.703 50.356 89.146 1.00 14.72 179 LEU D C 1
ATOM 7160 O O . LEU D 1 195 ? -0.237 49.864 89.779 1.00 15.49 179 LEU D O 1
ATOM 7165 N N . ARG D 1 196 ? 1.197 49.824 88.023 1.00 14.20 180 ARG D N 1
ATOM 7166 C CA . ARG D 1 196 ? 0.725 48.540 87.499 1.00 14.31 180 ARG D CA 1
ATOM 7167 C C . ARG D 1 196 ? 1.656 47.440 87.985 1.00 9.72 180 ARG D C 1
ATOM 7168 O O . ARG D 1 196 ? 2.872 47.513 87.797 1.00 14.40 180 ARG D O 1
ATOM 7176 N N . HIS D 1 197 ? 1.081 46.433 88.631 1.00 14.00 181 HIS D N 1
ATOM 7177 C CA . HIS D 1 197 ? 1.861 45.303 89.124 1.00 10.91 181 HIS D CA 1
ATOM 7178 C C . HIS D 1 197 ? 2.230 44.361 87.975 1.00 15.99 181 HIS D C 1
ATOM 7179 O O . HIS D 1 197 ? 1.370 43.971 87.184 1.00 18.46 181 HIS D O 1
ATOM 7186 N N . LEU D 1 198 ? 3.503 43.996 87.880 1.00 14.01 182 LEU D N 1
ATOM 7187 C CA . LEU D 1 198 ? 3.961 43.038 86.866 1.00 12.70 182 LEU D CA 1
ATOM 7188 C C . LEU D 1 198 ? 3.847 41.596 87.359 1.00 20.10 182 LEU D C 1
ATOM 7189 O O . LEU D 1 198 ? 4.042 41.326 88.544 1.00 17.30 182 LEU D O 1
ATOM 7194 N N . GLY D 1 199 ? 3.579 40.671 86.438 1.00 18.02 183 GLY D N 1
ATOM 7195 C CA . GLY D 1 199 ? 3.411 39.263 86.779 1.00 19.47 183 GLY D CA 1
ATOM 7196 C C . GLY D 1 199 ? 4.717 38.518 87.002 1.00 16.83 183 GLY D C 1
ATOM 7197 O O . GLY D 1 199 ? 5.050 37.570 86.278 1.00 14.40 183 GLY D O 1
ATOM 7198 N N . ILE D 1 200 ? 5.472 38.950 88.005 1.00 15.41 184 ILE D N 1
ATOM 7199 C CA . ILE D 1 200 ? 6.744 38.324 88.320 1.00 10.63 184 ILE D CA 1
ATOM 7200 C C . ILE D 1 200 ? 6.903 38.306 89.847 1.00 20.28 184 ILE D C 1
ATOM 7201 O O . ILE D 1 200 ? 6.622 39.299 90.513 1.00 20.01 184 ILE D O 1
ATOM 7206 N N . TYR D 1 201 ? 7.334 37.180 90.402 1.00 13.13 185 TYR D N 1
ATOM 7207 C CA . TYR D 1 201 ? 7.543 37.107 91.854 1.00 7.67 185 TYR D CA 1
ATOM 7208 C C . TYR D 1 201 ? 8.894 36.491 92.164 1.00 19.36 185 TYR D C 1
ATOM 7209 O O . TYR D 1 201 ? 9.321 35.559 91.492 1.00 17.72 185 TYR D O 1
ATOM 7218 N N . GLY D 1 202 ? 9.564 37.021 93.186 1.00 14.72 186 GLY D N 1
ATOM 7219 C CA . GLY D 1 202 ? 10.770 36.409 93.696 1.00 12.33 186 GLY D CA 1
ATOM 7220 C C . GLY D 1 202 ? 10.459 35.859 95.072 1.00 25.03 186 GLY D C 1
ATOM 7221 O O . GLY D 1 202 ? 9.886 36.552 95.912 1.00 15.54 186 GLY D O 1
ATOM 7222 N N . TYR D 1 203 ? 10.784 34.595 95.292 1.00 16.19 187 TYR D N 1
ATOM 7223 C CA . TYR D 1 203 ? 10.674 34.024 96.634 1.00 15.58 187 TYR D CA 1
ATOM 7224 C C . TYR D 1 203 ? 11.575 32.808 96.756 1.00 29.31 187 TYR D C 1
ATOM 7225 O O . TYR D 1 203 ? 11.812 32.111 95.773 1.00 20.19 187 TYR D O 1
ATOM 7234 N N . ARG D 1 204 ? 12.103 32.563 97.950 1.00 22.05 188 ARG D N 1
ATOM 7235 C CA A ARG D 1 204 ? 12.909 31.371 98.184 0.50 22.23 188 ARG D CA 1
ATOM 7236 C CA B ARG D 1 204 ? 12.910 31.368 98.153 0.50 22.17 188 ARG D CA 1
ATOM 7237 C C . ARG D 1 204 ? 11.984 30.167 98.223 1.00 19.85 188 ARG D C 1
ATOM 7238 O O . ARG D 1 204 ? 10.795 30.307 98.513 1.00 19.67 188 ARG D O 1
ATOM 7253 N N . ALA D 1 205 ? 12.521 28.987 97.922 1.00 21.80 189 ALA D N 1
ATOM 7254 C CA . ALA D 1 205 ? 11.709 27.775 97.929 1.00 23.05 189 ALA D CA 1
ATOM 7255 C C . ALA D 1 205 ? 11.049 27.566 99.293 1.00 16.69 189 ALA D C 1
ATOM 7256 O O . ALA D 1 205 ? 9.923 27.062 99.386 1.00 19.33 189 ALA D O 1
ATOM 7258 N N . GLY D 1 206 ? 11.750 27.967 100.352 1.00 19.45 190 GLY D N 1
ATOM 7259 C CA . GLY D 1 206 ? 11.215 27.836 101.696 1.00 19.13 190 GLY D CA 1
ATOM 7260 C C . GLY D 1 206 ? 9.954 28.661 101.868 1.00 20.68 190 GLY D C 1
ATOM 7261 O O . GLY D 1 206 ? 9.028 28.257 102.578 1.00 20.64 190 GLY D O 1
ATOM 7262 N N . PHE D 1 207 ? 9.900 29.817 101.208 1.00 20.88 191 PHE D N 1
ATOM 7263 C CA . PHE D 1 207 ? 8.690 30.639 101.256 1.00 16.56 191 PHE D CA 1
ATOM 7264 C C . PHE D 1 207 ? 7.550 30.031 100.451 1.00 17.20 191 PHE D C 1
ATOM 7265 O O . PHE D 1 207 ? 6.393 30.078 100.867 1.00 18.45 191 PHE D O 1
ATOM 7273 N N . ILE D 1 208 ? 7.869 29.471 99.286 1.00 15.40 192 ILE D N 1
ATOM 7274 C CA . ILE D 1 208 ? 6.849 28.797 98.500 1.00 15.70 192 ILE D CA 1
ATOM 7275 C C . ILE D 1 208 ? 6.226 27.664 99.322 1.00 16.17 192 ILE D C 1
ATOM 7276 O O . ILE D 1 208 ? 5.006 27.450 99.294 1.00 16.86 192 ILE D O 1
ATOM 7281 N N . ARG D 1 209 ? 7.063 26.954 100.076 1.00 16.09 193 ARG D N 1
ATOM 7282 C CA . ARG D 1 209 ? 6.561 25.885 100.934 1.00 18.90 193 ARG D CA 1
ATOM 7283 C C . ARG D 1 209 ? 5.637 26.465 102.002 1.00 16.74 193 ARG D C 1
ATOM 7284 O O . ARG D 1 209 ? 4.577 25.904 102.302 1.00 18.12 193 ARG D O 1
ATOM 7292 N N . ARG D 1 210 ? 6.036 27.601 102.563 1.00 18.96 194 ARG D N 1
ATOM 7293 C CA . ARG D 1 210 ? 5.214 28.263 103.574 1.00 19.02 194 ARG D CA 1
ATOM 7294 C C . ARG D 1 210 ? 3.866 28.692 102.983 1.00 21.04 194 ARG D C 1
ATOM 7295 O O . ARG D 1 210 ? 2.821 28.545 103.617 1.00 14.57 194 ARG D O 1
ATOM 7303 N N . TYR D 1 211 ? 3.896 29.215 101.759 1.00 18.07 195 TYR D N 1
ATOM 7304 C CA . TYR D 1 211 ? 2.680 29.694 101.104 1.00 15.90 195 TYR D CA 1
ATOM 7305 C C . TYR D 1 211 ? 1.608 28.609 100.990 1.00 15.08 195 TYR D C 1
ATOM 7306 O O . TYR D 1 211 ? 0.432 28.851 101.283 1.00 15.70 195 TYR D O 1
ATOM 7315 N N . VAL D 1 212 ? 1.996 27.402 100.575 1.00 13.45 196 VAL D N 1
ATOM 7316 C CA . VAL D 1 212 ? 1.009 26.336 100.435 1.00 14.89 196 VAL D CA 1
ATOM 7317 C C . VAL D 1 212 ? 0.666 25.613 101.753 1.00 16.36 196 VAL D C 1
ATOM 7318 O O . VAL D 1 212 ? -0.269 24.802 101.803 1.00 20.89 196 VAL D O 1
ATOM 7322 N N . ASN D 1 213 ? 1.398 25.920 102.818 1.00 16.67 197 ASN D N 1
ATOM 7323 C CA . ASN D 1 213 ? 1.001 25.447 104.151 1.00 13.86 197 ASN D CA 1
ATOM 7324 C C . ASN D 1 213 ? -0.136 26.279 104.755 1.00 27.47 197 ASN D C 1
ATOM 7325 O O . ASN D 1 213 ? -0.758 25.883 105.742 1.00 21.01 197 ASN D O 1
ATOM 7330 N N . TRP D 1 214 ? -0.395 27.444 104.175 1.00 17.09 198 TRP D N 1
ATOM 7331 C CA . TRP D 1 214 ? -1.522 28.261 104.609 1.00 12.68 198 TRP D CA 1
ATOM 7332 C C . TRP D 1 214 ? -2.785 27.790 103.923 1.00 19.74 198 TRP D C 1
ATOM 7333 O O . TRP D 1 214 ? -2.787 27.556 102.713 1.00 22.63 198 TRP D O 1
ATOM 7344 N N . GLN D 1 215 ? -3.875 27.687 104.673 1.00 15.74 199 GLN D N 1
ATOM 7345 C CA . GLN D 1 215 ? -5.186 27.528 104.057 1.00 17.01 199 GLN D CA 1
ATOM 7346 C C . GLN D 1 215 ? -5.475 28.732 103.158 1.00 18.46 199 GLN D C 1
ATOM 7347 O O . GLN D 1 215 ? -5.065 29.852 103.467 1.00 20.29 199 GLN D O 1
ATOM 7353 N N . PRO D 1 216 ? -6.180 28.507 102.043 1.00 20.95 200 PRO D N 1
ATOM 7354 C CA . PRO D 1 216 ? -6.489 29.621 101.136 1.00 19.13 200 PRO D CA 1
ATOM 7355 C C . PRO D 1 216 ? -7.266 30.726 101.848 1.00 27.40 200 PRO D C 1
ATOM 7356 O O . PRO D 1 216 ? -8.124 30.452 102.698 1.00 21.04 200 PRO D O 1
ATOM 7360 N N . SER D 1 217 ? -6.951 31.972 101.515 1.00 19.03 201 SER D N 1
ATOM 7361 C CA . SER D 1 217 ? -7.682 33.105 102.070 1.00 14.23 201 SER D CA 1
ATOM 7362 C C . SER D 1 217 ? -8.943 33.390 101.272 1.00 23.49 201 SER D C 1
ATOM 7363 O O . SER D 1 217 ? -8.990 33.144 100.067 1.00 25.77 201 SER D O 1
ATOM 7366 N N . PRO D 1 218 ? -9.961 33.951 101.934 1.00 20.55 202 PRO D N 1
ATOM 7367 C CA . PRO D 1 218 ? -11.170 34.355 101.210 1.00 19.30 202 PRO D CA 1
ATOM 7368 C C . PRO D 1 218 ? -10.822 35.461 100.224 1.00 26.99 202 PRO D C 1
ATOM 7369 O O . PRO D 1 218 ? -11.345 35.512 99.103 1.00 19.10 202 PRO D O 1
ATOM 7373 N N . LEU D 1 219 ? -9.919 36.337 100.649 1.00 25.13 203 LEU D N 1
ATOM 7374 C CA . LEU D 1 219 ? -9.557 37.527 99.887 1.00 22.66 203 LEU D CA 1
ATOM 7375 C C . LEU D 1 219 ? -8.989 37.200 98.508 1.00 22.79 203 LEU D C 1
ATOM 7376 O O . LEU D 1 219 ? -9.345 37.833 97.517 1.00 19.58 203 LEU D O 1
ATOM 7381 N N . GLU D 1 220 ? -8.093 36.220 98.440 1.00 16.38 204 GLU D N 1
ATOM 7382 C CA . GLU D 1 220 ? -7.461 35.876 97.168 1.00 17.92 204 GLU D CA 1
ATOM 7383 C C . GLU D 1 220 ? -8.484 35.402 96.132 1.00 15.65 204 GLU D C 1
ATOM 7384 O O . GLU D 1 220 ? -8.307 35.603 94.936 1.00 19.38 204 GLU D O 1
ATOM 7390 N N . HIS D 1 221 ? -9.566 34.784 96.597 1.00 15.97 205 HIS D N 1
ATOM 7391 C CA . HIS D 1 221 ? -10.575 34.252 95.685 1.00 19.35 205 HIS D CA 1
ATOM 7392 C C . HIS D 1 221 ? -11.501 35.346 95.157 1.00 26.75 205 HIS D C 1
ATOM 7393 O O . HIS D 1 221 ? -12.013 35.266 94.042 1.00 26.01 205 HIS D O 1
ATOM 7400 N N . ILE D 1 222 ? -11.718 36.375 95.958 1.00 16.01 206 ILE D N 1
ATOM 7401 C CA . ILE D 1 222 ? -12.610 37.449 95.533 1.00 15.93 206 ILE D CA 1
ATOM 7402 C C . ILE D 1 222 ? -11.940 38.263 94.428 1.00 15.70 206 ILE D C 1
ATOM 7403 O O . ILE D 1 222 ? -12.511 38.455 93.348 1.00 14.53 206 ILE D O 1
ATOM 7408 N N . GLU D 1 223 ? -10.710 38.701 94.680 1.00 15.96 207 GLU D N 1
ATOM 7409 C CA . GLU D 1 223 ? -9.967 39.500 93.700 1.00 16.56 207 GLU D CA 1
ATOM 7410 C C . GLU D 1 223 ? -9.339 38.635 92.606 1.00 17.84 207 GLU D C 1
ATOM 7411 O O . GLU D 1 223 ? -8.972 39.145 91.550 1.00 14.35 207 GLU D O 1
ATOM 7417 N N . MET D 1 224 ? -9.208 37.334 92.864 1.00 16.75 208 MET D N 1
ATOM 7418 C CA . MET D 1 224 ? -8.445 36.445 91.982 1.00 17.12 208 MET D CA 1
ATOM 7419 C C . MET D 1 224 ? -7.005 36.956 91.830 1.00 19.29 208 MET D C 1
ATOM 7420 O O . MET D 1 224 ? -6.485 37.105 90.719 1.00 13.04 208 MET D O 1
ATOM 7425 N N . LEU D 1 225 ? -6.375 37.222 92.977 1.00 13.32 209 LEU D N 1
ATOM 7426 C CA . LEU D 1 225 ? -4.999 37.690 93.044 1.00 12.31 209 LEU D CA 1
ATOM 7427 C C . LEU D 1 225 ? -4.293 36.830 94.089 1.00 16.39 209 LEU D C 1
ATOM 7428 O O . LEU D 1 225 ? -4.581 36.941 95.280 1.00 15.58 209 LEU D O 1
ATOM 7433 N N . GLU D 1 226 ? -3.402 35.945 93.644 1.00 14.46 210 GLU D N 1
ATOM 7434 C CA . GLU D 1 226 ? -2.815 34.936 94.541 1.00 13.52 210 GLU D CA 1
ATOM 7435 C C . GLU D 1 226 ? -1.919 35.562 95.619 1.00 14.38 210 GLU D C 1
ATOM 7436 O O . GLU D 1 226 ? -1.766 35.008 96.723 1.00 17.26 210 GLU D O 1
ATOM 7442 N N . GLN D 1 227 ? -1.351 36.724 95.306 1.00 14.95 211 GLN D N 1
ATOM 7443 C CA . GLN D 1 227 ? -0.445 37.402 96.229 1.00 13.74 211 GLN D CA 1
ATOM 7444 C C . GLN D 1 227 ? -1.161 37.900 97.485 1.00 13.43 211 GLN D C 1
ATOM 7445 O O . GLN D 1 227 ? -0.525 38.145 98.521 1.00 15.74 211 GLN D O 1
ATOM 7451 N N . LEU D 1 228 ? -2.479 38.048 97.408 1.00 11.35 212 LEU D N 1
ATOM 7452 C CA . LEU D 1 228 ? -3.227 38.535 98.571 1.00 13.87 212 LEU D CA 1
ATOM 7453 C C . LEU D 1 228 ? -3.241 37.531 99.733 1.00 18.34 212 LEU D C 1
ATOM 7454 O O . LEU D 1 228 ? -3.484 37.906 100.878 1.00 12.53 212 LEU D O 1
ATOM 7459 N N . ARG D 1 229 ? -2.978 36.257 99.456 1.00 12.72 213 ARG D N 1
ATOM 7460 C CA . ARG D 1 229 ? -2.858 35.305 100.569 1.00 14.77 213 ARG D CA 1
ATOM 7461 C C . ARG D 1 229 ? -1.762 35.766 101.541 1.00 13.19 213 ARG D C 1
ATOM 7462 O O . ARG D 1 229 ? -1.899 35.646 102.763 1.00 15.53 213 ARG D O 1
ATOM 7470 N N . VAL D 1 230 ? -0.669 36.291 100.996 1.00 11.68 214 VAL D N 1
ATOM 7471 C CA . VAL D 1 230 ? 0.467 36.687 101.814 1.00 15.17 214 VAL D CA 1
ATOM 7472 C C . VAL D 1 230 ? 0.112 37.863 102.743 1.00 22.40 214 VAL D C 1
ATOM 7473 O O . VAL D 1 230 ? 0.436 37.841 103.929 1.00 14.16 214 VAL D O 1
ATOM 7477 N N . LEU D 1 231 ? -0.549 38.887 102.203 1.00 15.39 215 LEU D N 1
ATOM 7478 C CA . LEU D 1 231 ? -0.983 40.038 103.007 1.00 8.92 215 LEU D CA 1
ATOM 7479 C C . LEU D 1 231 ? -2.059 39.639 104.004 1.00 12.53 215 LEU D C 1
ATOM 7480 O O . LEU D 1 231 ? -2.101 40.148 105.123 1.00 14.66 215 LEU D O 1
ATOM 7485 N N . TRP D 1 232 ? -2.947 38.737 103.596 1.00 11.77 216 TRP D N 1
ATOM 7486 C CA . TRP D 1 232 ? -4.006 38.264 104.492 1.00 15.45 216 TRP D CA 1
ATOM 7487 C C . TRP D 1 232 ? -3.408 37.662 105.764 1.00 20.16 216 TRP D C 1
ATOM 7488 O O . TRP D 1 232 ? -3.906 37.903 106.877 1.00 14.26 216 TRP D O 1
ATOM 7499 N N . TYR D 1 233 ? -2.332 36.897 105.603 1.00 12.55 217 TYR D N 1
ATOM 7500 C CA . TYR D 1 233 ? -1.681 36.256 106.752 1.00 16.74 217 TYR D CA 1
ATOM 7501 C C . TYR D 1 233 ? -0.597 37.120 107.405 1.00 18.31 217 TYR D C 1
ATOM 7502 O O . TYR D 1 233 ? 0.199 36.644 108.231 1.00 16.97 217 TYR D O 1
ATOM 7511 N N . GLY D 1 234 ? -0.579 38.399 107.041 1.00 17.69 218 GLY D N 1
ATOM 7512 C CA . GLY D 1 234 ? 0.177 39.391 107.780 1.00 16.42 218 GLY D CA 1
ATOM 7513 C C . GLY D 1 234 ? 1.648 39.463 107.446 1.00 28.35 218 GLY D C 1
ATOM 7514 O O . GLY D 1 234 ? 2.438 40.003 108.217 1.00 24.78 218 GLY D O 1
ATOM 7515 N N . GLU D 1 235 ? 2.031 38.925 106.296 1.00 13.40 219 GLU D N 1
ATOM 7516 C CA . GLU D 1 235 ? 3.431 38.976 105.902 1.00 11.45 219 GLU D CA 1
ATOM 7517 C C . GLU D 1 235 ? 3.666 39.968 104.774 1.00 19.28 219 GLU D C 1
ATOM 7518 O O . GLU D 1 235 ? 2.746 40.307 104.040 1.00 21.17 219 GLU D O 1
ATOM 7524 N N . LYS D 1 236 ? 4.902 40.437 104.651 1.00 17.10 220 LYS D N 1
ATOM 7525 C CA . LYS D 1 236 ? 5.194 41.569 103.772 1.00 21.44 220 LYS D CA 1
ATOM 7526 C C . LYS D 1 236 ? 5.587 41.155 102.362 1.00 29.83 220 LYS D C 1
ATOM 7527 O O . LYS D 1 236 ? 6.191 40.106 102.156 1.00 18.69 220 LYS D O 1
ATOM 7533 N N . ILE D 1 237 ? 5.231 41.995 101.395 1.00 11.19 221 ILE D N 1
ATOM 7534 C CA . ILE D 1 237 ? 5.761 41.876 100.037 1.00 15.33 221 ILE D CA 1
ATOM 7535 C C . ILE D 1 237 ? 6.426 43.186 99.646 1.00 16.09 221 ILE D C 1
ATOM 7536 O O . ILE D 1 237 ? 5.788 44.236 99.674 1.00 15.91 221 ILE D O 1
ATOM 7541 N N . HIS D 1 238 ? 7.707 43.142 99.290 1.00 11.49 222 HIS D N 1
ATOM 7542 C CA . HIS D 1 238 ? 8.354 44.364 98.837 1.00 11.67 222 HIS D CA 1
ATOM 7543 C C . HIS D 1 238 ? 8.169 44.563 97.331 1.00 15.80 222 HIS D C 1
ATOM 7544 O O . HIS D 1 238 ? 8.297 43.613 96.552 1.00 12.81 222 HIS D O 1
ATOM 7551 N N . VAL D 1 239 ? 7.887 45.804 96.941 1.00 13.86 223 VAL D N 1
ATOM 7552 C CA . VAL D 1 239 ? 7.630 46.155 95.545 1.00 17.96 223 VAL D CA 1
ATOM 7553 C C . VAL D 1 239 ? 8.599 47.229 95.065 1.00 20.38 223 VAL D C 1
ATOM 7554 O O . VAL D 1 239 ? 8.527 48.388 95.485 1.00 18.78 223 VAL D O 1
ATOM 7558 N N . ALA D 1 240 ? 9.517 46.834 94.195 1.00 13.03 224 ALA D N 1
ATOM 7559 C CA . ALA D 1 240 ? 10.415 47.779 93.558 1.00 12.06 224 ALA D CA 1
ATOM 7560 C C . ALA D 1 240 ? 9.650 48.445 92.429 1.00 18.10 224 ALA D C 1
ATOM 7561 O O . ALA D 1 240 ? 8.787 47.826 91.825 1.00 17.91 224 ALA D O 1
ATOM 7563 N N . VAL D 1 241 ? 9.949 49.708 92.150 1.00 14.54 225 VAL D N 1
ATOM 7564 C CA . VAL D 1 241 ? 9.301 50.380 91.034 1.00 14.59 225 VAL D CA 1
ATOM 7565 C C . VAL D 1 241 ? 10.305 50.589 89.901 1.00 20.41 225 VAL D C 1
ATOM 7566 O O . VAL D 1 241 ? 11.377 51.161 90.108 1.00 19.53 225 VAL D O 1
ATOM 7570 N N . ALA D 1 242 ? 9.981 50.086 88.712 1.00 17.01 226 ALA D N 1
ATOM 7571 C CA . ALA D 1 242 ? 10.805 50.366 87.538 1.00 15.42 226 ALA D CA 1
ATOM 7572 C C . ALA D 1 242 ? 10.105 51.434 86.717 1.00 20.13 226 ALA D C 1
ATOM 7573 O O . ALA D 1 242 ? 8.918 51.302 86.415 1.00 21.04 226 ALA D O 1
ATOM 7575 N N . GLN D 1 243 ? 10.834 52.484 86.343 1.00 24.14 227 GLN D N 1
ATOM 7576 C CA . GLN D 1 243 ? 10.223 53.627 85.666 1.00 24.17 227 GLN D CA 1
ATOM 7577 C C . GLN D 1 243 ? 9.736 53.319 84.247 1.00 18.51 227 GLN D C 1
ATOM 7578 O O . GLN D 1 243 ? 8.736 53.879 83.803 1.00 25.85 227 GLN D O 1
ATOM 7584 N N . GLU D 1 244 ? 10.444 52.439 83.539 1.00 17.49 228 GLU D N 1
ATOM 7585 C CA . GLU D 1 244 ? 10.106 52.122 82.151 1.00 21.37 228 GLU D CA 1
ATOM 7586 C C . GLU D 1 244 ? 10.109 50.615 81.889 1.00 33.66 228 GLU D C 1
ATOM 7587 O O . GLU D 1 244 ? 11.146 49.976 82.012 1.00 24.17 228 GLU D O 1
ATOM 7593 N N . VAL D 1 245 ? 8.959 50.059 81.505 1.00 16.47 229 VAL D N 1
ATOM 7594 C CA . VAL D 1 245 ? 8.845 48.627 81.185 1.00 14.21 229 VAL D CA 1
ATOM 7595 C C . VAL D 1 245 ? 7.938 48.454 79.949 1.00 12.24 229 VAL D C 1
ATOM 7596 O O . VAL D 1 245 ? 6.801 48.907 79.956 1.00 16.60 229 VAL D O 1
ATOM 7600 N N . PRO D 1 246 ? 8.445 47.804 78.886 1.00 17.26 230 PRO D N 1
ATOM 7601 C CA . PRO D 1 246 ? 7.648 47.730 77.647 1.00 14.52 230 PRO D CA 1
ATOM 7602 C C . PRO D 1 246 ? 6.581 46.644 77.708 1.00 22.73 230 PRO D C 1
ATOM 7603 O O . PRO D 1 246 ? 6.655 45.742 78.545 1.00 20.97 230 PRO D O 1
ATOM 7607 N N . GLY D 1 247 ? 5.584 46.747 76.838 1.00 15.16 231 GLY D N 1
ATOM 7608 C CA . GLY D 1 247 ? 4.607 45.686 76.685 1.00 18.52 231 GLY D CA 1
ATOM 7609 C C . GLY D 1 247 ? 3.537 45.675 77.758 1.00 30.67 231 GLY D C 1
ATOM 7610 O O . GLY D 1 247 ? 3.332 46.658 78.477 1.00 19.71 231 GLY D O 1
ATOM 7611 N N . THR D 1 248 ? 2.849 44.544 77.862 1.00 16.41 232 THR D N 1
ATOM 7612 C CA . THR D 1 248 ? 1.789 44.376 78.836 1.00 19.61 232 THR D CA 1
ATOM 7613 C C . THR D 1 248 ? 1.594 42.880 79.108 1.00 18.24 232 THR D C 1
ATOM 7614 O O . THR D 1 248 ? 2.103 42.043 78.370 1.00 23.47 232 THR D O 1
ATOM 7618 N N . GLY D 1 249 ? 0.870 42.548 80.169 1.00 16.58 233 GLY D N 1
ATOM 7619 C CA . GLY D 1 249 ? 0.527 41.160 80.440 1.00 17.23 233 GLY D CA 1
ATOM 7620 C C . GLY D 1 249 ? -0.542 40.715 79.454 1.00 18.67 233 GLY D C 1
ATOM 7621 O O . GLY D 1 249 ? -1.393 41.511 79.050 1.00 21.57 233 GLY D O 1
ATOM 7622 N N . VAL D 1 250 ? -0.508 39.453 79.048 1.00 17.01 234 VAL D N 1
ATOM 7623 C CA . VAL D 1 250 ? -1.490 38.978 78.076 1.00 13.09 234 VAL D CA 1
ATOM 7624 C C . VAL D 1 250 ? -2.600 38.174 78.767 1.00 16.20 234 VAL D C 1
ATOM 7625 O O . VAL D 1 250 ? -2.452 36.981 79.023 1.00 17.19 234 VAL D O 1
ATOM 7629 N N . ASP D 1 251 ? -3.711 38.844 79.058 1.00 15.98 235 ASP D N 1
ATOM 7630 C CA . ASP D 1 251 ? -4.826 38.218 79.766 1.00 15.53 235 ASP D CA 1
ATOM 7631 C C . ASP D 1 251 ? -6.130 38.213 78.972 1.00 20.11 235 ASP D C 1
ATOM 7632 O O . ASP D 1 251 ? -7.018 37.416 79.248 1.00 25.33 235 ASP D O 1
ATOM 7637 N N . THR D 1 252 ? -6.237 39.107 77.992 1.00 21.91 236 THR D N 1
ATOM 7638 C CA . THR D 1 252 ? -7.453 39.242 77.196 1.00 23.62 236 THR D CA 1
ATOM 7639 C C . THR D 1 252 ? -7.137 39.212 75.707 1.00 25.11 236 THR D C 1
ATOM 7640 O O . THR D 1 252 ? -5.977 39.347 75.308 1.00 21.50 236 THR D O 1
ATOM 7644 N N . PRO D 1 253 ? -8.171 39.031 74.867 1.00 23.34 237 PRO D N 1
ATOM 7645 C CA . PRO D 1 253 ? -7.949 39.123 73.420 1.00 25.62 237 PRO D CA 1
ATOM 7646 C C . PRO D 1 253 ? -7.377 40.485 73.004 1.00 19.00 237 PRO D C 1
ATOM 7647 O O . PRO D 1 253 ? -6.567 40.546 72.071 1.00 24.51 237 PRO D O 1
ATOM 7651 N N . GLU D 1 254 ? -7.795 41.553 73.681 1.00 22.83 238 GLU D N 1
ATOM 7652 C CA . GLU D 1 254 ? -7.275 42.889 73.400 1.00 33.09 238 GLU D CA 1
ATOM 7653 C C . GLU D 1 254 ? -5.771 42.987 73.696 1.00 22.63 238 GLU D C 1
ATOM 7654 O O . GLU D 1 254 ? -5.011 43.555 72.909 1.00 22.27 238 GLU D O 1
ATOM 7660 N N . ASP D 1 255 ? -5.343 42.427 74.827 1.00 20.72 239 ASP D N 1
ATOM 7661 C CA . ASP D 1 255 ? -3.916 42.352 75.139 1.00 21.94 239 ASP D CA 1
ATOM 7662 C C . ASP D 1 255 ? -3.188 41.588 74.043 1.00 16.59 239 ASP D C 1
ATOM 7663 O O . ASP D 1 255 ? -2.074 41.940 73.656 1.00 18.09 239 ASP D O 1
ATOM 7668 N N . LEU D 1 256 ? -3.800 40.509 73.567 1.00 19.74 240 LEU D N 1
ATOM 7669 C CA . LEU D 1 256 ? -3.136 39.662 72.582 1.00 19.03 240 LEU D CA 1
ATOM 7670 C C . LEU D 1 256 ? -2.907 40.431 71.277 1.00 19.52 240 LEU D C 1
ATOM 7671 O O . LEU D 1 256 ? -1.844 40.337 70.670 1.00 17.83 240 LEU D O 1
ATOM 7676 N N . GLU D 1 257 ? -3.905 41.194 70.852 1.00 20.82 241 GLU D N 1
ATOM 7677 C CA . GLU D 1 257 ? -3.747 42.022 69.656 1.00 24.85 241 GLU D CA 1
ATOM 7678 C C . GLU D 1 257 ? -2.631 43.050 69.838 1.00 21.96 241 GLU D C 1
ATOM 7679 O O . GLU D 1 257 ? -1.849 43.321 68.921 1.00 19.22 241 GLU D O 1
ATOM 7685 N N . ARG D 1 258 ? -2.547 43.611 71.034 1.00 18.60 242 ARG D N 1
ATOM 7686 C CA . ARG D 1 258 ? -1.555 44.640 71.297 1.00 18.50 242 ARG D CA 1
ATOM 7687 C C . ARG D 1 258 ? -0.137 44.076 71.269 1.00 19.51 242 ARG D C 1
ATOM 7688 O O . ARG D 1 258 ? 0.757 44.635 70.630 1.00 20.09 242 ARG D O 1
ATOM 7696 N N . VAL D 1 259 ? 0.076 42.963 71.961 1.00 14.05 243 VAL D N 1
ATOM 7697 C CA . VAL D 1 259 ? 1.390 42.339 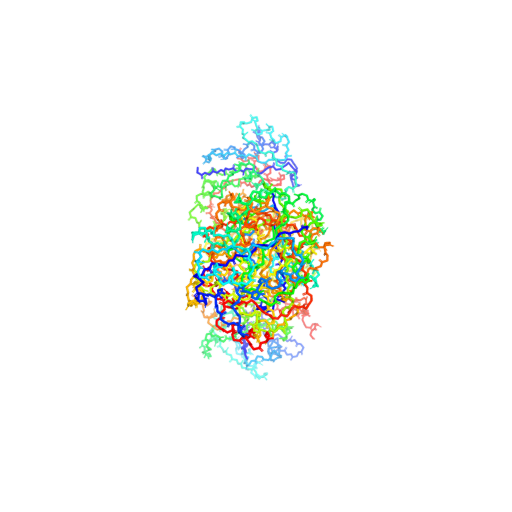71.944 1.00 13.95 243 VAL D CA 1
ATOM 7698 C C . VAL D 1 259 ? 1.778 41.824 70.543 1.00 17.28 243 VAL D C 1
ATOM 7699 O O . VAL D 1 259 ? 2.950 41.883 70.152 1.00 16.23 243 VAL D O 1
ATOM 7703 N N . ARG D 1 260 ? 0.806 41.319 69.786 1.00 16.97 244 ARG D N 1
ATOM 7704 C CA . ARG D 1 260 ? 1.098 40.916 68.411 1.00 17.60 244 ARG D CA 1
ATOM 7705 C C . ARG D 1 260 ? 1.569 42.118 67.592 1.00 22.63 244 ARG D C 1
ATOM 7706 O O . ARG D 1 260 ? 2.495 42.014 66.789 1.00 23.03 244 ARG D O 1
ATOM 7714 N N . ALA D 1 261 ? 0.942 43.266 67.813 1.00 18.20 245 ALA D N 1
ATOM 7715 C CA . ALA D 1 261 ? 1.329 44.474 67.089 1.00 22.40 245 ALA D CA 1
ATOM 7716 C C . ALA D 1 261 ? 2.704 44.996 67.501 1.00 27.67 245 ALA D C 1
ATOM 7717 O O . ALA D 1 261 ? 3.417 45.565 66.680 1.00 25.90 245 ALA D O 1
ATOM 7719 N N . GLU D 1 262 ? 3.078 44.780 68.763 1.00 18.93 246 GLU D N 1
ATOM 7720 C CA . GLU D 1 262 ? 4.255 45.425 69.350 1.00 19.71 246 GLU D CA 1
ATOM 7721 C C . GLU D 1 262 ? 5.505 44.559 69.445 1.00 33.02 246 GLU D C 1
ATOM 7722 O O . GLU D 1 262 ? 6.608 45.086 69.491 1.00 26.04 246 GLU D O 1
ATOM 7728 N N . MET D 1 263 ? 5.343 43.244 69.526 1.00 21.90 247 MET D N 1
ATOM 7729 C CA . MET D 1 263 ? 6.491 42.375 69.775 1.00 23.60 247 MET D CA 1
ATOM 7730 C C . MET D 1 263 ? 7.440 42.378 68.575 1.00 28.19 247 MET D C 1
ATOM 7731 O O . MET D 1 263 ? 7.063 41.987 67.474 1.00 39.40 247 MET D O 1
#

GO terms:
  GO:0005515 protein binding (F, IPI)
  GO:0000287 magnesium ion binding (F, IDA)
  GO:0005829 cytosol (C, IDA)
  GO:0008690 3-deoxy-manno-octulosonate cytidylyltransferase activity (F, IDA)
  GO:0019294 keto-3-deoxy-D-manno-octulosonic acid biosynthetic process (P, IDA)

Foldseek 3Di:
DAEEEEEDEQQFPQDGRQQQDDQPHAGLLVLLVVQQVQLVHPAYEYEYQDVVSVVSCVVSVHHYDHFDPPQLDSLSSVLVVCVVVVDDQQHKYKHQYSQCSQFHSVQSNVQSVVCVPDPAFKEFEKEWDFFLVLLQALVFKWFDADPQQWTPDIASHNPPDDVPVPVVHRGGDDGHIITTHRMMMGGSNSSVVLNVDDADPVCVVRVPSCVSCVVVPGIYGYHYDHDGPADGDNHPVSSVVSSVVD/DAEEEEEDEQQFPQDHRQQQDDQPHAGLQVLLVVQQVQLVHPAYEYEYQDVVSVVSQVVSVHHYDHFDPPQLDSLSSVLVVCVVVVDDQQHKYKHQYSQCSQFHSVQSNVQSVVCNPDPAFKEFEKEWDAFLVLLQALVFKWFDADPQQWTPDIASHNPPDDVPVPVVHSGGDDGHIITTHRMMMGGSNSSVVLNVDDQDPVCVVRVPSCVSCVVVPGIYGYHYDHDGPADGHNHPVSSVVSSVVD/DAEEEEEDEQQFPQDHRQQQDDQPHAGLQVLLVVQQVQLVHPAYEYEYQDVVSVVSQVVSVHHYDHFDPPDLDSLSSVLRVCVVVVDDQQHKYKHQYSQCSQWHSVQSNVQSVVQVVDPAFKEFEWEWDFALVLLQALVFKWFAADPQQWTPDIASHNPPDDVPVPVVHSHGDDRRTITTHRMMIGGSNSSVVLVVDDDDPVCVVRVPSCVSQVVVPGIYGYHYDHDTDADGHRHPVSSVVSSVPD/DAEEEEEDEQQFDQDHRQQQDDQPHAGLQVLLVVQQVQLVHPAYEYEYQDVVSVVSQVVSVHHYDHFDPPDLDSLSSVLVVCVVVVDDQQHKYKHQYSQCSQWHSVQSNVQSVVQVVDPAFKEFEWEWDFALVLLQALVFKWFAADPQQWTPDIASHNPPDDVPVPVVHSHGDDGHTITTHRMMIGGSNSSVVLVVDDDDPVCVVRVPSCVSQVVVPGIYGYHYDHDTDADGHRHPVSSVVSSVPD

Radius of gyration: 39.56 Å; Cα contacts (8 Å, |Δi|>4): 2212; chains: 4; bounding box: 68×112×106 Å

Organism: Escherichia coli (strain K12) (NCBI:txid83333)

Secondary structure (DSSP, 8-state):
--EEEEE--S--SSSTTGGG-EETTEEHHHHHHHHHHHTT-SEEEEEES-HHHHHHHHHTT-EEEE--TT--SHHHHHHHHHHHHT--TT-EEEEE-TT-TT--HHHHHHHHHHHHTSS-SEEEEEEE--SHHHHT-TTSPEEEE-TTSBEEEEESS--S--HHHHHH-SS---S--EEEPSEEEEEHHHHHHHHHSPPPHHHHHHT-TTHHHHHTT--EEEEE-S---S----SHHHHHHHHHH-/--EEEEEE-S--SSSTTGGG-EETTEEHHHHHHHHHHHTT-SEEEEEES-HHHHHHHHHTT-EEEE--TT--SHHHHHHHHHHHHT--TT-EEEEE-TT-TT--HHHHHHHHHHHHHSS-SEEEEEEE--SHHHHT-TTSPEEEE-TTSBEEEEESS--S--HHHHHH-SS---S--EEEPSEEEEEHHHHHHHHHSPPPHHHHHHT-TTHHHHHTT--EEEEE-S---S----SHHHHHHHHHH-/--EEEEE--S--SSSTTGGG-EETTEEHHHHHHHHHHHTT-SEEEEEES-HHHHHHHHHTT-EEEE--TT--SHHHHHHHHHHHTT--TT-EEEEE-TT-TT--HHHHHHHHHHHHTSS-SEEEEEEE--SHHHHT-TTSPEEEE-TTSBEEEEESS--S--HHHHHH-SS---S--EEEPSEEEEEHHHHHHHHHSPPPHHHHHHT-TTHHHHHTT---EEEE-S---S----SHHHHHHHHHH-/--EEEEE--S--SSSTTGGG-EETTEEHHHHHHHHHHHTT-SEEEEEES-HHHHHHHHHTT-EEEE--TT--SHHHHHHHHHHHTT--TT-EEEEE-TT-TT--HHHHHHHHHHHHHSS-SEEEEEEE--SHHHHT-TTSPEEEE-TTSBEEEEESS--S--HHHHHH-SS---S--EEEPSEEEEEHHHHHHHHHSPPPHHHHHHT-TTHHHHHTT--EEEEE-S---S----SHHHHHHHHHH-